Protein AF-0000000079308003 (afdb_homodimer)

InterPro domains:
  IPR003439 ABC transporter-like, ATP-binding domain [PF00005] (60-212)
  IPR003439 ABC transporter-like, ATP-binding domain [PS50893] (29-284)
  IPR003593 AAA+ ATPase domain [SM00382] (69-261)
  IPR013525 ABC-2 type transporter, transmembrane domain [PF01061] (359-571)
  IPR017871 ABC transporter-like, conserved site [PS00211] (184-198)
  IPR027417 P-loop containing nucleoside triphosphate hydrolase [G3DSA:3.40.50.300] (48-280)
  IPR027417 P-loop containing nucleoside triphosphate hydrolase [SSF52540] (57-284)
  IPR050352 ATP-binding cassette subfamily G transporters [PTHR48041] (23-606)

Solvent-accessible surface area (backbone atoms only — not comparable to full-atom values): 66993 Å² total; per-residue (Å²): 137,82,79,84,72,80,71,67,64,60,58,53,56,55,49,46,54,58,60,59,62,55,81,70,80,70,50,32,44,30,38,45,46,33,26,33,49,48,77,42,66,73,32,53,83,85,40,58,76,45,32,70,40,69,45,79,45,71,46,34,48,60,35,63,50,66,50,45,42,40,30,29,33,40,40,32,38,50,84,83,14,33,67,68,59,48,54,28,54,72,44,63,64,54,29,65,62,85,42,53,43,61,49,49,22,42,39,39,37,74,64,50,83,81,46,27,44,40,31,43,34,79,40,62,66,72,83,68,72,70,31,58,31,24,47,47,54,51,42,45,54,49,39,56,38,39,48,40,97,62,55,71,65,52,50,51,49,50,46,50,47,47,28,52,75,61,58,37,61,90,51,30,80,40,40,44,25,48,96,85,38,85,50,55,54,72,59,55,51,48,44,48,54,51,44,57,48,50,66,42,58,46,46,30,38,38,32,38,37,76,49,67,92,47,31,61,62,55,30,51,50,51,52,51,50,49,43,54,49,6,62,68,60,12,27,30,40,35,34,44,64,79,73,60,49,80,51,52,77,65,39,50,29,41,30,35,31,35,78,16,26,62,42,42,67,39,34,52,72,54,47,56,51,54,36,36,73,72,73,51,66,76,61,74,69,48,44,58,63,59,52,55,46,48,63,44,40,65,44,78,76,41,70,69,50,25,54,53,30,43,51,52,34,50,52,48,26,52,51,34,70,70,30,69,62,45,49,51,41,55,48,49,46,53,51,44,48,64,48,85,82,57,59,78,75,64,57,26,65,74,51,57,50,54,70,67,56,43,31,52,51,45,30,51,52,51,47,53,33,50,72,64,34,62,69,62,48,48,54,57,46,40,50,53,37,54,52,32,51,52,50,37,68,69,57,43,58,65,55,52,34,48,82,72,39,25,61,42,52,53,51,49,51,53,51,48,51,59,53,47,36,18,50,54,22,29,54,49,37,63,68,58,42,56,68,54,49,57,36,41,57,56,43,32,64,59,62,55,48,57,62,43,46,54,51,51,19,50,52,64,54,48,46,62,51,52,51,50,20,42,47,52,23,39,56,50,41,45,62,61,28,54,51,75,86,46,67,70,49,46,51,50,49,43,60,49,56,40,48,40,22,51,46,20,25,42,54,43,50,29,44,53,33,76,42,85,54,61,68,59,46,52,53,51,52,50,51,51,49,55,49,28,42,58,51,12,35,26,77,68,42,44,50,85,75,44,60,66,72,50,45,58,50,20,73,74,24,60,30,25,31,42,38,44,46,51,47,48,61,60,26,54,86,35,70,44,45,65,65,68,94,80,60,62,75,79,61,52,45,75,49,76,54,49,38,27,55,55,48,41,49,71,51,39,70,64,38,80,78,38,37,67,58,31,54,50,54,42,59,49,48,54,62,52,42,52,51,48,28,40,52,31,30,52,48,35,56,53,51,57,60,56,78,138,82,78,85,72,77,72,69,61,62,61,54,55,56,50,46,53,60,58,58,67,52,82,69,79,69,49,32,43,30,38,45,46,32,26,32,49,47,77,43,66,74,31,54,82,86,40,58,75,46,33,69,40,67,46,78,44,71,46,34,48,59,34,63,50,64,51,44,42,42,30,29,34,40,39,31,39,51,83,83,13,33,67,69,60,49,54,28,54,72,44,62,65,57,29,64,62,87,43,54,42,60,49,50,24,42,39,39,37,74,65,52,82,81,46,26,45,40,31,41,34,78,39,62,64,73,82,68,71,70,30,58,32,26,46,46,54,51,43,46,53,50,37,57,38,38,48,38,96,62,53,70,66,54,51,52,50,50,45,50,48,46,28,52,73,61,59,38,60,90,52,30,81,40,41,44,23,48,95,85,38,85,51,56,53,73,60,56,51,48,45,48,54,52,42,57,47,50,67,41,58,46,46,31,40,40,33,38,37,77,48,68,92,46,30,60,61,56,30,51,49,50,53,52,50,48,43,53,49,7,62,70,59,13,27,30,41,34,34,44,66,79,73,61,49,79,50,52,78,66,38,51,28,42,29,36,32,36,78,15,26,62,43,43,66,40,34,52,71,56,47,57,49,53,37,36,73,71,72,50,67,76,60,75,70,47,45,59,64,59,52,54,47,50,63,44,41,67,44,80,76,42,71,69,49,24,53,52,32,43,52,51,34,49,52,47,27,53,50,34,70,69,31,69,62,45,52,51,40,53,48,50,46,52,50,45,48,64,45,86,82,56,60,77,73,64,57,26,64,71,50,57,48,54,71,68,56,43,31,52,50,46,29,52,52,50,48,55,32,50,72,65,34,63,69,61,48,48,54,56,45,40,50,52,36,55,52,33,50,52,51,36,68,69,57,42,57,66,55,54,33,48,80,72,38,24,60,44,52,54,52,48,52,53,50,47,52,60,53,47,36,18,50,54,24,27,56,49,38,62,69,58,43,56,68,53,50,57,34,41,57,56,42,31,64,60,62,55,49,58,62,44,45,53,50,52,21,50,53,64,55,47,46,61,49,51,52,51,21,42,48,54,22,40,57,50,40,46,62,61,27,53,52,74,86,46,64,70,48,45,53,49,48,44,60,49,54,42,49,41,24,52,45,20,25,41,53,41,51,29,43,55,35,77,42,86,52,60,67,60,46,52,52,49,52,50,50,50,48,52,50,28,43,59,51,12,35,28,77,66,43,44,50,86,75,45,60,66,73,48,45,57,50,19,73,72,24,61,32,25,29,43,39,44,45,51,46,48,63,58,25,55,87,36,71,43,44,65,65,69,96,81,61,62,75,78,62,51,45,76,49,76,54,48,39,26,54,54,48,41,51,70,51,40,69,63,38,79,80,38,38,66,58,31,54,51,54,42,59,49,49,54,62,52,42,53,52,48,28,39,51,31,29,52,49,34,56,54,49,58,59,57,74

Nearest PDB structures (foldseek):
  7r88-assembly1_A  TM=9.314E-01  e=1.826E-62  Homo sapiens
  7r8b-assembly1_A  TM=9.281E-01  e=2.944E-62  Homo sapiens
  7jr7-assembly1_A  TM=9.368E-01  e=1.182E-61  Homo sapiens
  7r87-assembly1_A  TM=9.329E-01  e=1.038E-61  Homo sapiens
  7r8a-assembly1_A  TM=9.326E-01  e=1.347E-61  Homo sapiens

Organism: NCBI:txid74926

Radius of gyration: 36.97 Å; Cα contacts (8 Å, |Δi|>4): 2106; chains: 2; bounding box: 136×132×86 Å

Sequence (1286 aa):
MMQPTAMERSDWGSRAEERMSAMIPRNSVSVHGISYTVRERVGLWWDIPSYHKKYTRQILKDVSFHIESGQIMAILGNSGSGKTTLLDAISGRLRQKEHFFGDVYMNGQKLKKEQFQDCFSYVQQNDSLLGYLTIQESLTYTALLALQKHSSDFIKKKVDAVMAELSLSHVATNVIGSRILGGISGGERRRISIAAQLLQDPKVMLLDEPTTGLDCMTANQIVLLLSELARKDRIVIITIHQPRSELFRLFDKIAIMSFGELVFCGAPPEMITFFSDCNYACPEQSNPFDFYVDLTSVDTQSKERELETYRRVHIITSAYKNSEIFRKTLEAIERTKRMKDLPAIPFKSKDSPSAVSKLWILLRRTTRNFSRDKTGIIMRLSQNLLFGLFLALFLLRLKNDLLKGALQDRVGLIYQCVSALPYIGMLNAVALFPPLRAVSDHESKDGLYQKWQILLAYILHFLPFSIISVAIFSTFIYWTVGMNPDVSRFGCFFAVVLVPHIIGELLTLVLLGVVQNPNVVNSAVMLLNVAGVLVGSGLVRRTADMPTPFKVLSYLTFQKYSSEVLAVNEFYGLNFTCGGSNVSPGVSASCVFPQGIQFIETTFPDAMSRFTTDFLMLYAFLPALVILAIVSFKIRDIIIVRQMMQPTAMERSDWGSRAEERMSAMIPRNSVSVHGISYTVRERVGLWWDIPSYHKKYTRQILKDVSFHIESGQIMAILGNSGSGKTTLLDAISGRLRQKEHFFGDVYMNGQKLKKEQFQDCFSYVQQNDSLLGYLTIQESLTYTALLALQKHSSDFIKKKVDAVMAELSLSHVATNVIGSRILGGISGGERRRISIAAQLLQDPKVMLLDEPTTGLDCMTANQIVLLLSELARKDRIVIITIHQPRSELFRLFDKIAIMSFGELVFCGAPPEMITFFSDCNYACPEQSNPFDFYVDLTSVDTQSKERELETYRRVHIITSAYKNSEIFRKTLEAIERTKRMKDLPAIPFKSKDSPSAVSKLWILLRRTTRNFSRDKTGIIMRLSQNLLFGLFLALFLLRLKNDLLKGALQDRVGLIYQCVSALPYIGMLNAVALFPPLRAVSDHESKDGLYQKWQILLAYILHFLPFSIISVAIFSTFIYWTVGMNPDVSRFGCFFAVVLVPHIIGELLTLVLLGVVQNPNVVNSAVMLLNVAGVLVGSGLVRRTADMPTPFKVLSYLTFQKYSSEVLAVNEFYGLNFTCGGSNVSPGVSASCVFPQGIQFIETTFPDAMSRFTTDFLMLYAFLPALVILAIVSFKIRDIIIVRQ

Structure (mmCIF, N/CA/C/O backbone):
data_AF-0000000079308003-model_v1
#
loop_
_entity.id
_entity.type
_entity.pdbx_description
1 polymer 'ABC transporter domain-containing protein'
#
loop_
_atom_site.group_PDB
_atom_site.id
_atom_site.type_symbol
_atom_site.label_atom_id
_atom_site.label_alt_id
_atom_site.label_comp_id
_atom_site.label_asym_id
_atom_site.label_entity_id
_atom_site.label_seq_id
_atom_site.pdbx_PDB_ins_code
_atom_site.Cartn_x
_atom_site.Cartn_y
_atom_site.Cartn_z
_atom_site.occupancy
_atom_site.B_iso_or_equiv
_atom_site.auth_seq_id
_atom_site.auth_comp_id
_atom_site.auth_asym_id
_atom_site.auth_atom_id
_atom_site.pdbx_PDB_model_num
ATOM 1 N N . MET A 1 1 ? -73.875 43.938 35.625 1 23.47 1 MET A N 1
ATOM 2 C CA . MET A 1 1 ? -73.312 42.625 35.781 1 23.47 1 MET A CA 1
ATOM 3 C C . MET A 1 1 ? -72.5 42.219 34.594 1 23.47 1 MET A C 1
ATOM 5 O O . MET A 1 1 ? -73 41.844 33.562 1 23.47 1 MET A O 1
ATOM 9 N N . MET A 1 2 ? -71.375 42.906 34.344 1 25.3 2 MET A N 1
ATOM 10 C CA . MET A 1 2 ? -70.375 43.062 33.25 1 25.3 2 MET A CA 1
ATOM 11 C C . MET A 1 2 ? -69.562 41.781 33.094 1 25.3 2 MET A C 1
ATOM 13 O O . MET A 1 2 ? -68.938 41.281 34.062 1 25.3 2 MET A O 1
ATOM 17 N N . GLN A 1 3 ? -70.062 40.781 32.219 1 30.36 3 GLN A N 1
ATOM 18 C CA . GLN A 1 3 ? -69.562 39.438 32 1 30.36 3 GLN A CA 1
ATOM 19 C C . GLN A 1 3 ? -68.062 39.438 31.625 1 30.36 3 GLN A C 1
ATOM 21 O O . GLN A 1 3 ? -67.625 40.188 30.75 1 30.36 3 GLN A O 1
ATOM 26 N N . PRO A 1 4 ? -67.125 38.969 32.562 1 32.78 4 PRO A N 1
ATOM 27 C CA . PRO A 1 4 ? -65.688 38.969 32.469 1 32.78 4 PRO A CA 1
ATOM 28 C C . PRO A 1 4 ? -65.188 38.312 31.172 1 32.78 4 PRO A C 1
ATOM 30 O O . PRO A 1 4 ? -65.75 37.312 30.734 1 32.78 4 PRO A O 1
ATOM 33 N N . THR A 1 5 ? -64.625 39.094 30.188 1 27.73 5 THR A N 1
ATOM 34 C CA . THR A 1 5 ? -64.188 38.812 28.844 1 27.73 5 THR A CA 1
ATOM 35 C C . THR A 1 5 ? -63.125 37.719 28.859 1 27.73 5 THR A C 1
ATOM 37 O O . THR A 1 5 ? -62.406 37.531 29.859 1 27.73 5 THR A O 1
ATOM 40 N N . ALA A 1 6 ? -63.125 36.75 27.781 1 32.84 6 ALA A N 1
ATOM 41 C CA . ALA A 1 6 ? -62.5 35.562 27.203 1 32.84 6 ALA A CA 1
ATOM 42 C C . ALA A 1 6 ? -60.969 35.688 27.172 1 32.84 6 ALA A C 1
ATOM 44 O O . ALA A 1 6 ? -60.281 34.844 26.609 1 32.84 6 ALA A O 1
ATOM 45 N N . MET A 1 7 ? -60.312 36.844 27.5 1 31.38 7 MET A N 1
ATOM 46 C CA . MET A 1 7 ? -58.875 37.062 27.359 1 31.38 7 MET A CA 1
A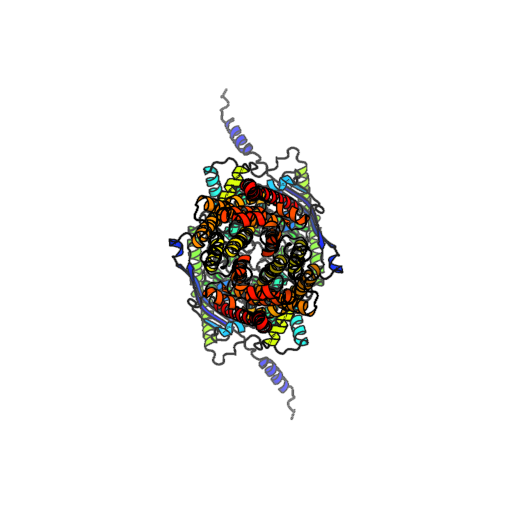TOM 47 C C . MET A 1 7 ? -58.094 36.125 28.25 1 31.38 7 MET A C 1
ATOM 49 O O . MET A 1 7 ? -56.875 36 28.141 1 31.38 7 MET A O 1
ATOM 53 N N . GLU A 1 8 ? -58.688 35.656 29.438 1 31.75 8 GLU A N 1
ATOM 54 C CA . GLU A 1 8 ? -57.844 34.969 30.391 1 31.75 8 GLU A CA 1
ATOM 55 C C . GLU A 1 8 ? -57.438 33.562 29.875 1 31.75 8 GLU A C 1
ATOM 57 O O . GLU A 1 8 ? -56.531 32.938 30.391 1 31.75 8 GLU A O 1
ATOM 62 N N . ARG A 1 9 ? -58.312 32.906 29.125 1 32.84 9 ARG A N 1
ATOM 63 C CA . ARG A 1 9 ? -58.094 31.5 28.828 1 32.84 9 ARG A CA 1
ATOM 64 C C . ARG A 1 9 ? -56.906 31.328 27.891 1 32.84 9 ARG A C 1
ATOM 66 O O . ARG A 1 9 ? -56.375 30.234 27.734 1 32.84 9 ARG A O 1
ATOM 73 N N . SER A 1 10 ? -56.75 32.406 26.922 1 34.75 10 SER A N 1
ATOM 74 C CA . SER A 1 10 ? -55.75 32.188 25.875 1 34.75 10 SER A CA 1
ATOM 75 C C . SER A 1 10 ? -54.344 32.156 26.453 1 34.75 10 SER A C 1
ATOM 77 O O . SER A 1 10 ? -53.406 31.719 25.797 1 34.75 10 SER A O 1
ATOM 79 N N . ASP A 1 11 ? -54.156 32.812 27.656 1 33.31 11 ASP A N 1
ATOM 80 C CA . ASP A 1 11 ? -52.812 32.844 28.203 1 33.31 11 ASP A CA 1
ATOM 81 C C . ASP A 1 11 ? -52.375 31.484 28.688 1 33.31 11 ASP A C 1
ATOM 83 O O . ASP A 1 11 ? -51.156 31.234 28.875 1 33.31 11 ASP A O 1
ATOM 87 N N . TRP A 1 12 ? -53.406 30.609 29.188 1 36.72 12 TRP A N 1
ATOM 88 C CA . TRP A 1 12 ? -52.938 29.328 29.719 1 36.72 12 TRP A CA 1
ATOM 89 C C . TRP A 1 12 ? -52.375 28.453 28.609 1 36.72 12 TRP A C 1
ATOM 91 O O . TRP A 1 12 ? -51.5 27.625 28.859 1 36.72 12 TRP A O 1
ATOM 101 N N . GLY A 1 13 ? -53.125 28.5 27.375 1 35.94 13 GLY A N 1
ATOM 102 C CA . GLY A 1 13 ? -52.656 27.609 26.328 1 35.94 13 GLY A CA 1
ATOM 103 C C . GLY A 1 13 ? -51.219 27.906 25.906 1 35.94 13 GLY A C 1
ATOM 104 O O . GLY A 1 13 ? -50.531 27.047 25.328 1 35.94 13 GLY A O 1
ATOM 105 N N . SER A 1 14 ? -50.938 29.281 25.797 1 38.19 14 SER A N 1
ATOM 106 C CA . SER A 1 14 ? -49.594 29.609 25.328 1 38.19 14 SER A CA 1
ATOM 107 C C . SER A 1 14 ? -48.531 29.188 26.344 1 38.19 14 SER A C 1
ATOM 109 O O . SER A 1 14 ? -47.406 28.922 25.969 1 38.19 14 SER A O 1
ATOM 111 N N . ARG A 1 15 ? -48.844 29.25 27.625 1 39.12 15 ARG A N 1
ATOM 112 C CA . ARG A 1 15 ? -47.844 28.828 28.594 1 39.12 15 ARG A CA 1
ATOM 113 C C . ARG A 1 15 ? -47.656 27.312 28.547 1 39.12 15 ARG A C 1
ATOM 115 O O . ARG A 1 15 ? -46.562 26.812 28.844 1 39.12 15 ARG A O 1
ATOM 122 N N . ALA A 1 16 ? -48.75 26.531 28.516 1 38.5 16 ALA A N 1
ATOM 123 C CA . ALA A 1 16 ? -48.594 25.078 28.453 1 38.5 16 ALA A CA 1
ATOM 124 C C . ALA A 1 16 ? -47.875 24.656 27.188 1 38.5 16 ALA A C 1
ATOM 126 O O . ALA A 1 16 ? -47.062 23.719 27.219 1 38.5 16 ALA A O 1
ATOM 127 N N . GLU A 1 17 ? -48.219 25.188 25.953 1 35.81 17 GLU A N 1
ATOM 128 C CA . GLU A 1 17 ? -47.406 24.938 24.766 1 35.81 17 GLU A CA 1
ATOM 129 C C . GLU A 1 17 ? -45.969 25.359 24.969 1 35.81 17 GLU A C 1
ATOM 131 O O . GLU A 1 17 ? -45.031 24.719 24.453 1 35.81 17 GLU A O 1
ATOM 136 N N . GLU A 1 18 ? -45.688 26.531 25.609 1 36.16 18 GLU A N 1
ATOM 137 C CA . GLU A 1 18 ? -44.312 26.875 25.953 1 36.16 18 GLU A CA 1
ATOM 138 C C . GLU A 1 18 ? -43.75 25.875 26.969 1 36.16 18 GLU A C 1
ATOM 140 O O . GLU A 1 18 ? -42.531 25.578 26.938 1 36.16 18 GLU A O 1
ATOM 145 N N . ARG A 1 19 ? -44.438 25.453 28.094 1 34.78 19 ARG A N 1
ATOM 146 C CA . ARG A 1 19 ? -43.969 24.406 28.984 1 34.78 19 ARG A CA 1
ATOM 147 C C . ARG A 1 19 ? -43.906 23.062 28.266 1 34.78 19 ARG A C 1
ATOM 149 O O . ARG A 1 19 ? -43.125 22.188 28.641 1 34.78 19 ARG A O 1
ATOM 156 N N . MET A 1 20 ? -44.875 22.578 27.578 1 34 20 MET A N 1
ATOM 157 C CA . MET A 1 20 ? -44.75 21.359 26.781 1 34 20 MET A CA 1
ATOM 158 C C . MET A 1 20 ? -43.625 21.484 25.766 1 34 20 MET A C 1
ATOM 160 O O . MET A 1 20 ? -43.406 20.578 24.953 1 34 20 MET A O 1
ATOM 164 N N . SER A 1 21 ? -43.344 22.594 25.219 1 37.34 21 SER A N 1
ATOM 165 C CA . SER A 1 21 ? -42.031 22.688 24.562 1 37.34 21 SER A CA 1
ATOM 166 C C . SER A 1 21 ? -40.969 21.906 25.344 1 37.34 21 SER A C 1
ATOM 168 O O . SER A 1 21 ? -40.469 22.375 26.359 1 37.34 21 SER A O 1
ATOM 170 N N . ALA A 1 22 ? -41.281 20.656 25.734 1 35.91 22 ALA A N 1
ATOM 171 C CA . ALA A 1 22 ? -40.906 19.391 26.344 1 35.91 22 ALA A CA 1
ATOM 172 C C . ALA A 1 22 ? -39.375 19.219 26.344 1 35.91 22 ALA A C 1
ATOM 174 O O . ALA A 1 22 ? -38.688 19.656 25.406 1 35.91 22 ALA A O 1
ATOM 175 N N . MET A 1 23 ? -38.781 18.812 27.516 1 39.91 23 MET A N 1
ATOM 176 C CA . MET A 1 23 ? -37.438 18.391 27.922 1 39.91 23 MET A CA 1
ATOM 177 C C . MET A 1 23 ? -36.875 17.406 26.906 1 39.91 23 MET A C 1
ATOM 179 O O . MET A 1 23 ? -37.25 16.234 26.875 1 39.91 23 MET A O 1
ATOM 183 N N . ILE A 1 24 ? -36.969 17.516 25.688 1 47.03 24 ILE A N 1
ATOM 184 C CA . ILE A 1 24 ? -36.125 16.656 24.859 1 47.03 24 ILE A CA 1
ATOM 185 C C . ILE A 1 24 ? -34.906 16.172 25.672 1 47.03 24 ILE A C 1
ATOM 187 O O . ILE A 1 24 ? -34.125 16.984 26.156 1 47.03 24 ILE A O 1
ATOM 191 N N . PRO A 1 25 ? -35.094 15.055 26.281 1 54.19 25 PRO A N 1
ATOM 192 C CA . PRO A 1 25 ? -34.031 14.492 27.125 1 54.19 25 PRO A CA 1
ATOM 193 C C . PRO A 1 25 ? -32.625 14.734 26.547 1 54.19 25 PRO A C 1
ATOM 195 O O . PRO A 1 25 ? -32.406 14.492 25.359 1 54.19 25 PRO A O 1
ATOM 198 N N . ARG A 1 26 ? -31.906 15.555 27.062 1 77.81 26 ARG A N 1
ATOM 199 C CA . ARG A 1 26 ? -30.516 15.883 26.781 1 77.81 26 ARG A CA 1
ATOM 200 C C . ARG A 1 26 ? -29.594 14.703 27.109 1 77.81 26 ARG A C 1
ATOM 202 O O . ARG A 1 26 ? -29.656 14.148 28.203 1 77.81 26 ARG A O 1
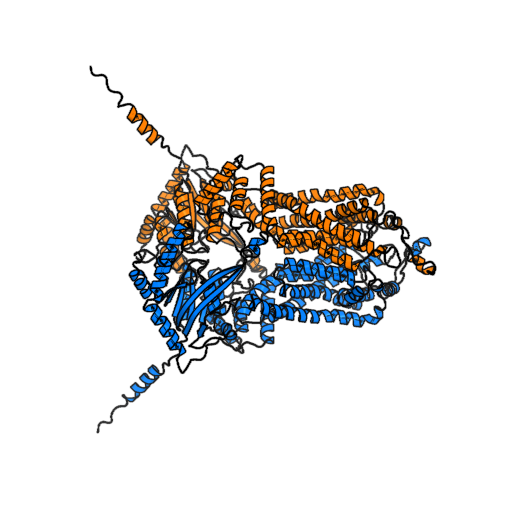ATOM 209 N N . ASN A 1 27 ? -29.172 13.977 26.094 1 89.94 27 ASN A N 1
ATOM 210 C CA . ASN A 1 27 ? -28.234 12.883 26.266 1 89.94 27 ASN A CA 1
ATOM 211 C C . ASN A 1 27 ? -26.891 13.367 26.797 1 89.94 27 ASN A C 1
ATOM 213 O O . ASN A 1 27 ? -26.547 14.539 26.641 1 89.94 27 ASN A O 1
ATOM 217 N N . SER A 1 28 ? -26.328 12.539 27.625 1 93 28 SER A N 1
ATOM 218 C CA . SER A 1 28 ? -25.016 12.883 28.156 1 93 28 SER A CA 1
ATOM 219 C C . SER A 1 28 ? -24.078 11.68 28.141 1 93 28 SER A C 1
ATOM 221 O O . SER A 1 28 ? -24.531 10.531 28.219 1 93 28 SER A O 1
ATOM 223 N N . VAL A 1 29 ? -22.844 11.906 27.922 1 94.62 29 VAL A N 1
ATOM 224 C CA . VAL A 1 29 ? -21.797 10.898 27.984 1 94.62 29 VAL A CA 1
ATOM 225 C C . VAL A 1 29 ? -20.812 11.234 29.109 1 94.62 29 VAL A C 1
ATOM 227 O O . VAL A 1 29 ? -20.359 12.367 29.219 1 94.62 29 VAL A O 1
ATOM 230 N N . SER A 1 30 ? -20.578 10.266 30.016 1 95.19 30 SER A N 1
ATOM 231 C CA . SER A 1 30 ? -19.641 10.438 31.125 1 95.19 30 SER A CA 1
ATOM 232 C C . SER A 1 30 ? -18.547 9.375 31.078 1 95.19 30 SER A C 1
ATOM 234 O O . SER A 1 30 ? -18.828 8.188 30.922 1 95.19 30 SER A O 1
ATOM 236 N N . VAL A 1 31 ? -17.375 9.797 31.078 1 95.62 31 VAL A N 1
ATOM 237 C CA . VAL A 1 31 ? -16.203 8.938 31.188 1 95.62 31 VAL A CA 1
ATOM 238 C C . VAL A 1 31 ? -15.617 9.055 32.594 1 95.62 31 VAL A C 1
ATOM 240 O O . VAL A 1 31 ? -15.328 10.164 33.062 1 95.62 31 VAL A O 1
ATOM 243 N N . HIS A 1 32 ? -15.492 7.918 33.219 1 94.62 32 HIS A N 1
ATOM 244 C CA . HIS A 1 32 ? -15.047 7.965 34.625 1 94.62 32 HIS A CA 1
ATOM 245 C C . HIS A 1 32 ? -13.844 7.055 34.844 1 94.62 32 HIS A C 1
ATOM 247 O O . HIS A 1 32 ? -13.969 5.828 34.781 1 94.62 32 HIS A O 1
ATOM 253 N N . GLY A 1 33 ? -12.719 7.652 35.125 1 93.62 33 GLY A N 1
ATOM 254 C CA . GLY A 1 33 ? -11.531 6.949 35.594 1 93.62 33 GLY A CA 1
ATOM 255 C C . GLY A 1 33 ? -10.984 5.961 34.562 1 93.62 33 GLY A C 1
ATOM 256 O O . GLY A 1 33 ? -10.656 4.824 34.906 1 93.62 33 GLY A O 1
ATOM 257 N N . ILE A 1 34 ? -10.906 6.297 33.375 1 93.38 34 ILE A N 1
ATOM 258 C CA . ILE A 1 34 ? -10.414 5.402 32.344 1 93.38 34 ILE A CA 1
ATOM 259 C C . ILE A 1 34 ? -8.898 5.316 32.406 1 93.38 34 ILE A C 1
ATOM 261 O O . ILE A 1 34 ? -8.211 6.34 32.406 1 93.38 34 ILE A O 1
ATOM 265 N N . SER A 1 35 ? -8.383 4.117 32.594 1 94.31 35 SER A N 1
ATOM 266 C CA . SER A 1 35 ? -6.953 3.811 32.594 1 94.31 35 SER A CA 1
ATOM 267 C C . SER A 1 35 ? -6.648 2.607 31.703 1 94.31 35 SER A C 1
ATOM 269 O O . SER A 1 35 ? -7.406 1.635 31.688 1 94.31 35 SER A O 1
ATOM 271 N N . TYR A 1 36 ? -5.68 2.758 30.891 1 92.44 36 TYR A N 1
ATOM 272 C CA . TYR A 1 36 ? -5.332 1.71 29.938 1 92.44 36 TYR A CA 1
ATOM 273 C C . TYR A 1 36 ? -3.826 1.473 29.906 1 92.44 36 TYR A C 1
ATOM 275 O O . TYR A 1 36 ? -3.045 2.42 29.797 1 92.44 36 TYR A O 1
ATOM 283 N N . THR A 1 37 ? -3.424 0.201 30.094 1 89.38 37 THR A N 1
ATOM 284 C CA . THR A 1 37 ? -2.021 -0.198 30.094 1 89.38 37 THR A CA 1
ATOM 285 C C . THR A 1 37 ? -1.78 -1.294 29.062 1 89.38 37 THR A C 1
ATOM 287 O O . THR A 1 37 ? -2.613 -2.188 28.891 1 89.38 37 THR A O 1
ATOM 290 N N . VAL A 1 38 ? -0.707 -1.16 28.266 1 83.75 38 VAL A N 1
ATOM 291 C CA . VAL A 1 38 ? -0.364 -2.146 27.25 1 83.75 38 VAL A CA 1
ATOM 292 C C . VAL A 1 38 ? 1.009 -2.744 27.547 1 83.75 38 VAL A C 1
ATOM 294 O O . VAL A 1 38 ? 1.918 -2.035 27.984 1 83.75 38 VAL A O 1
ATOM 297 N N . ARG A 1 39 ? 1.138 -4.086 27.359 1 79.81 39 ARG A N 1
ATOM 298 C CA . ARG A 1 39 ? 2.418 -4.777 27.469 1 79.81 39 ARG A CA 1
ATOM 299 C C . ARG A 1 39 ? 3.014 -5.043 26.094 1 79.81 39 ARG A C 1
ATOM 301 O O . ARG A 1 39 ? 2.389 -5.695 25.25 1 79.81 39 ARG A O 1
ATOM 308 N N . GLU A 1 40 ? 3.984 -4.266 25.703 1 73 40 GLU A N 1
ATOM 309 C CA . GLU A 1 40 ? 4.598 -4.438 24.391 1 73 40 GLU A CA 1
ATOM 310 C C . GLU A 1 40 ? 6.008 -5.008 24.5 1 73 40 GLU A C 1
ATOM 312 O O . GLU A 1 40 ? 6.695 -4.773 25.5 1 73 40 GLU A O 1
ATOM 317 N N . ARG A 1 41 ? 6.348 -5.883 23.562 1 69.38 41 ARG A N 1
ATOM 318 C CA . ARG A 1 41 ? 7.707 -6.398 23.453 1 69.38 41 ARG A CA 1
ATOM 319 C C . ARG A 1 41 ? 8.633 -5.363 22.828 1 69.38 41 ARG A C 1
ATOM 321 O O . ARG A 1 41 ? 8.273 -4.707 21.844 1 69.38 41 ARG A O 1
ATOM 328 N N . VAL A 1 42 ? 9.688 -4.855 23.406 1 63.81 42 VAL A N 1
ATOM 329 C CA . VAL A 1 42 ? 10.547 -3.768 22.953 1 63.81 42 VAL A CA 1
ATOM 330 C C . VAL A 1 42 ? 11.641 -4.32 22.031 1 63.81 42 VAL A C 1
ATOM 332 O O . VAL A 1 42 ? 12.109 -3.629 21.125 1 63.81 42 VAL A O 1
ATOM 335 N N . GLY A 1 43 ? 11.953 -5.559 22.125 1 64.25 43 GLY A N 1
ATOM 336 C CA . GLY A 1 43 ? 13.219 -5.93 21.516 1 64.25 43 GLY A CA 1
ATOM 337 C C . GLY A 1 43 ? 13.078 -6.398 20.078 1 64.25 43 GLY A C 1
ATOM 338 O O . GLY A 1 43 ? 11.984 -6.762 19.641 1 64.25 43 GLY A O 1
ATOM 339 N N . LEU A 1 44 ? 14.172 -5.934 19.312 1 69.06 44 LEU A N 1
ATOM 340 C CA . LEU A 1 44 ? 14.328 -6.41 17.953 1 69.06 44 LEU A CA 1
ATOM 341 C C . LEU A 1 44 ? 14.477 -7.926 17.906 1 69.06 44 LEU A C 1
ATOM 343 O O . LEU A 1 44 ? 15.008 -8.523 18.844 1 69.06 44 LEU A O 1
ATOM 347 N N . TRP A 1 45 ? 13.875 -8.656 17.016 1 69.12 45 TRP A N 1
ATOM 348 C CA . TRP A 1 45 ? 13.82 -10.109 16.984 1 69.12 45 TRP A CA 1
ATOM 349 C C . TRP A 1 45 ? 15.219 -10.711 16.938 1 69.12 45 TRP A C 1
ATOM 351 O O . TRP A 1 45 ? 15.43 -11.852 17.359 1 69.12 45 TRP A O 1
ATOM 361 N N . TRP A 1 46 ? 16.172 -9.859 16.516 1 66.62 46 TRP A N 1
ATOM 362 C CA . TRP A 1 46 ? 17.516 -10.414 16.391 1 66.62 46 TRP A CA 1
ATOM 363 C C . TRP A 1 46 ? 18.281 -10.281 17.703 1 66.62 46 TRP A C 1
ATOM 365 O O . TRP A 1 46 ? 19.312 -10.938 17.891 1 66.62 46 TRP A O 1
ATOM 375 N N . ASP A 1 47 ? 17.688 -9.352 18.484 1 72.12 47 ASP A N 1
ATOM 376 C CA . ASP A 1 47 ? 18.266 -9.266 19.828 1 72.12 47 ASP A CA 1
ATOM 377 C C . ASP A 1 47 ? 17.453 -10.094 20.828 1 72.12 47 ASP A C 1
ATOM 379 O O . ASP A 1 47 ? 16.484 -9.602 21.406 1 72.12 47 ASP A O 1
ATOM 383 N N . ILE A 1 48 ? 17.734 -11.32 20.938 1 66.81 48 ILE A N 1
ATOM 384 C CA . ILE A 1 48 ? 16.969 -12.328 21.672 1 66.81 48 ILE A CA 1
ATOM 385 C C . ILE A 1 48 ? 16.75 -11.867 23.109 1 66.81 48 ILE A C 1
ATOM 387 O O . ILE A 1 48 ? 15.633 -11.938 23.625 1 66.81 48 ILE A O 1
ATOM 391 N N . PRO A 1 49 ? 17.781 -11.367 23.781 1 66.19 49 PRO A N 1
ATOM 392 C CA . PRO A 1 49 ? 17.531 -10.984 25.172 1 66.19 49 PRO A CA 1
ATOM 393 C C . PRO A 1 49 ? 16.531 -9.836 25.281 1 66.19 49 PRO A C 1
ATOM 395 O O . PRO A 1 49 ? 15.688 -9.828 26.188 1 66.19 49 PRO A O 1
ATOM 398 N N . SER A 1 50 ? 16.703 -8.906 24.391 1 69.81 50 SER A N 1
ATOM 399 C CA . SER A 1 50 ? 15.828 -7.746 24.453 1 69.81 50 SER A CA 1
ATOM 400 C C . SER A 1 50 ? 14.438 -8.086 23.938 1 69.81 50 SER A C 1
ATOM 402 O O . SER A 1 50 ? 13.445 -7.457 24.328 1 69.81 50 SER A O 1
ATOM 404 N N . TYR A 1 51 ? 14.422 -9.117 23.156 1 68.19 51 TYR A N 1
ATOM 405 C CA . TYR A 1 51 ? 13.141 -9.5 22.562 1 68.19 51 TYR A CA 1
ATOM 406 C C . TYR A 1 51 ? 12.219 -10.102 23.609 1 68.19 51 TYR A C 1
ATOM 408 O O . TYR A 1 51 ? 10.992 -9.961 23.516 1 68.19 51 TYR A O 1
ATOM 416 N N . HIS A 1 52 ? 12.734 -10.672 24.641 1 67.81 52 HIS A N 1
ATOM 417 C CA . HIS A 1 52 ? 11.906 -11.328 25.641 1 67.81 52 HIS A CA 1
ATOM 418 C C . HIS A 1 52 ? 11.516 -10.359 26.75 1 67.81 52 HIS A C 1
ATOM 420 O O . HIS A 1 52 ? 10.656 -10.672 27.578 1 67.81 52 HIS A O 1
ATOM 426 N N . LYS A 1 53 ? 12.102 -9.219 26.672 1 73.44 53 LYS A N 1
ATOM 427 C CA . LYS A 1 53 ? 11.734 -8.258 27.703 1 73.44 53 LYS A CA 1
ATOM 428 C C . LYS A 1 53 ? 10.461 -7.504 27.328 1 73.44 53 LYS A C 1
ATOM 430 O O . LYS A 1 53 ? 10.352 -6.969 26.234 1 73.44 53 LYS A O 1
ATOM 435 N N . LYS A 1 54 ? 9.414 -7.762 28.125 1 76.19 54 LYS A N 1
ATOM 436 C CA . LYS A 1 54 ? 8.141 -7.066 27.938 1 76.19 54 LYS A CA 1
ATOM 437 C C . LYS A 1 54 ? 8.078 -5.801 28.781 1 76.19 54 LYS A C 1
ATOM 439 O O . LYS A 1 54 ? 8.516 -5.797 29.938 1 76.19 54 LYS A O 1
ATOM 444 N N . TYR A 1 55 ? 7.934 -4.73 28.156 1 75.62 55 TYR A N 1
ATOM 445 C CA . TYR A 1 55 ? 7.777 -3.465 28.875 1 75.62 55 TYR A CA 1
ATOM 446 C C . TYR A 1 55 ? 6.309 -3.062 28.953 1 75.62 55 TYR A C 1
ATOM 448 O O . TYR A 1 55 ? 5.555 -3.238 28 1 75.62 55 TYR A O 1
ATOM 456 N N . THR A 1 56 ? 5.832 -2.76 30.234 1 80.75 56 THR A N 1
ATOM 457 C CA . THR A 1 56 ? 4.473 -2.273 30.438 1 80.75 56 THR A CA 1
ATOM 458 C C . THR A 1 56 ? 4.414 -0.754 30.297 1 80.75 56 THR A C 1
ATOM 460 O O . THR A 1 56 ? 5.18 -0.038 30.953 1 80.75 56 THR A O 1
ATOM 463 N N . ARG A 1 57 ? 3.643 -0.297 29.375 1 83.75 57 ARG A N 1
ATOM 464 C CA . ARG A 1 57 ? 3.467 1.138 29.172 1 83.75 57 ARG A CA 1
ATOM 465 C C . ARG A 1 57 ? 2.027 1.558 29.453 1 83.75 57 ARG A C 1
ATOM 467 O O . ARG A 1 57 ? 1.087 0.965 28.922 1 83.75 57 ARG A O 1
ATOM 474 N N . GLN A 1 58 ? 1.926 2.518 30.375 1 88.25 58 GLN A N 1
ATOM 475 C CA . GLN A 1 58 ? 0.603 3.066 30.656 1 88.25 58 GLN A CA 1
ATOM 476 C C . GLN A 1 58 ? 0.247 4.172 29.672 1 88.25 58 GLN A C 1
ATOM 478 O O . GLN A 1 58 ? 0.902 5.215 29.625 1 88.25 58 GLN A O 1
ATOM 483 N N . ILE A 1 59 ? -0.826 4.023 28.875 1 89.62 59 ILE A N 1
ATOM 484 C CA . ILE A 1 59 ? -1.193 4.949 27.797 1 89.62 59 ILE A CA 1
ATOM 485 C C . ILE A 1 59 ? -2.201 5.969 28.328 1 89.62 59 ILE A C 1
ATOM 487 O O . ILE A 1 59 ? -2.139 7.148 27.984 1 89.62 59 ILE A O 1
ATOM 491 N N . LEU A 1 60 ? -3.17 5.531 29.078 1 94.25 60 LEU A N 1
ATOM 492 C CA . LEU A 1 60 ? -4.152 6.418 29.688 1 94.25 60 LEU A CA 1
ATOM 493 C C . LEU A 1 60 ? -4.125 6.297 31.203 1 94.25 60 LEU A C 1
ATOM 495 O O . LEU A 1 60 ? -3.975 5.199 31.75 1 94.25 60 LEU A O 1
ATOM 499 N N . LYS A 1 61 ? -4.266 7.469 31.875 1 94.62 61 LYS A N 1
ATOM 500 C CA . LYS A 1 61 ? -4.199 7.512 33.344 1 94.62 61 LYS A CA 1
ATOM 501 C C . LYS A 1 61 ? -5.395 8.266 33.906 1 94.62 61 LYS A C 1
ATOM 503 O O . LYS A 1 61 ? -5.375 9.492 34.031 1 94.62 61 LYS A O 1
ATOM 508 N N . ASP A 1 62 ? -6.266 7.582 34.375 1 93.25 62 ASP A N 1
ATOM 509 C CA . ASP A 1 62 ? -7.387 8.086 35.156 1 93.25 62 ASP A CA 1
ATOM 510 C C . ASP A 1 62 ? -8.039 9.289 34.5 1 93.25 62 ASP A C 1
ATOM 512 O O . ASP A 1 62 ? -8.141 10.359 35.094 1 93.25 62 ASP A O 1
ATOM 516 N N . VAL A 1 63 ? -8.562 9.117 33.344 1 95.62 63 VAL A N 1
ATOM 517 C CA . VAL A 1 63 ? -9.18 10.188 32.562 1 95.62 63 VAL A CA 1
ATOM 518 C C . VAL A 1 63 ? -10.68 10.219 32.844 1 95.62 63 VAL A C 1
ATOM 520 O O . VAL A 1 63 ? -11.359 9.195 32.75 1 95.62 63 VAL A O 1
ATOM 523 N N . SER A 1 64 ? -11.211 11.391 33.281 1 96.38 64 SER A N 1
ATOM 524 C CA . SER A 1 64 ? -12.633 11.562 33.531 1 96.38 64 SER A CA 1
ATOM 525 C C . SER A 1 64 ? -13.148 12.867 32.938 1 96.38 64 SER A C 1
ATOM 527 O O . SER A 1 64 ? -12.492 13.906 33.031 1 96.38 64 SER A O 1
ATOM 529 N N . PHE A 1 65 ? -14.289 12.828 32.281 1 95.44 65 PHE A N 1
ATOM 530 C CA . PHE A 1 65 ? -14.953 14.039 31.797 1 95.44 65 PHE A CA 1
ATOM 531 C C . PHE A 1 65 ? -16.422 13.781 31.531 1 95.44 65 PHE A C 1
ATOM 533 O O . PHE A 1 65 ? -16.891 12.641 31.594 1 95.44 65 PHE A O 1
ATOM 540 N N . HIS A 1 66 ? -17.141 14.828 31.375 1 95.56 66 HIS A N 1
ATOM 541 C CA . HIS A 1 66 ? -18.578 14.781 31.172 1 95.56 66 HIS A CA 1
ATOM 542 C C . HIS A 1 66 ? -19 15.742 30.062 1 95.56 66 HIS A C 1
ATOM 544 O O . HIS A 1 66 ? -18.531 16.875 30 1 95.56 66 HIS A O 1
ATOM 550 N N . ILE A 1 67 ? -19.844 15.273 29.109 1 95.44 67 ILE A N 1
ATOM 551 C CA . ILE A 1 67 ? -20.344 16.094 28.016 1 95.44 67 ILE A CA 1
ATOM 552 C C . ILE A 1 67 ? -21.828 15.836 27.812 1 95.44 67 ILE A C 1
ATOM 554 O O . ILE A 1 67 ? -22.312 14.719 28.016 1 95.44 67 ILE A O 1
ATOM 558 N N . GLU A 1 68 ? -22.531 16.844 27.422 1 94 68 GLU A N 1
ATOM 559 C CA . GLU A 1 68 ? -23.969 16.766 27.25 1 94 68 GLU A CA 1
ATOM 560 C C . GLU A 1 68 ? -24.375 17.031 25.797 1 94 68 GLU A C 1
ATOM 562 O O . GLU A 1 68 ? -23.547 17.469 24.984 1 94 68 GLU A O 1
ATOM 567 N N . SER A 1 69 ? -25.609 16.688 25.516 1 93.38 69 SER A N 1
ATOM 568 C CA . SER A 1 69 ? -26.125 16.891 24.156 1 93.38 69 SER A CA 1
ATOM 569 C C . SER A 1 69 ? -26.109 18.359 23.766 1 93.38 69 SER A C 1
ATOM 571 O O . SER A 1 69 ? -26.359 19.234 24.609 1 93.38 69 SER A O 1
ATOM 573 N N . GLY A 1 70 ? -25.734 18.641 22.484 1 93.94 70 GLY A N 1
ATOM 574 C CA . GLY A 1 70 ? -25.672 20 21.984 1 93.94 70 GLY A CA 1
A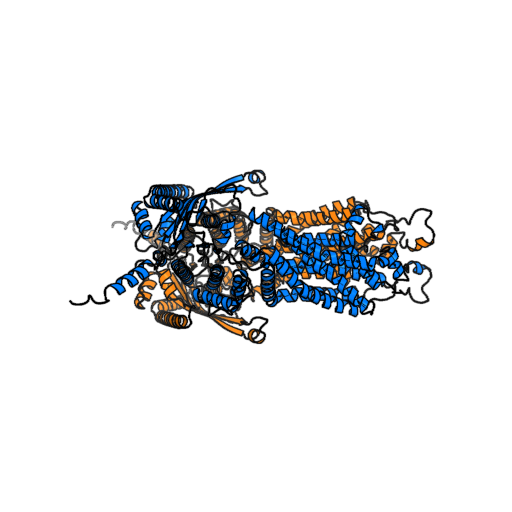TOM 575 C C . GLY A 1 70 ? -24.297 20.625 22.109 1 93.94 70 GLY A C 1
ATOM 576 O O . GLY A 1 70 ? -24.078 21.75 21.672 1 93.94 70 GLY A O 1
ATOM 577 N N . GLN A 1 71 ? -23.422 19.797 22.656 1 95.44 71 GLN A N 1
ATOM 578 C CA . GLN A 1 71 ? -22.078 20.328 22.891 1 95.44 71 GLN A CA 1
ATOM 579 C C . GLN A 1 71 ? -21.062 19.656 21.969 1 95.44 71 GLN A C 1
ATOM 581 O O . GLN A 1 71 ? -21.234 18.5 21.578 1 95.44 71 GLN A O 1
ATOM 586 N N . ILE A 1 72 ? -20.062 20.391 21.609 1 96.75 72 ILE A N 1
ATOM 587 C CA . ILE A 1 72 ? -18.906 19.906 20.859 1 96.75 72 ILE A CA 1
ATOM 588 C C . ILE A 1 72 ? -17.641 20.062 21.703 1 96.75 72 ILE A C 1
ATOM 590 O O . ILE A 1 72 ? -17.391 21.125 22.281 1 96.75 72 ILE A O 1
ATOM 594 N N . MET A 1 73 ? -16.953 18.969 21.891 1 97.06 73 MET A N 1
ATOM 595 C CA . MET A 1 73 ? -15.719 18.969 22.672 1 97.06 73 MET A CA 1
ATOM 596 C C . MET A 1 73 ? -14.508 18.672 21.781 1 97.06 73 MET A C 1
ATOM 598 O O . MET A 1 73 ? -14.562 17.766 20.938 1 97.06 73 MET A O 1
ATOM 602 N N . ALA A 1 74 ? -13.461 19.422 21.906 1 96.19 74 ALA A N 1
ATOM 603 C CA . ALA A 1 74 ? -12.211 19.203 21.188 1 96.19 74 ALA A CA 1
ATOM 604 C C . ALA A 1 74 ? -11.125 18.688 22.141 1 96.19 74 ALA A C 1
ATOM 606 O O . ALA A 1 74 ? -10.883 19.266 23.203 1 96.19 74 ALA A O 1
ATOM 607 N N . ILE A 1 75 ? -10.578 17.578 21.828 1 96.06 75 ILE A N 1
ATOM 608 C CA . ILE A 1 75 ? -9.453 17.016 22.562 1 96.06 75 ILE A CA 1
ATOM 609 C C . ILE A 1 75 ? -8.148 17.375 21.859 1 96.06 75 ILE A C 1
ATOM 611 O O . ILE A 1 75 ? -7.918 16.969 20.719 1 96.06 75 ILE A O 1
ATOM 615 N N . LEU A 1 76 ? -7.375 18.125 22.562 1 93.38 76 LEU A N 1
ATOM 616 C CA . LEU A 1 76 ? -6.102 18.578 22.016 1 93.38 76 LEU A CA 1
ATOM 617 C C . LEU A 1 76 ? -4.934 17.875 22.688 1 93.38 76 LEU A C 1
ATOM 619 O O . LEU A 1 76 ? -5.07 17.391 23.812 1 93.38 76 LEU A O 1
ATOM 623 N N . GLY A 1 77 ? -3.822 17.781 21.984 1 89 77 GLY A N 1
ATOM 624 C CA . GLY A 1 77 ? -2.609 17.172 22.5 1 89 77 GLY A CA 1
ATOM 625 C C . GLY A 1 77 ? -1.606 16.828 21.422 1 89 77 GLY A C 1
ATOM 626 O O . GLY A 1 77 ? -1.957 16.766 20.234 1 89 77 GLY A O 1
ATOM 627 N N . ASN A 1 78 ? -0.438 16.547 21.891 1 84.88 78 ASN A N 1
ATOM 628 C CA . ASN A 1 78 ? 0.624 16.156 20.953 1 84.88 78 ASN A CA 1
ATOM 629 C C . ASN A 1 78 ? 0.483 14.703 20.516 1 84.88 78 ASN A C 1
ATOM 631 O O . ASN A 1 78 ? -0.359 13.977 21.047 1 84.88 78 ASN A O 1
ATOM 635 N N . SER A 1 79 ? 1.31 14.414 19.531 1 78.94 79 SER A N 1
ATOM 636 C CA . SER A 1 79 ? 1.287 13.031 19.062 1 78.94 79 SER A CA 1
ATOM 637 C C . SER A 1 79 ? 1.733 12.07 20.156 1 78.94 79 SER A C 1
ATOM 639 O O . SER A 1 79 ? 2.729 12.32 20.844 1 78.94 79 SER A O 1
ATOM 641 N N . GLY A 1 80 ? 1.027 11.047 20.484 1 79.12 80 GLY A N 1
ATOM 642 C CA . GLY A 1 80 ? 1.349 10.062 21.516 1 79.12 80 GLY A CA 1
ATOM 643 C C . GLY A 1 80 ? 0.769 10.406 22.875 1 79.12 80 GLY A C 1
ATOM 644 O O . GLY A 1 80 ? 1.083 9.758 23.875 1 79.12 80 GLY A O 1
ATOM 645 N N . SER A 1 81 ? 0.002 11.438 22.875 1 86.5 81 SER A N 1
ATOM 646 C CA . SER A 1 81 ? -0.575 11.852 24.141 1 86.5 81 SER A CA 1
ATOM 647 C C . SER A 1 81 ? -1.694 10.914 24.578 1 86.5 81 SER A C 1
ATOM 649 O O . SER A 1 81 ? -2.115 10.93 25.734 1 86.5 81 SER A O 1
ATOM 651 N N . GLY A 1 82 ? -2.201 10.133 23.656 1 89.94 82 GLY A N 1
ATOM 652 C CA . GLY A 1 82 ? -3.238 9.172 24 1 89.94 82 GLY A CA 1
ATOM 653 C C . GLY A 1 82 ? -4.605 9.555 23.453 1 89.94 82 GLY A C 1
ATOM 654 O O . GLY A 1 82 ? -5.613 8.953 23.828 1 89.94 82 GLY A O 1
ATOM 655 N N . LYS A 1 83 ? -4.695 10.57 22.578 1 92.5 83 LYS A N 1
ATOM 656 C CA . LYS A 1 83 ? -5.965 11.062 22.062 1 92.5 83 LYS A CA 1
ATOM 657 C C . LYS A 1 83 ? -6.738 9.953 21.359 1 92.5 83 LYS A C 1
ATOM 659 O O . LYS A 1 83 ? -7.914 9.727 21.641 1 92.5 83 LYS A O 1
ATOM 664 N N . THR A 1 84 ? -6.074 9.219 20.438 1 90.06 84 THR A N 1
ATOM 665 C CA . THR A 1 84 ? -6.715 8.164 19.656 1 90.06 84 THR A CA 1
ATOM 666 C C . THR A 1 84 ? -7.113 6.996 20.562 1 90.06 84 THR A C 1
ATOM 668 O O . THR A 1 84 ? -8.188 6.418 20.391 1 90.06 84 THR A O 1
ATOM 671 N N . THR A 1 85 ? -6.262 6.648 21.547 1 90.62 85 THR A N 1
ATOM 672 C CA . THR A 1 85 ? -6.562 5.566 22.469 1 90.62 85 THR A CA 1
ATOM 673 C C . THR A 1 85 ? -7.773 5.914 23.344 1 90.62 85 THR A C 1
ATOM 675 O O . THR A 1 85 ? -8.578 5.043 23.672 1 90.62 85 THR A O 1
ATOM 678 N N . LEU A 1 86 ? -7.832 7.168 23.672 1 94.44 86 LEU A N 1
ATOM 679 C CA . LEU A 1 86 ? -8.984 7.605 24.469 1 94.44 86 LEU A CA 1
ATOM 680 C C . LEU A 1 86 ? -10.273 7.453 23.672 1 94.44 86 LEU A C 1
ATOM 682 O O . LEU A 1 86 ? -11.273 6.957 24.188 1 94.44 86 LEU A O 1
ATOM 686 N N . LEU A 1 87 ? -10.281 7.883 22.406 1 94.06 87 LEU A N 1
ATOM 687 C CA . LEU A 1 87 ? -11.461 7.734 21.562 1 94.06 87 LEU A CA 1
ATOM 688 C C . LEU A 1 87 ? -11.805 6.262 21.375 1 94.06 87 LEU A C 1
ATOM 690 O O . LEU A 1 87 ? -12.977 5.891 21.359 1 94.06 87 LEU A O 1
ATOM 694 N N . ASP A 1 88 ? -10.758 5.453 21.234 1 90.44 88 ASP A N 1
ATOM 695 C CA . ASP A 1 88 ? -10.984 4.016 21.094 1 90.44 88 ASP A CA 1
ATOM 696 C C . ASP A 1 88 ? -11.586 3.434 22.375 1 90.44 88 ASP A C 1
ATOM 698 O O . ASP A 1 88 ? -12.406 2.518 22.312 1 90.44 88 ASP A O 1
ATOM 702 N N . ALA A 1 89 ? -11.148 3.947 23.469 1 91 89 ALA A N 1
ATOM 703 C CA . ALA A 1 89 ? -11.672 3.494 24.75 1 91 89 ALA A CA 1
ATOM 704 C C . ALA A 1 89 ? -13.141 3.869 24.906 1 91 89 ALA A C 1
ATOM 706 O O . ALA A 1 89 ? -13.945 3.062 25.375 1 91 89 ALA A O 1
ATOM 707 N N . ILE A 1 90 ? -13.461 5.051 24.484 1 92.44 90 ILE A N 1
ATOM 708 C CA . ILE A 1 90 ? -14.828 5.547 24.609 1 92.44 90 ILE A CA 1
ATOM 709 C C . ILE A 1 90 ? -15.742 4.781 23.656 1 92.44 90 ILE A C 1
ATOM 711 O O . ILE A 1 90 ? -16.891 4.484 24 1 92.44 90 ILE A O 1
ATOM 715 N N . SER A 1 91 ? -15.234 4.461 22.5 1 90.06 91 SER A N 1
ATOM 716 C CA . SER A 1 91 ? -16.047 3.789 21.5 1 90.06 91 SER A CA 1
ATOM 717 C C . SER A 1 91 ? -16.031 2.277 21.688 1 90.06 91 SER A C 1
ATOM 719 O O . SER A 1 91 ? -16.703 1.546 20.969 1 90.06 91 SER A O 1
ATOM 721 N N . GLY A 1 92 ? -15.25 1.799 22.578 1 85.75 92 GLY A N 1
ATOM 722 C CA . GLY A 1 92 ? -15.203 0.374 22.859 1 85.75 92 GLY A CA 1
ATOM 723 C C . GLY A 1 92 ? -14.43 -0.416 21.828 1 85.75 92 GLY A C 1
ATOM 724 O O . GLY A 1 92 ? -14.727 -1.584 21.562 1 85.75 92 GLY A O 1
ATOM 725 N N . ARG A 1 93 ? -13.469 0.196 21.219 1 82.44 93 ARG A N 1
ATOM 726 C CA . ARG A 1 93 ? -12.719 -0.456 20.141 1 82.44 93 ARG A CA 1
ATOM 727 C C . ARG A 1 93 ? -11.328 -0.871 20.625 1 82.44 93 ARG A C 1
ATOM 729 O O . ARG A 1 93 ? -10.477 -1.254 19.828 1 82.44 93 ARG A O 1
ATOM 736 N N . LEU A 1 94 ? -11.102 -0.856 21.906 1 81.12 94 LEU A N 1
ATOM 737 C CA . LEU A 1 94 ? -9.789 -1.225 22.422 1 81.12 94 LEU A CA 1
ATOM 738 C C . LEU A 1 94 ? -9.562 -2.729 22.312 1 81.12 94 LEU A C 1
ATOM 740 O O . LEU A 1 94 ? -10.492 -3.518 22.5 1 81.12 94 LEU A O 1
ATOM 744 N N . ARG A 1 95 ? -8.391 -3.092 21.906 1 63.75 95 ARG A N 1
ATOM 745 C CA . ARG A 1 95 ? -8 -4.469 21.625 1 63.75 95 ARG A CA 1
ATOM 746 C C . ARG A 1 95 ? -7.887 -5.281 22.906 1 63.75 95 ARG A C 1
ATOM 748 O O . ARG A 1 95 ? -8.43 -6.387 23 1 63.75 95 ARG A O 1
ATOM 755 N N . GLN A 1 96 ? -6.957 -4.852 23.922 1 64.81 96 GLN A N 1
ATOM 756 C CA . GLN A 1 96 ? -6.641 -5.594 25.141 1 64.81 96 GLN A CA 1
ATOM 757 C C . GLN A 1 96 ? -7.484 -5.109 26.312 1 64.81 96 GLN A C 1
ATOM 759 O O . GLN A 1 96 ? -7.156 -4.105 26.953 1 64.81 96 GLN A O 1
ATOM 764 N N . LYS A 1 97 ? -8.547 -5.871 26.469 1 65.19 97 LYS A N 1
ATOM 765 C CA . LYS A 1 97 ? -9.5 -5.43 27.484 1 65.19 97 LYS A CA 1
ATOM 766 C C . LYS A 1 97 ? -9.039 -5.816 28.875 1 65.19 97 LYS A C 1
ATOM 768 O O . LYS A 1 97 ? -9.516 -5.262 29.875 1 65.19 97 LYS A O 1
ATOM 773 N N . GLU A 1 98 ? -7.984 -6.652 28.781 1 69.56 98 GLU A N 1
ATOM 774 C CA . GLU A 1 98 ? -7.613 -7.152 30.094 1 69.56 98 GLU A CA 1
ATOM 775 C C . GLU A 1 98 ? -6.977 -6.055 30.938 1 69.56 98 GLU A C 1
ATOM 777 O O . GLU A 1 98 ? -7.082 -6.07 32.188 1 69.56 98 GLU A O 1
ATOM 782 N N . HIS A 1 99 ? -6.461 -5.098 30.344 1 81.62 99 HIS A N 1
ATOM 783 C CA . HIS A 1 99 ? -5.801 -4.066 31.141 1 81.62 99 HIS A CA 1
ATOM 784 C C . HIS A 1 99 ? -6.52 -2.725 31.016 1 81.62 99 HIS A C 1
ATOM 786 O O . HIS A 1 99 ? -5.879 -1.671 31 1 81.62 99 HIS A O 1
ATOM 792 N N . PHE A 1 100 ? -7.754 -2.807 30.734 1 87 100 PHE A N 1
ATOM 793 C CA . PHE A 1 100 ? -8.594 -1.617 30.641 1 87 100 PHE A CA 1
ATOM 794 C C . PHE A 1 100 ? -9.422 -1.43 31.906 1 87 100 PHE A C 1
ATOM 796 O O . PHE A 1 100 ? -10.117 -2.35 32.344 1 87 100 PHE A O 1
ATOM 803 N N . PHE A 1 101 ? -9.172 -0.272 32.594 1 89.94 101 PHE A N 1
ATOM 804 C CA . PHE A 1 101 ? -9.93 0.058 33.812 1 89.94 101 PHE A CA 1
ATOM 805 C C . PHE A 1 101 ? -10.742 1.331 33.625 1 89.94 101 PHE A C 1
ATOM 807 O O . PHE A 1 101 ? -10.32 2.232 32.875 1 89.94 101 PHE A O 1
ATOM 814 N N . GLY A 1 102 ? -11.906 1.372 34.125 1 90.38 102 GLY A N 1
ATOM 815 C CA . GLY A 1 102 ? -12.789 2.521 34 1 90.38 102 GLY A CA 1
ATOM 816 C C . GLY A 1 102 ? -14.078 2.215 33.25 1 90.38 102 GLY A C 1
ATOM 817 O O . GLY A 1 102 ? -14.273 1.095 32.781 1 90.38 102 GLY A O 1
ATOM 818 N N . ASP A 1 103 ? -15.016 3.236 33.344 1 91 103 ASP A N 1
ATOM 819 C CA . ASP A 1 103 ? -16.328 2.982 32.75 1 91 103 ASP A CA 1
ATOM 820 C C . ASP A 1 103 ? -16.812 4.188 31.953 1 91 103 ASP A C 1
ATOM 822 O O . ASP A 1 103 ? -16.422 5.324 32.25 1 91 103 ASP A O 1
ATOM 826 N N . VAL A 1 104 ? -17.547 3.863 30.969 1 92.75 104 VAL A N 1
ATOM 827 C CA . VAL A 1 104 ? -18.219 4.871 30.156 1 92.75 104 VAL A CA 1
ATOM 828 C C . VAL A 1 104 ? -19.719 4.809 30.406 1 92.75 104 VAL A C 1
ATOM 830 O O . VAL A 1 104 ? -20.328 3.734 30.344 1 92.75 104 VAL A O 1
ATOM 833 N N . TYR A 1 105 ? -20.297 5.918 30.734 1 92.38 105 TYR A N 1
ATOM 834 C CA . TYR A 1 105 ? -21.719 5.992 31.047 1 92.38 105 TYR A CA 1
ATOM 835 C C . TYR A 1 105 ? -22.469 6.805 30 1 92.38 105 TYR A C 1
ATOM 837 O O . TYR A 1 105 ? -22 7.863 29.562 1 92.38 105 TYR A O 1
ATOM 845 N N . MET A 1 106 ? -23.516 6.266 29.5 1 92.31 106 MET A N 1
ATOM 846 C CA . MET A 1 106 ? -24.453 6.98 28.656 1 92.31 106 MET A CA 1
ATOM 847 C C . MET A 1 106 ? -25.75 7.27 29.391 1 92.31 106 MET A C 1
ATOM 849 O O . MET A 1 106 ? -26.469 6.348 29.797 1 92.31 106 MET A O 1
ATOM 853 N N . ASN A 1 107 ? -26.078 8.508 29.516 1 91.25 107 ASN A N 1
ATOM 854 C CA . ASN A 1 107 ? -27.25 8.906 30.281 1 91.25 107 ASN A CA 1
ATOM 855 C C . ASN A 1 107 ? -27.266 8.258 31.672 1 91.25 107 ASN A C 1
ATOM 857 O O . ASN A 1 107 ? -28.297 7.75 32.125 1 91.25 107 ASN A O 1
ATOM 861 N N . GLY A 1 108 ? -26.094 8.07 32.219 1 89 108 GLY A N 1
ATOM 862 C CA . GLY A 1 108 ? -25.969 7.562 33.594 1 89 108 GLY A CA 1
ATOM 863 C C . GLY A 1 108 ? -25.891 6.051 33.656 1 89 108 GLY A C 1
ATOM 864 O O . GLY A 1 108 ? -25.656 5.484 34.719 1 89 108 GLY A O 1
ATOM 865 N N . GLN A 1 109 ? -26.094 5.418 32.531 1 90.12 109 GLN A N 1
ATOM 866 C CA . GLN A 1 109 ? -26.047 3.961 32.5 1 90.12 109 GLN A CA 1
ATOM 867 C C . GLN A 1 109 ? -24.734 3.455 31.938 1 90.12 109 GLN A C 1
ATOM 869 O O . GLN A 1 109 ? -24.234 3.975 30.938 1 90.12 109 GLN A O 1
ATOM 874 N N . LYS A 1 110 ? -24.219 2.492 32.656 1 89.81 110 LYS A N 1
ATOM 875 C CA . LYS A 1 110 ? -22.984 1.884 32.219 1 89.81 110 LYS A CA 1
ATOM 876 C C . LYS A 1 110 ? -23.188 1.103 30.906 1 89.81 110 LYS A C 1
ATOM 878 O O . LYS A 1 110 ? -24.125 0.307 30.812 1 89.81 110 LYS A O 1
ATOM 883 N N . LEU A 1 111 ? -22.453 1.353 29.969 1 89.19 111 LEU A N 1
ATOM 884 C CA . LEU A 1 111 ? -22.594 0.7 28.672 1 89.19 111 LEU A CA 1
ATOM 885 C C . LEU A 1 111 ? -21.953 -0.686 28.688 1 89.19 111 LEU A C 1
ATOM 887 O O . LEU A 1 111 ? -20.859 -0.863 29.234 1 89.19 111 LEU A O 1
ATOM 891 N N . LYS A 1 112 ? -22.719 -1.566 28.125 1 84.62 112 LYS A N 1
ATOM 892 C CA . LYS A 1 112 ? -22.188 -2.912 27.938 1 84.62 112 LYS A CA 1
ATOM 893 C C . LYS A 1 112 ? -21.375 -3.012 26.641 1 84.62 112 LYS A C 1
ATOM 895 O O . LYS A 1 112 ? -21.531 -2.17 25.75 1 84.62 112 LYS A O 1
ATOM 900 N N . LYS A 1 113 ? -20.578 -3.898 26.531 1 78.38 113 LYS A N 1
ATOM 901 C CA . LYS A 1 113 ? -19.641 -4.07 25.422 1 78.38 113 LYS A CA 1
ATOM 902 C C . LYS A 1 113 ? -20.375 -4.098 24.078 1 78.38 113 LYS A C 1
ATOM 904 O O . LYS A 1 113 ? -19.891 -3.52 23.109 1 78.38 113 LYS A O 1
ATOM 909 N N . GLU A 1 114 ? -21.562 -4.676 24.031 1 77.19 114 GLU A N 1
ATOM 910 C CA . GLU A 1 114 ? -22.281 -4.836 22.781 1 77.19 114 GLU A CA 1
ATOM 911 C C . GLU A 1 114 ? -23.031 -3.555 22.406 1 77.19 114 GLU A C 1
ATOM 913 O O . GLU A 1 114 ? -23.391 -3.359 21.234 1 77.19 114 GLU A O 1
ATOM 918 N N . GLN A 1 115 ? -23.078 -2.693 23.359 1 84.75 115 GLN A N 1
ATOM 919 C CA . GLN A 1 115 ? -23.891 -1.492 23.141 1 84.75 115 GLN A CA 1
ATOM 920 C C . GLN A 1 115 ? -23.031 -0.354 22.594 1 84.75 115 GLN A C 1
ATOM 922 O O . GLN A 1 115 ? -23.562 0.628 22.062 1 84.75 115 GLN A O 1
ATOM 927 N N . PHE A 1 116 ? -21.703 -0.518 22.672 1 85.56 116 PHE A N 1
ATOM 928 C CA . PHE A 1 116 ? -20.812 0.545 22.219 1 85.56 116 PHE A CA 1
ATOM 929 C C . PHE A 1 116 ? -20.984 0.805 20.734 1 85.56 116 PHE A C 1
ATOM 931 O O . PHE A 1 116 ? -21.078 1.957 20.297 1 85.56 116 PHE A O 1
ATOM 938 N N . GLN A 1 117 ? -21.062 -0.195 20.016 1 80.12 117 GLN A N 1
ATOM 939 C CA . GLN A 1 117 ? -21.141 -0.08 18.562 1 80.12 117 GLN A CA 1
ATOM 940 C C . GLN A 1 117 ? -22.453 0.562 18.141 1 80.12 117 GLN A C 1
ATOM 942 O O . GLN A 1 117 ? -22.516 1.219 17.094 1 80.12 117 GLN A O 1
ATOM 947 N N . ASP A 1 118 ? -23.453 0.392 18.984 1 84.25 118 ASP A N 1
ATOM 948 C CA . ASP A 1 118 ? -24.781 0.884 18.625 1 84.25 118 ASP A CA 1
ATOM 949 C C . ASP A 1 118 ? -24.984 2.318 19.109 1 84.25 118 ASP A C 1
ATOM 951 O O . ASP A 1 118 ? -25.906 3.004 18.656 1 84.25 118 ASP A O 1
ATOM 955 N N . CYS A 1 119 ? -24.125 2.721 19.859 1 87.44 119 CYS A N 1
ATOM 956 C CA . CYS A 1 119 ? -24.328 4.035 20.469 1 87.44 119 CYS A CA 1
ATOM 957 C C . CYS A 1 119 ? -23.406 5.07 19.828 1 87.44 119 CYS A C 1
ATOM 959 O O . CYS A 1 119 ? -23.797 6.215 19.609 1 87.44 119 CYS A O 1
ATOM 961 N N . PHE A 1 120 ? -22.25 4.648 19.516 1 90.5 120 PHE A N 1
ATOM 962 C CA . PHE A 1 120 ? -21.234 5.602 19.078 1 90.5 120 PHE A CA 1
ATOM 963 C C . PHE A 1 120 ? -20.969 5.465 17.594 1 90.5 120 PHE A C 1
ATOM 965 O O . PHE A 1 120 ? -20.922 4.352 17.062 1 90.5 120 PHE A O 1
ATOM 972 N N . SER A 1 121 ? -20.906 6.578 16.938 1 91.38 121 SER A N 1
ATOM 973 C CA . SER A 1 121 ? -20.391 6.645 15.57 1 91.38 121 SER A CA 1
ATOM 974 C C . SER A 1 121 ? -18.938 7.117 15.547 1 91.38 121 SER A C 1
ATOM 976 O O . SER A 1 121 ? -18.594 8.102 16.203 1 91.38 121 SER A O 1
ATOM 978 N N . TYR A 1 122 ? -18.109 6.363 14.922 1 91.31 122 TYR A N 1
ATOM 979 C CA . TYR A 1 122 ? -16.672 6.629 14.945 1 91.31 122 TYR A CA 1
ATOM 980 C C . TYR A 1 122 ? -16.125 6.867 13.539 1 91.31 122 TYR A C 1
ATOM 982 O O . TYR A 1 122 ? -16.25 5.996 12.672 1 91.31 122 TYR A O 1
ATOM 990 N N . VAL A 1 123 ? -15.656 8.094 13.297 1 91.81 123 VAL A N 1
ATOM 991 C CA . VAL A 1 123 ? -14.969 8.414 12.055 1 91.81 123 VAL A CA 1
ATOM 992 C C . VAL A 1 123 ? -13.461 8.336 12.258 1 91.81 123 VAL A C 1
ATOM 994 O O . VAL A 1 123 ? -12.891 9.117 13.023 1 91.81 123 VAL A O 1
ATOM 997 N N . GLN A 1 124 ? -12.844 7.438 11.602 1 88.62 124 GLN A N 1
ATOM 998 C CA . GLN A 1 124 ? -11.406 7.215 11.766 1 88.62 124 GLN A CA 1
ATOM 999 C C . GLN A 1 124 ? -10.602 8.234 10.969 1 88.62 124 GLN A C 1
ATOM 1001 O O . GLN A 1 124 ? -11.148 8.961 10.133 1 88.62 124 GLN A O 1
ATOM 1006 N N . GLN A 1 125 ? -9.32 8.219 11.266 1 82.88 125 GLN A N 1
ATOM 1007 C CA . GLN A 1 125 ? -8.414 9.164 10.625 1 82.88 125 GLN A CA 1
ATOM 1008 C C . GLN A 1 125 ? -8.242 8.844 9.141 1 82.88 125 GLN A C 1
ATOM 1010 O O . GLN A 1 125 ? -8.258 9.742 8.305 1 82.88 125 GLN A O 1
ATOM 1015 N N . ASN A 1 126 ? -8.047 7.555 8.867 1 79.19 126 ASN A N 1
ATOM 1016 C CA . ASN A 1 126 ? -7.891 7.148 7.477 1 79.19 126 ASN A CA 1
ATOM 1017 C C . ASN A 1 126 ? -9.203 6.652 6.883 1 79.19 126 ASN A C 1
ATOM 1019 O O . ASN A 1 126 ? -9.898 5.84 7.496 1 79.19 126 ASN A O 1
ATOM 1023 N N . ASP A 1 127 ? -9.461 7.262 5.762 1 79.38 127 ASP A N 1
ATOM 1024 C CA . ASP A 1 127 ? -10.719 6.898 5.109 1 79.38 127 ASP A CA 1
ATOM 1025 C C . ASP A 1 127 ? -10.531 5.676 4.207 1 79.38 127 ASP A C 1
ATOM 1027 O O . ASP A 1 127 ? -9.516 5.559 3.516 1 79.38 127 ASP A O 1
ATOM 1031 N N . SER A 1 128 ? -11.305 4.746 4.461 1 81.56 128 SER A N 1
ATOM 1032 C CA . SER A 1 128 ? -11.312 3.582 3.58 1 81.56 128 SER A CA 1
ATOM 1033 C C . SER A 1 128 ? -12.602 3.518 2.768 1 81.56 128 SER A C 1
ATOM 1035 O O . SER A 1 128 ? -13.633 3.055 3.262 1 81.56 128 SER A O 1
ATOM 1037 N N . LEU A 1 129 ? -12.672 4.109 1.586 1 87.94 129 LEU A N 1
ATOM 1038 C CA . LEU A 1 129 ? -13.836 4.137 0.705 1 87.94 129 LEU A CA 1
ATOM 1039 C C . LEU A 1 129 ? -13.539 3.414 -0.605 1 87.94 129 LEU A C 1
ATOM 1041 O O . LEU A 1 129 ? -12.375 3.246 -0.981 1 87.94 129 LEU A O 1
ATOM 1045 N N . LEU A 1 130 ? -14.609 2.916 -1.107 1 90.31 130 LEU A N 1
ATOM 1046 C CA . LEU A 1 130 ? -14.461 2.32 -2.432 1 90.31 130 LEU A CA 1
ATOM 1047 C C . LEU A 1 130 ? -14.281 3.398 -3.496 1 90.31 130 LEU A C 1
ATOM 1049 O O . LEU A 1 130 ? -15.156 4.25 -3.674 1 90.31 130 LEU A O 1
ATOM 1053 N N . GLY A 1 131 ? -13.289 3.322 -4.246 1 88.38 131 GLY A N 1
ATOM 1054 C CA . GLY A 1 131 ? -12.844 4.414 -5.098 1 88.38 131 GLY A CA 1
ATOM 1055 C C . GLY A 1 131 ? -13.633 4.527 -6.387 1 88.38 131 GLY A C 1
ATOM 1056 O O . GLY A 1 131 ? -13.656 5.586 -7.02 1 88.38 131 GLY A O 1
ATOM 1057 N N . TYR A 1 132 ? -14.391 3.539 -6.758 1 89.69 132 TYR A N 1
ATOM 1058 C CA . TYR A 1 132 ? -15 3.566 -8.086 1 89.69 132 TYR A CA 1
ATOM 1059 C C . TYR A 1 132 ? -16.469 3.943 -7.992 1 89.69 132 TYR A C 1
ATOM 1061 O O . TYR A 1 132 ? -17.156 4.059 -9.016 1 89.69 132 TYR A O 1
ATOM 1069 N N . LEU A 1 133 ? -16.984 4.184 -6.863 1 92.56 133 LEU A N 1
ATOM 1070 C CA . LEU A 1 133 ? -18.359 4.594 -6.676 1 92.56 133 LEU A CA 1
ATOM 1071 C C . LEU A 1 133 ? -18.484 6.113 -6.621 1 92.56 133 LEU A C 1
ATOM 1073 O O . LEU A 1 133 ? -17.516 6.801 -6.273 1 92.56 133 LEU A O 1
ATOM 1077 N N . THR A 1 134 ? -19.594 6.57 -7.047 1 93.12 134 THR A N 1
ATOM 1078 C CA . THR A 1 134 ? -19.875 7.992 -6.875 1 93.12 134 THR A CA 1
ATOM 1079 C C . THR A 1 134 ? -20.266 8.297 -5.434 1 93.12 134 THR A C 1
ATOM 1081 O O . THR A 1 134 ? -20.562 7.379 -4.66 1 93.12 134 THR A O 1
ATOM 1084 N N . ILE A 1 135 ? -20.234 9.555 -5.125 1 94.06 135 ILE A N 1
ATOM 1085 C CA . ILE A 1 135 ? -20.578 9.984 -3.775 1 94.06 135 ILE A CA 1
ATOM 1086 C C . ILE A 1 135 ? -22.016 9.578 -3.453 1 94.06 135 ILE A C 1
ATOM 1088 O O . ILE A 1 135 ? -22.281 8.977 -2.408 1 94.06 135 ILE A O 1
ATOM 1092 N N . GLN A 1 136 ? -22.875 9.773 -4.363 1 95.44 136 GLN A N 1
ATOM 1093 C CA . GLN A 1 136 ? -24.281 9.469 -4.164 1 95.44 136 GLN A CA 1
ATOM 1094 C C . GLN A 1 136 ? -24.5 7.969 -4.016 1 95.44 136 GLN A C 1
ATOM 1096 O O . GLN A 1 136 ? -25.281 7.531 -3.16 1 95.44 136 GLN A O 1
ATOM 1101 N N . GLU A 1 137 ? -23.875 7.262 -4.844 1 94.62 137 GLU A N 1
ATOM 1102 C CA . GLU A 1 137 ? -24.016 5.809 -4.773 1 94.62 137 GLU A CA 1
ATOM 1103 C C . GLU A 1 137 ? -23.484 5.27 -3.449 1 94.62 137 GLU A C 1
ATOM 1105 O O . GLU A 1 137 ? -24.125 4.434 -2.811 1 94.62 137 GLU A O 1
ATOM 1110 N N . SER A 1 138 ? -22.281 5.73 -3.113 1 94.81 138 SER A N 1
ATOM 1111 C CA . SER A 1 138 ? -21.672 5.258 -1.88 1 94.81 138 SER A CA 1
ATOM 1112 C C . SER A 1 138 ? -22.562 5.523 -0.674 1 94.81 138 SER A C 1
ATOM 1114 O O . SER A 1 138 ? -22.766 4.637 0.157 1 94.81 138 SER A O 1
ATOM 1116 N N . LEU A 1 139 ? -23.156 6.691 -0.617 1 95.62 139 LEU A N 1
ATOM 1117 C CA . LEU A 1 139 ? -24.016 7.059 0.505 1 95.62 139 LEU A CA 1
ATOM 1118 C C . LEU A 1 139 ? -25.359 6.32 0.431 1 95.62 139 LEU A C 1
ATOM 1120 O O . LEU A 1 139 ? -25.922 5.953 1.461 1 95.62 139 LEU A O 1
ATOM 1124 N N . THR A 1 140 ? -25.812 6.113 -0.745 1 95.06 140 THR A N 1
ATOM 1125 C CA . THR A 1 140 ? -27.078 5.383 -0.906 1 95.06 140 THR A CA 1
ATOM 1126 C C . THR A 1 140 ? -26.922 3.939 -0.429 1 95.06 140 THR A C 1
ATOM 1128 O O . THR A 1 140 ? -27.766 3.43 0.302 1 95.06 140 THR A O 1
ATOM 1131 N N . TYR A 1 141 ? -25.891 3.301 -0.826 1 94.12 141 TYR A N 1
ATOM 1132 C CA . TYR A 1 141 ? -25.656 1.927 -0.393 1 94.12 141 TYR A CA 1
ATOM 1133 C C . TYR A 1 141 ? -25.469 1.855 1.117 1 94.12 141 TYR A C 1
ATOM 1135 O O . TYR A 1 141 ? -25.922 0.912 1.766 1 94.12 141 TYR A O 1
ATOM 1143 N N . THR A 1 142 ? -24.75 2.812 1.67 1 92.62 142 THR A N 1
ATOM 1144 C CA . THR A 1 142 ? -24.578 2.848 3.115 1 92.62 142 THR A CA 1
ATOM 1145 C C . THR A 1 142 ? -25.906 3.025 3.828 1 92.62 142 THR A C 1
ATOM 1147 O O . THR A 1 142 ? -26.172 2.365 4.836 1 92.62 142 THR A O 1
ATOM 1150 N N . ALA A 1 143 ? -26.734 3.902 3.279 1 92.75 143 ALA A N 1
ATOM 1151 C CA . ALA A 1 143 ? -28.047 4.129 3.861 1 92.75 143 ALA A CA 1
ATOM 1152 C C . ALA A 1 143 ? -28.906 2.869 3.787 1 92.75 143 ALA A C 1
ATOM 1154 O O . ALA A 1 143 ? -29.625 2.547 4.734 1 92.75 143 ALA A O 1
ATOM 1155 N N . LEU A 1 144 ? -28.812 2.186 2.674 1 92.25 144 LEU A N 1
ATOM 1156 C CA . LEU A 1 144 ? -29.578 0.958 2.49 1 92.25 144 LEU A CA 1
ATOM 1157 C C . LEU A 1 144 ? -29.141 -0.115 3.477 1 92.25 144 LEU A C 1
ATOM 1159 O O . LEU A 1 144 ? -29.953 -0.932 3.922 1 92.25 144 LEU A O 1
ATOM 1163 N N . LEU A 1 145 ? -27.891 -0.119 3.834 1 91 145 LEU A N 1
ATOM 1164 C CA . LEU A 1 145 ? -27.344 -1.102 4.766 1 91 145 LEU A CA 1
ATOM 1165 C C . LEU A 1 145 ? -27.688 -0.725 6.207 1 91 145 LEU A C 1
ATOM 1167 O O . LEU A 1 145 ? -27.844 -1.599 7.062 1 91 145 LEU A O 1
ATOM 1171 N N . ALA A 1 146 ? -27.781 0.576 6.434 1 87.19 146 ALA A N 1
ATOM 1172 C CA . ALA A 1 146 ? -27.969 1.059 7.797 1 87.19 146 ALA A CA 1
ATOM 1173 C C . ALA A 1 146 ? -29.453 1.111 8.156 1 87.19 146 ALA A C 1
ATOM 1175 O O . ALA A 1 146 ? -29.828 0.881 9.312 1 87.19 146 ALA A O 1
ATOM 1176 N N . LEU A 1 147 ? -30.312 1.549 7.137 1 83.5 147 LEU A N 1
ATOM 1177 C CA . LEU A 1 147 ? -31.703 1.831 7.438 1 83.5 147 LEU A CA 1
ATOM 1178 C C . LEU A 1 147 ? -32.625 0.705 6.945 1 83.5 147 LEU A C 1
ATOM 1180 O O . LEU A 1 147 ? -32.406 0.171 5.852 1 83.5 147 LEU A O 1
ATOM 1184 N N . GLN A 1 148 ? -33.344 0.13 7.906 1 72.31 148 GLN A N 1
ATOM 1185 C CA . GLN A 1 148 ? -34.219 -0.97 7.562 1 72.31 148 GLN A CA 1
ATOM 1186 C C . GLN A 1 148 ? -35.625 -0.458 7.215 1 72.31 148 GLN A C 1
ATOM 1188 O O . GLN A 1 148 ? -36.094 0.521 7.801 1 72.31 148 GLN A O 1
ATOM 1193 N N . LYS A 1 149 ? -36.281 -1.146 6.234 1 69.31 149 LYS A N 1
ATOM 1194 C CA . LYS A 1 149 ? -37.719 -1.095 6.02 1 69.31 149 LYS A CA 1
ATOM 1195 C C . LYS A 1 149 ? -38.156 0.283 5.527 1 69.31 149 LYS A C 1
ATOM 1197 O O . LYS A 1 149 ? -39.219 0.768 5.891 1 69.31 149 LYS A O 1
ATOM 1202 N N . HIS A 1 150 ? -37.188 0.937 4.926 1 74.62 150 HIS A N 1
ATOM 1203 C CA . HIS A 1 150 ? -37.594 2.223 4.379 1 74.62 150 HIS A CA 1
ATOM 1204 C C . HIS A 1 150 ? -37.719 2.16 2.859 1 74.62 150 HIS A C 1
ATOM 1206 O O . HIS A 1 150 ? -37.094 1.322 2.215 1 74.62 150 HIS A O 1
ATOM 1212 N N . SER A 1 151 ? -38.656 2.879 2.402 1 82.56 151 SER A N 1
ATOM 1213 C CA . SER A 1 151 ? -38.875 2.965 0.961 1 82.56 151 SER A CA 1
ATOM 1214 C C . SER A 1 151 ? -37.688 3.609 0.26 1 82.56 151 SER A C 1
ATOM 1216 O O . SER A 1 151 ? -36.875 4.297 0.896 1 82.56 151 SER A O 1
ATOM 1218 N N . SER A 1 152 ? -37.5 3.277 -0.933 1 86.06 152 SER A N 1
ATOM 1219 C CA . SER A 1 152 ? -36.438 3.836 -1.749 1 86.06 152 SER A CA 1
ATOM 1220 C C . SER A 1 152 ? -36.5 5.359 -1.789 1 86.06 152 SER A C 1
ATOM 1222 O O . SER A 1 152 ? -35.469 6.035 -1.79 1 86.06 152 SER A O 1
ATOM 1224 N N . ASP A 1 153 ? -37.688 5.816 -1.716 1 90.19 153 ASP A N 1
ATOM 1225 C CA . ASP A 1 153 ? -37.875 7.266 -1.758 1 90.19 153 ASP A CA 1
ATOM 1226 C C . ASP A 1 153 ? -37.375 7.914 -0.459 1 90.19 153 ASP A C 1
ATOM 1228 O O . ASP A 1 153 ? -36.812 9 -0.477 1 90.19 153 ASP A O 1
ATOM 1232 N N . PHE A 1 154 ? -37.656 7.199 0.53 1 89.69 154 PHE A N 1
ATOM 1233 C CA . PHE A 1 154 ? -37.188 7.703 1.82 1 89.69 154 PHE A CA 1
ATOM 1234 C C . PHE A 1 154 ? -35.688 7.738 1.881 1 89.69 154 PHE A C 1
ATOM 1236 O O . PHE A 1 154 ? -35.094 8.711 2.373 1 89.69 154 PHE A O 1
ATOM 1243 N N . ILE A 1 155 ? -35.125 6.758 1.438 1 91.31 155 ILE A N 1
ATOM 1244 C CA . ILE A 1 155 ? -33.656 6.668 1.453 1 91.31 155 ILE A CA 1
ATOM 1245 C C . ILE A 1 155 ? -33.062 7.773 0.59 1 91.31 155 ILE A C 1
ATOM 1247 O O . ILE A 1 155 ? -32.094 8.43 0.986 1 91.31 155 ILE A O 1
ATOM 1251 N N . LYS A 1 156 ? -33.656 7.98 -0.57 1 93.06 156 LYS A N 1
ATOM 1252 C CA . LYS A 1 156 ? -33.156 9.031 -1.459 1 93.06 156 LYS A CA 1
ATOM 1253 C C . LYS A 1 156 ? -33.281 10.406 -0.797 1 93.06 156 LYS A C 1
ATOM 1255 O O . LYS A 1 156 ? -32.344 11.219 -0.887 1 93.06 156 LYS A O 1
ATOM 1260 N N . LYS A 1 157 ? -34.312 10.57 -0.148 1 93 157 LYS A N 1
ATOM 1261 C CA . LYS A 1 157 ? -34.5 11.852 0.527 1 93 157 LYS A CA 1
ATOM 1262 C C . LYS A 1 157 ? -33.531 12.039 1.671 1 93 157 LYS A C 1
ATOM 1264 O O . LYS A 1 157 ? -33 13.133 1.878 1 93 157 LYS A O 1
ATOM 1269 N N . LYS A 1 158 ? -33.344 10.977 2.352 1 92 158 LYS A N 1
ATOM 1270 C CA . LYS A 1 158 ? -32.406 11.039 3.465 1 92 158 LYS A CA 1
ATOM 1271 C C . LYS A 1 158 ? -31 11.312 2.969 1 92 158 LYS A C 1
ATOM 1273 O O . LYS A 1 158 ? -30.266 12.125 3.555 1 92 158 LYS A O 1
ATOM 1278 N N . VAL A 1 159 ? -30.609 10.617 1.953 1 94.75 159 VAL A N 1
ATOM 1279 C CA . VAL A 1 159 ? -29.281 10.805 1.38 1 94.75 159 VAL A CA 1
ATOM 1280 C C . VAL A 1 159 ? -29.141 12.234 0.854 1 94.75 159 VAL A C 1
ATOM 1282 O O . VAL A 1 159 ? -28.125 12.891 1.076 1 94.75 159 VAL A O 1
ATOM 1285 N N . ASP A 1 160 ? -30.172 12.719 0.246 1 94.69 160 ASP A N 1
ATOM 1286 C CA . ASP A 1 160 ? -30.141 14.078 -0.276 1 94.69 160 ASP A CA 1
ATOM 1287 C C . ASP A 1 160 ? -30.031 15.102 0.855 1 94.69 160 ASP A C 1
ATOM 1289 O O . ASP A 1 160 ? -29.328 16.109 0.728 1 94.69 160 ASP A O 1
ATOM 1293 N N . ALA A 1 161 ? -30.672 14.789 1.874 1 92.06 161 ALA A N 1
ATOM 1294 C CA . ALA A 1 161 ? -30.641 15.688 3.025 1 92.06 161 ALA A CA 1
ATOM 1295 C C . ALA A 1 161 ? -29.25 15.734 3.646 1 92.06 161 ALA A C 1
ATOM 1297 O O . ALA A 1 161 ? -28.75 16.812 3.977 1 92.06 161 ALA A O 1
ATOM 1298 N N . VAL A 1 162 ? -28.719 14.578 3.805 1 92.31 162 VAL A N 1
ATOM 1299 C CA . VAL A 1 162 ? -27.406 14.5 4.414 1 92.31 162 VAL A CA 1
ATOM 1300 C C . VAL A 1 162 ? -26.375 15.141 3.486 1 92.31 162 VAL A C 1
ATOM 1302 O O . VAL A 1 162 ? -25.453 15.82 3.947 1 92.31 162 VAL A O 1
ATOM 1305 N N . MET A 1 163 ? -26.484 14.898 2.203 1 93.88 163 MET A N 1
ATOM 1306 C CA . MET A 1 163 ? -25.578 15.508 1.233 1 93.88 163 MET A CA 1
ATOM 1307 C C . MET A 1 163 ? -25.703 17.031 1.254 1 93.88 163 MET A C 1
ATOM 1309 O O . MET A 1 163 ? -24.688 17.734 1.144 1 93.88 163 MET A O 1
ATOM 1313 N N . ALA A 1 164 ? -26.844 17.469 1.422 1 88.81 164 ALA A N 1
ATOM 1314 C CA . ALA A 1 164 ? -27.062 18.906 1.505 1 88.81 164 ALA A CA 1
ATOM 1315 C C . ALA A 1 164 ? -26.484 19.484 2.791 1 88.81 164 ALA A C 1
ATOM 1317 O O . ALA A 1 164 ? -25.875 20.547 2.779 1 88.81 164 ALA A O 1
ATOM 1318 N N . GLU A 1 165 ? -26.719 18.719 3.82 1 86.56 165 GLU A N 1
ATOM 1319 C CA . GLU A 1 165 ? -26.203 19.156 5.117 1 86.56 165 GLU A CA 1
ATOM 1320 C C . GLU A 1 165 ? -24.688 19.266 5.102 1 86.56 165 GLU A C 1
ATOM 1322 O O . GLU A 1 165 ? -24.109 20.125 5.785 1 86.56 165 GLU A O 1
ATOM 1327 N N . LEU A 1 166 ? -24.062 18.438 4.352 1 88.12 166 LEU A N 1
ATOM 1328 C CA . LEU A 1 166 ? -22.594 18.406 4.324 1 88.12 166 LEU A CA 1
ATOM 1329 C C . LEU A 1 166 ? -22.062 19.094 3.07 1 88.12 166 LEU A C 1
ATOM 1331 O O . LEU A 1 166 ? -20.875 19 2.762 1 88.12 166 LEU A O 1
ATOM 1335 N N . SER A 1 167 ? -22.875 19.75 2.279 1 84.12 167 SER A N 1
ATOM 1336 C CA . SER A 1 167 ? -22.5 20.5 1.089 1 84.12 167 SER A CA 1
ATOM 1337 C C . SER A 1 167 ? -21.828 19.609 0.053 1 84.12 167 SER A C 1
ATOM 1339 O O . SER A 1 167 ? -20.75 19.953 -0.462 1 84.12 167 SER A O 1
ATOM 1341 N N . LEU A 1 168 ? -22.391 18.484 -0.151 1 88.12 168 LEU A N 1
ATOM 1342 C CA . LEU A 1 168 ? -21.859 17.531 -1.113 1 88.12 168 LEU A CA 1
ATOM 1343 C C . LEU A 1 168 ? -22.766 17.422 -2.328 1 88.12 168 LEU A C 1
ATOM 1345 O O . LEU A 1 168 ? -22.484 16.672 -3.262 1 88.12 168 LEU A O 1
ATOM 1349 N N . SER A 1 169 ? -23.797 18.172 -2.428 1 88.19 169 SER A N 1
ATOM 1350 C CA . SER A 1 169 ? -24.828 18.031 -3.459 1 88.19 169 SER A CA 1
ATOM 1351 C C . SER A 1 169 ? -24.266 18.359 -4.84 1 88.19 169 SER A C 1
ATOM 1353 O O . SER A 1 169 ? -24.594 17.688 -5.824 1 88.19 169 SER A O 1
ATOM 1355 N N . HIS A 1 170 ? -23.344 19.25 -4.906 1 83.38 170 HIS A N 1
ATOM 1356 C CA . HIS A 1 170 ? -22.812 19.703 -6.191 1 83.38 170 HIS A CA 1
ATOM 1357 C C . HIS A 1 170 ? -21.828 18.688 -6.773 1 83.38 170 HIS A C 1
ATOM 1359 O O . HIS A 1 170 ? -21.547 18.703 -7.973 1 83.38 170 HIS A O 1
ATOM 1365 N N . VAL A 1 171 ? -21.359 17.75 -5.973 1 86.69 171 VAL A N 1
ATOM 1366 C CA . VAL A 1 171 ? -20.391 16.766 -6.438 1 86.69 171 VAL A CA 1
ATOM 1367 C C . VAL A 1 171 ? -20.969 15.359 -6.289 1 86.69 171 VAL A C 1
ATOM 1369 O O . VAL A 1 171 ? -20.219 14.383 -6.211 1 86.69 171 VAL A O 1
ATOM 1372 N N . ALA A 1 172 ? -22.203 15.234 -6.285 1 90.62 172 ALA A N 1
ATOM 1373 C CA . ALA A 1 172 ? -22.891 13.969 -6.02 1 90.62 172 ALA A CA 1
ATOM 1374 C C . ALA A 1 172 ? -22.547 12.922 -7.074 1 90.62 172 ALA A C 1
ATOM 1376 O O . ALA A 1 172 ? -22.453 11.734 -6.766 1 90.62 172 ALA A O 1
ATOM 1377 N N . THR A 1 173 ? -22.25 13.289 -8.289 1 88.38 173 THR A N 1
ATOM 1378 C CA . THR A 1 173 ? -22.062 12.352 -9.383 1 88.38 173 THR A CA 1
ATOM 1379 C C . THR A 1 173 ? -20.578 12.086 -9.625 1 88.38 173 THR A C 1
ATOM 1381 O O . THR A 1 173 ? -20.219 11.258 -10.461 1 88.38 173 THR A O 1
ATOM 1384 N N . ASN A 1 174 ? -19.781 12.734 -8.859 1 87.56 174 ASN A N 1
ATOM 1385 C CA . ASN A 1 174 ? -18.344 12.516 -9.016 1 87.56 174 ASN A CA 1
ATOM 1386 C C . ASN A 1 174 ? -17.906 11.203 -8.367 1 87.56 174 ASN A C 1
ATOM 1388 O O . ASN A 1 174 ? -18.469 10.789 -7.352 1 87.56 174 ASN A O 1
ATOM 1392 N N . VAL A 1 175 ? -16.953 10.602 -8.984 1 88.56 175 VAL A N 1
ATOM 1393 C CA . VAL A 1 175 ? -16.391 9.367 -8.438 1 88.56 175 VAL A CA 1
ATOM 1394 C C . VAL A 1 175 ? -15.461 9.695 -7.281 1 88.56 175 VAL A C 1
ATOM 1396 O O . VAL A 1 175 ? -14.734 10.695 -7.32 1 88.56 175 VAL A O 1
ATOM 1399 N N . ILE A 1 176 ? -15.438 8.945 -6.203 1 88.69 176 ILE A N 1
ATOM 1400 C CA . ILE A 1 176 ? -14.609 9.164 -5.016 1 88.69 176 ILE A CA 1
ATOM 1401 C C . ILE A 1 176 ? -13.133 9.055 -5.387 1 88.69 176 ILE A C 1
ATOM 1403 O O . ILE A 1 176 ? -12.336 9.914 -5.012 1 88.69 176 ILE A O 1
ATOM 1407 N N . GLY A 1 177 ? -12.789 8.062 -6.184 1 83.19 177 GLY A N 1
ATOM 1408 C CA . GLY A 1 177 ? -11.414 7.938 -6.645 1 83.19 177 GLY A CA 1
ATOM 1409 C C . GLY A 1 177 ? -10.5 7.289 -5.621 1 83.19 177 GLY A C 1
ATOM 1410 O O . GLY A 1 177 ? -10.953 6.875 -4.551 1 83.19 177 GLY A O 1
ATOM 1411 N N . SER A 1 178 ? -9.234 6.996 -6.012 1 74.81 178 SER A N 1
ATOM 1412 C CA . SER A 1 178 ? -8.172 6.434 -5.191 1 74.81 178 SER A CA 1
ATOM 1413 C C . SER A 1 178 ? -6.82 7.07 -5.52 1 74.81 178 SER A C 1
ATOM 1415 O O . SER A 1 178 ? -6.766 8.094 -6.199 1 74.81 178 SER A O 1
ATOM 1417 N N . ARG A 1 179 ? -5.836 6.594 -4.938 1 63.56 179 ARG A N 1
ATOM 1418 C CA . ARG A 1 179 ? -4.484 7.074 -5.207 1 63.56 179 ARG A CA 1
ATOM 1419 C C . ARG A 1 179 ? -4.121 6.895 -6.676 1 63.56 179 ARG A C 1
ATOM 1421 O O . ARG A 1 179 ? -3.393 7.707 -7.246 1 63.56 179 ARG A O 1
ATOM 1428 N N . ILE A 1 180 ? -4.695 6.008 -7.18 1 57.75 180 ILE A N 1
ATOM 1429 C CA . ILE A 1 180 ? -4.387 5.676 -8.57 1 57.75 180 ILE A CA 1
ATOM 1430 C C . ILE A 1 180 ? -5.336 6.426 -9.5 1 57.75 180 ILE A C 1
ATOM 1432 O O . ILE A 1 180 ? -4.922 6.934 -10.547 1 57.75 180 ILE A O 1
ATOM 1436 N N . LEU A 1 181 ? -6.586 6.547 -9.008 1 61.97 181 LEU A N 1
ATOM 1437 C CA . LEU A 1 181 ? -7.625 7.207 -9.789 1 61.97 181 LEU A CA 1
ATOM 1438 C C . LEU A 1 181 ? -7.941 8.586 -9.211 1 61.97 181 LEU A C 1
ATOM 1440 O O . LEU A 1 181 ? -8.258 8.711 -8.031 1 61.97 181 LEU A O 1
ATOM 1444 N N . GLY A 1 182 ? -7.742 9.555 -9.969 1 66 182 GLY A N 1
ATOM 1445 C CA . GLY A 1 182 ? -8.117 10.891 -9.531 1 66 182 GLY A CA 1
ATOM 1446 C C . GLY A 1 182 ? -9.609 11.039 -9.289 1 66 182 GLY A C 1
ATOM 1447 O O . GLY A 1 182 ? -10.422 10.391 -9.945 1 66 182 GLY A O 1
ATOM 1448 N N . GLY A 1 183 ? -9.984 11.578 -8.195 1 74.62 183 GLY A N 1
ATOM 1449 C CA . GLY A 1 183 ? -11.391 11.828 -7.895 1 74.62 183 GLY A CA 1
ATOM 1450 C C . GLY A 1 183 ? -11.609 13.102 -7.102 1 74.62 183 GLY A C 1
ATOM 1451 O O . GLY A 1 183 ? -11.133 14.172 -7.488 1 74.62 183 GLY A O 1
ATOM 1452 N N . ILE A 1 184 ? -12.281 12.953 -6.051 1 79.31 184 ILE A N 1
ATOM 1453 C CA . ILE A 1 184 ? -12.711 14.086 -5.25 1 79.31 184 ILE A CA 1
ATOM 1454 C C . ILE A 1 184 ? -11.562 14.562 -4.363 1 79.31 184 ILE A C 1
ATOM 1456 O O . ILE A 1 184 ? -10.523 13.898 -4.273 1 79.31 184 ILE A O 1
ATOM 1460 N N . SER A 1 185 ? -11.734 15.734 -3.842 1 77.56 185 SER A N 1
ATOM 1461 C CA . SER A 1 185 ? -10.711 16.344 -2.988 1 77.56 185 SER A CA 1
ATOM 1462 C C . SER A 1 185 ? -10.688 15.688 -1.611 1 77.56 185 SER A C 1
ATOM 1464 O O . SER A 1 185 ? -11.594 14.922 -1.261 1 77.56 185 SER A O 1
ATOM 1466 N N . GLY A 1 186 ? -9.625 15.898 -0.866 1 77.81 186 GLY A N 1
ATOM 1467 C CA . GLY A 1 186 ? -9.5 15.367 0.481 1 77.81 186 GLY A CA 1
ATOM 1468 C C . GLY A 1 186 ? -10.602 15.828 1.414 1 77.81 186 GLY A C 1
ATOM 1469 O O . GLY A 1 186 ? -11.086 15.055 2.244 1 77.81 186 GLY A O 1
ATOM 1470 N N . GLY A 1 187 ? -10.992 17.109 1.235 1 82.56 187 GLY A N 1
ATOM 1471 C CA . GLY A 1 187 ? -12.07 17.625 2.061 1 82.56 187 GLY A CA 1
ATOM 1472 C C . GLY A 1 187 ? -13.414 16.984 1.778 1 82.56 187 GLY A C 1
ATOM 1473 O O . GLY A 1 187 ? -14.18 16.703 2.701 1 82.56 187 GLY A O 1
ATOM 1474 N N . GLU A 1 188 ? -13.641 16.797 0.533 1 85.25 188 GLU A N 1
ATOM 1475 C CA . GLU A 1 188 ? -14.883 16.125 0.155 1 85.25 188 GLU A CA 1
ATOM 1476 C C . GLU A 1 188 ? -14.898 14.68 0.651 1 85.25 188 GLU A C 1
ATOM 1478 O O . GLU A 1 188 ? -15.938 14.18 1.09 1 85.25 188 GLU A O 1
ATOM 1483 N N . ARG A 1 189 ? -13.773 14.094 0.556 1 89.38 189 ARG A N 1
ATOM 1484 C CA . ARG A 1 189 ? -13.672 12.719 1.029 1 89.38 189 ARG A CA 1
ATOM 1485 C C . ARG A 1 189 ? -13.977 12.625 2.52 1 89.38 189 ARG A C 1
ATOM 1487 O O . ARG A 1 189 ? -14.641 11.688 2.967 1 89.38 189 ARG A O 1
ATOM 1494 N N . ARG A 1 190 ? -13.531 13.539 3.248 1 89.56 190 ARG A N 1
ATOM 1495 C CA . ARG A 1 190 ? -13.797 13.57 4.68 1 89.56 190 ARG A CA 1
ATOM 1496 C C . ARG A 1 190 ? -15.281 13.797 4.953 1 89.56 190 ARG A C 1
ATOM 1498 O O . ARG A 1 190 ? -15.859 13.164 5.84 1 89.56 190 ARG A O 1
ATOM 1505 N N . ARG A 1 191 ? -15.852 14.656 4.219 1 90.75 191 ARG A N 1
ATOM 1506 C CA . ARG A 1 191 ? -17.266 14.945 4.379 1 90.75 191 ARG A CA 1
ATOM 1507 C C . ARG A 1 191 ? -18.109 13.703 4.09 1 90.75 191 ARG A C 1
ATOM 1509 O O . ARG A 1 191 ? -19.141 13.484 4.727 1 90.75 191 ARG A O 1
ATOM 1516 N N . ILE A 1 192 ? -17.641 12.906 3.137 1 93.12 192 ILE A N 1
ATOM 1517 C CA . ILE A 1 192 ? -18.359 11.672 2.814 1 93.12 192 ILE A CA 1
ATOM 1518 C C . ILE A 1 192 ? -18.281 10.711 3.998 1 93.12 192 ILE A C 1
ATOM 1520 O O . ILE A 1 192 ? -19.266 10.055 4.328 1 93.12 192 ILE A O 1
ATOM 1524 N N . SER A 1 193 ? -17.109 10.617 4.605 1 92.12 193 SER A N 1
ATOM 1525 C CA . SER A 1 193 ? -16.953 9.742 5.762 1 92.12 193 SER A CA 1
ATOM 1526 C C . SER A 1 193 ? -17.875 10.156 6.906 1 92.12 193 SER A C 1
ATOM 1528 O O . SER A 1 193 ? -18.438 9.312 7.594 1 92.12 193 SER A O 1
ATOM 1530 N N . ILE A 1 194 ? -18.016 11.406 7.086 1 92.38 194 ILE A N 1
ATOM 1531 C CA . ILE A 1 194 ? -18.906 11.93 8.117 1 92.38 194 ILE A CA 1
ATOM 1532 C C . ILE A 1 194 ? -20.359 11.672 7.73 1 92.38 194 ILE A C 1
ATOM 1534 O O . ILE A 1 194 ? -21.172 11.266 8.57 1 92.38 194 ILE A O 1
ATOM 1538 N N . ALA A 1 195 ? -20.641 11.898 6.445 1 93.62 195 ALA A N 1
ATOM 1539 C CA . ALA A 1 195 ? -21.984 11.688 5.941 1 93.62 195 ALA A CA 1
ATOM 1540 C C . ALA A 1 195 ? -22.422 10.234 6.133 1 93.62 195 ALA A C 1
ATOM 1542 O O . ALA A 1 195 ? -23.578 9.969 6.496 1 93.62 195 ALA A O 1
ATOM 1543 N N . ALA A 1 196 ? -21.5 9.367 5.895 1 92.06 196 ALA A N 1
ATOM 1544 C CA . ALA A 1 196 ? -21.797 7.941 6.035 1 92.06 196 ALA A CA 1
ATOM 1545 C C . ALA A 1 196 ? -22.188 7.602 7.469 1 92.06 196 ALA A C 1
ATOM 1547 O O . ALA A 1 196 ? -23.062 6.758 7.695 1 92.06 196 ALA A O 1
ATOM 1548 N N . GLN A 1 197 ? -21.625 8.242 8.406 1 89.88 197 GLN A N 1
ATOM 1549 C CA . GLN A 1 197 ? -21.953 8.008 9.812 1 89.88 197 GLN A CA 1
ATOM 1550 C C . GLN A 1 197 ? -23.266 8.688 10.195 1 89.88 197 GLN A C 1
ATOM 1552 O O . GLN A 1 197 ? -24 8.18 11.039 1 89.88 197 GLN A O 1
ATOM 1557 N N . LEU A 1 198 ? -23.516 9.758 9.57 1 90.5 198 LEU A N 1
ATOM 1558 C CA . LEU A 1 198 ? -24.719 10.539 9.891 1 90.5 198 LEU A CA 1
ATOM 1559 C C . LEU A 1 198 ? -25.969 9.828 9.414 1 90.5 198 LEU A C 1
ATOM 1561 O O . LEU A 1 198 ? -27.062 10.07 9.945 1 90.5 198 LEU A O 1
ATOM 1565 N N . LEU A 1 199 ? -25.797 9.055 8.445 1 90.12 199 LEU A N 1
ATOM 1566 C CA . LEU A 1 199 ? -26.938 8.336 7.891 1 90.12 199 LEU A CA 1
ATOM 1567 C C . LEU A 1 199 ? -27.578 7.426 8.938 1 90.12 199 LEU A C 1
ATOM 1569 O O . LEU A 1 199 ? -28.766 7.105 8.852 1 90.12 199 LEU A O 1
ATOM 1573 N N . GLN A 1 200 ? -26.812 7.055 9.938 1 86.94 200 GLN A N 1
ATOM 1574 C CA . GLN A 1 200 ? -27.328 6.199 11.008 1 86.94 200 GLN A CA 1
ATOM 1575 C C . GLN A 1 200 ? -27.969 7.027 12.117 1 86.94 200 GLN A C 1
ATOM 1577 O O . GLN A 1 200 ? -28.453 6.48 13.109 1 86.94 200 GLN A O 1
ATOM 1582 N N . ASP A 1 201 ? -27.969 8.289 12 1 85.56 201 ASP A N 1
ATOM 1583 C CA . ASP A 1 201 ? -28.547 9.227 12.961 1 85.56 201 ASP A CA 1
ATOM 1584 C C . ASP A 1 201 ? -27.969 9.008 14.359 1 85.56 201 ASP A C 1
ATOM 1586 O O . ASP A 1 201 ? -28.719 8.828 15.32 1 85.56 201 ASP A O 1
ATOM 1590 N N . PRO A 1 202 ? -26.734 9.07 14.461 1 89.81 202 PRO A N 1
ATOM 1591 C CA . PRO A 1 202 ? -26.094 8.898 15.766 1 89.81 202 PRO A CA 1
ATOM 1592 C C . PRO A 1 202 ? -26.328 10.094 16.688 1 89.81 202 PRO A C 1
ATOM 1594 O O . PRO A 1 202 ? -26.469 11.227 16.219 1 89.81 202 PRO A O 1
ATOM 1597 N N . LYS A 1 203 ? -26.406 9.781 18 1 91.75 203 LYS A N 1
ATOM 1598 C CA . LYS A 1 203 ? -26.516 10.852 18.984 1 91.75 203 LYS A CA 1
ATOM 1599 C C . LYS A 1 203 ? -25.141 11.273 19.5 1 91.75 203 LYS A C 1
ATOM 1601 O O . LYS A 1 203 ? -24.969 12.398 19.984 1 91.75 203 LYS A O 1
ATOM 1606 N N . VAL A 1 204 ? -24.234 10.312 19.391 1 94.38 204 VAL A N 1
ATOM 1607 C CA . VAL A 1 204 ? -22.859 10.609 19.797 1 94.38 204 VAL A CA 1
ATOM 1608 C C . VAL A 1 204 ? -21.906 10.352 18.641 1 94.38 204 VAL A C 1
ATOM 1610 O O . VAL A 1 204 ? -21.875 9.242 18.094 1 94.38 204 VAL A O 1
ATOM 1613 N N . MET A 1 205 ? -21.141 11.305 18.266 1 95.31 205 MET A N 1
ATOM 1614 C CA . MET A 1 205 ? -20.203 11.188 17.156 1 95.31 205 MET A CA 1
ATOM 1615 C C . MET A 1 205 ? -18.766 11.43 17.625 1 95.31 205 MET A C 1
ATOM 1617 O O . MET A 1 205 ? -18.484 12.43 18.297 1 95.31 205 MET A O 1
ATOM 1621 N N . LEU A 1 206 ? -17.922 10.477 17.391 1 96.44 206 LEU A N 1
ATOM 1622 C CA . LEU A 1 206 ? -16.5 10.578 17.672 1 96.44 206 LEU A CA 1
ATOM 1623 C C . LEU A 1 206 ? -15.695 10.68 16.391 1 96.44 206 LEU A C 1
ATOM 1625 O O . LEU A 1 206 ? -15.875 9.875 15.477 1 96.44 206 LEU A O 1
ATOM 1629 N N . LEU A 1 207 ? -14.875 11.688 16.234 1 96.31 207 LEU A N 1
ATOM 1630 C CA . LEU A 1 207 ? -14.055 11.875 15.047 1 96.31 207 LEU A CA 1
ATOM 1631 C C . LEU A 1 207 ? -12.578 11.969 15.414 1 96.31 207 LEU A C 1
ATOM 1633 O O . LEU A 1 207 ? -12.188 12.812 16.234 1 96.31 207 LEU A O 1
ATOM 1637 N N . ASP A 1 208 ? -11.844 11.094 14.859 1 93.38 208 ASP A N 1
ATOM 1638 C CA . ASP A 1 208 ? -10.406 11.086 15.117 1 93.38 208 ASP A CA 1
ATOM 1639 C C . ASP A 1 208 ? -9.656 11.891 14.062 1 93.38 208 ASP A C 1
ATOM 1641 O O . ASP A 1 208 ? -9.484 11.438 12.93 1 93.38 208 ASP A O 1
ATOM 1645 N N . GLU A 1 209 ? -9.18 13.016 14.406 1 90.25 209 GLU A N 1
ATOM 1646 C CA . GLU A 1 209 ? -8.375 13.914 13.586 1 90.25 209 GLU A CA 1
ATOM 1647 C C . GLU A 1 209 ? -9.016 14.133 12.211 1 90.25 209 GLU A C 1
ATOM 1649 O O . GLU A 1 209 ? -8.375 13.922 11.18 1 90.25 209 GLU A O 1
ATOM 1654 N N . PRO A 1 210 ? -10.188 14.695 12.211 1 90.88 210 PRO A N 1
ATOM 1655 C CA . PRO A 1 210 ? -10.898 14.898 10.945 1 90.88 210 PRO A CA 1
ATOM 1656 C C . PRO A 1 210 ? -10.273 15.992 10.086 1 90.88 210 PRO A C 1
ATOM 1658 O O . PRO A 1 210 ? -10.562 16.078 8.891 1 90.88 210 PRO A O 1
ATOM 1661 N N . THR A 1 211 ? -9.438 16.859 10.672 1 87.5 211 THR A N 1
ATOM 1662 C CA . THR A 1 211 ? -8.906 18 9.93 1 87.5 211 THR A CA 1
ATOM 1663 C C . THR A 1 211 ? -7.477 17.734 9.469 1 87.5 211 THR A C 1
ATOM 1665 O O . THR A 1 211 ? -6.859 18.562 8.812 1 87.5 211 THR A O 1
ATOM 1668 N N . THR A 1 212 ? -6.957 16.562 9.766 1 81 212 THR A N 1
ATOM 1669 C CA . THR A 1 212 ? -5.578 16.25 9.398 1 81 212 THR A CA 1
ATOM 1670 C C . THR A 1 212 ? -5.434 16.109 7.887 1 81 212 THR A C 1
ATOM 1672 O O . THR A 1 212 ? -6.281 15.5 7.234 1 81 212 THR A O 1
ATOM 1675 N N . GLY A 1 213 ? -4.461 16.797 7.352 1 73.88 213 GLY A N 1
ATOM 1676 C CA . GLY A 1 213 ? -4.184 16.703 5.926 1 73.88 213 GLY A CA 1
ATOM 1677 C C . GLY A 1 213 ? -5.039 17.625 5.082 1 73.88 213 GLY A C 1
ATOM 1678 O O . GLY A 1 213 ? -4.996 17.562 3.852 1 73.88 213 GLY A O 1
ATOM 1679 N N . LEU A 1 214 ? -5.875 18.406 5.73 1 78.62 214 LEU A N 1
ATOM 1680 C CA . LEU A 1 214 ? -6.738 19.344 5.02 1 78.62 214 LEU A CA 1
ATOM 1681 C C . LEU A 1 214 ? -6.184 20.766 5.098 1 78.62 214 LEU A C 1
ATOM 1683 O O . LEU A 1 214 ? -5.395 21.078 5.992 1 78.62 214 LEU A O 1
ATOM 1687 N N . ASP A 1 215 ? -6.547 21.531 4.145 1 77.56 215 ASP A N 1
ATOM 1688 C CA . ASP A 1 215 ? -6.168 22.938 4.188 1 77.56 215 ASP A CA 1
ATOM 1689 C C . ASP A 1 215 ? -6.977 23.688 5.238 1 77.56 215 ASP A C 1
ATOM 1691 O O . ASP A 1 215 ? -7.996 23.203 5.719 1 77.56 215 ASP A O 1
ATOM 1695 N N . CYS A 1 216 ? -6.57 24.828 5.543 1 75.31 216 CYS A N 1
ATOM 1696 C CA . CYS A 1 216 ? -7.125 25.625 6.637 1 75.31 216 CYS A CA 1
ATOM 1697 C C . CYS A 1 216 ? -8.594 25.922 6.391 1 75.31 216 CYS A C 1
ATOM 1699 O O . CYS A 1 216 ? -9.422 25.812 7.305 1 75.31 216 CYS A O 1
ATOM 1701 N N . MET A 1 217 ? -8.891 26.281 5.199 1 78.06 217 MET A N 1
ATOM 1702 C CA . MET A 1 217 ? -10.273 26.656 4.91 1 78.06 217 MET A CA 1
ATOM 1703 C C . MET A 1 217 ? -11.203 25.453 5.023 1 78.06 217 MET A C 1
ATOM 1705 O O . MET A 1 217 ? -12.266 25.531 5.633 1 78.06 217 MET A O 1
ATOM 1709 N N . THR A 1 218 ? -10.758 24.406 4.387 1 82.12 218 THR A N 1
ATOM 1710 C CA . THR A 1 218 ? -11.562 23.203 4.43 1 82.12 218 THR A CA 1
ATOM 1711 C C . THR A 1 218 ? -11.672 22.672 5.855 1 82.12 218 THR A C 1
ATOM 1713 O O . THR A 1 218 ? -12.734 22.188 6.266 1 82.12 218 THR A O 1
ATOM 1716 N N . ALA A 1 219 ? -10.57 22.734 6.578 1 85.06 219 ALA A N 1
ATOM 1717 C CA . ALA A 1 219 ? -10.578 22.297 7.973 1 85.06 219 ALA A CA 1
ATOM 1718 C C . ALA A 1 219 ? -11.578 23.109 8.797 1 85.06 219 ALA A C 1
ATOM 1720 O O . ALA A 1 219 ? -12.32 22.547 9.602 1 85.06 219 ALA A O 1
ATOM 1721 N N . ASN A 1 220 ? -11.586 24.391 8.602 1 85.12 220 ASN A N 1
ATOM 1722 C CA . ASN A 1 220 ? -12.516 25.266 9.305 1 85.12 220 ASN A CA 1
ATOM 1723 C C . ASN A 1 220 ? -13.961 24.953 8.953 1 85.12 220 ASN A C 1
ATOM 1725 O O . ASN A 1 220 ? -14.844 25 9.812 1 85.12 220 ASN A O 1
ATOM 1729 N N . GLN A 1 221 ? -14.141 24.672 7.703 1 85.38 221 GLN A N 1
ATOM 1730 C CA . GLN A 1 221 ? -15.484 24.344 7.254 1 85.38 221 GLN A CA 1
ATOM 1731 C C . GLN A 1 221 ? -15.984 23.047 7.898 1 85.38 221 GLN A C 1
ATOM 1733 O O . GLN A 1 221 ? -17.156 22.938 8.242 1 85.38 221 GLN A O 1
ATOM 1738 N N . ILE A 1 222 ? -15.141 22.141 8.039 1 89.19 222 ILE A N 1
ATOM 1739 C CA . ILE A 1 222 ? -15.508 20.859 8.633 1 89.19 222 ILE A CA 1
ATOM 1740 C C . ILE A 1 222 ? -15.867 21.062 10.102 1 89.19 222 ILE A C 1
ATOM 1742 O O . ILE A 1 222 ? -16.859 20.516 10.578 1 89.19 222 ILE A O 1
ATOM 1746 N N . VAL A 1 223 ? -15.117 21.859 10.82 1 92.38 223 VAL A N 1
ATOM 1747 C CA . VAL A 1 223 ? -15.375 22.094 12.234 1 92.38 223 VAL A CA 1
ATOM 1748 C C . VAL A 1 223 ? -16.688 22.859 12.406 1 92.38 223 VAL A C 1
ATOM 1750 O O . VAL A 1 223 ? -17.469 22.578 13.32 1 92.38 223 VAL A O 1
ATOM 1753 N N . LEU A 1 224 ? -16.859 23.781 11.523 1 90.62 224 LEU A N 1
ATOM 1754 C CA . LEU A 1 224 ? -18.125 24.516 11.555 1 90.62 224 LEU A CA 1
ATOM 1755 C C . LEU A 1 224 ? -19.312 23.594 11.328 1 90.62 224 LEU A C 1
ATOM 1757 O O . LEU A 1 224 ? -20.328 23.703 12 1 90.62 224 LEU A O 1
ATOM 1761 N N . LEU A 1 225 ? -19.094 22.766 10.359 1 91 225 LEU A N 1
ATOM 1762 C CA . LEU A 1 225 ? -20.125 21.781 10.062 1 91 225 LEU A CA 1
ATOM 1763 C C . LEU A 1 225 ? -20.391 20.891 11.258 1 91 225 LEU A C 1
ATOM 1765 O O . LEU A 1 225 ? -21.547 20.609 11.594 1 91 225 LEU A O 1
ATOM 1769 N N . LEU A 1 226 ? -19.406 20.438 11.914 1 94.44 226 LEU A N 1
ATOM 1770 C CA . LEU A 1 226 ? -19.531 19.578 13.078 1 94.44 226 LEU A CA 1
ATOM 1771 C C . LEU A 1 226 ? -20.188 20.312 14.242 1 94.44 226 LEU A C 1
ATOM 1773 O O . LEU A 1 226 ? -20.953 19.703 15.008 1 94.44 226 LEU A O 1
ATOM 1777 N N . SER A 1 227 ? -19.875 21.562 14.383 1 94.94 227 SER A N 1
ATOM 1778 C CA . SER A 1 227 ? -20.516 22.375 15.414 1 94.94 227 SER A CA 1
ATOM 1779 C C . SER A 1 227 ? -22.016 22.484 15.172 1 94.94 227 SER A C 1
ATOM 1781 O O . SER A 1 227 ? -22.812 22.438 16.109 1 94.94 227 SER A O 1
ATOM 1783 N N . GLU A 1 228 ? -22.344 22.625 13.891 1 93.19 228 GLU A N 1
ATOM 1784 C CA . GLU A 1 228 ? -23.75 22.688 13.531 1 93.19 228 GLU A CA 1
ATOM 1785 C C . GLU A 1 228 ? -24.453 21.375 13.844 1 93.19 228 GLU A C 1
ATOM 1787 O O . GLU A 1 228 ? -25.609 21.359 14.289 1 93.19 228 GLU A O 1
ATOM 1792 N N . LEU A 1 229 ? -23.812 20.328 13.594 1 92.06 229 LEU A N 1
ATOM 1793 C CA . LEU A 1 229 ? -24.375 19.031 13.891 1 92.06 229 LEU A CA 1
ATOM 1794 C C . LEU A 1 229 ? -24.578 18.844 15.391 1 92.06 229 LEU A C 1
ATOM 1796 O O . LEU A 1 229 ? -25.562 18.25 15.82 1 92.06 229 LEU A O 1
ATOM 1800 N N . ALA A 1 230 ? -23.641 19.312 16.188 1 94.62 230 ALA A N 1
ATOM 1801 C CA . ALA A 1 230 ? -23.75 19.234 17.641 1 94.62 230 ALA A CA 1
ATOM 1802 C C . ALA A 1 230 ? -24.969 20 18.125 1 94.62 230 ALA A C 1
ATOM 1804 O O . ALA A 1 230 ? -25.672 19.547 19.031 1 94.62 230 ALA A O 1
ATOM 1805 N N . ARG A 1 231 ? -25.25 21.125 17.531 1 93.62 231 ARG A N 1
ATOM 1806 C CA . ARG A 1 231 ? -26.359 22 17.953 1 93.62 231 ARG A CA 1
ATOM 1807 C C . ARG A 1 231 ? -27.703 21.359 17.641 1 93.62 231 ARG A C 1
ATOM 1809 O O . ARG A 1 231 ? -28.719 21.734 18.219 1 93.62 231 ARG A O 1
ATOM 1816 N N . LYS A 1 232 ? -27.672 20.422 16.766 1 90.62 232 LYS A N 1
ATOM 1817 C CA . LYS A 1 232 ? -28.875 19.656 16.469 1 90.62 232 LYS A CA 1
ATOM 1818 C C . LYS A 1 232 ? -29.062 18.5 17.438 1 90.62 232 LYS A C 1
ATOM 1820 O O . LYS A 1 232 ? -29.391 17.375 17.031 1 90.62 232 LYS A O 1
ATOM 1825 N N . ASP A 1 233 ? -28.703 18.656 18.672 1 90.25 233 ASP A N 1
ATOM 1826 C CA . ASP A 1 233 ? -28.922 17.75 19.797 1 90.25 233 ASP A CA 1
ATOM 1827 C C . ASP A 1 233 ? -28.047 16.516 19.688 1 90.25 233 ASP A C 1
ATOM 1829 O O . ASP A 1 233 ? -28.5 15.391 19.938 1 90.25 233 ASP A O 1
ATOM 1833 N N . ARG A 1 234 ? -26.891 16.672 19.25 1 92.88 234 ARG A N 1
ATOM 1834 C CA . ARG A 1 234 ? -25.906 15.594 19.188 1 92.88 234 ARG A CA 1
ATOM 1835 C C . ARG A 1 234 ? -24.688 15.922 20.016 1 92.88 234 ARG A C 1
ATOM 1837 O O . ARG A 1 234 ? -24.453 17.078 20.359 1 92.88 234 ARG A O 1
ATOM 1844 N N . ILE A 1 235 ? -24.031 14.891 20.484 1 95.88 235 ILE A N 1
ATOM 1845 C CA . ILE A 1 235 ? -22.75 15.047 21.172 1 95.88 235 ILE A CA 1
ATOM 1846 C C . ILE A 1 235 ? -21.609 14.789 20.188 1 95.88 235 ILE A C 1
ATOM 1848 O O . ILE A 1 235 ? -21.547 13.734 19.547 1 95.88 235 ILE A O 1
ATOM 1852 N N . VAL A 1 236 ? -20.734 15.742 19.984 1 96.75 236 VAL A N 1
ATOM 1853 C CA . VAL A 1 236 ? -19.641 15.594 19.047 1 96.75 236 VAL A CA 1
ATOM 1854 C C . VAL A 1 236 ? -18.297 15.734 19.781 1 96.75 236 VAL A C 1
ATOM 1856 O O . VAL A 1 236 ? -18.062 16.734 20.469 1 96.75 236 VAL A O 1
ATOM 1859 N N . ILE A 1 237 ? -17.484 14.734 19.734 1 97.25 237 ILE A N 1
ATOM 1860 C CA . ILE A 1 237 ? -16.125 14.766 20.281 1 97.25 237 ILE A CA 1
ATOM 1861 C C . ILE A 1 237 ? -15.109 14.617 19.156 1 97.25 237 ILE A C 1
ATOM 1863 O O . ILE A 1 237 ? -15.141 13.648 18.406 1 97.25 237 ILE A O 1
ATOM 1867 N N . ILE A 1 238 ? -14.219 15.547 19.047 1 96.19 238 ILE A N 1
ATOM 1868 C CA . ILE A 1 238 ? -13.242 15.5 17.969 1 96.19 238 ILE A CA 1
ATOM 1869 C C . ILE A 1 238 ? -11.836 15.656 18.531 1 96.19 238 ILE A C 1
ATOM 1871 O O . ILE A 1 238 ? -11.641 16.312 19.562 1 96.19 238 ILE A O 1
ATOM 1875 N N . THR A 1 239 ? -10.898 14.953 17.984 1 94.62 239 THR A N 1
ATOM 1876 C CA . THR A 1 239 ? -9.492 15.172 18.281 1 94.62 239 THR A CA 1
ATOM 1877 C C . THR A 1 239 ? -8.844 16.047 17.219 1 94.62 239 THR A C 1
ATOM 1879 O O . THR A 1 239 ? -9.086 15.867 16.016 1 94.62 239 THR A O 1
ATOM 1882 N N . ILE A 1 240 ? -8.172 17.094 17.625 1 88.38 240 ILE A N 1
ATOM 1883 C CA . ILE A 1 240 ? -7.543 18.016 16.688 1 88.38 240 ILE A CA 1
ATOM 1884 C C . ILE A 1 240 ? -6.09 18.266 17.094 1 88.38 240 ILE A C 1
ATOM 1886 O O . ILE A 1 240 ? -5.789 18.375 18.281 1 88.38 240 ILE A O 1
ATOM 1890 N N . HIS A 1 241 ? -5.309 18.375 16.172 1 77.12 241 HIS A N 1
ATOM 1891 C CA . HIS A 1 241 ? -3.916 18.719 16.453 1 77.12 241 HIS A CA 1
ATOM 1892 C C . HIS A 1 241 ? -3.713 20.234 16.516 1 77.12 241 HIS A C 1
ATOM 1894 O O . HIS A 1 241 ? -3.141 20.75 17.484 1 77.12 241 HIS A O 1
ATOM 1900 N N . GLN A 1 242 ? -4.121 20.891 15.391 1 74.56 242 GLN A N 1
ATOM 1901 C CA . GLN A 1 242 ? -3.879 22.328 15.305 1 74.56 242 GLN A CA 1
ATOM 1902 C C . GLN A 1 242 ? -5.129 23.078 14.836 1 74.56 242 GLN A C 1
ATOM 1904 O O . GLN A 1 242 ? -5.293 23.328 13.641 1 74.56 242 GLN A O 1
ATOM 1909 N N . PRO A 1 243 ? -5.879 23.516 15.82 1 75.06 243 PRO A N 1
ATOM 1910 C CA . PRO A 1 243 ? -7.043 24.297 15.391 1 75.06 243 PRO A CA 1
ATOM 1911 C C . PRO A 1 243 ? -6.73 25.766 15.211 1 75.06 243 PRO A C 1
ATOM 1913 O O . PRO A 1 243 ? -5.738 26.266 15.75 1 75.06 243 PRO A O 1
ATOM 1916 N N . ARG A 1 244 ? -7.523 26.391 14.438 1 77.25 244 ARG A N 1
ATOM 1917 C CA . ARG A 1 244 ? -7.453 27.844 14.266 1 77.25 244 ARG A CA 1
ATOM 1918 C C . ARG A 1 244 ? -7.988 28.562 15.492 1 77.25 244 ARG A C 1
ATOM 1920 O O . ARG A 1 244 ? -8.805 28.016 16.234 1 77.25 244 ARG A O 1
ATOM 1927 N N . SER A 1 245 ? -7.523 29.719 15.68 1 76.69 245 SER A N 1
ATOM 1928 C CA . SER A 1 245 ? -7.918 30.516 16.844 1 76.69 245 SER A CA 1
ATOM 1929 C C . SER A 1 245 ? -9.398 30.875 16.797 1 76.69 245 SER A C 1
ATOM 1931 O O . SER A 1 245 ? -10.055 30.984 17.828 1 76.69 245 SER A O 1
ATOM 1933 N N . GLU A 1 246 ? -9.867 30.969 15.547 1 77.25 246 GLU A N 1
ATOM 1934 C CA . GLU A 1 246 ? -11.25 31.375 15.383 1 77.25 246 GLU A CA 1
ATOM 1935 C C . GLU A 1 246 ? -12.219 30.297 15.852 1 77.25 246 GLU A C 1
ATOM 1937 O O . GLU A 1 246 ? -13.383 30.578 16.141 1 77.25 246 GLU A O 1
ATOM 1942 N N . LEU A 1 247 ? -11.68 29.172 15.969 1 83.19 247 LEU A N 1
ATOM 1943 C CA . LEU A 1 247 ? -12.531 28.047 16.344 1 83.19 247 LEU A CA 1
ATOM 1944 C C . LEU A 1 247 ? -12.695 27.969 17.859 1 83.19 247 LEU A C 1
ATOM 1946 O O . LEU A 1 247 ? -13.492 27.156 18.359 1 83.19 247 LEU A O 1
ATOM 1950 N N . PHE A 1 248 ? -12.047 28.844 18.547 1 84.12 248 PHE A N 1
ATOM 1951 C CA . PHE A 1 248 ? -12.062 28.859 20 1 84.12 248 PHE A CA 1
ATOM 1952 C C . PHE A 1 248 ? -13.477 29.078 20.531 1 84.12 248 PHE A C 1
ATOM 1954 O O . PHE A 1 248 ? -13.875 28.484 21.531 1 84.12 248 PHE A O 1
ATOM 1961 N N . ARG A 1 249 ? -14.227 29.797 19.781 1 83.31 249 ARG A N 1
ATOM 1962 C CA . ARG A 1 249 ? -15.562 30.156 20.234 1 83.31 249 ARG A CA 1
ATOM 1963 C C . ARG A 1 249 ? -16.594 29.109 19.828 1 83.31 249 ARG A C 1
ATOM 1965 O O . ARG A 1 249 ? -17.703 29.078 20.375 1 83.31 249 ARG A O 1
ATOM 1972 N N . LEU A 1 250 ? -16.172 28.281 18.969 1 90.06 250 LEU A N 1
ATOM 1973 C CA . LEU A 1 250 ? -17.109 27.297 18.453 1 90.06 250 LEU A CA 1
ATOM 1974 C C . LEU A 1 250 ? -17.188 26.094 19.391 1 90.06 250 LEU A C 1
ATOM 1976 O O . LEU A 1 250 ? -18.219 25.422 19.453 1 90.06 250 LEU A O 1
ATOM 1980 N N . PHE A 1 251 ? -16.188 25.891 20.188 1 94.38 251 PHE A N 1
ATOM 1981 C CA . PHE A 1 251 ? -16.141 24.719 21.062 1 94.38 251 PHE A CA 1
ATOM 1982 C C . PHE A 1 251 ? -16.812 25.016 22.406 1 94.38 251 PHE A C 1
ATOM 1984 O O . PHE A 1 251 ? -16.656 26.125 22.938 1 94.38 251 PHE A O 1
ATOM 1991 N N . ASP A 1 252 ? -17.531 24.109 22.875 1 95.5 252 ASP A N 1
ATOM 1992 C CA . ASP A 1 252 ? -18.156 24.234 24.188 1 95.5 252 ASP A CA 1
ATOM 1993 C C . ASP A 1 252 ? -17.203 23.766 25.281 1 95.5 252 ASP A C 1
ATOM 1995 O O . ASP A 1 252 ? -17.203 24.328 26.391 1 95.5 252 ASP A O 1
ATOM 1999 N N . LYS A 1 253 ? -16.5 22.734 24.984 1 95.81 253 LYS A N 1
ATOM 2000 C CA . LYS A 1 253 ? -15.516 22.188 25.906 1 95.81 253 LYS A CA 1
ATOM 2001 C C . LYS A 1 253 ? -14.203 21.891 25.188 1 95.81 253 LYS A C 1
ATOM 2003 O O . LYS A 1 253 ? -14.203 21.438 24.031 1 95.81 253 LYS A O 1
ATOM 2008 N N . ILE A 1 254 ? -13.156 22.156 25.859 1 95.81 254 ILE A N 1
ATOM 2009 C CA . ILE A 1 254 ? -11.82 21.875 25.344 1 95.81 254 ILE A CA 1
ATOM 2010 C C . ILE A 1 254 ? -11.055 21 26.344 1 95.81 254 ILE A C 1
ATOM 2012 O O . ILE A 1 254 ? -11.023 21.312 27.547 1 95.81 254 ILE A O 1
ATOM 2016 N N . ALA A 1 255 ? -10.555 19.906 25.875 1 96.5 255 ALA A N 1
ATOM 2017 C CA . ALA A 1 255 ? -9.727 19.016 26.688 1 96.5 255 ALA A CA 1
ATOM 2018 C C . ALA A 1 255 ? -8.297 18.969 26.172 1 96.5 255 ALA A C 1
ATOM 2020 O O . ALA A 1 255 ? -8.07 18.906 24.953 1 96.5 255 ALA A O 1
ATOM 2021 N N . ILE A 1 256 ? -7.371 19.094 27.016 1 95.44 256 ILE A N 1
ATOM 2022 C CA . ILE A 1 256 ? -5.957 18.969 26.672 1 95.44 256 ILE A CA 1
ATOM 2023 C C . ILE A 1 256 ? -5.367 17.719 27.312 1 95.44 256 ILE A C 1
ATOM 2025 O O . ILE A 1 256 ? -5.457 17.547 28.531 1 95.44 256 ILE A O 1
ATOM 2029 N N . MET A 1 257 ? -4.816 16.906 26.484 1 94.81 257 MET A N 1
ATOM 2030 C CA . MET A 1 257 ? -4.227 15.656 26.969 1 94.81 257 MET A CA 1
ATOM 2031 C C . MET A 1 257 ? -2.709 15.672 26.812 1 94.81 257 MET A C 1
ATOM 2033 O O . MET A 1 257 ? -2.186 16.156 25.812 1 94.81 257 MET A O 1
ATOM 2037 N N . SER A 1 258 ? -2.062 15.211 27.844 1 92.44 258 SER A N 1
ATOM 2038 C CA . SER A 1 258 ? -0.614 15.039 27.828 1 92.44 258 SER A CA 1
ATOM 2039 C C . SER A 1 258 ? -0.197 13.773 28.562 1 92.44 258 SER A C 1
ATOM 2041 O O . SER A 1 258 ? -0.624 13.539 29.703 1 92.44 258 SER A O 1
ATOM 2043 N N . PHE A 1 259 ? 0.565 12.906 28.031 1 89 259 PHE A N 1
ATOM 2044 C CA . PHE A 1 259 ? 1.112 11.672 28.578 1 89 259 PHE A CA 1
ATOM 2045 C C . PHE A 1 259 ? 0.005 10.805 29.156 1 89 259 PHE A C 1
ATOM 2047 O O . PHE A 1 259 ? 0.133 10.297 30.281 1 89 259 PHE A O 1
ATOM 2054 N N . GLY A 1 260 ? -1.07 10.789 28.484 1 91.56 260 GLY A N 1
ATOM 2055 C CA . GLY A 1 260 ? -2.158 9.898 28.859 1 91.56 260 GLY A CA 1
ATOM 2056 C C . GLY A 1 260 ? -3.057 10.484 29.938 1 91.56 260 GLY A C 1
ATOM 2057 O O . GLY A 1 260 ? -4.023 9.852 30.359 1 91.56 260 GLY A O 1
ATOM 2058 N N . GLU A 1 261 ? -2.742 11.656 30.391 1 93.69 261 GLU A N 1
ATOM 2059 C CA . GLU A 1 261 ? -3.537 12.305 31.422 1 93.69 261 GLU A CA 1
ATOM 2060 C C . GLU A 1 261 ? -4.242 13.547 30.891 1 93.69 261 GLU A C 1
ATOM 2062 O O . GLU A 1 261 ? -3.787 14.148 29.906 1 93.69 261 GLU A O 1
ATOM 2067 N N . LEU A 1 262 ? -5.336 13.891 31.516 1 94.88 262 LEU A N 1
ATOM 2068 C CA . LEU A 1 262 ? -6.047 15.125 31.188 1 94.88 262 LEU A CA 1
ATOM 2069 C C . LEU A 1 262 ? -5.492 16.297 31.984 1 94.88 262 LEU A C 1
ATOM 2071 O O . LEU A 1 262 ? -5.602 16.328 33.219 1 94.88 262 LEU A O 1
ATOM 2075 N N . VAL A 1 263 ? -4.945 17.234 31.359 1 95.31 263 VAL A N 1
ATOM 2076 C CA . VAL A 1 263 ? -4.336 18.406 32 1 95.31 263 VAL A CA 1
ATOM 2077 C C . VAL A 1 263 ? -5.402 19.469 32.25 1 95.31 263 VAL A C 1
ATOM 2079 O O . VAL A 1 263 ? -5.273 20.266 33.188 1 95.31 263 VAL A O 1
ATOM 2082 N N . PHE A 1 264 ? -6.34 19.469 31.344 1 95.62 264 PHE A N 1
ATOM 2083 C CA . PHE A 1 264 ? -7.438 20.422 31.469 1 95.62 264 PHE A CA 1
ATOM 2084 C C . PHE A 1 264 ? -8.656 19.953 30.688 1 95.62 264 PHE A C 1
ATOM 2086 O O . PHE A 1 264 ? -8.516 19.297 29.641 1 95.62 264 PHE A O 1
ATOM 2093 N N . CYS A 1 265 ? -9.805 20.188 31.156 1 96.75 265 CYS A N 1
ATOM 2094 C CA . CYS A 1 265 ? -11.07 19.953 30.453 1 96.75 265 CYS A CA 1
ATOM 2095 C C . CYS A 1 265 ? -12.141 20.922 30.938 1 96.75 265 CYS A C 1
ATOM 2097 O O . CYS A 1 265 ? -12.547 20.891 32.094 1 96.75 265 CYS A O 1
ATOM 2099 N N . GLY A 1 266 ? -12.531 21.781 30.125 1 95.12 266 GLY A N 1
ATOM 2100 C CA . GLY A 1 266 ? -13.531 22.766 30.5 1 95.12 266 GLY A CA 1
ATOM 2101 C C . GLY A 1 266 ? -13.898 23.703 29.359 1 95.12 266 GLY A C 1
ATOM 2102 O O . GLY A 1 266 ? -13.586 23.438 28.188 1 95.12 266 GLY A O 1
ATOM 2103 N N . ALA A 1 267 ? -14.648 24.719 29.625 1 94.81 267 ALA A N 1
ATOM 2104 C CA . ALA A 1 267 ? -15.055 25.703 28.641 1 94.81 267 ALA A CA 1
ATOM 2105 C C . ALA A 1 267 ? -13.883 26.625 28.266 1 94.81 267 ALA A C 1
ATOM 2107 O O . ALA A 1 267 ? -12.945 26.781 29.047 1 94.81 267 ALA A O 1
ATOM 2108 N N . PRO A 1 268 ? -13.914 27.188 27.094 1 93 268 PRO A N 1
ATOM 2109 C CA . PRO A 1 268 ? -12.812 28.016 26.609 1 93 268 PRO A CA 1
ATOM 2110 C C . PRO A 1 268 ? -12.5 29.172 27.562 1 93 268 PRO A C 1
ATOM 2112 O O . PRO A 1 268 ? -11.336 29.406 27.891 1 93 268 PRO A O 1
ATOM 2115 N N . PRO A 1 269 ? -13.531 29.891 28.109 1 91.38 269 PRO A N 1
ATOM 2116 C CA . PRO A 1 269 ? -13.18 30.953 29.047 1 91.38 269 PRO A CA 1
ATOM 2117 C C . PRO A 1 269 ? -12.555 30.422 30.344 1 91.38 269 PRO A C 1
ATOM 2119 O O . PRO A 1 269 ? -11.68 31.062 30.922 1 91.38 269 PRO A O 1
ATOM 2122 N N . GLU A 1 270 ? -13.016 29.25 30.766 1 93.56 270 GLU A N 1
ATOM 2123 C CA . GLU A 1 270 ? -12.445 28.609 31.953 1 93.56 270 GLU A CA 1
ATOM 2124 C C . GLU A 1 270 ? -10.984 28.219 31.719 1 93.56 270 GLU A C 1
ATOM 2126 O O . GLU A 1 270 ? -10.188 28.219 32.656 1 93.56 270 GLU A O 1
ATOM 2131 N N . MET A 1 271 ? -10.727 27.922 30.5 1 93.19 271 MET A N 1
ATOM 2132 C CA . MET A 1 271 ? -9.359 27.531 30.156 1 93.19 271 MET A CA 1
ATOM 2133 C C . MET A 1 271 ? -8.406 28.719 30.328 1 93.19 271 MET A C 1
ATOM 2135 O O . MET A 1 271 ? -7.336 28.562 30.922 1 93.19 271 MET A O 1
ATOM 2139 N N . ILE A 1 272 ? -8.812 29.875 29.828 1 91.44 272 ILE A N 1
ATOM 2140 C CA . ILE A 1 272 ? -7.984 31.078 29.906 1 91.44 272 ILE A CA 1
ATOM 2141 C C . ILE A 1 272 ? -7.77 31.453 31.375 1 91.44 272 ILE A C 1
ATOM 2143 O O . ILE A 1 272 ? -6.652 31.781 31.781 1 91.44 272 ILE A O 1
ATOM 2147 N N . THR A 1 273 ? -8.82 31.312 32.188 1 92.62 273 THR A N 1
ATOM 2148 C CA . THR A 1 273 ? -8.75 31.672 33.625 1 92.62 273 THR A CA 1
ATOM 2149 C C . THR A 1 273 ? -7.867 30.688 34.375 1 92.62 273 THR A C 1
ATOM 2151 O O . THR A 1 273 ? -7.059 31.078 35.219 1 92.62 273 THR A O 1
ATOM 2154 N N . PHE A 1 274 ? -8.062 29.469 34.156 1 94.38 274 PHE A N 1
ATOM 2155 C CA . PHE A 1 274 ? -7.309 28.422 34.844 1 94.38 274 PHE A CA 1
ATOM 2156 C C . PHE A 1 274 ? -5.812 28.594 34.594 1 94.38 274 PHE A C 1
ATOM 2158 O O . PHE A 1 274 ? -5.02 28.578 35.562 1 94.38 274 PHE A O 1
ATOM 2165 N N . PHE A 1 275 ? -5.406 28.75 33.312 1 94.44 275 PHE A N 1
ATOM 2166 C CA . PHE A 1 275 ? -3.99 28.844 33 1 94.44 275 PHE A CA 1
ATOM 2167 C C . PHE A 1 275 ? -3.422 30.188 33.438 1 94.44 275 PHE A C 1
ATOM 2169 O O . PHE A 1 275 ? -2.252 30.281 33.812 1 94.44 275 PHE A O 1
ATOM 2176 N N . SER A 1 276 ? -4.258 31.203 33.344 1 92.69 276 SER A N 1
ATOM 2177 C CA . SER A 1 276 ? -3.82 32.469 33.906 1 92.69 276 SER A CA 1
ATOM 2178 C C . SER A 1 276 ? -3.559 32.375 35.406 1 92.69 276 SER A C 1
ATOM 2180 O O . SER A 1 276 ? -2.609 32.969 35.906 1 92.69 276 SER A O 1
ATOM 2182 N N . ASP A 1 277 ? -4.391 31.625 36.094 1 92.62 277 ASP A N 1
ATOM 2183 C CA . ASP A 1 277 ? -4.23 31.406 37.531 1 92.62 277 ASP A CA 1
ATOM 2184 C C . ASP A 1 277 ? -2.959 30.609 37.812 1 92.62 277 ASP A C 1
ATOM 2186 O O . ASP A 1 277 ? -2.371 30.75 38.906 1 92.62 277 ASP A O 1
ATOM 2190 N N . CYS A 1 278 ? -2.578 29.812 36.906 1 93.12 278 CYS A N 1
ATOM 2191 C CA . CYS A 1 278 ? -1.335 29.062 37.062 1 93.12 278 CYS A CA 1
ATOM 2192 C C . CYS A 1 278 ? -0.138 29.906 36.625 1 93.12 278 CYS A C 1
ATOM 2194 O O . CYS A 1 278 ? 0.976 29.391 36.5 1 93.12 278 CYS A O 1
ATOM 2196 N N . ASN A 1 279 ? -0.305 31.172 36.25 1 91.12 279 ASN A N 1
ATOM 2197 C CA . ASN A 1 279 ? 0.724 32.156 35.906 1 91.12 279 ASN A CA 1
ATOM 2198 C C . ASN A 1 279 ? 1.171 32 34.438 1 91.12 279 ASN A C 1
ATOM 2200 O O . ASN A 1 279 ? 2.318 32.312 34.094 1 91.12 279 ASN A O 1
ATOM 2204 N N . TYR A 1 280 ? 0.307 31.422 33.719 1 92.31 280 TYR A N 1
ATOM 2205 C CA . TYR A 1 280 ? 0.598 31.312 32.281 1 92.31 280 TYR A CA 1
ATOM 2206 C C . TYR A 1 280 ? -0.458 32.031 31.453 1 92.31 280 TYR A C 1
ATOM 2208 O O . TYR A 1 280 ? -1.321 31.406 30.844 1 92.31 280 TYR A O 1
ATOM 2216 N N . ALA A 1 281 ? -0.313 33.281 31.344 1 89.38 281 ALA A N 1
ATOM 2217 C CA . ALA A 1 281 ? -1.258 34.094 30.562 1 89.38 281 ALA A CA 1
ATOM 2218 C C . ALA A 1 281 ? -0.906 34.062 29.078 1 89.38 281 ALA A C 1
ATOM 2220 O O . ALA A 1 281 ? 0.271 34.062 28.719 1 89.38 281 ALA A O 1
ATOM 2221 N N . CYS A 1 282 ? -1.935 33.875 28.281 1 84.56 282 CYS A N 1
ATOM 2222 C CA . CYS A 1 282 ? -1.737 33.812 26.828 1 84.56 282 CYS A CA 1
ATOM 2223 C C . CYS A 1 282 ? -1.312 35.156 26.281 1 84.56 282 CYS A C 1
ATOM 2225 O O . CYS A 1 282 ? -1.961 36.188 26.547 1 84.56 282 CYS A O 1
ATOM 2227 N N . PRO A 1 283 ? -0.362 35.188 25.531 1 79.25 283 PRO A N 1
ATOM 2228 C CA . PRO A 1 283 ? 0.054 36.469 24.922 1 79.25 283 PRO A CA 1
ATOM 2229 C C . PRO A 1 283 ? -0.96 37 23.906 1 79.25 283 PRO A C 1
ATOM 2231 O O . PRO A 1 283 ? -1.721 36.219 23.328 1 79.25 283 PRO A O 1
ATOM 2234 N N . GLU A 1 284 ? -1.254 38.281 23.594 1 68.81 284 GLU A N 1
ATOM 2235 C CA . GLU A 1 284 ? -2.279 38.938 22.781 1 68.81 284 GLU A CA 1
ATOM 2236 C C . GLU A 1 284 ? -2.236 38.469 21.344 1 68.81 284 GLU A C 1
ATOM 2238 O O . GLU A 1 284 ? -3.277 38.344 20.688 1 68.81 284 GLU A O 1
ATOM 2243 N N . GLN A 1 285 ? -1.296 38.062 20.734 1 67.62 285 GLN A N 1
ATOM 2244 C CA . GLN A 1 285 ? -1.206 37.719 19.328 1 67.62 285 GLN A CA 1
ATOM 2245 C C . GLN A 1 285 ? -0.837 36.25 19.141 1 67.62 285 GLN A C 1
ATOM 2247 O O . GLN A 1 285 ? -0.218 35.875 18.141 1 67.62 285 GLN A O 1
ATOM 2252 N N . SER A 1 286 ? -1.36 35.562 20.078 1 74.81 286 SER A N 1
ATOM 2253 C CA . SER A 1 286 ? -1.053 34.156 19.969 1 74.81 286 SER A CA 1
ATOM 2254 C C . SER A 1 286 ? -2.322 33.312 19.984 1 74.81 286 SER A C 1
ATOM 2256 O O . SER A 1 286 ? -3.346 33.719 20.531 1 74.81 286 SER A O 1
ATOM 2258 N N . ASN A 1 287 ? -2.293 32.312 19.203 1 79.25 287 ASN A N 1
ATOM 2259 C CA . ASN A 1 287 ? -3.375 31.328 19.25 1 79.25 287 ASN A CA 1
ATOM 2260 C C . ASN A 1 287 ? -3.383 30.578 20.578 1 79.25 287 ASN A C 1
ATOM 2262 O O . ASN A 1 287 ? -2.416 29.891 20.906 1 79.25 287 ASN A O 1
ATOM 2266 N N . PRO A 1 288 ? -4.406 30.797 21.344 1 83 288 PRO A N 1
ATOM 2267 C CA . PRO A 1 288 ? -4.461 30.125 22.656 1 83 288 PRO A CA 1
ATOM 2268 C C . PRO A 1 288 ? -4.297 28.609 22.562 1 83 288 PRO A C 1
ATOM 2270 O O . PRO A 1 288 ? -3.688 28 23.438 1 83 288 PRO A O 1
ATOM 2273 N N . PHE A 1 289 ? -4.836 28.031 21.562 1 84.69 289 PHE A N 1
ATOM 2274 C CA . PHE A 1 289 ? -4.719 26.578 21.406 1 84.69 289 PHE A CA 1
ATOM 2275 C C . PHE A 1 289 ? -3.254 26.172 21.312 1 84.69 289 PHE A C 1
ATOM 2277 O O . PHE A 1 289 ? -2.82 25.25 22.016 1 84.69 289 PHE A O 1
ATOM 2284 N N . ASP A 1 290 ? -2.572 26.875 20.484 1 81.12 290 ASP A N 1
ATOM 2285 C CA . ASP A 1 290 ? -1.166 26.547 20.266 1 81.12 290 ASP A CA 1
ATOM 2286 C C . ASP A 1 290 ? -0.347 26.781 21.531 1 81.12 290 ASP A C 1
ATOM 2288 O O . ASP A 1 290 ? 0.521 25.984 21.875 1 81.12 290 ASP A O 1
ATOM 2292 N N . PHE A 1 291 ? -0.666 27.828 22.109 1 83.06 291 PHE A N 1
ATOM 2293 C CA . PHE A 1 291 ? 0.102 28.219 23.281 1 83.06 291 PHE A CA 1
ATOM 2294 C C . PHE A 1 291 ? -0.076 27.219 24.406 1 83.06 291 PHE A C 1
ATOM 2296 O O . PHE A 1 291 ? 0.904 26.766 25 1 83.06 291 PHE A O 1
ATOM 2303 N N . TYR A 1 292 ? -1.232 26.875 24.734 1 89.06 292 TYR A N 1
ATOM 2304 C CA . TYR A 1 292 ? -1.501 26 25.875 1 89.06 292 TYR A CA 1
ATOM 2305 C C . TYR A 1 292 ? -1.096 24.562 25.562 1 89.06 292 TYR A C 1
ATOM 2307 O O . TYR A 1 292 ? -0.665 23.828 26.453 1 89.06 292 TYR A O 1
ATOM 2315 N N . VAL A 1 293 ? -1.255 24.094 24.359 1 88.12 293 VAL A N 1
ATOM 2316 C CA . VAL A 1 293 ? -0.808 22.75 23.984 1 88.12 293 VAL A CA 1
ATOM 2317 C C . VAL A 1 293 ? 0.713 22.672 24.094 1 88.12 293 VAL A C 1
ATOM 2319 O O . VAL A 1 293 ? 1.253 21.656 24.531 1 88.12 293 VAL A O 1
ATOM 2322 N N . ASP A 1 294 ? 1.373 23.734 23.688 1 84.31 294 ASP A N 1
ATOM 2323 C CA . ASP A 1 294 ? 2.828 23.766 23.797 1 84.31 294 ASP A CA 1
ATOM 2324 C C . ASP A 1 294 ? 3.273 23.734 25.25 1 84.31 294 ASP A C 1
ATOM 2326 O O . ASP A 1 294 ? 4.27 23.094 25.594 1 84.31 294 ASP A O 1
ATOM 2330 N N . LEU A 1 295 ? 2.535 24.484 25.984 1 87.75 295 LEU A N 1
ATOM 2331 C CA . LEU A 1 295 ? 2.844 24.547 27.406 1 87.75 295 LEU A CA 1
ATOM 2332 C C . LEU A 1 295 ? 2.713 23.188 28.062 1 87.75 295 LEU A C 1
ATOM 2334 O O . LEU A 1 295 ? 3.447 22.859 29 1 87.75 295 LEU A O 1
ATOM 2338 N N . THR A 1 296 ? 1.832 22.375 27.562 1 90.5 296 THR A N 1
ATOM 2339 C CA . THR A 1 296 ? 1.545 21.078 28.188 1 90.5 296 THR A CA 1
ATOM 2340 C C . THR A 1 296 ? 2.207 19.953 27.406 1 90.5 296 THR A C 1
ATOM 2342 O O . THR A 1 296 ? 1.827 18.781 27.547 1 90.5 296 THR A O 1
ATOM 2345 N N . SER A 1 297 ? 3.006 20.266 26.547 1 86.94 297 SER A N 1
ATOM 2346 C CA . SER A 1 297 ? 3.744 19.25 25.797 1 86.94 297 SER A CA 1
ATOM 2347 C C . SER A 1 297 ? 5.133 19.047 26.391 1 86.94 297 SER A C 1
ATOM 2349 O O . SER A 1 297 ? 5.723 19.969 26.953 1 86.94 297 SER A O 1
ATOM 2351 N N . VAL A 1 298 ? 5.586 17.766 26.344 1 83.75 298 VAL A N 1
ATOM 2352 C CA . VAL A 1 298 ? 6.914 17.438 26.844 1 83.75 298 VAL A CA 1
ATOM 2353 C C . VAL A 1 298 ? 7.922 17.453 25.703 1 83.75 298 VAL A C 1
ATOM 2355 O O . VAL A 1 298 ? 7.703 16.828 24.672 1 83.75 298 VAL A O 1
ATOM 2358 N N . ASP A 1 299 ? 8.867 18.203 25.875 1 78.06 299 ASP A N 1
ATOM 2359 C CA . ASP A 1 299 ? 9.93 18.312 24.875 1 78.06 299 ASP A CA 1
ATOM 2360 C C . ASP A 1 299 ? 10.953 17.188 25.047 1 78.06 299 ASP A C 1
ATOM 2362 O O . ASP A 1 299 ? 11.688 17.172 26.047 1 78.06 299 ASP A O 1
ATOM 2366 N N . THR A 1 300 ? 11.047 16.266 24.125 1 71.94 300 THR A N 1
ATOM 2367 C CA . THR A 1 300 ? 11.93 15.102 24.234 1 71.94 300 THR A CA 1
ATOM 2368 C C . THR A 1 300 ? 13.242 15.336 23.5 1 71.94 300 THR A C 1
ATOM 2370 O O . THR A 1 300 ? 13.961 14.391 23.172 1 71.94 300 THR A O 1
ATOM 2373 N N . GLN A 1 301 ? 13.609 16.547 23.172 1 69.81 301 GLN A N 1
ATOM 2374 C CA . GLN A 1 301 ? 14.828 16.828 22.422 1 69.81 301 GLN A CA 1
ATOM 2375 C C . GLN A 1 301 ? 16.078 16.562 23.266 1 69.81 301 GLN A C 1
ATOM 2377 O O . GLN A 1 301 ? 17.062 16.031 22.766 1 69.81 301 GLN A O 1
ATOM 2382 N N . SER A 1 302 ? 16.047 17.031 24.594 1 74.44 302 SER A N 1
ATOM 2383 C CA . SER A 1 302 ? 17.109 16.781 25.547 1 74.44 302 SER A CA 1
ATOM 2384 C C . SER A 1 302 ? 16.562 16.219 26.859 1 74.44 302 SER A C 1
ATOM 2386 O O . SER A 1 302 ? 15.391 16.422 27.188 1 74.44 302 SER A O 1
ATOM 2388 N N . LYS A 1 303 ? 17.328 15.477 27.469 1 79.62 303 LYS A N 1
ATOM 2389 C CA . LYS A 1 303 ? 16.891 14.883 28.719 1 79.62 303 LYS A CA 1
ATOM 2390 C C . LYS A 1 303 ? 16.578 15.953 29.766 1 79.62 303 LYS A C 1
ATOM 2392 O O . LYS A 1 303 ? 15.625 15.812 30.531 1 79.62 303 LYS A O 1
ATOM 2397 N N . GLU A 1 304 ? 17.453 16.922 29.734 1 83.62 304 GLU A N 1
ATOM 2398 C CA . GLU A 1 304 ? 17.234 18 30.688 1 83.62 304 GLU A CA 1
ATOM 2399 C C . GLU A 1 304 ? 15.914 18.734 30.406 1 83.62 304 GLU A C 1
ATOM 2401 O O . GLU A 1 304 ? 15.156 19.016 31.328 1 83.62 304 GLU A O 1
ATOM 2406 N N . ARG A 1 305 ? 15.664 19.016 29.203 1 82.69 305 ARG A N 1
ATOM 2407 C CA . ARG A 1 305 ? 14.43 19.703 28.812 1 82.69 305 ARG A CA 1
ATOM 2408 C C . ARG A 1 305 ? 13.219 18.797 29.031 1 82.69 305 ARG A C 1
ATOM 2410 O O . ARG A 1 305 ? 12.133 19.281 29.375 1 82.69 305 ARG A O 1
ATOM 2417 N N . GLU A 1 306 ? 13.469 17.562 28.875 1 85.81 306 GLU A N 1
ATOM 2418 C CA . GLU A 1 306 ? 12.383 16.609 29.078 1 85.81 306 GLU A CA 1
ATOM 2419 C C . GLU A 1 306 ? 11.945 16.578 30.547 1 85.81 306 GLU A C 1
ATOM 2421 O O . GLU A 1 306 ? 10.742 16.609 30.844 1 85.81 306 GLU A O 1
ATOM 2426 N N . LEU A 1 307 ? 12.898 16.562 31.453 1 89.44 307 LEU A N 1
ATOM 2427 C CA . LEU A 1 307 ? 12.578 16.531 32.875 1 89.44 307 LEU A CA 1
ATOM 2428 C C . LEU A 1 307 ? 11.922 17.828 33.312 1 89.44 307 LEU A C 1
ATOM 2430 O O . LEU A 1 307 ? 10.977 17.812 34.125 1 89.44 307 LEU A O 1
ATOM 2434 N N . GLU A 1 308 ? 12.43 18.891 32.781 1 90.88 308 GLU A N 1
ATOM 2435 C CA . GLU A 1 308 ? 11.867 20.203 33.125 1 90.88 308 GLU A CA 1
ATOM 2436 C C . GLU A 1 308 ? 10.43 20.328 32.656 1 90.88 308 GLU A C 1
ATOM 2438 O O . GLU A 1 308 ? 9.555 20.766 33.406 1 90.88 308 GLU A O 1
ATOM 2443 N N . THR A 1 309 ? 10.188 20.016 31.453 1 89.69 309 THR A N 1
ATOM 2444 C CA . THR A 1 309 ? 8.859 20.156 30.891 1 89.69 309 THR A CA 1
ATOM 2445 C C . THR A 1 309 ? 7.902 19.141 31.484 1 89.69 309 THR A C 1
ATOM 2447 O O . THR A 1 309 ? 6.703 19.391 31.609 1 89.69 309 THR A O 1
ATOM 2450 N N . TYR A 1 310 ? 8.445 18.016 31.875 1 90.06 310 TYR A N 1
ATOM 2451 C CA . TYR A 1 310 ? 7.617 17.016 32.531 1 90.06 310 TYR A CA 1
ATOM 2452 C C . TYR A 1 310 ? 7.145 17.5 33.906 1 90.06 310 TYR A C 1
ATOM 2454 O O . TYR A 1 310 ? 5.988 17.281 34.25 1 90.06 310 TYR A O 1
ATOM 2462 N N . ARG A 1 311 ? 8 18.094 34.625 1 92.56 311 ARG A N 1
ATOM 2463 C CA . ARG A 1 311 ? 7.648 18.641 35.938 1 92.56 311 ARG A CA 1
ATOM 2464 C C . ARG A 1 311 ? 6.59 19.734 35.781 1 92.56 311 ARG A C 1
ATOM 2466 O O . ARG A 1 311 ? 5.66 19.812 36.594 1 92.56 311 ARG A O 1
ATOM 2473 N N . ARG A 1 312 ? 6.777 20.516 34.781 1 93.19 312 ARG A N 1
ATOM 2474 C CA . ARG A 1 312 ? 5.805 21.578 34.531 1 93.19 312 ARG A CA 1
ATOM 2475 C C . ARG A 1 312 ? 4.426 21.016 34.25 1 93.19 312 ARG A C 1
ATOM 2477 O O . ARG A 1 312 ? 3.426 21.469 34.781 1 93.19 312 ARG A O 1
ATOM 2484 N N . VAL A 1 313 ? 4.348 20.047 33.438 1 92.5 313 VAL A N 1
ATOM 2485 C CA . VAL A 1 313 ? 3.082 19.422 33.062 1 92.5 313 VAL A CA 1
ATOM 2486 C C . VAL A 1 313 ? 2.445 18.766 34.281 1 92.5 313 VAL A C 1
ATOM 2488 O O . VAL A 1 313 ? 1.228 18.844 34.469 1 92.5 313 VAL A O 1
ATOM 2491 N N . HIS A 1 314 ? 3.277 18.188 35.125 1 92.44 314 HIS A N 1
ATOM 2492 C CA . HIS A 1 314 ? 2.771 17.516 36.312 1 92.44 314 HIS A CA 1
ATOM 2493 C C . HIS A 1 314 ? 2.184 18.531 37.312 1 92.44 314 HIS A C 1
ATOM 2495 O O . HIS A 1 314 ? 1.174 18.266 37.969 1 92.44 314 HIS A O 1
ATOM 2501 N N . ILE A 1 315 ? 2.793 19.625 37.406 1 94.25 315 ILE A N 1
ATOM 2502 C CA . ILE A 1 315 ? 2.314 20.672 38.281 1 94.25 315 ILE A CA 1
ATOM 2503 C C . ILE A 1 315 ? 0.963 21.188 37.781 1 94.25 315 ILE A C 1
ATOM 2505 O O . ILE A 1 315 ? 0.04 21.391 38.594 1 94.25 315 ILE A O 1
ATOM 2509 N N . ILE A 1 316 ? 0.875 21.375 36.531 1 95.19 316 ILE A N 1
ATOM 2510 C CA . ILE A 1 316 ? -0.361 21.891 35.938 1 95.19 316 ILE A CA 1
ATOM 2511 C C . ILE A 1 316 ? -1.467 20.844 36.094 1 95.19 316 ILE A C 1
ATOM 2513 O O . ILE A 1 316 ? -2.617 21.188 36.375 1 95.19 316 ILE A O 1
ATOM 2517 N N . THR A 1 317 ? -1.136 19.594 35.906 1 94.81 317 THR A N 1
ATOM 2518 C CA . THR A 1 317 ? -2.105 18.516 36 1 94.81 317 THR A CA 1
ATOM 2519 C C . THR A 1 317 ? -2.619 18.406 37.438 1 94.81 317 THR A C 1
ATOM 2521 O O . THR A 1 317 ? -3.812 18.188 37.656 1 94.81 317 THR A O 1
ATOM 2524 N N . SER A 1 318 ? -1.705 18.531 38.406 1 94.94 318 SER A N 1
ATOM 2525 C CA . SER A 1 318 ? -2.102 18.484 39.781 1 94.94 318 SER A CA 1
ATOM 2526 C C . SER A 1 318 ? -2.994 19.672 40.156 1 94.94 318 SER A C 1
ATOM 2528 O O . SER A 1 318 ? -3.936 19.531 40.938 1 94.94 318 SER A O 1
ATOM 2530 N N . ALA A 1 319 ? -2.684 20.781 39.562 1 95.56 319 ALA A N 1
ATOM 2531 C CA . ALA A 1 319 ? -3.508 21.969 39.781 1 95.56 319 ALA A CA 1
ATOM 2532 C C . ALA A 1 319 ? -4.914 21.766 39.219 1 95.56 319 ALA A C 1
ATOM 2534 O O . ALA A 1 319 ? -5.895 22.219 39.812 1 95.56 319 ALA A O 1
ATOM 2535 N N . TYR A 1 320 ? -5.031 21.172 38.156 1 95.88 320 TYR A N 1
ATOM 2536 C CA . TYR A 1 320 ? -6.328 20.906 37.531 1 95.88 320 TYR A CA 1
ATOM 2537 C C . TYR A 1 320 ? -7.148 19.938 38.375 1 95.88 320 TYR A C 1
ATOM 2539 O O . TYR A 1 320 ? -8.344 20.156 38.594 1 95.88 320 TYR A O 1
ATOM 2547 N N . LYS A 1 321 ? -6.535 18.859 38.844 1 94.25 321 LYS A N 1
ATOM 2548 C CA . LYS A 1 321 ? -7.219 17.844 39.656 1 94.25 321 LYS A CA 1
ATOM 2549 C C . LYS A 1 321 ? -7.742 18.422 40.969 1 94.25 321 LYS A C 1
ATOM 2551 O O . LYS A 1 321 ? -8.719 17.922 41.531 1 94.25 321 LYS A O 1
ATOM 2556 N N . ASN A 1 322 ? -7.117 19.516 41.344 1 94 322 ASN A N 1
ATOM 2557 C CA . ASN A 1 322 ? -7.531 20.156 42.594 1 94 322 ASN A CA 1
ATOM 2558 C C . ASN A 1 322 ? -8.383 21.391 42.312 1 94 322 ASN A C 1
ATOM 2560 O O . ASN A 1 322 ? -8.766 22.109 43.25 1 94 322 ASN A O 1
ATOM 2564 N N . SER A 1 323 ? -8.688 21.609 41.156 1 94.5 323 SER A N 1
ATOM 2565 C CA . SER A 1 323 ? -9.438 22.797 40.781 1 94.5 323 SER A CA 1
ATOM 2566 C C . SER A 1 323 ? -10.938 22.594 40.969 1 94.5 323 SER A C 1
ATOM 2568 O O . SER A 1 323 ? -11.391 21.453 41.125 1 94.5 323 SER A O 1
ATOM 2570 N N . GLU A 1 324 ? -11.672 23.672 40.906 1 94.19 324 GLU A N 1
ATOM 2571 C CA . GLU A 1 324 ? -13.125 23.625 41.031 1 94.19 324 GLU A CA 1
ATOM 2572 C C . GLU A 1 324 ? -13.758 23.031 39.781 1 94.19 324 GLU A C 1
ATOM 2574 O O . GLU A 1 324 ? -14.789 22.359 39.844 1 94.19 324 GLU A O 1
ATOM 2579 N N . ILE A 1 325 ? -13.125 23.234 38.656 1 94.38 325 ILE A N 1
ATOM 2580 C CA . ILE A 1 325 ? -13.641 22.734 37.375 1 94.38 325 ILE A CA 1
ATOM 2581 C C . ILE A 1 325 ? -13.703 21.219 37.406 1 94.38 325 ILE A C 1
ATOM 2583 O O . ILE A 1 325 ? -14.711 20.625 37 1 94.38 325 ILE A O 1
ATOM 2587 N N . PHE A 1 326 ? -12.664 20.594 37.906 1 95.38 326 PHE A N 1
ATOM 2588 C CA . PHE A 1 326 ? -12.609 19.141 37.969 1 95.38 326 PHE A CA 1
ATOM 2589 C C . PHE A 1 326 ? -13.609 18.594 38.969 1 95.38 326 PHE A C 1
ATOM 2591 O O . PHE A 1 326 ? -14.258 17.578 38.719 1 95.38 326 PHE A O 1
ATOM 2598 N N . ARG A 1 327 ? -13.781 19.219 40.062 1 95 327 ARG A N 1
ATOM 2599 C CA . ARG A 1 327 ? -14.742 18.812 41.062 1 95 327 ARG A CA 1
ATOM 2600 C C . ARG A 1 327 ? -16.172 18.875 40.531 1 95 327 ARG A C 1
ATOM 2602 O O . ARG A 1 327 ? -16.969 17.969 40.781 1 95 327 ARG A O 1
ATOM 2609 N N . LYS A 1 328 ? -16.391 19.922 39.844 1 94.5 328 LYS A N 1
ATOM 2610 C CA . LYS A 1 328 ? -17.719 20.078 39.219 1 94.5 328 LYS A CA 1
ATOM 2611 C C . LYS A 1 328 ? -18 18.969 38.219 1 94.5 328 LYS A C 1
ATOM 2613 O O . LYS A 1 328 ? -19.125 18.5 38.094 1 94.5 328 LYS A O 1
ATOM 2618 N N . THR A 1 329 ? -17 18.609 37.469 1 94.31 329 THR A N 1
ATOM 2619 C CA . THR A 1 329 ? -17.125 17.531 36.5 1 94.31 329 THR A CA 1
ATOM 2620 C C . THR A 1 329 ? -17.438 16.219 37.188 1 94.31 329 THR A C 1
ATOM 2622 O O . THR A 1 329 ? -18.312 15.469 36.75 1 94.31 329 THR A O 1
ATOM 2625 N N . LEU A 1 330 ? -16.734 15.898 38.344 1 94.69 330 LEU A N 1
ATOM 2626 C CA . LEU A 1 330 ? -16.969 14.672 39.094 1 94.69 330 LEU A CA 1
ATOM 2627 C C . LEU A 1 330 ? -18.375 14.656 39.688 1 94.69 330 LEU A C 1
ATOM 2629 O O . LEU A 1 330 ? -19.016 13.609 39.719 1 94.69 330 LEU A O 1
ATOM 2633 N N . GLU A 1 331 ? -18.781 15.805 40.094 1 94.88 331 GLU A N 1
ATOM 2634 C CA . GLU A 1 331 ? -20.125 15.914 40.656 1 94.88 331 GLU A CA 1
ATOM 2635 C C . GLU A 1 331 ? -21.188 15.695 39.562 1 94.88 331 GLU A C 1
ATOM 2637 O O . GLU A 1 331 ? -22.234 15.086 39.844 1 94.88 331 GLU A O 1
ATOM 2642 N N . ALA A 1 332 ? -20.938 16.234 38.438 1 92.81 332 ALA A N 1
ATOM 2643 C CA . ALA A 1 332 ? -21.875 16.047 37.344 1 92.81 332 ALA A CA 1
ATOM 2644 C C . ALA A 1 332 ? -22 14.562 36.969 1 92.81 332 ALA A C 1
ATOM 2646 O O . ALA A 1 332 ? -23.078 14.086 36.656 1 92.81 332 ALA A O 1
ATOM 2647 N N . ILE A 1 333 ? -20.875 13.859 36.969 1 93.69 333 ILE A N 1
ATOM 2648 C CA . ILE A 1 333 ? -20.875 12.438 36.656 1 93.69 333 ILE A CA 1
ATOM 2649 C C . ILE A 1 333 ? -21.688 11.672 37.688 1 93.69 333 ILE A C 1
ATOM 2651 O O . ILE A 1 333 ? -22.516 10.836 37.344 1 93.69 333 ILE A O 1
ATOM 2655 N N . GLU A 1 334 ? -21.484 12.031 38.969 1 92.62 334 GLU A N 1
ATOM 2656 C CA . GLU A 1 334 ? -22.188 11.352 40.031 1 92.62 334 GLU A CA 1
ATOM 2657 C C . GLU A 1 334 ? -23.688 11.68 40.031 1 92.62 334 GLU A C 1
ATOM 2659 O O . GLU A 1 334 ? -24.516 10.82 40.312 1 92.62 334 GLU A O 1
ATOM 2664 N N . ARG A 1 335 ? -23.969 12.844 39.656 1 91.31 335 ARG A N 1
ATOM 2665 C CA . ARG A 1 335 ? -25.359 13.266 39.562 1 91.31 335 ARG A CA 1
ATOM 2666 C C . ARG A 1 335 ? -26.094 12.508 38.469 1 91.31 335 ARG A C 1
ATOM 2668 O O . ARG A 1 335 ? -27.25 12.102 38.656 1 91.31 335 ARG A O 1
ATOM 2675 N N . THR A 1 336 ? -25.516 12.406 37.344 1 89.69 336 THR A N 1
ATOM 2676 C CA . THR A 1 336 ? -26.125 11.711 36.219 1 89.69 336 THR A CA 1
ATOM 2677 C C . THR A 1 336 ? -26.297 10.227 36.562 1 89.69 336 THR A C 1
ATOM 2679 O O . THR A 1 336 ? -27.281 9.602 36.125 1 89.69 336 THR A O 1
ATOM 2682 N N . LYS A 1 337 ? -25.406 9.664 37.312 1 87.25 337 LYS A N 1
ATOM 2683 C CA . LYS A 1 337 ? -25.469 8.258 37.719 1 87.25 337 LYS A CA 1
ATOM 2684 C C . LYS A 1 337 ? -26.625 8 38.656 1 87.25 337 LYS A C 1
ATOM 2686 O O . LYS A 1 337 ? -27.219 6.922 38.656 1 87.25 337 LYS A O 1
ATOM 2691 N N . ARG A 1 338 ? -26.922 8.922 39.438 1 84.94 338 ARG A N 1
ATOM 2692 C CA . ARG A 1 338 ? -27.906 8.742 40.531 1 84.94 338 ARG A CA 1
ATOM 2693 C C . ARG A 1 338 ? -29.297 9.148 40.062 1 84.94 338 ARG A C 1
ATOM 2695 O O . ARG A 1 338 ? -30.266 9.008 40.812 1 84.94 338 ARG A O 1
ATOM 2702 N N . MET A 1 339 ? -29.359 9.562 38.875 1 80.31 339 MET A N 1
ATOM 2703 C CA . MET A 1 339 ? -30.688 9.969 38.438 1 80.31 339 MET A CA 1
ATOM 2704 C C . MET A 1 339 ? -31.656 8.789 38.438 1 80.31 339 MET A C 1
ATOM 2706 O O . MET A 1 339 ? -31.281 7.664 38.125 1 80.31 339 MET A O 1
ATOM 2710 N N . LYS A 1 340 ? -32.844 8.867 39.031 1 66.69 340 LYS A N 1
ATOM 2711 C CA . LYS A 1 340 ? -33.844 7.828 39.188 1 66.69 340 LYS A CA 1
ATOM 2712 C C . LYS A 1 340 ? -34.406 7.379 37.844 1 66.69 340 LYS A C 1
ATOM 2714 O O . LYS A 1 340 ? -34.562 6.18 37.594 1 66.69 340 LYS A O 1
ATOM 2719 N N . ASP A 1 341 ? -34.875 8.367 36.938 1 69.75 341 ASP A N 1
ATOM 2720 C CA . ASP A 1 341 ? -35.406 8.039 35.625 1 69.75 341 ASP A CA 1
ATOM 2721 C C . ASP A 1 341 ? -34.375 8.203 34.531 1 69.75 341 ASP A C 1
ATOM 2723 O O . ASP A 1 341 ? -34.312 9.25 33.875 1 69.75 341 ASP A O 1
ATOM 2727 N N . LEU A 1 342 ? -33.594 7.164 34.406 1 71.06 342 LEU A N 1
ATOM 2728 C CA . LEU A 1 342 ? -32.531 7.242 33.406 1 71.06 342 LEU A CA 1
ATOM 2729 C C . LEU A 1 342 ? -33.094 7.109 32 1 71.06 342 LEU A C 1
ATOM 2731 O O . LEU A 1 342 ? -33.844 6.172 31.719 1 71.06 342 LEU A O 1
ATOM 2735 N N . PRO A 1 343 ? -32.969 8.203 31.234 1 72.62 343 PRO A N 1
ATOM 2736 C CA . PRO A 1 343 ? -33.375 8.062 29.844 1 72.62 343 PRO A CA 1
ATOM 2737 C C . PRO A 1 343 ? -32.75 6.855 29.156 1 72.62 343 PRO A C 1
ATOM 2739 O O . PRO A 1 343 ? -31.688 6.398 29.562 1 72.62 343 PRO A O 1
ATOM 2742 N N . ALA A 1 344 ? -33.5 6.32 28.203 1 75.81 344 ALA A N 1
ATOM 2743 C CA . ALA A 1 344 ? -33.031 5.156 27.453 1 75.81 344 ALA A CA 1
ATOM 2744 C C . ALA A 1 344 ? -31.781 5.484 26.656 1 75.81 344 ALA A C 1
ATOM 2746 O O . ALA A 1 344 ? -31.578 6.637 26.266 1 75.81 344 ALA A O 1
ATOM 2747 N N . ILE A 1 345 ? -30.891 4.586 26.562 1 76.88 345 ILE A N 1
ATOM 2748 C CA . ILE A 1 345 ? -29.688 4.727 25.75 1 76.88 345 ILE A CA 1
ATOM 2749 C C . ILE A 1 345 ? -30.078 4.953 24.297 1 76.88 345 ILE A C 1
ATOM 2751 O O . ILE A 1 345 ? -30.891 4.199 23.734 1 76.88 345 ILE A O 1
ATOM 2755 N N . PRO A 1 346 ? -29.672 6.117 23.766 1 77.94 346 PRO A N 1
ATOM 2756 C CA . PRO A 1 346 ? -30 6.402 22.375 1 77.94 346 PRO A CA 1
ATOM 2757 C C . PRO A 1 346 ? -29.219 5.516 21.391 1 77.94 346 PRO A C 1
ATOM 2759 O O . PRO A 1 346 ? -28.062 5.797 21.078 1 77.94 346 PRO A O 1
ATOM 2762 N N . PHE A 1 347 ? -29.828 4.453 21.031 1 76.5 347 PHE A N 1
ATOM 2763 C CA . PHE A 1 347 ? -29.188 3.586 20.062 1 76.5 347 PHE A CA 1
ATOM 2764 C C . PHE A 1 347 ? -29.406 4.109 18.641 1 76.5 347 PHE A C 1
ATOM 2766 O O . PHE A 1 347 ? -30.422 4.77 18.375 1 76.5 347 PHE A O 1
ATOM 2773 N N . LYS A 1 348 ? -28.328 3.871 17.953 1 76.19 348 LYS A N 1
ATOM 2774 C CA . LYS A 1 348 ? -28.484 4.172 16.531 1 76.19 348 LYS A CA 1
ATOM 2775 C C . LYS A 1 348 ? -29.641 3.395 15.93 1 76.19 348 LYS A C 1
ATOM 2777 O O . LYS A 1 348 ? -30.156 2.457 16.547 1 76.19 348 LYS A O 1
ATOM 2782 N N . SER A 1 349 ? -30.219 3.752 14.906 1 63.34 349 SER A N 1
ATOM 2783 C CA . SER A 1 349 ? -31.344 3.07 14.281 1 63.34 349 SER A CA 1
ATOM 2784 C C . SER A 1 349 ? -31.094 1.57 14.172 1 63.34 349 SER A C 1
ATOM 2786 O O . SER A 1 349 ? -30.094 1.149 13.586 1 63.34 349 SER A O 1
ATOM 2788 N N . LYS A 1 350 ? -31.547 0.75 15.227 1 60.66 350 LYS A N 1
ATOM 2789 C CA . LYS A 1 350 ? -31.266 -0.672 15.414 1 60.66 350 LYS A CA 1
ATOM 2790 C C . LYS A 1 350 ? -32 -1.513 14.367 1 60.66 350 LYS A C 1
ATOM 2792 O O . LYS A 1 350 ? -31.797 -2.729 14.297 1 60.66 350 LYS A O 1
ATOM 2797 N N . ASP A 1 351 ? -32.812 -0.913 13.578 1 68.88 351 ASP A N 1
ATOM 2798 C CA . ASP A 1 351 ? -33.469 -1.898 12.727 1 68.88 351 ASP A CA 1
ATOM 2799 C C . ASP A 1 351 ? -32.625 -2.236 11.508 1 68.88 351 ASP A C 1
ATOM 2801 O O . ASP A 1 351 ? -32.688 -1.537 10.492 1 68.88 351 ASP A O 1
ATOM 2805 N N . SER A 1 352 ? -31.703 -3.148 11.742 1 73.25 352 SER A N 1
ATOM 2806 C CA . SER A 1 352 ? -30.844 -3.594 10.648 1 73.25 352 SER A CA 1
ATOM 2807 C C . SER A 1 352 ? -31.594 -4.496 9.68 1 73.25 352 SER A C 1
ATOM 2809 O O . SER A 1 352 ? -32.5 -5.234 10.086 1 73.25 352 SER A O 1
ATOM 2811 N N . PRO A 1 353 ? -31.422 -4.281 8.383 1 82.19 353 PRO A N 1
ATOM 2812 C CA . PRO A 1 353 ? -32.062 -5.133 7.363 1 82.19 353 PRO A CA 1
ATOM 2813 C C . PRO A 1 353 ? -31.734 -6.613 7.559 1 82.19 353 PRO A C 1
ATOM 2815 O O . PRO A 1 353 ? -30.828 -6.957 8.336 1 82.19 353 PRO A O 1
ATOM 2818 N N . SER A 1 354 ? -32.531 -7.395 6.945 1 86.19 354 SER A N 1
ATOM 2819 C CA . SER A 1 354 ? -32.312 -8.836 6.984 1 86.19 354 SER A CA 1
ATOM 2820 C C . SER A 1 354 ? -30.984 -9.203 6.32 1 86.19 354 SER A C 1
ATOM 2822 O O . SER A 1 354 ? -30.406 -8.406 5.578 1 86.19 354 SER A O 1
ATOM 2824 N N . ALA A 1 355 ? -30.516 -10.328 6.598 1 88.56 355 ALA A N 1
ATOM 2825 C CA . ALA A 1 355 ? -29.234 -10.789 6.066 1 88.56 355 ALA A CA 1
ATOM 2826 C C . ALA A 1 355 ? -29.281 -10.914 4.547 1 88.56 355 ALA A C 1
ATOM 2828 O O . ALA A 1 355 ? -28.312 -10.594 3.855 1 88.56 355 ALA A O 1
ATOM 2829 N N . VAL A 1 356 ? -30.391 -11.375 4.035 1 92.25 356 VAL A N 1
ATOM 2830 C CA . VAL A 1 356 ? -30.531 -11.562 2.596 1 92.25 356 VAL A CA 1
ATOM 2831 C C . VAL A 1 356 ? -30.547 -10.211 1.893 1 92.25 356 VAL A C 1
ATOM 2833 O O . VAL A 1 356 ? -29.953 -10.055 0.823 1 92.25 356 VAL A O 1
ATOM 2836 N N . SER A 1 357 ? -31.219 -9.266 2.473 1 91.19 357 SER A N 1
ATOM 2837 C CA . SER A 1 357 ? -31.25 -7.926 1.9 1 91.19 357 SER A CA 1
ATOM 2838 C C . SER A 1 357 ? -29.875 -7.285 1.911 1 91.19 357 SER A C 1
ATOM 2840 O O . SER A 1 357 ? -29.484 -6.633 0.94 1 91.19 357 SER A O 1
ATOM 2842 N N . LYS A 1 358 ? -29.203 -7.488 3.047 1 93.12 358 LYS A N 1
ATOM 2843 C CA . LYS A 1 358 ? -27.844 -6.957 3.127 1 93.12 358 LYS A CA 1
ATOM 2844 C C . LYS A 1 358 ? -26.953 -7.57 2.055 1 93.12 358 LYS A C 1
ATOM 2846 O O . LYS A 1 358 ? -26.156 -6.871 1.43 1 93.12 358 LYS A O 1
ATOM 2851 N N . LEU A 1 359 ? -27.156 -8.844 1.861 1 94.94 359 LEU A N 1
ATOM 2852 C CA . LEU A 1 359 ? -26.359 -9.539 0.86 1 94.94 359 LEU A CA 1
ATOM 2853 C C . LEU A 1 359 ? -26.625 -8.992 -0.535 1 94.94 359 LEU A C 1
ATOM 2855 O O . LEU A 1 359 ? -25.703 -8.797 -1.323 1 94.94 359 LEU A O 1
ATOM 2859 N N . TRP A 1 360 ? -27.859 -8.734 -0.804 1 94.38 360 TRP A N 1
ATOM 2860 C CA . TRP A 1 360 ? -28.234 -8.211 -2.115 1 94.38 360 TRP A CA 1
ATOM 2861 C C . TRP A 1 360 ? -27.656 -6.82 -2.336 1 94.38 360 TRP A C 1
ATOM 2863 O O . TRP A 1 360 ? -27.172 -6.504 -3.43 1 94.38 360 TRP A O 1
ATOM 2873 N N . ILE A 1 361 ? -27.688 -5.996 -1.312 1 94.5 361 ILE A N 1
ATOM 2874 C CA . ILE A 1 361 ? -27.156 -4.641 -1.404 1 94.5 361 ILE A CA 1
ATOM 2875 C C . ILE A 1 361 ? -25.641 -4.691 -1.59 1 94.5 361 ILE A C 1
ATOM 2877 O O . ILE A 1 361 ? -25.094 -3.977 -2.43 1 94.5 361 ILE A O 1
ATOM 2881 N N . LEU A 1 362 ? -25.031 -5.527 -0.787 1 96.38 362 LEU A N 1
ATOM 2882 C CA . LEU A 1 362 ? -23.578 -5.668 -0.886 1 96.38 362 LEU A CA 1
ATOM 2883 C C . LEU A 1 362 ? -23.172 -6.188 -2.262 1 96.38 362 LEU A C 1
ATOM 2885 O O . LEU A 1 362 ? -22.172 -5.762 -2.82 1 96.38 362 LEU A O 1
ATOM 2889 N N . LEU A 1 363 ? -23.969 -7.133 -2.785 1 96.94 363 LEU A N 1
ATOM 2890 C CA . LEU A 1 363 ? -23.688 -7.66 -4.117 1 96.94 363 LEU A CA 1
ATOM 2891 C C . LEU A 1 363 ? -23.797 -6.566 -5.172 1 96.94 363 LEU A C 1
ATOM 2893 O O . LEU A 1 363 ? -22.922 -6.441 -6.035 1 96.94 363 LEU A O 1
ATOM 2897 N N . ARG A 1 364 ? -24.828 -5.801 -5.074 1 96 364 ARG A N 1
ATOM 2898 C CA . ARG A 1 364 ? -25.031 -4.715 -6.027 1 96 364 ARG A CA 1
ATOM 2899 C C . ARG A 1 364 ? -23.906 -3.689 -5.934 1 96 364 ARG A C 1
ATOM 2901 O O . ARG A 1 364 ? -23.391 -3.229 -6.953 1 96 364 ARG A O 1
ATOM 2908 N N . ARG A 1 365 ? -23.547 -3.359 -4.75 1 95.38 365 ARG A N 1
ATOM 2909 C CA . ARG A 1 365 ? -22.484 -2.391 -4.508 1 95.38 365 ARG A CA 1
ATOM 2910 C C . ARG A 1 365 ? -21.141 -2.895 -5.051 1 95.38 365 ARG A C 1
ATOM 2912 O O . ARG A 1 365 ? -20.422 -2.154 -5.727 1 95.38 365 ARG A O 1
ATOM 2919 N N . THR A 1 366 ? -20.859 -4.109 -4.762 1 95.44 366 THR A N 1
ATOM 2920 C CA . THR A 1 366 ? -19.609 -4.707 -5.195 1 95.44 366 THR A CA 1
ATOM 2921 C C . THR A 1 366 ? -19.562 -4.82 -6.719 1 95.44 366 THR A C 1
ATOM 2923 O O . THR A 1 366 ? -18.531 -4.539 -7.332 1 95.44 366 THR A O 1
ATOM 2926 N N . THR A 1 367 ? -20.641 -5.223 -7.309 1 95.44 367 THR A N 1
ATOM 2927 C CA . THR A 1 367 ? -20.703 -5.363 -8.758 1 95.44 367 THR A CA 1
ATOM 2928 C C . THR A 1 367 ? -20.547 -4.008 -9.438 1 95.44 367 THR A C 1
ATOM 2930 O O . THR A 1 367 ? -19.859 -3.891 -10.453 1 95.44 367 THR A O 1
ATOM 2933 N N . ARG A 1 368 ? -21.125 -2.994 -8.891 1 93.62 368 ARG A N 1
ATOM 2934 C CA . ARG A 1 368 ? -21 -1.653 -9.453 1 93.62 368 ARG A CA 1
ATOM 2935 C C . ARG A 1 368 ? -19.578 -1.131 -9.336 1 93.62 368 ARG A C 1
ATOM 2937 O O . ARG A 1 368 ? -19.062 -0.506 -10.266 1 93.62 368 ARG A O 1
ATOM 2944 N N . ASN A 1 369 ? -18.984 -1.339 -8.227 1 92.5 369 ASN A N 1
ATOM 2945 C CA . ASN A 1 369 ? -17.609 -0.899 -7.992 1 92.5 369 ASN A CA 1
ATOM 2946 C C . ASN A 1 369 ? -16.625 -1.601 -8.93 1 92.5 369 ASN A C 1
ATOM 2948 O O . ASN A 1 369 ? -15.82 -0.947 -9.586 1 92.5 369 ASN A O 1
ATOM 2952 N N . PHE A 1 370 ? -16.75 -2.895 -9.094 1 91.31 370 PHE A N 1
ATOM 2953 C CA . PHE A 1 370 ? -15.789 -3.668 -9.867 1 91.31 370 PHE A CA 1
ATOM 2954 C C . PHE A 1 370 ? -16.047 -3.514 -11.359 1 91.31 370 PHE A C 1
ATOM 2956 O O . PHE A 1 370 ? -15.148 -3.73 -12.172 1 91.31 370 PHE A O 1
ATOM 2963 N N . SER A 1 371 ? -17.266 -3.209 -11.75 1 89.69 371 SER A N 1
ATOM 2964 C CA . SER A 1 371 ? -17.578 -3.006 -13.164 1 89.69 371 SER A CA 1
ATOM 2965 C C . SER A 1 371 ? -16.859 -1.779 -13.719 1 89.69 371 SER A C 1
ATOM 2967 O O . SER A 1 371 ? -16.672 -1.659 -14.93 1 89.69 371 SER A O 1
ATOM 2969 N N . ARG A 1 372 ? -16.453 -0.923 -12.836 1 88.25 372 ARG A N 1
ATOM 2970 C CA . ARG A 1 372 ? -15.789 0.302 -13.273 1 88.25 372 ARG A CA 1
ATOM 2971 C C . ARG A 1 372 ? -14.273 0.183 -13.141 1 88.25 372 ARG A C 1
ATOM 2973 O O . ARG A 1 372 ? -13.539 1.102 -13.508 1 88.25 372 ARG A O 1
ATOM 2980 N N . ASP A 1 373 ? -13.812 -0.873 -12.594 1 87.62 373 ASP A N 1
ATOM 2981 C CA . ASP A 1 373 ? -12.383 -1.169 -12.523 1 87.62 373 ASP A CA 1
ATOM 2982 C C . ASP A 1 373 ? -11.898 -1.843 -13.797 1 87.62 373 ASP A C 1
ATOM 2984 O O . ASP A 1 373 ? -11.961 -3.066 -13.93 1 87.62 373 ASP A O 1
ATOM 2988 N N . LYS A 1 374 ? -11.352 -1.152 -14.688 1 85.69 374 LYS A N 1
ATOM 2989 C CA . LYS A 1 374 ? -10.945 -1.645 -16 1 85.69 374 LYS A CA 1
ATOM 2990 C C . LYS A 1 374 ? -9.859 -2.705 -15.875 1 85.69 374 LYS A C 1
ATOM 2992 O O . LYS A 1 374 ? -9.938 -3.764 -16.5 1 85.69 374 LYS A O 1
ATOM 2997 N N . THR A 1 375 ? -8.898 -2.428 -15.109 1 82.88 375 THR A N 1
ATOM 2998 C CA . THR A 1 375 ? -7.77 -3.34 -14.969 1 82.88 375 THR A CA 1
ATOM 2999 C C . THR A 1 375 ? -8.219 -4.664 -14.359 1 82.88 375 THR A C 1
ATOM 3001 O O . THR A 1 375 ? -7.773 -5.734 -14.789 1 82.88 375 THR A O 1
ATOM 3004 N N . GLY A 1 376 ? -9.102 -4.57 -13.398 1 86.69 376 GLY A N 1
ATOM 3005 C CA . GLY A 1 376 ? -9.609 -5.777 -12.766 1 86.69 376 GLY A CA 1
ATOM 3006 C C . GLY A 1 376 ? -10.414 -6.648 -13.711 1 86.69 376 GLY A C 1
ATOM 3007 O O . GLY A 1 376 ? -10.242 -7.871 -13.727 1 86.69 376 GLY A O 1
ATOM 3008 N N . ILE A 1 377 ? -11.164 -6.113 -14.547 1 88.56 377 ILE A N 1
ATOM 3009 C CA . ILE A 1 377 ? -12.008 -6.852 -15.484 1 88.56 377 ILE A CA 1
ATOM 3010 C C . ILE A 1 377 ? -11.148 -7.496 -16.562 1 88.56 377 ILE A C 1
ATOM 3012 O O . ILE A 1 377 ? -11.336 -8.664 -16.906 1 88.56 377 ILE A O 1
ATOM 3016 N N . ILE A 1 378 ? -10.188 -6.77 -17 1 87.62 378 ILE A N 1
ATOM 3017 C CA . ILE A 1 378 ? -9.328 -7.281 -18.062 1 87.62 378 ILE A CA 1
ATOM 3018 C C . ILE A 1 378 ? -8.508 -8.461 -17.531 1 87.62 378 ILE A C 1
ATOM 3020 O O . ILE A 1 378 ? -8.359 -9.477 -18.219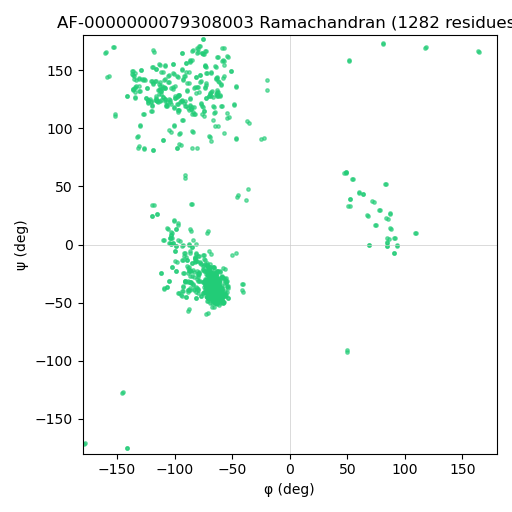 1 87.62 378 ILE A O 1
ATOM 3024 N N . MET A 1 379 ? -8.031 -8.336 -16.359 1 84.88 379 MET A N 1
ATOM 3025 C CA . MET A 1 379 ? -7.246 -9.422 -15.766 1 84.88 379 MET A CA 1
ATOM 3026 C C . MET A 1 379 ? -8.109 -10.664 -15.57 1 84.88 379 MET A C 1
ATOM 3028 O O . MET A 1 379 ? -7.676 -11.773 -15.875 1 84.88 379 MET A O 1
ATOM 3032 N N . ARG A 1 380 ? -9.336 -10.516 -15.211 1 90.06 380 ARG A N 1
ATOM 3033 C CA . ARG A 1 380 ? -10.227 -11.625 -14.914 1 90.06 380 ARG A CA 1
ATOM 3034 C C . ARG A 1 380 ? -10.656 -12.352 -16.188 1 90.06 380 ARG A C 1
ATOM 3036 O O . ARG A 1 380 ? -10.805 -13.57 -16.188 1 90.06 380 ARG A O 1
ATOM 3043 N N . LEU A 1 381 ? -10.758 -11.633 -17.234 1 91.56 381 LEU A N 1
ATOM 3044 C CA . LEU A 1 381 ? -11.336 -12.227 -18.438 1 91.56 381 LEU A CA 1
ATOM 3045 C C . LEU A 1 381 ? -10.234 -12.688 -19.406 1 91.56 381 LEU A C 1
ATOM 3047 O O . LEU A 1 381 ? -10.43 -13.625 -20.172 1 91.56 381 LEU A O 1
ATOM 3051 N N . SER A 1 382 ? -9.094 -12.117 -19.281 1 90.12 382 SER A N 1
ATOM 3052 C CA . SER A 1 382 ? -8.102 -12.352 -20.328 1 90.12 382 SER A CA 1
ATOM 3053 C C . SER A 1 382 ? -7.051 -13.359 -19.875 1 90.12 382 SER A C 1
ATOM 3055 O O . SER A 1 382 ? -6.406 -14.008 -20.703 1 90.12 382 SER A O 1
ATOM 3057 N N . GLN A 1 383 ? -6.898 -13.586 -18.641 1 89.88 383 GLN A N 1
ATOM 3058 C CA . GLN A 1 383 ? -5.797 -14.414 -18.156 1 89.88 383 GLN A CA 1
ATOM 3059 C C . GLN A 1 383 ? -5.934 -15.852 -18.641 1 89.88 383 GLN A C 1
ATOM 3061 O O . GLN A 1 383 ? -4.969 -16.453 -19.125 1 89.88 383 GLN A O 1
ATOM 3066 N N . ASN A 1 384 ? -7.113 -16.453 -18.531 1 93.81 384 ASN A N 1
ATOM 3067 C CA . ASN A 1 384 ? -7.324 -17.812 -19.016 1 93.81 384 ASN A CA 1
ATOM 3068 C C . ASN A 1 384 ? -7.148 -17.906 -20.531 1 93.81 384 ASN A C 1
ATOM 3070 O O . ASN A 1 384 ? -6.598 -18.891 -21.031 1 93.81 384 ASN A O 1
ATOM 3074 N N . LEU A 1 385 ? -7.586 -16.891 -21.172 1 93.5 385 LEU A N 1
ATOM 3075 C CA . LEU A 1 385 ? -7.449 -16.875 -22.625 1 93.5 385 LEU A CA 1
ATOM 3076 C C . LEU A 1 385 ? -5.984 -16.781 -23.031 1 93.5 385 LEU A C 1
ATOM 3078 O O . LEU A 1 385 ? -5.551 -17.469 -23.969 1 93.5 385 LEU A O 1
ATOM 3082 N N . LEU A 1 386 ? -5.273 -15.953 -22.391 1 89.12 386 LEU A N 1
ATOM 3083 C CA . LEU A 1 386 ? -3.85 -15.82 -22.672 1 89.12 386 LEU A CA 1
ATOM 3084 C C . LEU A 1 386 ? -3.125 -17.141 -22.422 1 89.12 386 LEU A C 1
ATOM 3086 O O . LEU A 1 386 ? -2.258 -17.531 -23.203 1 89.12 386 LEU A O 1
ATOM 3090 N N . PHE A 1 387 ? -3.508 -17.781 -21.422 1 88.75 387 PHE A N 1
ATOM 3091 C CA . PHE A 1 387 ? -2.957 -19.109 -21.141 1 88.75 387 PHE A CA 1
ATOM 3092 C C . PHE A 1 387 ? -3.33 -20.109 -22.219 1 88.75 387 PHE A C 1
ATOM 3094 O O . PHE A 1 387 ? -2.488 -20.875 -22.672 1 88.75 387 PHE A O 1
ATOM 3101 N N . GLY A 1 388 ? -4.598 -20.016 -22.625 1 90.38 388 GLY A N 1
ATOM 3102 C CA . GLY A 1 388 ? -5.051 -20.875 -23.703 1 90.38 388 GLY A CA 1
ATOM 3103 C C . GLY A 1 388 ? -4.324 -20.625 -25.016 1 90.38 388 GLY A C 1
ATOM 3104 O O . GLY A 1 388 ? -4.039 -21.562 -25.75 1 90.38 388 GLY A O 1
ATOM 3105 N N . LEU A 1 389 ? -4.07 -19.422 -25.25 1 87.62 389 LEU A N 1
ATOM 3106 C CA . LEU A 1 389 ? -3.336 -19.062 -26.453 1 87.62 389 LEU A CA 1
ATOM 3107 C C . LEU A 1 389 ? -1.945 -19.688 -26.453 1 87.62 389 LEU A C 1
ATOM 3109 O O . LEU A 1 389 ? -1.492 -20.219 -27.469 1 87.62 389 LEU A O 1
ATOM 3113 N N . PHE A 1 390 ? -1.427 -19.734 -25.406 1 83 390 PHE A N 1
ATOM 3114 C CA . PHE A 1 390 ? -0.107 -20.344 -25.281 1 83 390 PHE A CA 1
ATOM 3115 C C . PHE A 1 390 ? -0.184 -21.844 -25.5 1 83 390 PHE A C 1
ATOM 3117 O O . PHE A 1 390 ? 0.668 -22.422 -26.172 1 83 390 PHE A O 1
ATOM 3124 N N . LEU A 1 391 ? -1.148 -22.453 -24.906 1 86.19 391 LEU A N 1
ATOM 3125 C CA . LEU A 1 391 ? -1.33 -23.891 -25.047 1 86.19 391 LEU A CA 1
ATOM 3126 C C . LEU A 1 391 ? -1.647 -24.25 -26.5 1 86.19 391 LEU A C 1
ATOM 3128 O O . LEU A 1 391 ? -1.119 -25.234 -27.031 1 86.19 391 LEU A O 1
ATOM 3132 N N . ALA A 1 392 ? -2.492 -23.438 -27.094 1 87.56 392 ALA A N 1
ATOM 3133 C CA . ALA A 1 392 ? -2.891 -23.703 -28.469 1 87.56 392 ALA A CA 1
ATOM 3134 C C . ALA A 1 392 ? -1.702 -23.562 -29.422 1 87.56 392 ALA A C 1
ATOM 3136 O O . ALA A 1 392 ? -1.56 -24.359 -30.359 1 87.56 392 ALA A O 1
ATOM 3137 N N . LEU A 1 393 ? -0.932 -22.625 -29.141 1 80.81 393 LEU A N 1
ATOM 3138 C CA . LEU A 1 393 ? 0.241 -22.438 -29.984 1 80.81 393 LEU A CA 1
ATOM 3139 C C . LEU A 1 393 ? 1.237 -23.578 -29.812 1 80.81 393 LEU A C 1
ATOM 3141 O O . LEU A 1 393 ? 1.925 -23.969 -30.75 1 80.81 393 LEU A O 1
ATOM 3145 N N . PHE A 1 394 ? 1.201 -24.141 -28.703 1 78.5 394 PHE A N 1
ATOM 3146 C CA . PHE A 1 394 ? 2.127 -25.234 -28.391 1 78.5 394 PHE A CA 1
ATOM 3147 C C . PHE A 1 394 ? 1.634 -26.547 -28.969 1 78.5 394 PHE A C 1
ATOM 3149 O O . PHE A 1 394 ? 2.418 -27.312 -29.531 1 78.5 394 PHE A O 1
ATOM 3156 N N . LEU A 1 395 ? 0.387 -26.844 -28.797 1 81.38 395 LEU A N 1
ATOM 3157 C CA . LEU A 1 395 ? -0.152 -28.141 -29.203 1 81.38 395 LEU A CA 1
ATOM 3158 C C . LEU A 1 395 ? -0.59 -28.109 -30.672 1 81.38 395 LEU A C 1
ATOM 3160 O O . LEU A 1 395 ? -0.561 -29.141 -31.344 1 81.38 395 LEU A O 1
ATOM 3164 N N . LEU A 1 396 ? -0.862 -26.844 -31.188 1 80.56 396 LEU A N 1
ATOM 3165 C CA . LEU A 1 396 ? -1.425 -26.641 -32.531 1 80.56 396 LEU A CA 1
ATOM 3166 C C . LEU A 1 396 ? -2.654 -27.531 -32.719 1 80.56 396 LEU A C 1
ATOM 3168 O O . LEU A 1 396 ? -3.721 -27.25 -32.156 1 80.56 396 LEU A O 1
ATOM 3172 N N . ARG A 1 397 ? -2.529 -28.812 -33.25 1 84.25 397 ARG A N 1
ATOM 3173 C CA . ARG A 1 397 ? -3.633 -29.75 -33.406 1 84.25 397 ARG A CA 1
ATOM 3174 C C . ARG A 1 397 ? -3.248 -31.141 -32.906 1 84.25 397 ARG A C 1
ATOM 3176 O O . ARG A 1 397 ? -2.125 -31.594 -33.125 1 84.25 397 ARG A O 1
ATOM 3183 N N . LEU A 1 398 ? -4.176 -31.734 -32.188 1 86.88 398 LEU A N 1
ATOM 3184 C CA . LEU A 1 398 ? -3.943 -33.062 -31.641 1 86.88 398 LEU A CA 1
ATOM 3185 C C . LEU A 1 398 ? -3.934 -34.125 -32.75 1 86.88 398 LEU A C 1
ATOM 3187 O O . LEU A 1 398 ? -4.805 -34.094 -33.625 1 86.88 398 LEU A O 1
ATOM 3191 N N . LYS A 1 399 ? -2.906 -34.844 -32.719 1 83 399 LYS A N 1
ATOM 3192 C CA . LYS A 1 399 ? -2.789 -35.938 -33.719 1 83 399 LYS A CA 1
ATOM 3193 C C . LYS A 1 399 ? -3.316 -37.25 -33.156 1 83 399 LYS A C 1
ATOM 3195 O O . LYS A 1 399 ? -3.588 -37.344 -31.953 1 83 399 LYS A O 1
ATOM 3200 N N . ASN A 1 400 ? -3.562 -38.219 -33.969 1 85.25 400 ASN A N 1
ATOM 3201 C CA . ASN A 1 400 ? -4.078 -39.531 -33.562 1 85.25 400 ASN A CA 1
ATOM 3202 C C . ASN A 1 400 ? -2.994 -40.594 -33.594 1 85.25 400 ASN A C 1
ATOM 3204 O O . ASN A 1 400 ? -3.221 -41.719 -33.156 1 85.25 400 ASN A O 1
ATOM 3208 N N . ASP A 1 401 ? -1.813 -40.156 -33.938 1 81.81 401 ASP A N 1
ATOM 3209 C CA . ASP A 1 401 ? -0.716 -41.094 -34.031 1 81.81 401 ASP A CA 1
ATOM 3210 C C . ASP A 1 401 ? 0.041 -41.188 -32.719 1 81.81 401 ASP A C 1
ATOM 3212 O O . ASP A 1 401 ? 0.562 -40.188 -32.219 1 81.81 401 ASP A O 1
ATOM 3216 N N . LEU A 1 402 ? 0.08 -42.406 -32.219 1 78.88 402 LEU A N 1
ATOM 3217 C CA . LEU A 1 402 ? 0.709 -42.625 -30.922 1 78.88 402 LEU A CA 1
ATOM 3218 C C . LEU A 1 402 ? 2.205 -42.344 -30.984 1 78.88 402 LEU A C 1
ATOM 3220 O O . LEU A 1 402 ? 2.799 -41.906 -30 1 78.88 402 LEU A O 1
ATOM 3224 N N . LEU A 1 403 ? 2.775 -42.656 -32.156 1 70.88 403 LEU A N 1
ATOM 3225 C CA . LEU A 1 403 ? 4.215 -42.469 -32.312 1 70.88 403 LEU A CA 1
ATOM 3226 C C . LEU A 1 403 ? 4.578 -41 -32.344 1 70.88 403 LEU A C 1
ATOM 3228 O O . LEU A 1 403 ? 5.703 -40.625 -32 1 70.88 403 LEU A O 1
ATOM 3232 N N . LYS A 1 404 ? 3.572 -40.25 -32.656 1 73.69 404 LYS A N 1
ATOM 3233 C CA . LYS A 1 404 ? 3.812 -38.812 -32.719 1 73.69 404 LYS A CA 1
ATOM 3234 C C . LYS A 1 404 ? 3.361 -38.125 -31.438 1 73.69 404 LYS A C 1
ATOM 3236 O O . LYS A 1 404 ? 3.127 -36.906 -31.422 1 73.69 404 LYS A O 1
ATOM 3241 N N . GLY A 1 405 ? 3.096 -38.844 -30.406 1 77.75 405 GLY A N 1
ATOM 3242 C CA . GLY A 1 405 ? 2.822 -38.281 -29.094 1 77.75 405 GLY A CA 1
ATOM 3243 C C . GLY A 1 405 ? 1.361 -37.938 -28.891 1 77.75 405 GLY A C 1
ATOM 3244 O O . GLY A 1 405 ? 1.04 -37 -28.156 1 77.75 405 GLY A O 1
ATOM 3245 N N . ALA A 1 406 ? 0.495 -38.562 -29.547 1 83.38 406 ALA A N 1
ATOM 3246 C CA . ALA A 1 406 ? -0.932 -38.25 -29.453 1 83.38 406 ALA A CA 1
ATOM 3247 C C . ALA A 1 406 ? -1.438 -38.438 -28.016 1 83.38 406 ALA A C 1
ATOM 3249 O O . ALA A 1 406 ? -2.225 -37.594 -27.531 1 83.38 406 ALA A O 1
ATOM 3250 N N . LEU A 1 407 ? -0.979 -39.469 -27.359 1 83.25 407 LEU A N 1
ATOM 3251 C CA . LEU A 1 407 ? -1.418 -39.75 -26 1 83.25 407 LEU A CA 1
ATOM 3252 C C . LEU A 1 407 ? -0.826 -38.719 -25.031 1 83.25 407 LEU A C 1
ATOM 3254 O O . LEU A 1 407 ? -1.542 -38.156 -24.203 1 83.25 407 LEU A O 1
ATOM 3258 N N . GLN A 1 408 ? 0.388 -38.406 -25.219 1 77.94 408 GLN A N 1
ATOM 3259 C CA . GLN A 1 408 ? 1.082 -37.5 -24.312 1 77.94 408 GLN A CA 1
ATOM 3260 C C . GLN A 1 408 ? 0.536 -36.094 -24.453 1 77.94 408 GLN A C 1
ATOM 3262 O O . GLN A 1 408 ? 0.434 -35.344 -23.453 1 77.94 408 GLN A O 1
ATOM 3267 N N . ASP A 1 409 ? 0.197 -35.656 -25.609 1 84.06 409 ASP A N 1
ATOM 3268 C CA . ASP A 1 409 ? -0.338 -34.312 -25.828 1 84.06 409 ASP A CA 1
ATOM 3269 C C . ASP A 1 409 ? -1.684 -34.125 -25.125 1 84.06 409 ASP A C 1
ATOM 3271 O O . ASP A 1 409 ? -1.941 -33.094 -24.531 1 84.06 409 ASP A O 1
ATOM 3275 N N . ARG A 1 410 ? -2.441 -35.188 -25.188 1 89.69 410 ARG A N 1
ATOM 3276 C CA . ARG A 1 410 ? -3.758 -35.125 -24.562 1 89.69 410 ARG A CA 1
ATOM 3277 C C . ARG A 1 410 ? -3.646 -35.156 -23.047 1 89.69 410 ARG A C 1
ATOM 3279 O O . ARG A 1 410 ? -4.344 -34.406 -22.344 1 89.69 410 ARG A O 1
ATOM 3286 N N . VAL A 1 411 ? -2.768 -35.969 -22.578 1 86.62 411 VAL A N 1
ATOM 3287 C CA . VAL A 1 411 ? -2.539 -36.031 -21.141 1 86.62 411 VAL A CA 1
ATOM 3288 C C . VAL A 1 411 ? -1.954 -34.719 -20.625 1 86.62 411 VAL A C 1
ATOM 3290 O O . VAL A 1 411 ? -2.338 -34.219 -19.562 1 86.62 411 VAL A O 1
ATOM 3293 N N . GLY A 1 412 ? -1.035 -34.125 -21.391 1 83.31 412 GLY A N 1
ATOM 3294 C CA . GLY A 1 412 ? -0.461 -32.844 -21.031 1 83.31 412 GLY A CA 1
ATOM 3295 C C . GLY A 1 412 ? -1.489 -31.734 -20.984 1 83.31 412 GLY A C 1
ATOM 3296 O O . GLY A 1 412 ? -1.422 -30.859 -20.109 1 83.31 412 GLY A O 1
ATOM 3297 N N . LEU A 1 413 ? -2.361 -31.766 -21.875 1 89.62 413 LEU A N 1
ATOM 3298 C CA . LEU A 1 413 ? -3.414 -30.75 -21.891 1 89.62 413 LEU A CA 1
ATOM 3299 C C . LEU A 1 413 ? -4.293 -30.859 -20.656 1 89.62 413 LEU A C 1
ATOM 3301 O O . LEU A 1 413 ? -4.609 -29.844 -20.031 1 89.62 413 LEU A O 1
ATOM 3305 N N . ILE A 1 414 ? -4.648 -32.062 -20.281 1 91.88 414 ILE A N 1
ATOM 3306 C CA . ILE A 1 414 ? -5.477 -32.281 -19.094 1 91.88 414 ILE A CA 1
ATOM 3307 C C . ILE A 1 414 ? -4.719 -31.828 -17.859 1 91.88 414 ILE A C 1
ATOM 3309 O O . ILE A 1 414 ? -5.277 -31.141 -17 1 91.88 414 ILE A O 1
ATOM 3313 N N . TYR A 1 415 ? -3.492 -32.156 -17.828 1 87.31 415 TYR A N 1
ATOM 3314 C CA . TYR A 1 415 ? -2.65 -31.781 -16.688 1 87.31 415 TYR A CA 1
ATOM 3315 C C . TYR A 1 415 ? -2.598 -30.266 -16.531 1 87.31 415 TYR A C 1
ATOM 3317 O O . TYR A 1 415 ? -2.723 -29.734 -15.43 1 87.31 415 TYR A O 1
ATOM 3325 N N . GLN A 1 416 ? -2.381 -29.578 -17.609 1 86.88 416 GLN A N 1
ATOM 3326 C CA . GLN A 1 416 ? -2.273 -28.125 -17.578 1 86.88 416 GLN A CA 1
ATOM 3327 C C . GLN A 1 416 ? -3.598 -27.484 -17.172 1 86.88 416 GLN A C 1
ATOM 3329 O O . GLN A 1 416 ? -3.613 -26.484 -16.438 1 86.88 416 GLN A O 1
ATOM 3334 N N . CYS A 1 417 ? -4.66 -28.047 -17.594 1 92.31 417 CYS A N 1
ATOM 3335 C CA . CYS A 1 417 ? -5.969 -27.5 -17.25 1 92.31 417 CYS A CA 1
ATOM 3336 C C . CYS A 1 417 ? -6.238 -27.641 -15.758 1 92.31 417 CYS A C 1
ATOM 3338 O O . CYS A 1 417 ? -6.762 -26.719 -15.125 1 92.31 417 CYS A O 1
ATOM 3340 N N . VAL A 1 418 ? -5.832 -28.734 -15.188 1 92.88 418 VAL A N 1
ATOM 3341 C CA . VAL A 1 418 ? -6.105 -29.016 -13.781 1 92.88 418 VAL A CA 1
ATOM 3342 C C . VAL A 1 418 ? -5.137 -28.234 -12.898 1 92.88 418 VAL A C 1
ATOM 3344 O O . VAL A 1 418 ? -5.473 -27.859 -11.773 1 92.88 418 VAL A O 1
ATOM 3347 N N . SER A 1 419 ? -4.023 -27.891 -13.43 1 89 419 SER A N 1
ATOM 3348 C CA . SER A 1 419 ? -2.992 -27.25 -12.617 1 89 419 SER A CA 1
ATOM 3349 C C . SER A 1 419 ? -3.037 -25.734 -12.773 1 89 419 SER A C 1
ATOM 3351 O O . SER A 1 419 ? -2.875 -25 -11.797 1 89 419 SER A O 1
ATOM 3353 N N . ALA A 1 420 ? -3.217 -25.219 -13.961 1 90.25 420 ALA A N 1
ATOM 3354 C CA . ALA A 1 420 ? -3.041 -23.797 -14.25 1 90.25 420 ALA A CA 1
ATOM 3355 C C . ALA A 1 420 ? -4.297 -23 -13.891 1 90.25 420 ALA A C 1
ATOM 3357 O O . ALA A 1 420 ? -4.207 -21.875 -13.383 1 90.25 420 ALA A O 1
ATOM 3358 N N . LEU A 1 421 ? -5.43 -23.562 -14.141 1 94.31 421 LEU A N 1
ATOM 3359 C CA . LEU A 1 421 ? -6.668 -22.812 -13.977 1 94.31 421 LEU A CA 1
ATOM 3360 C C . LEU A 1 421 ? -6.879 -22.422 -12.523 1 94.31 421 LEU A C 1
ATOM 3362 O O . LEU A 1 421 ? -7.262 -21.281 -12.227 1 94.31 421 LEU A O 1
ATOM 3366 N N . PRO A 1 422 ? -6.602 -23.344 -11.547 1 94.94 422 PRO A N 1
ATOM 3367 C CA . PRO A 1 422 ? -6.715 -22.891 -10.148 1 94.94 422 PRO A CA 1
ATOM 3368 C C . PRO A 1 422 ? -5.742 -21.766 -9.805 1 94.94 422 PRO A C 1
ATOM 3370 O O . PRO A 1 422 ? -6.066 -20.906 -8.992 1 94.94 422 PRO A O 1
ATOM 3373 N N . TYR A 1 423 ? -4.676 -21.797 -10.391 1 90.62 423 TYR A N 1
ATOM 3374 C CA . TYR A 1 423 ? -3.682 -20.766 -10.133 1 90.62 423 TYR A CA 1
ATOM 3375 C C . TYR A 1 423 ? -4.16 -19.406 -10.633 1 90.62 423 TYR A C 1
ATOM 3377 O O . TYR A 1 423 ? -3.953 -18.391 -9.977 1 90.62 423 TYR A O 1
ATOM 3385 N N . ILE A 1 424 ? -4.727 -19.422 -11.797 1 92.25 424 ILE A N 1
ATOM 3386 C CA . ILE A 1 424 ? -5.254 -18.188 -12.359 1 92.25 424 ILE A CA 1
ATOM 3387 C C . ILE A 1 424 ? -6.375 -17.656 -11.469 1 92.25 424 ILE A C 1
ATOM 3389 O O . ILE A 1 424 ? -6.48 -16.453 -11.258 1 92.25 424 ILE A O 1
ATOM 3393 N N . GLY A 1 425 ? -7.156 -18.562 -10.953 1 94.12 425 GLY A N 1
ATOM 3394 C CA . GLY A 1 425 ? -8.164 -18.141 -9.992 1 94.12 425 GLY A CA 1
ATOM 3395 C C . GLY A 1 425 ? -7.582 -17.5 -8.75 1 94.12 425 GLY A C 1
ATOM 3396 O O . GLY A 1 425 ? -8.117 -16.5 -8.25 1 94.12 425 GLY A O 1
ATOM 3397 N N . MET A 1 426 ? -6.512 -18.078 -8.289 1 94.38 426 MET A N 1
ATOM 3398 C CA . MET A 1 426 ? -5.824 -17.531 -7.121 1 94.38 426 MET A CA 1
ATOM 3399 C C . MET A 1 426 ? -5.312 -16.125 -7.398 1 94.38 426 MET A C 1
ATOM 3401 O O . MET A 1 426 ? -5.445 -15.234 -6.555 1 94.38 426 MET A O 1
ATOM 3405 N N . LEU A 1 427 ? -4.758 -15.852 -8.586 1 90.88 427 LEU A N 1
ATOM 3406 C CA . LEU A 1 427 ? -4.211 -14.547 -8.953 1 90.88 427 LEU A CA 1
ATOM 3407 C C . LEU A 1 427 ? -5.301 -13.484 -8.945 1 90.88 427 LEU A C 1
ATOM 3409 O O . LEU A 1 427 ? -5.059 -12.344 -8.531 1 90.88 427 LEU A O 1
ATOM 3413 N N . ASN A 1 428 ? -6.461 -13.844 -9.328 1 92.94 428 ASN A N 1
ATOM 3414 C CA . ASN A 1 428 ? -7.578 -12.906 -9.336 1 92.94 428 ASN A CA 1
ATOM 3415 C C . ASN A 1 428 ? -7.984 -12.516 -7.918 1 92.94 428 ASN A C 1
ATOM 3417 O O . ASN A 1 428 ? -8.211 -11.336 -7.637 1 92.94 428 ASN A O 1
ATOM 3421 N N . ALA A 1 429 ? -8.023 -13.484 -7.07 1 94.19 429 ALA A N 1
ATOM 3422 C CA . ALA A 1 429 ? -8.453 -13.219 -5.699 1 94.19 429 ALA A CA 1
ATOM 3423 C C . ALA A 1 429 ? -7.43 -12.367 -4.957 1 94.19 429 ALA A C 1
ATOM 3425 O O . ALA A 1 429 ? -7.797 -11.461 -4.207 1 94.19 429 ALA A O 1
ATOM 3426 N N . VAL A 1 430 ? -6.195 -12.617 -5.199 1 91.88 430 VAL A N 1
ATOM 3427 C CA . VAL A 1 430 ? -5.141 -11.906 -4.492 1 91.88 430 VAL A CA 1
ATOM 3428 C C . VAL A 1 430 ? -5.086 -10.453 -4.977 1 91.88 430 VAL A C 1
ATOM 3430 O O . VAL A 1 430 ? -4.754 -9.547 -4.207 1 91.88 430 VAL A O 1
ATOM 3433 N N . ALA A 1 431 ? -5.512 -10.203 -6.152 1 88.88 431 ALA A N 1
ATOM 3434 C CA . ALA A 1 431 ? -5.434 -8.867 -6.742 1 88.88 431 ALA A CA 1
ATOM 3435 C C . ALA A 1 431 ? -6.652 -8.031 -6.371 1 88.88 431 ALA A C 1
ATOM 3437 O O . ALA A 1 431 ? -6.535 -6.824 -6.141 1 88.88 431 ALA A O 1
ATOM 3438 N N . LEU A 1 432 ? -7.758 -8.648 -6.215 1 90.75 432 LEU A N 1
ATOM 3439 C CA . LEU A 1 432 ? -8.977 -7.848 -6.188 1 90.75 432 LEU A CA 1
ATOM 3440 C C . LEU A 1 432 ? -9.609 -7.863 -4.797 1 90.75 432 LEU A C 1
ATOM 3442 O O . LEU A 1 432 ? -10.297 -6.918 -4.414 1 90.75 432 LEU A O 1
ATOM 3446 N N . PHE A 1 433 ? -9.367 -8.859 -4 1 93.94 433 PHE A N 1
ATOM 3447 C CA . PHE A 1 433 ? -10.125 -9.008 -2.762 1 93.94 433 PHE A CA 1
ATOM 3448 C C . PHE A 1 433 ? -9.516 -8.164 -1.648 1 93.94 433 PHE A C 1
ATOM 3450 O O . PHE A 1 433 ? -10.242 -7.648 -0.791 1 93.94 433 PHE A O 1
ATOM 3457 N N . PRO A 1 434 ? -8.234 -7.98 -1.572 1 92 434 PRO A N 1
ATOM 3458 C CA . PRO A 1 434 ? -7.641 -7.305 -0.416 1 92 434 PRO A CA 1
ATOM 3459 C C . PRO A 1 434 ? -8.164 -5.883 -0.228 1 92 434 PRO A C 1
ATOM 3461 O O . PRO A 1 434 ? -8.484 -5.484 0.894 1 92 434 PRO A O 1
ATOM 3464 N N . PRO A 1 435 ? -8.328 -5.059 -1.241 1 89.25 435 PRO A N 1
ATOM 3465 C CA . PRO A 1 435 ? -8.914 -3.736 -1.012 1 89.25 435 PRO A CA 1
ATOM 3466 C C . PRO A 1 435 ? -10.328 -3.805 -0.45 1 89.25 435 PRO A C 1
ATOM 3468 O O . PRO A 1 435 ? -10.719 -2.955 0.357 1 89.25 435 PRO A O 1
ATOM 3471 N N . LEU A 1 436 ? -11.078 -4.766 -0.872 1 92.75 436 LEU A N 1
ATOM 3472 C CA . LEU A 1 436 ? -12.43 -4.953 -0.362 1 92.75 436 LEU A CA 1
ATOM 3473 C C . LEU A 1 436 ? -12.406 -5.391 1.099 1 92.75 436 LEU A C 1
ATOM 3475 O O . LEU A 1 436 ? -13.25 -4.973 1.894 1 92.75 436 LEU A O 1
ATOM 3479 N N . ARG A 1 437 ? -11.453 -6.219 1.372 1 91.94 437 ARG A N 1
ATOM 3480 C CA . ARG A 1 437 ? -11.305 -6.688 2.746 1 91.94 437 ARG A CA 1
ATOM 3481 C C . ARG A 1 437 ? -10.984 -5.527 3.686 1 91.94 437 ARG A C 1
ATOM 3483 O O . ARG A 1 437 ? -11.5 -5.465 4.801 1 91.94 437 ARG A O 1
ATOM 3490 N N . ALA A 1 438 ? -10.211 -4.625 3.277 1 88.62 438 ALA A N 1
ATOM 3491 C CA . ALA A 1 438 ? -9.836 -3.473 4.094 1 88.62 438 ALA A CA 1
ATOM 3492 C C . ALA A 1 438 ? -11.055 -2.6 4.398 1 88.62 438 ALA A C 1
ATOM 3494 O O . ALA A 1 438 ? -11.242 -2.168 5.535 1 88.62 438 ALA A O 1
ATOM 3495 N N . VAL A 1 439 ? -11.852 -2.34 3.469 1 90.69 439 VAL A N 1
ATOM 3496 C CA . VAL A 1 439 ? -13.055 -1.534 3.645 1 90.69 439 VAL A CA 1
ATOM 3497 C C . VAL A 1 439 ? -14.047 -2.271 4.543 1 90.69 439 VAL A C 1
ATOM 3499 O O . VAL A 1 439 ? -14.68 -1.664 5.41 1 90.69 439 VAL A O 1
ATOM 3502 N N . SER A 1 440 ? -14.117 -3.572 4.34 1 91.38 440 SER A N 1
ATOM 3503 C CA . SER A 1 440 ? -15.055 -4.383 5.109 1 91.38 440 SER A CA 1
ATOM 3504 C C . SER A 1 440 ? -14.664 -4.426 6.582 1 91.38 440 SER A C 1
ATOM 3506 O O . SER A 1 440 ? -15.531 -4.477 7.461 1 91.38 440 SER A O 1
ATOM 3508 N N . ASP A 1 441 ? -13.422 -4.438 6.863 1 86.81 441 ASP A N 1
ATOM 3509 C CA . ASP A 1 441 ? -12.961 -4.445 8.25 1 86.81 441 ASP A CA 1
ATOM 3510 C C . ASP A 1 441 ? -13.422 -3.193 8.992 1 86.81 441 ASP A C 1
ATOM 3512 O O . ASP A 1 441 ? -13.82 -3.266 10.148 1 86.81 441 ASP A O 1
ATOM 3516 N N . HIS A 1 442 ? -13.453 -2.092 8.32 1 85.12 442 HIS A N 1
ATOM 3517 C CA . HIS A 1 442 ? -13.883 -0.833 8.922 1 85.12 442 HIS A CA 1
ATOM 3518 C C . HIS A 1 442 ? -15.398 -0.775 9.055 1 85.12 442 HIS A C 1
ATOM 3520 O O . HIS A 1 442 ? -15.922 -0.42 10.117 1 85.12 442 HIS A O 1
ATOM 3526 N N . GLU A 1 443 ? -16.047 -1.164 8.047 1 88.19 443 GLU A N 1
ATOM 3527 C CA . GLU A 1 443 ? -17.5 -1.068 8.031 1 88.19 443 GLU A CA 1
ATOM 3528 C C . GLU A 1 443 ? -18.141 -2.074 8.984 1 88.19 443 GLU A C 1
ATOM 3530 O O . GLU A 1 443 ? -19.203 -1.818 9.555 1 88.19 443 GLU A O 1
ATOM 3535 N N . SER A 1 444 ? -17.5 -3.18 9.109 1 87.25 444 SER A N 1
ATOM 3536 C CA . SER A 1 444 ? -18.016 -4.184 10.031 1 87.25 444 SER A CA 1
ATOM 3537 C C . SER A 1 444 ? -17.844 -3.74 11.484 1 87.25 444 SER A C 1
ATOM 3539 O O . SER A 1 444 ? -18.688 -4.059 12.336 1 87.25 444 SER A O 1
ATOM 3541 N N . LYS A 1 445 ? -16.844 -3.027 11.758 1 81.44 445 LYS A N 1
ATOM 3542 C CA . LYS A 1 445 ? -16.641 -2.488 13.102 1 81.44 445 LYS A CA 1
ATOM 3543 C C . LYS A 1 445 ? -17.688 -1.444 13.445 1 81.44 445 LYS A C 1
ATOM 3545 O O . LYS A 1 445 ? -18.031 -1.268 14.617 1 81.44 445 LYS A O 1
ATOM 3550 N N . ASP A 1 446 ? -18.188 -0.829 12.383 1 83.44 446 ASP A N 1
ATOM 3551 C CA . ASP A 1 446 ? -19.25 0.165 12.578 1 83.44 446 ASP A CA 1
ATOM 3552 C C . ASP A 1 446 ? -20.609 -0.501 12.734 1 83.44 446 ASP A C 1
ATOM 3554 O O . ASP A 1 446 ? -21.609 0.172 12.992 1 83.44 446 ASP A O 1
ATOM 3558 N N . GLY A 1 447 ? -20.641 -1.811 12.508 1 81.81 447 GLY A N 1
ATOM 3559 C CA . GLY A 1 447 ? -21.875 -2.559 12.734 1 81.81 447 GLY A CA 1
ATOM 3560 C C . GLY A 1 447 ? -22.781 -2.594 11.523 1 81.81 447 GLY A C 1
ATOM 3561 O O . GLY A 1 447 ? -23.969 -2.912 11.641 1 81.81 447 GLY A O 1
ATOM 3562 N N . LEU A 1 448 ? -22.312 -2.236 10.414 1 86.44 448 LEU A N 1
ATOM 3563 C CA . LEU A 1 448 ? -23.156 -2.201 9.219 1 86.44 448 LEU A CA 1
ATOM 3564 C C . LEU A 1 448 ? -23.5 -3.613 8.75 1 86.44 448 LEU A C 1
ATOM 3566 O O . LEU A 1 448 ? -24.641 -3.895 8.398 1 86.44 448 LEU A O 1
ATOM 3570 N N . TYR A 1 449 ? -22.5 -4.473 8.641 1 89.75 449 TYR A N 1
ATOM 3571 C CA . TYR A 1 449 ? -22.672 -5.871 8.25 1 89.75 449 TYR A CA 1
ATOM 3572 C C . TYR A 1 449 ? -21.562 -6.73 8.828 1 89.75 449 TYR A C 1
ATOM 3574 O O . TYR A 1 449 ? -20.594 -6.215 9.414 1 89.75 449 TYR A O 1
ATOM 3582 N N . GLN A 1 450 ? -21.781 -7.973 8.695 1 89.88 450 GLN A N 1
ATOM 3583 C CA . GLN A 1 450 ? -20.75 -8.914 9.133 1 89.88 450 GLN A CA 1
ATOM 3584 C C . GLN A 1 450 ? -19.781 -9.227 7.996 1 89.88 450 GLN A C 1
ATOM 3586 O O . GLN A 1 450 ? -20.141 -9.133 6.824 1 89.88 450 GLN A O 1
ATOM 3591 N N . LYS A 1 451 ? -18.609 -9.625 8.367 1 91.5 451 LYS A N 1
ATOM 3592 C CA . LYS A 1 451 ? -17.547 -9.82 7.387 1 91.5 451 LYS A CA 1
ATOM 3593 C C . LYS A 1 451 ? -17.875 -10.969 6.434 1 91.5 451 LYS A C 1
ATOM 3595 O O . LYS A 1 451 ? -17.531 -10.914 5.25 1 91.5 451 LYS A O 1
ATOM 3600 N N . TRP A 1 452 ? -18.594 -12.031 6.891 1 92.06 452 TRP A N 1
ATOM 3601 C CA . TRP A 1 452 ? -18.906 -13.172 6.039 1 92.06 452 TRP A CA 1
ATOM 3602 C C . TRP A 1 452 ? -19.906 -12.789 4.957 1 92.06 452 TRP A C 1
ATOM 3604 O O . TRP A 1 452 ? -19.953 -13.422 3.896 1 92.06 452 TRP A O 1
ATOM 3614 N N . GLN A 1 453 ? -20.672 -11.75 5.148 1 94 453 GLN A N 1
ATOM 3615 C CA . GLN A 1 453 ? -21.656 -11.312 4.16 1 94 453 GLN A CA 1
ATOM 3616 C C . GLN A 1 453 ? -20.969 -10.688 2.945 1 94 453 GLN A C 1
ATOM 3618 O O . GLN A 1 453 ? -21.375 -10.945 1.807 1 94 453 GLN A O 1
ATOM 3623 N N . ILE A 1 454 ? -20.031 -9.875 3.244 1 94.19 454 ILE A N 1
ATOM 3624 C CA . ILE A 1 454 ? -19.312 -9.273 2.123 1 94.19 454 ILE A CA 1
ATOM 3625 C C . ILE A 1 454 ? -18.531 -10.352 1.371 1 94.19 454 ILE A C 1
ATOM 3627 O O . ILE A 1 454 ? -18.375 -10.273 0.15 1 94.19 454 ILE A O 1
ATOM 3631 N N . LEU A 1 455 ? -18.047 -11.359 2.076 1 96 455 LEU A N 1
ATOM 3632 C CA . LEU A 1 455 ? -17.375 -12.484 1.441 1 96 455 LEU A CA 1
ATOM 3633 C C . LEU A 1 455 ? -18.312 -13.211 0.486 1 96 455 LEU A C 1
ATOM 3635 O O . LEU A 1 455 ? -17.938 -13.508 -0.652 1 96 455 LEU A O 1
ATOM 3639 N N . LEU A 1 456 ? -19.469 -13.477 0.934 1 96.19 456 LEU A N 1
ATOM 3640 C CA . LEU A 1 456 ? -20.453 -14.172 0.11 1 96.19 456 LEU A CA 1
ATOM 3641 C C . LEU A 1 456 ? -20.859 -13.312 -1.086 1 96.19 456 LEU A C 1
ATOM 3643 O O . LEU A 1 456 ? -21.062 -13.836 -2.186 1 96.19 456 LEU A O 1
ATOM 3647 N N . ALA A 1 457 ? -20.984 -12.008 -0.826 1 96.5 457 ALA A N 1
ATOM 3648 C CA . ALA A 1 457 ? -21.281 -11.102 -1.93 1 96.5 457 ALA A CA 1
ATOM 3649 C C . ALA A 1 457 ? -20.188 -11.133 -2.99 1 96.5 457 ALA A C 1
ATOM 3651 O O . ALA A 1 457 ? -20.484 -11.117 -4.188 1 96.5 457 ALA A O 1
ATOM 3652 N N . TYR A 1 458 ? -18.984 -11.172 -2.521 1 96.69 458 TYR A N 1
ATOM 3653 C CA . TYR A 1 458 ? -17.859 -11.242 -3.449 1 96.69 458 TYR A CA 1
ATOM 3654 C C . TYR A 1 458 ? -17.875 -12.547 -4.238 1 96.69 458 TYR A C 1
ATOM 3656 O O . TYR A 1 458 ? -17.609 -12.555 -5.441 1 96.69 458 TYR A O 1
ATOM 3664 N N . ILE A 1 459 ? -18.203 -13.625 -3.588 1 97.5 459 ILE A N 1
ATOM 3665 C CA . ILE A 1 459 ? -18.25 -14.938 -4.23 1 97.5 459 ILE A CA 1
ATOM 3666 C C . ILE A 1 459 ? -19.328 -14.953 -5.301 1 97.5 459 ILE A C 1
ATOM 3668 O O . ILE A 1 459 ? -19.109 -15.398 -6.422 1 97.5 459 ILE A O 1
ATOM 3672 N N . LEU A 1 460 ? -20.453 -14.414 -4.988 1 96.62 460 LEU A N 1
ATOM 3673 C CA . LEU A 1 460 ? -21.562 -14.367 -5.945 1 96.62 460 LEU A CA 1
ATOM 3674 C C . LEU A 1 460 ? -21.219 -13.453 -7.117 1 96.62 460 LEU A C 1
ATOM 3676 O O . LEU A 1 460 ? -21.641 -13.703 -8.25 1 96.62 460 LEU A O 1
ATOM 3680 N N . HIS A 1 461 ? -20.484 -12.469 -6.824 1 95.69 461 HIS A N 1
ATOM 3681 C CA . HIS A 1 461 ? -20.094 -11.508 -7.855 1 95.69 461 HIS A CA 1
ATOM 3682 C C . HIS A 1 461 ? -19.125 -12.133 -8.844 1 95.69 461 HIS A C 1
ATOM 3684 O O . HIS A 1 461 ? -19.219 -11.906 -10.055 1 95.69 461 HIS A O 1
ATOM 3690 N N . PHE A 1 462 ? -18.094 -12.867 -8.359 1 95.56 462 PHE A N 1
ATOM 3691 C CA . PHE A 1 462 ? -17.031 -13.273 -9.281 1 95.56 462 PHE A CA 1
ATOM 3692 C C . PHE A 1 462 ? -17.453 -14.523 -10.055 1 95.56 462 PHE A C 1
ATOM 3694 O O . PHE A 1 462 ? -16.844 -14.852 -11.078 1 95.56 462 PHE A O 1
ATOM 3701 N N . LEU A 1 463 ? -18.516 -15.266 -9.633 1 96.38 463 LEU A N 1
ATOM 3702 C CA . LEU A 1 463 ? -18.922 -16.531 -10.242 1 96.38 463 LEU A CA 1
ATOM 3703 C C . LEU A 1 463 ? -19.266 -16.328 -11.711 1 96.38 463 LEU A C 1
ATOM 3705 O O . LEU A 1 463 ? -18.75 -17.047 -12.578 1 96.38 463 LEU A O 1
ATOM 3709 N N . PRO A 1 464 ? -20.078 -15.32 -12.055 1 95 464 PRO A N 1
ATOM 3710 C CA . PRO A 1 464 ? -20.375 -15.125 -13.477 1 95 464 PRO A CA 1
ATOM 3711 C C . PRO A 1 464 ? -19.141 -14.789 -14.297 1 95 464 PRO A C 1
ATOM 3713 O O . PRO A 1 464 ? -19.016 -15.227 -15.445 1 95 464 PRO A O 1
ATOM 3716 N N . PHE A 1 465 ? -18.266 -14.07 -13.789 1 94.25 465 PHE A N 1
ATOM 3717 C CA . PHE A 1 465 ? -17.047 -13.719 -14.5 1 94.25 465 PHE A CA 1
ATOM 3718 C C . PHE A 1 465 ? -16.156 -14.938 -14.68 1 94.25 465 PHE A C 1
ATOM 3720 O O . PHE A 1 465 ? -15.5 -15.094 -15.719 1 94.25 465 PHE A O 1
ATOM 3727 N N . SER A 1 466 ? -16.109 -15.734 -13.633 1 96 466 SER A N 1
ATOM 3728 C CA . SER A 1 466 ? -15.344 -16.969 -13.742 1 96 466 SER A CA 1
ATOM 3729 C C . SER A 1 466 ? -15.93 -17.891 -14.805 1 96 466 SER A C 1
ATOM 3731 O O . SER A 1 466 ? -15.195 -18.516 -15.578 1 96 466 SER A O 1
ATOM 3733 N N . ILE A 1 467 ? -17.25 -17.969 -14.883 1 97.31 467 ILE A N 1
ATOM 3734 C CA . ILE A 1 467 ? -17.938 -18.812 -15.859 1 97.31 467 ILE A CA 1
ATOM 3735 C C . ILE A 1 467 ? -17.656 -18.297 -17.266 1 97.31 467 ILE A C 1
ATOM 3737 O O . ILE A 1 467 ? -17.297 -19.078 -18.156 1 97.31 467 ILE A O 1
ATOM 3741 N N . ILE A 1 468 ? -17.703 -17.031 -17.438 1 96.75 468 ILE A N 1
ATOM 3742 C CA . ILE A 1 468 ? -17.469 -16.422 -18.75 1 96.75 468 ILE A CA 1
ATOM 3743 C C . ILE A 1 468 ? -16 -16.609 -19.156 1 96.75 468 ILE A C 1
ATOM 3745 O O . ILE A 1 468 ? -15.711 -16.969 -20.297 1 96.75 468 ILE A O 1
ATOM 3749 N N . SER A 1 469 ? -15.133 -16.328 -18.219 1 96.69 469 SER A N 1
ATOM 3750 C CA . SER A 1 469 ? -13.711 -16.469 -18.5 1 96.69 469 SER A CA 1
ATOM 3751 C C . SER A 1 469 ? -13.359 -17.891 -18.906 1 96.69 469 SER A C 1
ATOM 3753 O O . SER A 1 469 ? -12.664 -18.094 -19.906 1 96.69 469 SER A O 1
ATOM 3755 N N . VAL A 1 470 ? -13.883 -18.906 -18.219 1 97.44 470 VAL A N 1
ATOM 3756 C CA . VAL A 1 470 ? -13.586 -20.297 -18.5 1 97.44 470 VAL A CA 1
ATOM 3757 C C . VAL A 1 470 ? -14.305 -20.734 -19.781 1 97.44 470 VAL A C 1
ATOM 3759 O O . VAL A 1 470 ? -13.805 -21.562 -20.531 1 97.44 470 VAL A O 1
ATOM 3762 N N . ALA A 1 471 ? -15.477 -20.156 -20.047 1 97.56 471 ALA A N 1
ATOM 3763 C CA . ALA A 1 471 ? -16.188 -20.438 -21.281 1 97.56 471 ALA A CA 1
ATOM 3764 C C . ALA A 1 471 ? -15.367 -19.984 -22.5 1 97.56 471 ALA A C 1
ATOM 3766 O O . ALA A 1 471 ? -15.242 -20.719 -23.484 1 97.56 471 ALA A O 1
ATOM 3767 N N . ILE A 1 472 ? -14.859 -18.812 -22.406 1 97 472 ILE A N 1
ATOM 3768 C CA . ILE A 1 472 ? -14.023 -18.297 -23.484 1 97 472 ILE A CA 1
ATOM 3769 C C . ILE A 1 472 ? -12.797 -19.188 -23.656 1 97 472 ILE A C 1
ATOM 3771 O O . ILE A 1 472 ? -12.453 -19.562 -24.781 1 97 472 ILE A O 1
ATOM 3775 N N . PHE A 1 473 ? -12.219 -19.547 -22.625 1 96.56 473 PHE A N 1
ATOM 3776 C CA . PHE A 1 473 ? -11.047 -20.406 -22.656 1 96.56 473 PHE A CA 1
ATOM 3777 C C . PHE A 1 473 ? -11.375 -21.766 -23.25 1 96.56 473 PHE A C 1
ATOM 3779 O O . PHE A 1 473 ? -10.688 -22.234 -24.156 1 96.56 473 PHE A O 1
ATOM 3786 N N . SER A 1 474 ? -12.445 -22.391 -22.719 1 97.12 474 SER A N 1
ATOM 3787 C CA . SER A 1 474 ? -12.82 -23.75 -23.125 1 97.12 474 SER A CA 1
ATOM 3788 C C . SER A 1 474 ? -13.211 -23.781 -24.609 1 97.12 474 SER A C 1
ATOM 3790 O O . SER A 1 474 ? -12.828 -24.703 -25.328 1 97.12 474 SER A O 1
ATOM 3792 N N . THR A 1 475 ? -13.953 -22.797 -25.016 1 96.62 475 THR A N 1
ATOM 3793 C CA . THR A 1 475 ? -14.359 -22.734 -26.422 1 96.62 475 THR A CA 1
ATOM 3794 C C . THR A 1 475 ? -13.148 -22.562 -27.328 1 96.62 475 THR A C 1
ATOM 3796 O O . THR A 1 475 ? -13.039 -23.219 -28.359 1 96.62 475 THR A O 1
ATOM 3799 N N . PHE A 1 476 ? -12.297 -21.766 -26.938 1 95.69 476 PHE A N 1
ATOM 3800 C CA . PHE A 1 476 ? -11.109 -21.484 -27.734 1 95.69 476 PHE A CA 1
ATOM 3801 C C . PHE A 1 476 ? -10.203 -22.703 -27.797 1 95.69 476 PHE A C 1
ATOM 3803 O O . PHE A 1 476 ? -9.859 -23.172 -28.875 1 95.69 476 PHE A O 1
ATOM 3810 N N . ILE A 1 477 ? -9.906 -23.281 -26.641 1 94.81 477 ILE A N 1
ATOM 3811 C CA . ILE A 1 477 ? -8.906 -24.344 -26.594 1 94.81 477 ILE A CA 1
ATOM 3812 C C . ILE A 1 477 ? -9.492 -25.641 -27.141 1 94.81 477 ILE A C 1
ATOM 3814 O O . ILE A 1 477 ? -8.82 -26.359 -27.875 1 94.81 477 ILE A O 1
ATOM 3818 N N . TYR A 1 478 ? -10.727 -25.984 -26.812 1 94.94 478 TYR A N 1
ATOM 3819 C CA . TYR A 1 478 ? -11.344 -27.25 -27.172 1 94.94 478 TYR A CA 1
ATOM 3820 C C . TYR A 1 478 ? -11.422 -27.406 -28.688 1 94.94 478 TYR A C 1
ATOM 3822 O O . TYR A 1 478 ? -11.039 -28.453 -29.234 1 94.94 478 TYR A O 1
ATOM 3830 N N . TRP A 1 479 ? -11.766 -26.406 -29.391 1 94.06 479 TRP A N 1
ATOM 3831 C CA . TRP A 1 479 ? -11.984 -26.5 -30.844 1 94.06 479 TRP A CA 1
ATOM 3832 C C . TRP A 1 479 ? -10.695 -26.203 -31.594 1 94.06 479 TRP A C 1
ATOM 3834 O O . TRP A 1 479 ? -10.469 -26.75 -32.688 1 94.06 479 TRP A O 1
ATOM 3844 N N . THR A 1 480 ? -9.875 -25.375 -31.094 1 92.94 480 THR A N 1
ATOM 3845 C CA . THR A 1 480 ? -8.625 -25.047 -31.766 1 92.94 480 THR A CA 1
ATOM 3846 C C . THR A 1 480 ? -7.684 -26.25 -31.766 1 92.94 480 THR A C 1
ATOM 3848 O O . THR A 1 480 ? -7.031 -26.531 -32.781 1 92.94 480 THR A O 1
ATOM 3851 N N . VAL A 1 481 ? -7.605 -27.016 -30.641 1 92.56 481 VAL A N 1
ATOM 3852 C CA . VAL A 1 481 ? -6.676 -28.141 -30.531 1 92.56 481 VAL A CA 1
ATOM 3853 C C . VAL A 1 481 ? -7.305 -29.391 -31.141 1 92.56 481 VAL A C 1
ATOM 3855 O O . VAL A 1 481 ? -6.605 -30.344 -31.469 1 92.56 481 VAL A O 1
ATOM 3858 N N . GLY A 1 482 ? -8.539 -29.406 -31.344 1 91.44 482 GLY A N 1
ATOM 3859 C CA . GLY A 1 482 ? -9.219 -30.484 -32.031 1 91.44 482 GLY A CA 1
ATOM 3860 C C . GLY A 1 482 ? -9.531 -31.656 -31.109 1 91.44 482 GLY A C 1
ATOM 3861 O O . GLY A 1 482 ? -9.203 -32.812 -31.422 1 91.44 482 GLY A O 1
ATOM 3862 N N . MET A 1 483 ? -10.148 -31.453 -30.016 1 92.44 483 MET A N 1
ATOM 3863 C CA . MET A 1 483 ? -10.594 -32.531 -29.141 1 92.44 483 MET A CA 1
ATOM 3864 C C . MET A 1 483 ? -11.828 -33.219 -29.703 1 92.44 483 MET A C 1
ATOM 3866 O O . MET A 1 483 ? -12.242 -32.938 -30.828 1 92.44 483 MET A O 1
ATOM 3870 N N . ASN A 1 484 ? -12.273 -34.219 -29.047 1 89.06 484 ASN A N 1
ATOM 3871 C CA . ASN A 1 484 ? -13.422 -34.969 -29.562 1 89.06 484 ASN A CA 1
ATOM 3872 C C . ASN A 1 484 ? -14.555 -34.031 -29.969 1 89.06 484 ASN A C 1
ATOM 3874 O O . ASN A 1 484 ? -15.062 -33.25 -29.156 1 89.06 484 ASN A O 1
ATOM 3878 N N . PRO A 1 485 ? -14.977 -34.031 -31.188 1 90.06 485 PRO A N 1
ATOM 3879 C CA . PRO A 1 485 ? -15.891 -33.031 -31.75 1 90.06 485 PRO A CA 1
ATOM 3880 C C . PRO A 1 485 ? -17.312 -33.156 -31.219 1 90.06 485 PRO A C 1
ATOM 3882 O O . PRO A 1 485 ? -18.172 -32.344 -31.531 1 90.06 485 PRO A O 1
ATOM 3885 N N . ASP A 1 486 ? -17.609 -33.875 -30.25 1 92.81 486 ASP A N 1
ATOM 3886 C CA . ASP A 1 486 ? -18.938 -34.031 -29.688 1 92.81 486 ASP A CA 1
ATOM 3887 C C . ASP A 1 486 ? -19.297 -32.906 -28.766 1 92.81 486 ASP A C 1
ATOM 3889 O O . ASP A 1 486 ? -18.531 -32.562 -27.859 1 92.81 486 ASP A O 1
ATOM 3893 N N . VAL A 1 487 ? -20.484 -32.281 -28.922 1 94.06 487 VAL A N 1
ATOM 3894 C CA . VAL A 1 487 ? -20.906 -31.109 -28.172 1 94.06 487 VAL A CA 1
ATOM 3895 C C . VAL A 1 487 ? -21.141 -31.5 -26.703 1 94.06 487 VAL A C 1
ATOM 3897 O O . VAL A 1 487 ? -20.906 -30.688 -25.812 1 94.06 487 VAL A O 1
ATOM 3900 N N . SER A 1 488 ? -21.625 -32.719 -26.484 1 94.94 488 SER A N 1
ATOM 3901 C CA . SER A 1 488 ? -21.859 -33.188 -25.125 1 94.94 488 SER A CA 1
ATOM 3902 C C . SER A 1 488 ? -20.531 -33.312 -24.359 1 94.94 488 SER A C 1
ATOM 3904 O O . SER A 1 488 ? -20.469 -33 -23.172 1 94.94 488 SER A O 1
ATOM 3906 N N . ARG A 1 489 ? -19.5 -33.75 -25.078 1 96.06 489 ARG A N 1
ATOM 3907 C CA . ARG A 1 489 ? -18.188 -33.875 -24.453 1 96.06 489 ARG A CA 1
ATOM 3908 C C . ARG A 1 489 ? -17.562 -32.5 -24.219 1 96.06 489 ARG A C 1
ATOM 3910 O O . ARG A 1 489 ? -16.828 -32.281 -23.234 1 96.06 489 ARG A O 1
ATOM 3917 N N . PHE A 1 490 ? -17.922 -31.609 -25.094 1 97.25 490 PHE A N 1
ATOM 3918 C CA . PHE A 1 490 ? -17.469 -30.234 -24.891 1 97.25 490 PHE A CA 1
ATOM 3919 C C . PHE A 1 490 ? -18.094 -29.656 -23.625 1 97.25 490 PHE A C 1
ATOM 3921 O O . PHE A 1 490 ? -17.422 -29.016 -22.812 1 97.25 490 PHE A O 1
ATOM 3928 N N . GLY A 1 491 ? -19.391 -29.797 -23.484 1 97.19 491 GLY A N 1
ATOM 3929 C CA . GLY A 1 491 ? -20.078 -29.344 -22.281 1 97.19 491 GLY A CA 1
ATOM 3930 C C . GLY A 1 491 ? -19.5 -29.922 -21.016 1 97.19 491 GLY A C 1
ATOM 3931 O O . GLY A 1 491 ? -19.359 -29.219 -20 1 97.19 491 GLY A O 1
ATOM 3932 N N . CYS A 1 492 ? -19.156 -31.219 -21.062 1 97 492 CYS A N 1
ATOM 3933 C CA . CYS A 1 492 ? -18.547 -31.859 -19.906 1 97 492 CYS A CA 1
ATOM 3934 C C . CYS A 1 492 ? -17.172 -31.266 -19.609 1 97 492 CYS A C 1
ATOM 3936 O O . CYS A 1 492 ? -16.844 -31.016 -18.453 1 97 492 CYS A O 1
ATOM 3938 N N . PHE A 1 493 ? -16.406 -31.047 -20.688 1 97.81 493 PHE A N 1
ATOM 3939 C CA . PHE A 1 493 ? -15.094 -30.438 -20.547 1 97.81 493 PHE A CA 1
ATOM 3940 C C . PHE A 1 493 ? -15.219 -29.078 -19.875 1 97.81 493 PHE A C 1
ATOM 3942 O O . PHE A 1 493 ? -14.516 -28.781 -18.906 1 97.81 493 PHE A O 1
ATOM 3949 N N . PHE A 1 494 ? -16.078 -28.281 -20.328 1 97.81 494 PHE A N 1
ATOM 3950 C CA . PHE A 1 494 ? -16.312 -26.938 -19.797 1 97.81 494 PHE A CA 1
ATOM 3951 C C . PHE A 1 494 ? -16.719 -27.016 -18.328 1 97.81 494 PHE A C 1
ATOM 3953 O O . PHE A 1 494 ? -16.172 -26.297 -17.484 1 97.81 494 PHE A O 1
ATOM 3960 N N . ALA A 1 495 ? -17.625 -27.891 -18.016 1 97.94 495 ALA A N 1
ATOM 3961 C CA . ALA A 1 495 ? -18.141 -28 -16.656 1 97.94 495 ALA A CA 1
ATOM 3962 C C . ALA A 1 495 ? -17.062 -28.453 -15.688 1 97.94 495 ALA A C 1
ATOM 3964 O O . ALA A 1 495 ? -17.031 -28.031 -14.531 1 97.94 495 ALA A O 1
ATOM 3965 N N . VAL A 1 496 ? -16.172 -29.297 -16.156 1 98.06 496 VAL A N 1
ATOM 3966 C CA . VAL A 1 496 ? -15.148 -29.859 -15.281 1 98.06 496 VAL A CA 1
ATOM 3967 C C . VAL A 1 496 ? -14.016 -28.844 -15.086 1 98.06 496 VAL A C 1
ATOM 3969 O O . VAL A 1 496 ? -13.492 -28.703 -13.977 1 98.06 496 VAL A O 1
ATOM 3972 N N . VAL A 1 497 ? -13.664 -28.125 -16.125 1 97.75 497 VAL A N 1
ATOM 3973 C CA . VAL A 1 497 ? -12.555 -27.172 -16.062 1 97.75 497 VAL A CA 1
ATOM 3974 C C . VAL A 1 497 ? -12.984 -25.938 -15.281 1 97.75 497 VAL A C 1
ATOM 3976 O O . VAL A 1 497 ? -12.148 -25.25 -14.672 1 97.75 497 VAL A O 1
ATOM 3979 N N . LEU A 1 498 ? -14.172 -25.672 -15.18 1 98.19 498 LEU A N 1
ATOM 3980 C CA . LEU A 1 498 ? -14.711 -24.531 -14.461 1 98.19 498 LEU A CA 1
ATOM 3981 C C . LEU A 1 498 ? -14.453 -24.656 -12.961 1 98.19 498 LEU A C 1
ATOM 3983 O O . LEU A 1 498 ? -14.102 -23.672 -12.305 1 98.19 498 LEU A O 1
ATOM 3987 N N . VAL A 1 499 ? -14.5 -25.828 -12.438 1 98.06 499 VAL A N 1
ATOM 3988 C CA . VAL A 1 499 ? -14.484 -26.062 -11 1 98.06 499 VAL A CA 1
ATOM 3989 C C . VAL A 1 499 ? -13.102 -25.766 -10.445 1 98.06 499 VAL A C 1
ATOM 3991 O O . VAL A 1 499 ? -12.969 -25.047 -9.453 1 98.06 499 VAL A O 1
ATOM 3994 N N . PRO A 1 500 ? -12.008 -26.219 -11.078 1 97.56 500 PRO A N 1
ATOM 3995 C CA . PRO A 1 500 ? -10.68 -25.891 -10.562 1 97.56 500 PRO A CA 1
ATOM 3996 C C . PRO A 1 500 ? -10.422 -24.375 -10.531 1 97.56 500 PRO A C 1
ATOM 3998 O O . PRO A 1 500 ? -9.797 -23.875 -9.594 1 97.56 500 PRO A O 1
ATOM 4001 N N . HIS A 1 501 ? -10.883 -23.734 -11.5 1 97.31 501 HIS A N 1
ATOM 4002 C CA . HIS A 1 501 ? -10.711 -22.297 -11.531 1 97.31 501 HIS A CA 1
ATOM 4003 C C . HIS A 1 501 ? -11.398 -21.625 -10.344 1 97.31 501 HIS A C 1
ATOM 4005 O O . HIS A 1 501 ? -10.805 -20.797 -9.664 1 97.31 501 HIS A O 1
ATOM 4011 N N . ILE A 1 502 ? -12.586 -22.016 -10.078 1 98.06 502 ILE A N 1
ATOM 4012 C CA . ILE A 1 502 ? -13.367 -21.438 -8.984 1 98.06 502 ILE A CA 1
ATOM 4013 C C . ILE A 1 502 ? -12.75 -21.844 -7.648 1 98.06 502 ILE A C 1
ATOM 4015 O O . ILE A 1 502 ? -12.688 -21.031 -6.715 1 98.06 502 ILE A O 1
ATOM 4019 N N . ILE A 1 503 ? -12.297 -23.062 -7.586 1 97.81 503 ILE A N 1
ATOM 4020 C CA . ILE A 1 503 ? -11.703 -23.562 -6.352 1 97.81 503 ILE A CA 1
ATOM 4021 C C . ILE A 1 503 ? -10.445 -22.766 -6.02 1 97.81 503 ILE A C 1
ATOM 4023 O O . ILE A 1 503 ? -10.188 -22.453 -4.852 1 97.81 503 ILE A O 1
ATOM 4027 N N . GLY A 1 504 ? -9.68 -22.469 -7.039 1 96.62 504 GLY A N 1
ATOM 4028 C CA . GLY A 1 504 ? -8.508 -21.641 -6.801 1 96.62 504 GLY A CA 1
ATOM 4029 C C . GLY A 1 504 ? -8.844 -20.312 -6.137 1 96.62 504 GLY A C 1
ATOM 4030 O O . GLY A 1 504 ? -8.141 -19.891 -5.215 1 96.62 504 GLY A O 1
ATOM 4031 N N . GLU A 1 505 ? -9.82 -19.672 -6.566 1 96.69 505 GLU A N 1
ATOM 4032 C CA . GLU A 1 505 ? -10.227 -18.391 -6 1 96.69 505 GLU A CA 1
ATOM 4033 C C . GLU A 1 505 ? -10.805 -18.578 -4.598 1 96.69 505 GLU A C 1
ATOM 4035 O O . GLU A 1 505 ? -10.492 -17.797 -3.693 1 96.69 505 GLU A O 1
ATOM 4040 N N . LEU A 1 506 ? -11.562 -19.625 -4.418 1 97.94 506 LEU A N 1
ATOM 4041 C CA . LEU A 1 506 ? -12.188 -19.875 -3.123 1 97.94 506 LEU A CA 1
ATOM 4042 C C . LEU A 1 506 ? -11.141 -20.234 -2.074 1 97.94 506 LEU A C 1
ATOM 4044 O O . LEU A 1 506 ? -11.203 -19.75 -0.938 1 97.94 506 LEU A O 1
ATOM 4048 N N . LEU A 1 507 ? -10.227 -21.078 -2.459 1 97.06 507 LEU A N 1
ATOM 4049 C CA . LEU A 1 507 ? -9.156 -21.453 -1.543 1 97.06 507 LEU A CA 1
ATOM 4050 C C . LEU A 1 507 ? -8.359 -20.234 -1.103 1 97.06 507 LEU A C 1
ATOM 4052 O O . LEU A 1 507 ? -7.957 -20.125 0.06 1 97.06 507 LEU A O 1
ATOM 4056 N N . THR A 1 508 ? -8.125 -19.344 -2 1 97.12 508 THR A N 1
ATOM 4057 C CA . THR A 1 508 ? -7.418 -18.094 -1.692 1 97.12 508 THR A CA 1
ATOM 4058 C C . THR A 1 508 ? -8.211 -17.266 -0.691 1 97.12 508 THR A C 1
ATOM 4060 O O . THR A 1 508 ? -7.641 -16.703 0.252 1 97.12 508 THR A O 1
ATOM 4063 N N . LEU A 1 509 ? -9.492 -17.219 -0.858 1 97 509 LEU A N 1
ATOM 4064 C CA . LEU A 1 509 ? -10.344 -16.453 0.052 1 97 509 LEU A CA 1
ATOM 4065 C C . LEU A 1 509 ? -10.312 -17.062 1.452 1 97 509 LEU A C 1
ATOM 4067 O O . LEU A 1 509 ? -10.289 -16.328 2.445 1 97 509 LEU A O 1
ATOM 4071 N N . VAL A 1 510 ? -10.273 -18.391 1.542 1 96.75 510 VAL A N 1
ATOM 4072 C CA . VAL A 1 510 ? -10.219 -19.078 2.83 1 96.75 510 VAL A CA 1
ATOM 4073 C C . VAL A 1 510 ? -8.945 -18.672 3.572 1 96.75 510 VAL A C 1
ATOM 4075 O O . VAL A 1 510 ? -8.992 -18.328 4.754 1 96.75 510 VAL A O 1
ATOM 4078 N N . LEU A 1 511 ? -7.883 -18.656 2.84 1 95.62 511 LEU A N 1
ATOM 4079 C CA . LEU A 1 511 ? -6.598 -18.375 3.469 1 95.62 511 LEU A CA 1
ATOM 4080 C C . LEU A 1 511 ? -6.469 -16.891 3.787 1 95.62 511 LEU A C 1
ATOM 4082 O O . LEU A 1 511 ? -5.82 -16.516 4.77 1 95.62 511 LEU A O 1
ATOM 4086 N N . LEU A 1 512 ? -7.07 -16 2.98 1 94.5 512 LEU A N 1
ATOM 4087 C CA . LEU A 1 512 ? -7.047 -14.562 3.229 1 94.5 512 LEU A CA 1
ATOM 4088 C C . LEU A 1 512 ? -7.836 -14.219 4.488 1 94.5 512 LEU A C 1
ATOM 4090 O O . LEU A 1 512 ? -7.684 -13.125 5.039 1 94.5 512 LEU A O 1
ATOM 4094 N N . GLY A 1 513 ? -8.672 -15.102 4.898 1 91.81 513 GLY A N 1
ATOM 4095 C CA . GLY A 1 513 ? -9.375 -14.906 6.156 1 91.81 513 GLY A CA 1
ATOM 4096 C C . GLY A 1 513 ? -8.484 -15.062 7.371 1 91.81 513 GLY A C 1
ATOM 4097 O O . GLY A 1 513 ? -8.711 -14.438 8.406 1 91.81 513 GLY A O 1
ATOM 4098 N N . VAL A 1 514 ? -7.383 -15.797 7.215 1 88.44 514 VAL A N 1
ATOM 4099 C CA . VAL A 1 514 ? -6.531 -16.109 8.352 1 88.44 514 VAL A CA 1
ATOM 4100 C C . VAL A 1 514 ? -5.223 -15.336 8.258 1 88.44 514 VAL A C 1
ATOM 4102 O O . VAL A 1 514 ? -4.707 -14.844 9.266 1 88.44 514 VAL A O 1
ATOM 4105 N N . VAL A 1 515 ? -4.766 -15.219 7.047 1 88.25 515 VAL A N 1
ATOM 4106 C CA . VAL A 1 515 ? -3.473 -14.578 6.828 1 88.25 515 VAL A CA 1
ATOM 4107 C C . VAL A 1 515 ? -3.678 -13.18 6.254 1 88.25 515 VAL A C 1
ATOM 4109 O O . VAL A 1 515 ? -4.488 -12.992 5.344 1 88.25 515 VAL A O 1
ATOM 4112 N N . GLN A 1 516 ? -2.873 -12.234 6.727 1 85.31 516 GLN A N 1
ATOM 4113 C CA . GLN A 1 516 ? -3.045 -10.844 6.316 1 85.31 516 GLN A CA 1
ATOM 4114 C C . GLN A 1 516 ? -2.201 -10.523 5.086 1 85.31 516 GLN A C 1
ATOM 4116 O O . GLN A 1 516 ? -2.635 -9.781 4.207 1 85.31 516 GLN A O 1
ATOM 4121 N N . ASN A 1 517 ? -1.079 -11.172 4.961 1 86.06 517 ASN A N 1
ATOM 4122 C CA . ASN A 1 517 ? -0.164 -10.867 3.867 1 86.06 517 ASN A CA 1
ATOM 4123 C C . ASN A 1 517 ? -0.531 -11.633 2.602 1 86.06 517 ASN A C 1
ATOM 4125 O O . ASN A 1 517 ? -0.462 -12.867 2.574 1 86.06 517 ASN A O 1
ATOM 4129 N N . PRO A 1 518 ? -0.904 -10.922 1.533 1 88.88 518 PRO A N 1
ATOM 4130 C CA . PRO A 1 518 ? -1.319 -11.602 0.3 1 88.88 518 PRO A CA 1
ATOM 4131 C C . PRO A 1 518 ? -0.196 -12.414 -0.334 1 88.88 518 PRO A C 1
ATOM 4133 O O . PRO A 1 518 ? -0.458 -13.414 -1.011 1 88.88 518 PRO A O 1
ATOM 4136 N N . ASN A 1 519 ? 1.058 -12.07 -0.107 1 83.88 519 ASN A N 1
ATOM 4137 C CA . ASN A 1 519 ? 2.168 -12.805 -0.702 1 83.88 519 ASN A CA 1
ATOM 4138 C C . ASN A 1 519 ? 2.355 -14.164 -0.043 1 83.88 519 ASN A C 1
ATOM 4140 O O . ASN A 1 519 ? 2.68 -15.148 -0.716 1 83.88 519 ASN A O 1
ATOM 4144 N N . VAL A 1 520 ? 2.141 -14.211 1.21 1 85.31 520 VAL A N 1
ATOM 4145 C CA . VAL A 1 520 ? 2.213 -15.484 1.919 1 85.31 520 VAL A CA 1
ATOM 4146 C C . VAL A 1 520 ? 1.073 -16.391 1.467 1 85.31 520 VAL A C 1
ATOM 4148 O O . VAL A 1 520 ? 1.266 -17.609 1.294 1 85.31 520 VAL A O 1
ATOM 4151 N N . VAL A 1 521 ? -0.074 -15.797 1.231 1 90.75 521 VAL A N 1
ATOM 4152 C CA . VAL A 1 521 ? -1.231 -16.562 0.778 1 90.75 521 VAL A CA 1
ATOM 4153 C C . VAL A 1 521 ? -0.977 -17.109 -0.628 1 90.75 521 VAL A C 1
ATOM 4155 O O . VAL A 1 521 ? -1.296 -18.25 -0.926 1 90.75 521 VAL A O 1
ATOM 4158 N N . ASN A 1 522 ? -0.39 -16.266 -1.448 1 89.12 522 ASN A N 1
ATOM 4159 C CA . ASN A 1 522 ? -0.027 -16.688 -2.797 1 89.12 522 ASN A CA 1
ATOM 4160 C C . ASN A 1 522 ? 0.899 -17.891 -2.773 1 89.12 522 ASN A C 1
ATOM 4162 O O . ASN A 1 522 ? 0.672 -18.875 -3.494 1 89.12 522 ASN A O 1
ATOM 4166 N N . SER A 1 523 ? 1.85 -17.891 -1.919 1 84.38 523 SER A N 1
ATOM 4167 C CA . SER A 1 523 ? 2.803 -18.984 -1.804 1 84.38 523 SER A CA 1
ATOM 4168 C C . SER A 1 523 ? 2.135 -20.234 -1.248 1 84.38 523 SER A C 1
ATOM 4170 O O . SER A 1 523 ? 2.377 -21.344 -1.735 1 84.38 523 SER A O 1
ATOM 4172 N N . ALA A 1 524 ? 1.273 -20.062 -0.307 1 88.44 524 ALA A N 1
ATOM 4173 C CA . ALA A 1 524 ? 0.6 -21.203 0.317 1 88.44 524 ALA A CA 1
ATOM 4174 C C . ALA A 1 524 ? -0.338 -21.891 -0.669 1 88.44 524 ALA A C 1
ATOM 4176 O O . ALA A 1 524 ? -0.357 -23.109 -0.76 1 88.44 524 ALA A O 1
ATOM 4177 N N . VAL A 1 525 ? -1.091 -21.141 -1.43 1 91.62 525 VAL A N 1
ATOM 4178 C CA . VAL A 1 525 ? -2.039 -21.719 -2.385 1 91.62 525 VAL A CA 1
ATOM 4179 C C . VAL A 1 525 ? -1.281 -22.406 -3.514 1 91.62 525 VAL A C 1
ATOM 4181 O O . VAL A 1 525 ? -1.7 -23.469 -3.99 1 91.62 525 VAL A O 1
ATOM 4184 N N . MET A 1 526 ? -0.216 -21.812 -3.918 1 85.62 526 MET A N 1
ATOM 4185 C CA . MET A 1 526 ? 0.604 -22.438 -4.949 1 85.62 526 MET A CA 1
ATOM 4186 C C . MET A 1 526 ? 1.121 -23.797 -4.484 1 85.62 526 MET A C 1
ATOM 4188 O O . MET A 1 526 ? 1.06 -24.766 -5.227 1 85.62 526 MET A O 1
ATOM 4192 N N . LEU A 1 527 ? 1.544 -23.797 -3.232 1 84.12 527 LEU A N 1
ATOM 4193 C CA . LEU A 1 527 ? 2.066 -25.047 -2.684 1 84.12 527 LEU A CA 1
ATOM 4194 C C . LEU A 1 527 ? 0.963 -26.094 -2.564 1 84.12 527 LEU A C 1
ATOM 4196 O O . LEU A 1 527 ? 1.17 -27.266 -2.9 1 84.12 527 LEU A O 1
ATOM 4200 N N . LEU A 1 528 ? -0.148 -25.672 -2.162 1 89.19 528 LEU A N 1
ATOM 4201 C CA . LEU A 1 528 ? -1.272 -26.594 -2.031 1 89.19 528 LEU A CA 1
ATOM 4202 C C . LEU A 1 528 ? -1.717 -27.109 -3.396 1 89.19 528 LEU A C 1
ATOM 4204 O O . LEU A 1 528 ? -2.078 -28.281 -3.535 1 89.19 528 LEU A O 1
ATOM 4208 N N . ASN A 1 529 ? -1.729 -26.266 -4.387 1 89.62 529 ASN A N 1
ATOM 4209 C CA . ASN A 1 529 ? -2.107 -26.656 -5.738 1 89.62 529 ASN A CA 1
ATOM 4210 C C . ASN A 1 529 ? -1.11 -27.656 -6.328 1 89.62 529 ASN A C 1
ATOM 4212 O O . ASN A 1 529 ? -1.506 -28.641 -6.945 1 89.62 529 ASN A O 1
ATOM 4216 N N . VAL A 1 530 ? 0.134 -27.391 -6.148 1 82 530 VAL A N 1
ATOM 4217 C CA . VAL A 1 530 ? 1.158 -28.281 -6.664 1 82 530 VAL A CA 1
ATOM 4218 C C . VAL A 1 530 ? 1.049 -29.641 -5.973 1 82 530 VAL A C 1
ATOM 4220 O O . VAL A 1 530 ? 1.102 -30.688 -6.629 1 82 530 VAL A O 1
ATOM 4223 N N . ALA A 1 531 ? 0.795 -29.562 -4.676 1 83.25 531 ALA A N 1
ATOM 4224 C CA . ALA A 1 531 ? 0.61 -30.797 -3.92 1 83.25 531 ALA A CA 1
ATOM 4225 C C . ALA A 1 531 ? -0.625 -31.547 -4.398 1 83.25 531 ALA A C 1
ATOM 4227 O O . ALA A 1 531 ? -0.6 -32.781 -4.523 1 83.25 531 ALA A O 1
ATOM 4228 N N . GLY A 1 532 ? -1.665 -30.828 -4.668 1 88.56 532 GLY A N 1
ATOM 4229 C CA . GLY A 1 532 ? -2.895 -31.453 -5.125 1 88.56 532 GLY A CA 1
ATOM 4230 C C . GLY A 1 532 ? -2.758 -32.125 -6.488 1 88.56 532 GLY A C 1
ATOM 4231 O O . GLY A 1 532 ? -3.301 -33.188 -6.723 1 88.56 532 GLY A O 1
ATOM 4232 N N . VAL A 1 533 ? -2.039 -31.484 -7.312 1 86.88 533 VAL A N 1
ATOM 4233 C CA . VAL A 1 533 ? -1.862 -32.031 -8.656 1 86.88 533 VAL A CA 1
ATOM 4234 C C . VAL A 1 533 ? -0.977 -33.25 -8.609 1 86.88 533 VAL A C 1
ATOM 4236 O O . VAL A 1 533 ? -1.248 -34.25 -9.289 1 86.88 533 VAL A O 1
ATOM 4239 N N . LEU A 1 534 ? -0.003 -33.219 -7.766 1 80.69 534 LEU A N 1
ATOM 4240 C CA . LEU A 1 534 ? 0.927 -34.344 -7.668 1 80.69 534 LEU A CA 1
ATOM 4241 C C . LEU A 1 534 ? 0.252 -35.562 -7.043 1 80.69 534 LEU A C 1
ATOM 4243 O O . LEU A 1 534 ? 0.39 -36.688 -7.547 1 80.69 534 LEU A O 1
ATOM 4247 N N . VAL A 1 535 ? -0.546 -35.312 -6.082 1 83.31 535 VAL A N 1
ATOM 4248 C CA . VAL A 1 535 ? -1.149 -36.406 -5.332 1 83.31 535 VAL A CA 1
ATOM 4249 C C . VAL A 1 535 ? -2.447 -36.844 -6.008 1 83.31 535 VAL A C 1
ATOM 4251 O O . VAL A 1 535 ? -2.764 -38.031 -6.051 1 83.31 535 VAL A O 1
ATOM 4254 N N . GLY A 1 536 ? -3.102 -35.938 -6.594 1 86.44 536 GLY A N 1
ATOM 4255 C CA . GLY A 1 536 ? -4.473 -36.219 -6.98 1 86.44 536 GLY A CA 1
ATOM 4256 C C . GLY A 1 536 ? -4.637 -36.469 -8.469 1 86.44 536 GLY A C 1
ATOM 4257 O O . GLY A 1 536 ? -5.547 -37.188 -8.883 1 86.44 536 GLY A O 1
ATOM 4258 N N . SER A 1 537 ? -3.891 -35.906 -9.344 1 85.25 537 SER A N 1
ATOM 4259 C CA . SER A 1 537 ? -4.156 -35.969 -10.773 1 85.25 537 SER A CA 1
ATOM 4260 C C . SER A 1 537 ? -4.008 -37.406 -11.297 1 85.25 537 SER A C 1
ATOM 4262 O O . SER A 1 537 ? -4.691 -37.781 -12.242 1 85.25 537 SER A O 1
ATOM 4264 N N . GLY A 1 538 ? -3.145 -38.281 -10.695 1 76.81 538 GLY A N 1
ATOM 4265 C CA . GLY A 1 538 ? -2.904 -39.656 -11.172 1 76.81 538 GLY A CA 1
ATOM 4266 C C . GLY A 1 538 ? -2.164 -39.688 -12.492 1 76.81 538 GLY A C 1
ATOM 4267 O O . GLY A 1 538 ? -1.981 -40.781 -13.07 1 76.81 538 GLY A O 1
ATOM 4268 N N . LEU A 1 539 ? -1.854 -38.562 -13.031 1 75.19 539 LEU A N 1
ATOM 4269 C CA . LEU A 1 539 ? -1.216 -38.5 -14.336 1 75.19 539 LEU A CA 1
ATOM 4270 C C . LEU A 1 539 ? 0.301 -38.562 -14.211 1 75.19 539 LEU A C 1
ATOM 4272 O O . LEU A 1 539 ? 0.986 -39 -15.148 1 75.19 539 LEU A O 1
ATOM 4276 N N . VAL A 1 540 ? 0.711 -38.156 -13.055 1 71.5 540 VAL A N 1
ATOM 4277 C CA . VAL A 1 540 ? 2.148 -38.219 -12.812 1 71.5 540 VAL A CA 1
ATOM 4278 C C . VAL A 1 540 ? 2.514 -39.594 -12.203 1 71.5 540 VAL A C 1
ATOM 4280 O O . VAL A 1 540 ? 3.488 -40.219 -12.617 1 71.5 540 VAL A O 1
ATOM 4283 N N . ARG A 1 541 ? 1.707 -39.969 -11.25 1 71.69 541 ARG A N 1
ATOM 4284 C CA . ARG A 1 541 ? 1.796 -41.281 -10.625 1 71.69 541 ARG A CA 1
ATOM 4285 C C . ARG A 1 541 ? 0.413 -41.906 -10.461 1 71.69 541 ARG A C 1
ATOM 4287 O O . ARG A 1 541 ? -0.525 -41.219 -10.023 1 71.69 541 ARG A O 1
ATOM 4294 N N . ARG A 1 542 ? 0.479 -43.188 -10.875 1 76.69 542 ARG A N 1
ATOM 4295 C CA . ARG A 1 542 ? -0.803 -43.875 -10.727 1 76.69 542 ARG A CA 1
ATOM 4296 C C . ARG A 1 542 ? -1.215 -43.969 -9.258 1 76.69 542 ARG A C 1
ATOM 4298 O O . ARG A 1 542 ? -0.387 -44.25 -8.391 1 76.69 542 ARG A O 1
ATOM 4305 N N . THR A 1 543 ? -2.4 -43.594 -9.062 1 78.38 543 THR A N 1
ATOM 4306 C CA . THR A 1 543 ? -2.932 -43.562 -7.707 1 78.38 543 THR A CA 1
ATOM 4307 C C . THR A 1 543 ? -2.777 -44.906 -7.023 1 78.38 543 THR A C 1
ATOM 4309 O O . THR A 1 543 ? -2.547 -44.969 -5.812 1 78.38 543 THR A O 1
ATOM 4312 N N . ALA A 1 544 ? -2.826 -45.938 -7.777 1 74.88 544 ALA A N 1
ATOM 4313 C CA . ALA A 1 544 ? -2.758 -47.281 -7.227 1 74.88 544 ALA A CA 1
ATOM 4314 C C . ALA A 1 544 ? -1.353 -47.594 -6.719 1 74.88 544 ALA A C 1
ATOM 4316 O O . ALA A 1 544 ? -1.181 -48.438 -5.824 1 74.88 544 ALA A O 1
ATOM 4317 N N . ASP A 1 545 ? -0.389 -46.938 -7.207 1 72.06 545 ASP A N 1
ATOM 4318 C CA . ASP A 1 545 ? 1.002 -47.188 -6.852 1 72.06 545 ASP A CA 1
ATOM 4319 C C . ASP A 1 545 ? 1.472 -46.25 -5.738 1 72.06 545 ASP A C 1
ATOM 4321 O O . ASP A 1 545 ? 2.613 -46.344 -5.281 1 72.06 545 ASP A O 1
ATOM 4325 N N . MET A 1 546 ? 0.604 -45.469 -5.27 1 78.31 546 MET A N 1
ATOM 4326 C CA . MET A 1 546 ? 0.969 -44.531 -4.227 1 78.31 546 MET A CA 1
ATOM 4327 C C . MET A 1 546 ? 0.821 -45.156 -2.844 1 78.31 546 MET A C 1
ATOM 4329 O O . MET A 1 546 ? -0.009 -46.031 -2.645 1 78.31 546 MET A O 1
ATOM 4333 N N . PRO A 1 547 ? 1.721 -44.688 -1.862 1 77.56 547 PRO A N 1
ATOM 4334 C CA . PRO A 1 547 ? 1.544 -45.156 -0.484 1 77.56 547 PRO A CA 1
ATOM 4335 C C . PRO A 1 547 ? 0.16 -44.812 0.074 1 77.56 547 PRO A C 1
ATOM 4337 O O . PRO A 1 547 ? -0.479 -43.875 -0.365 1 77.56 547 PRO A O 1
ATOM 4340 N N . THR A 1 548 ? -0.249 -45.5 1.039 1 82.94 548 THR A N 1
ATOM 4341 C CA . THR A 1 548 ? -1.616 -45.5 1.547 1 82.94 548 THR A CA 1
ATOM 4342 C C . THR A 1 548 ? -2.008 -44.125 2.055 1 82.94 548 THR A C 1
ATOM 4344 O O . THR A 1 548 ? -3.1 -43.625 1.758 1 82.94 548 THR A O 1
ATOM 4347 N N . PRO A 1 549 ? -1.148 -43.438 2.779 1 82.81 549 PRO A N 1
ATOM 4348 C CA . PRO A 1 549 ? -1.587 -42.125 3.262 1 82.81 549 PRO A CA 1
ATOM 4349 C C . PRO A 1 549 ? -1.88 -41.156 2.127 1 82.81 549 PRO A C 1
ATOM 4351 O O . PRO A 1 549 ? -2.795 -40.344 2.234 1 82.81 549 PRO A O 1
ATOM 4354 N N . PHE A 1 550 ? -1.232 -41.281 1.076 1 82 550 PHE A N 1
ATOM 4355 C CA . PHE A 1 550 ? -1.427 -40.375 -0.033 1 82 550 PHE A CA 1
ATOM 4356 C C . PHE A 1 550 ? -2.615 -40.781 -0.888 1 82 550 PHE A C 1
ATOM 4358 O O . PHE A 1 550 ? -3.26 -39.938 -1.521 1 82 550 PHE A O 1
ATOM 4365 N N . LYS A 1 551 ? -2.822 -42.062 -0.842 1 85.31 551 LYS A N 1
ATOM 4366 C CA . LYS A 1 551 ? -4.039 -42.531 -1.506 1 85.31 551 LYS A CA 1
ATOM 4367 C C . LYS A 1 551 ? -5.281 -41.938 -0.843 1 85.31 551 LYS A C 1
ATOM 4369 O O . LYS A 1 551 ? -6.203 -41.5 -1.527 1 85.31 551 LYS A O 1
ATOM 4374 N N . VAL A 1 552 ? -5.117 -41.875 0.429 1 87.44 552 VAL A N 1
ATOM 4375 C CA . VAL A 1 552 ? -6.238 -41.312 1.182 1 87.44 552 VAL A CA 1
ATOM 4376 C C . VAL A 1 552 ? -6.312 -39.812 0.97 1 87.44 552 VAL A C 1
ATOM 4378 O O . VAL A 1 552 ? -7.402 -39.25 0.825 1 87.44 552 VAL A O 1
ATOM 4381 N N . LEU A 1 553 ? -5.242 -39.188 0.885 1 87.69 553 LEU A N 1
ATOM 4382 C CA . LEU A 1 553 ? -5.191 -37.719 0.703 1 87.69 553 LEU A CA 1
ATOM 4383 C C . LEU A 1 553 ? -5.684 -37.344 -0.686 1 87.69 553 LEU A C 1
ATOM 4385 O O . LEU A 1 553 ? -6.23 -36.25 -0.871 1 87.69 553 LEU A O 1
ATOM 4389 N N . SER A 1 554 ? -5.504 -38.281 -1.599 1 88.88 554 SER A N 1
ATOM 4390 C CA . SER A 1 554 ? -5.934 -38 -2.965 1 88.88 554 SER A CA 1
ATOM 4391 C C . SER A 1 554 ? -7.449 -37.812 -3.045 1 88.88 554 SER A C 1
ATOM 4393 O O . SER A 1 554 ? -7.953 -37.094 -3.904 1 88.88 554 SER A O 1
ATOM 4395 N N . TYR A 1 555 ? -8.117 -38.438 -2.088 1 89.94 555 TYR A N 1
ATOM 4396 C CA . TYR A 1 555 ? -9.57 -38.312 -2.086 1 89.94 555 TYR A CA 1
ATOM 4397 C C . TYR A 1 555 ? -10.023 -36.938 -1.604 1 89.94 555 TYR A C 1
ATOM 4399 O O . TYR A 1 555 ? -11.172 -36.562 -1.829 1 89.94 555 TYR A O 1
ATOM 4407 N N . LEU A 1 556 ? -9.07 -36.219 -1.122 1 91.56 556 LEU A N 1
ATOM 4408 C CA . LEU A 1 556 ? -9.398 -34.906 -0.599 1 91.56 556 LEU A CA 1
ATOM 4409 C C . LEU A 1 556 ? -8.977 -33.812 -1.573 1 91.56 556 LEU A C 1
ATOM 4411 O O . LEU A 1 556 ? -9.117 -32.625 -1.281 1 91.56 556 LEU A O 1
ATOM 4415 N N . THR A 1 557 ? -8.531 -34.219 -2.701 1 94.19 557 THR A N 1
ATOM 4416 C CA . THR A 1 557 ? -8.094 -33.25 -3.697 1 94.19 557 THR A CA 1
ATOM 4417 C C . THR A 1 557 ? -9.07 -33.219 -4.875 1 94.19 557 THR A C 1
ATOM 4419 O O . THR A 1 557 ? -9.57 -34.25 -5.305 1 94.19 557 THR A O 1
ATOM 4422 N N . PHE A 1 558 ? -9.438 -32.031 -5.328 1 96.19 558 PHE A N 1
ATOM 4423 C CA . PHE A 1 558 ? -10.344 -31.891 -6.457 1 96.19 558 PHE A CA 1
ATOM 4424 C C . PHE A 1 558 ? -9.664 -32.312 -7.758 1 96.19 558 PHE A C 1
ATOM 4426 O O . PHE A 1 558 ? -10.336 -32.625 -8.742 1 96.19 558 PHE A O 1
ATOM 4433 N N . GLN A 1 559 ? -8.398 -32.344 -7.797 1 95.25 559 GLN A N 1
ATOM 4434 C CA . GLN A 1 559 ? -7.633 -32.688 -8.992 1 95.25 559 GLN A CA 1
ATOM 4435 C C . GLN A 1 559 ? -7.852 -34.156 -9.375 1 95.25 559 GLN A C 1
ATOM 4437 O O . GLN A 1 559 ? -7.832 -34.5 -10.562 1 95.25 559 GLN A O 1
ATOM 4442 N N . LYS A 1 560 ? -8.07 -35.031 -8.375 1 94.62 560 LYS A N 1
ATOM 4443 C CA . LYS A 1 560 ? -8.336 -36.438 -8.656 1 94.62 560 LYS A CA 1
ATOM 4444 C C . LYS A 1 560 ? -9.594 -36.594 -9.508 1 94.62 560 LYS A C 1
ATOM 4446 O O . LYS A 1 560 ? -9.555 -37.188 -10.57 1 94.62 560 LYS A O 1
ATOM 4451 N N . TYR A 1 561 ? -10.57 -35.938 -9.07 1 96.25 561 TYR A N 1
ATOM 4452 C CA . TYR A 1 561 ? -11.867 -36.094 -9.719 1 96.25 561 TYR A CA 1
ATOM 4453 C C . TYR A 1 561 ? -11.891 -35.406 -11.062 1 96.25 561 TYR A C 1
ATOM 4455 O O . TYR A 1 561 ? -12.445 -35.906 -12.031 1 96.25 561 TYR A O 1
ATOM 4463 N N . SER A 1 562 ? -11.297 -34.219 -11.141 1 97.12 562 SER A N 1
ATOM 4464 C CA . SER A 1 562 ? -11.242 -33.469 -12.406 1 97.12 562 SER A CA 1
ATOM 4465 C C . SER A 1 562 ? -10.469 -34.25 -13.461 1 97.12 562 SER A C 1
ATOM 4467 O O . SER A 1 562 ? -10.914 -34.375 -14.609 1 97.12 562 SER A O 1
ATOM 4469 N N . SER A 1 563 ? -9.344 -34.844 -13.086 1 95.38 563 SER A N 1
ATOM 4470 C CA . SER A 1 563 ? -8.508 -35.562 -14.031 1 95.38 563 SER A CA 1
ATOM 4471 C C . SER A 1 563 ? -9.203 -36.844 -14.516 1 95.38 563 SER A C 1
ATOM 4473 O O . SER A 1 563 ? -9.156 -37.156 -15.703 1 95.38 563 SER A O 1
ATOM 4475 N N . GLU A 1 564 ? -9.859 -37.531 -13.641 1 95.38 564 GLU A N 1
ATOM 4476 C CA . GLU A 1 564 ? -10.547 -38.781 -14 1 95.38 564 GLU A CA 1
ATOM 4477 C C . GLU A 1 564 ? -11.688 -38.5 -14.977 1 95.38 564 GLU A C 1
ATOM 4479 O O . GLU A 1 564 ? -11.812 -39.188 -16 1 95.38 564 GLU A O 1
ATOM 4484 N N . VAL A 1 565 ? -12.43 -37.5 -14.695 1 97.25 565 VAL A N 1
ATOM 4485 C CA . VAL A 1 565 ? -13.57 -37.188 -15.547 1 97.25 565 VAL A CA 1
ATOM 4486 C C . VAL A 1 565 ? -13.086 -36.688 -16.906 1 97.25 565 VAL A C 1
ATOM 4488 O O . VAL A 1 565 ? -13.625 -37.062 -17.938 1 97.25 565 VAL A O 1
ATOM 4491 N N . LEU A 1 566 ? -12.094 -35.844 -16.922 1 96.88 566 LEU A N 1
ATOM 4492 C CA . LEU A 1 566 ? -11.562 -35.312 -18.172 1 96.88 566 LEU A CA 1
ATOM 4493 C C . LEU A 1 566 ? -10.945 -36.438 -19.016 1 96.88 566 LEU A C 1
ATOM 4495 O O . LEU A 1 566 ? -11.086 -36.438 -20.25 1 96.88 566 LEU A O 1
ATOM 4499 N N . ALA A 1 567 ? -10.258 -37.375 -18.359 1 94.88 567 ALA A N 1
ATOM 4500 C CA . ALA A 1 567 ? -9.633 -38.5 -19.078 1 94.88 567 ALA A CA 1
ATOM 4501 C C . ALA A 1 567 ? -10.688 -39.375 -19.734 1 94.88 567 ALA A C 1
ATOM 4503 O O . ALA A 1 567 ? -10.555 -39.719 -20.906 1 94.88 567 ALA A O 1
ATOM 4504 N N . VAL A 1 568 ? -11.711 -39.688 -19 1 95.69 568 VAL A N 1
ATOM 4505 C CA . VAL A 1 568 ? -12.781 -40.5 -19.547 1 95.69 568 VAL A CA 1
ATOM 4506 C C . VAL A 1 568 ? -13.469 -39.781 -20.703 1 95.69 568 VAL A C 1
ATOM 4508 O O . VAL A 1 568 ? -13.773 -40.375 -21.734 1 95.69 568 VAL A O 1
ATOM 4511 N N . ASN A 1 569 ? -13.68 -38.438 -20.5 1 96 569 ASN A N 1
ATOM 4512 C CA . ASN A 1 569 ? -14.359 -37.625 -21.5 1 96 569 ASN A CA 1
ATOM 4513 C C . ASN A 1 569 ? -13.562 -37.562 -22.797 1 96 569 ASN A C 1
ATOM 4515 O O . ASN A 1 569 ? -14.141 -37.5 -23.875 1 96 569 ASN A O 1
ATOM 4519 N N . GLU A 1 570 ? -12.273 -37.625 -22.719 1 94.19 570 GLU A N 1
ATOM 4520 C CA . GLU A 1 570 ? -11.43 -37.438 -23.906 1 94.19 570 GLU A CA 1
ATOM 4521 C C . GLU A 1 570 ? -11.094 -38.781 -24.547 1 94.19 570 GLU A C 1
ATOM 4523 O O . GLU A 1 570 ? -11.18 -38.906 -25.781 1 94.19 570 GLU A O 1
ATOM 4528 N N . PHE A 1 571 ? -10.812 -39.844 -23.766 1 93.38 571 PHE A N 1
ATOM 4529 C CA . PHE A 1 571 ? -10.203 -41.031 -24.297 1 93.38 571 PHE A CA 1
ATOM 4530 C C . PHE A 1 571 ? -11.266 -42.125 -24.547 1 93.38 571 PHE A C 1
ATOM 4532 O O . PHE A 1 571 ? -11.016 -43.062 -25.297 1 93.38 571 PHE A O 1
ATOM 4539 N N . TYR A 1 572 ? -12.422 -41.875 -23.969 1 92.88 572 TYR A N 1
ATOM 4540 C CA . TYR A 1 572 ? -13.461 -42.906 -24.188 1 92.88 572 TYR A CA 1
ATOM 4541 C C . TYR A 1 572 ? -13.859 -42.938 -25.672 1 92.88 572 TYR A C 1
ATOM 4543 O O . TYR A 1 572 ? -14.273 -41.938 -26.234 1 92.88 572 TYR A O 1
ATOM 4551 N N . GLY A 1 573 ? -13.672 -44.031 -26.312 1 88.69 573 GLY A N 1
ATOM 4552 C CA . GLY A 1 573 ? -14.086 -44.25 -27.688 1 88.69 573 GLY A CA 1
ATOM 4553 C C . GLY A 1 573 ? -13.07 -43.75 -28.703 1 88.69 573 GLY A C 1
ATOM 4554 O O . GLY A 1 573 ? -13.328 -43.781 -29.906 1 88.69 573 GLY A O 1
ATOM 4555 N N . LEU A 1 574 ? -11.945 -43.312 -28.219 1 90.38 574 LEU A N 1
ATOM 4556 C CA . LEU A 1 574 ? -10.906 -42.812 -29.109 1 90.38 574 LEU A CA 1
ATOM 4557 C C . LEU A 1 574 ? -9.984 -43.938 -29.547 1 90.38 574 LEU A C 1
ATOM 4559 O O . LEU A 1 574 ? -9.586 -44.781 -28.719 1 90.38 574 LEU A O 1
ATOM 4563 N N . ASN A 1 575 ? -9.742 -44 -30.812 1 88.25 575 ASN A N 1
ATOM 4564 C CA . ASN A 1 575 ? -8.82 -45 -31.344 1 88.25 575 ASN A CA 1
ATOM 4565 C C . ASN A 1 575 ? -7.551 -44.344 -31.891 1 88.25 575 ASN A C 1
ATOM 4567 O O . ASN A 1 575 ? -7.621 -43.344 -32.594 1 88.25 575 ASN A O 1
ATOM 4571 N N . PHE A 1 576 ? -6.469 -44.906 -31.484 1 87.75 576 PHE A N 1
ATOM 4572 C CA . PHE A 1 576 ? -5.18 -44.375 -31.906 1 87.75 576 PHE A CA 1
ATOM 4573 C C . PHE A 1 576 ? -4.586 -45.188 -33.031 1 87.75 576 PHE A C 1
ATOM 4575 O O . PHE A 1 576 ? -4.934 -46.375 -33.219 1 87.75 576 PHE A O 1
ATOM 4582 N N . THR A 1 577 ? -3.852 -44.5 -33.938 1 82.88 577 THR A N 1
ATOM 4583 C CA . THR A 1 577 ? -3.123 -45.188 -35 1 82.88 577 THR A CA 1
ATOM 4584 C C . THR A 1 577 ? -1.644 -45.312 -34.625 1 82.88 577 THR A C 1
ATOM 4586 O O . THR A 1 577 ? -1.125 -44.562 -33.812 1 82.88 577 THR A O 1
ATOM 4589 N N . CYS A 1 578 ? -1.062 -46.469 -34.844 1 77.5 578 CYS A N 1
ATOM 4590 C CA . CYS A 1 578 ? 0.355 -46.688 -34.594 1 77.5 578 CYS A CA 1
ATOM 4591 C C . CYS A 1 578 ? 1.157 -46.688 -35.875 1 77.5 578 CYS A C 1
ATOM 4593 O O . CYS A 1 578 ? 1.297 -47.719 -36.531 1 77.5 578 CYS A O 1
ATOM 4595 N N . GLY A 1 579 ? 1.735 -45.75 -36.281 1 66.06 579 GLY A N 1
ATOM 4596 C CA . GLY A 1 579 ? 2.619 -45.625 -37.438 1 66.06 579 GLY A CA 1
ATOM 4597 C C . GLY A 1 579 ? 2.004 -46.156 -38.719 1 66.06 579 GLY A C 1
ATOM 4598 O O . GLY A 1 579 ? 0.91 -46.719 -38.688 1 66.06 579 GLY A O 1
ATOM 4599 N N . GLY A 1 580 ? 2.332 -45.875 -40 1 56.12 580 GLY A N 1
ATOM 4600 C CA . GLY A 1 580 ? 1.909 -46.406 -41.281 1 56.12 580 GLY A CA 1
ATOM 4601 C C . GLY A 1 580 ? 2.176 -47.906 -41.406 1 56.12 580 GLY A C 1
ATOM 4602 O O . GLY A 1 580 ? 2.73 -48.531 -40.5 1 56.12 580 GLY A O 1
ATOM 4603 N N . SER A 1 581 ? 1.658 -48.656 -42.438 1 51.59 581 SER A N 1
ATOM 4604 C CA . SER A 1 581 ? 1.775 -50.062 -42.781 1 51.59 581 SER A CA 1
ATOM 4605 C C . SER A 1 581 ? 3.195 -50.562 -42.562 1 51.59 581 SER A C 1
ATOM 4607 O O . SER A 1 581 ? 3.412 -51.781 -42.406 1 51.59 581 SER A O 1
ATOM 4609 N N . ASN A 1 582 ? 4.293 -49.875 -42.875 1 44.59 582 ASN A N 1
ATOM 4610 C CA . ASN A 1 582 ? 5.645 -50.438 -42.906 1 44.59 582 ASN A CA 1
ATOM 4611 C C . ASN A 1 582 ? 6.297 -50.375 -41.5 1 44.59 582 ASN A C 1
ATOM 4613 O O . ASN A 1 582 ? 7.512 -50.188 -41.406 1 44.59 582 ASN A O 1
ATOM 4617 N N . VAL A 1 583 ? 5.664 -50.156 -40.594 1 49.88 583 VAL A N 1
ATOM 4618 C CA . VAL A 1 583 ? 6.391 -50.031 -39.312 1 49.88 583 VAL A CA 1
ATOM 4619 C C . VAL A 1 583 ? 6.816 -51.375 -38.812 1 49.88 583 VAL A C 1
ATOM 4621 O O . VAL A 1 583 ? 6.02 -52.344 -38.812 1 49.88 583 VAL A O 1
ATOM 4624 N N . SER A 1 584 ? 8.141 -51.688 -38.812 1 45.19 584 SER A N 1
ATOM 4625 C CA . SER A 1 584 ? 8.781 -52.938 -38.344 1 45.19 584 SER A CA 1
ATOM 4626 C C . SER A 1 584 ? 8.234 -53.344 -36.969 1 45.19 584 SER A C 1
ATOM 4628 O O . SER A 1 584 ? 7.797 -52.469 -36.188 1 45.19 584 SER A O 1
ATOM 4630 N N . PRO A 1 585 ? 7.938 -54.562 -36.75 1 43.69 585 PRO A N 1
ATOM 4631 C CA . PRO A 1 585 ? 7.379 -55.188 -35.562 1 43.69 585 PRO A CA 1
ATOM 4632 C C . PRO A 1 585 ? 7.973 -54.656 -34.25 1 43.69 585 PRO A C 1
ATOM 4634 O O . PRO A 1 585 ? 7.359 -54.781 -33.188 1 43.69 585 PRO A O 1
ATOM 4637 N N . GLY A 1 586 ? 9.125 -54.312 -34.188 1 44.62 586 GLY A N 1
ATOM 4638 C CA . GLY A 1 586 ? 9.773 -53.938 -32.938 1 44.62 586 GLY A CA 1
ATOM 4639 C C . GLY A 1 586 ? 9.219 -52.688 -32.344 1 44.62 586 GLY A C 1
ATOM 4640 O O . GLY A 1 586 ? 9.445 -52.406 -31.156 1 44.62 586 GLY A O 1
ATOM 4641 N N . VAL A 1 587 ? 8.844 -51.781 -33.094 1 49.28 587 VAL A N 1
ATOM 4642 C CA . VAL A 1 587 ? 8.32 -50.5 -32.656 1 49.28 587 VAL A CA 1
ATOM 4643 C C . VAL A 1 587 ? 6.906 -50.656 -32.125 1 49.28 587 VAL A C 1
ATOM 4645 O O . VAL A 1 587 ? 6.301 -49.719 -31.625 1 49.28 587 VAL A O 1
ATOM 4648 N N . SER A 1 588 ? 6.293 -51.75 -32.344 1 47.69 588 SER A N 1
ATOM 4649 C CA . SER A 1 588 ? 4.953 -52.094 -31.875 1 47.69 588 SER A CA 1
ATOM 4650 C C . SER A 1 588 ? 4.848 -51.969 -30.359 1 47.69 588 SER A C 1
ATOM 4652 O O . SER A 1 588 ? 3.75 -51.844 -29.812 1 47.69 588 SER A O 1
ATOM 4654 N N . ALA A 1 589 ? 5.91 -52.188 -29.734 1 49.31 589 ALA A N 1
ATOM 4655 C CA . ALA A 1 589 ? 5.895 -52.156 -28.281 1 49.31 589 ALA A CA 1
ATOM 4656 C C . ALA A 1 589 ? 5.559 -50.75 -27.766 1 49.31 589 ALA A C 1
ATOM 4658 O O . ALA A 1 589 ? 5.016 -50.594 -26.672 1 49.31 589 ALA A O 1
ATOM 4659 N N . SER A 1 590 ? 5.855 -49.781 -28.672 1 54.12 590 SER A N 1
ATOM 4660 C CA . SER A 1 590 ? 5.609 -48.438 -28.219 1 54.12 590 SER A CA 1
ATOM 4661 C C . SER A 1 590 ? 4.145 -48.031 -28.375 1 54.12 590 SER A C 1
ATOM 4663 O O . SER A 1 590 ? 3.703 -47.031 -27.844 1 54.12 590 SER A O 1
ATOM 4665 N N . CYS A 1 591 ? 3.445 -48.906 -29.109 1 62.38 591 CYS A N 1
ATOM 4666 C CA . CYS A 1 591 ? 2.02 -48.688 -29.281 1 62.38 591 CYS A CA 1
ATOM 4667 C C . CYS A 1 591 ? 1.201 -49.375 -28.219 1 62.38 591 CYS A C 1
ATOM 4669 O O . CYS A 1 591 ? 0.403 -50.281 -28.531 1 62.38 591 CYS A O 1
ATOM 4671 N N . VAL A 1 592 ? 1.453 -49.062 -26.984 1 63.75 592 VAL A N 1
ATOM 4672 C CA . VAL A 1 592 ? 0.966 -49.75 -25.781 1 63.75 592 VAL A CA 1
ATOM 4673 C C . VAL A 1 592 ? -0.55 -49.594 -25.672 1 63.75 592 VAL A C 1
ATOM 4675 O O . VAL A 1 592 ? -1.252 -50.5 -25.281 1 63.75 592 VAL A O 1
ATOM 4678 N N . PHE A 1 593 ? -1.105 -48.5 -26.203 1 74.81 593 PHE A N 1
ATOM 4679 C CA . PHE A 1 593 ? -2.533 -48.281 -26 1 74.81 593 PHE A CA 1
ATOM 4680 C C . PHE A 1 593 ? -3.23 -47.938 -27.312 1 74.81 593 PHE A C 1
ATOM 4682 O O . PHE A 1 593 ? -3.475 -46.781 -27.609 1 74.81 593 PHE A O 1
ATOM 4689 N N . PRO A 1 594 ? -3.559 -48.969 -28.031 1 78.56 594 PRO A N 1
ATOM 4690 C CA . PRO A 1 594 ? -4.227 -48.656 -29.297 1 78.56 594 PRO A CA 1
ATOM 4691 C C . PRO A 1 594 ? -5.625 -48.062 -29.094 1 78.56 594 PRO A C 1
ATOM 4693 O O . PRO A 1 594 ? -6.113 -47.312 -29.953 1 78.56 594 PRO A O 1
ATOM 4696 N N . GLN A 1 595 ? -6.23 -48.469 -27.969 1 87.44 595 GLN A N 1
ATOM 4697 C CA . GLN A 1 595 ? -7.547 -47.938 -27.672 1 87.44 595 GLN A CA 1
ATOM 4698 C C . GLN A 1 595 ? -7.512 -47.062 -26.422 1 87.44 595 GLN A C 1
ATOM 4700 O O . GLN A 1 595 ? -6.844 -47.406 -25.438 1 87.44 595 GLN A O 1
ATOM 4705 N N . GLY A 1 596 ? -8.234 -45.938 -26.547 1 89.25 596 GLY A N 1
ATOM 4706 C CA . GLY A 1 596 ? -8.297 -45 -25.422 1 89.25 596 GLY A CA 1
ATOM 4707 C C . GLY A 1 596 ? -8.82 -45.656 -24.156 1 89.25 596 GLY A C 1
ATOM 4708 O O . GLY A 1 596 ? -8.422 -45.25 -23.047 1 89.25 596 GLY A O 1
ATOM 4709 N N . ILE A 1 597 ? -9.648 -46.656 -24.25 1 89.62 597 ILE A N 1
ATOM 4710 C CA . ILE A 1 597 ? -10.258 -47.312 -23.109 1 89.62 597 ILE A CA 1
ATOM 4711 C C . ILE A 1 597 ? -9.195 -48.031 -22.297 1 89.62 597 ILE A C 1
ATOM 4713 O O . ILE A 1 597 ? -9.289 -48.125 -21.062 1 89.62 597 ILE A O 1
ATOM 4717 N N . GLN A 1 598 ? -8.18 -48.531 -22.984 1 87.62 598 GLN A N 1
ATOM 4718 C CA . GLN A 1 598 ? -7.102 -49.219 -22.297 1 87.62 598 GLN A CA 1
ATOM 4719 C C . GLN A 1 598 ? -6.289 -48.25 -21.422 1 87.62 598 GLN A C 1
ATOM 4721 O O . GLN A 1 598 ? -5.867 -48.625 -20.328 1 87.62 598 GLN A O 1
ATOM 4726 N N . PHE A 1 599 ? -6.18 -47.094 -22 1 86.44 599 PHE A N 1
ATOM 4727 C CA . PHE A 1 599 ? -5.473 -46.094 -21.219 1 86.44 599 PHE A CA 1
ATOM 4728 C C . PHE A 1 599 ? -6.246 -45.719 -19.969 1 86.44 599 PHE A C 1
ATOM 4730 O O . PHE A 1 599 ? -5.66 -45.594 -18.891 1 86.44 599 PHE A O 1
ATOM 4737 N N . ILE A 1 600 ? -7.566 -45.625 -20.031 1 91.5 600 ILE A N 1
ATOM 4738 C CA . ILE A 1 600 ? -8.414 -45.25 -18.906 1 91.5 600 ILE A CA 1
ATOM 4739 C C . ILE A 1 600 ? -8.359 -46.312 -17.844 1 91.5 600 ILE A C 1
ATOM 4741 O O . ILE A 1 600 ? -8.188 -46.031 -16.656 1 91.5 600 ILE A O 1
ATOM 4745 N N . GLU A 1 601 ? -8.359 -47.531 -18.25 1 88.56 601 GLU A N 1
ATOM 4746 C CA . GLU A 1 601 ? -8.422 -48.656 -17.297 1 88.56 601 GLU A CA 1
ATOM 4747 C C . GLU A 1 601 ? -7.082 -48.844 -16.594 1 88.56 601 GLU A C 1
ATOM 4749 O O . GLU A 1 601 ? -7.039 -49.219 -15.43 1 88.56 601 GLU A O 1
ATOM 4754 N N . THR A 1 602 ? -6.051 -48.531 -17.312 1 82.75 602 THR A N 1
ATOM 4755 C CA . THR A 1 602 ? -4.727 -48.719 -16.734 1 82.75 602 THR A CA 1
ATOM 4756 C C . THR A 1 602 ? -4.371 -47.594 -15.789 1 82.75 602 THR A C 1
ATOM 4758 O O . THR A 1 602 ? -3.807 -47.812 -14.711 1 82.75 602 THR A O 1
ATOM 4761 N N . THR A 1 603 ? -4.695 -46.375 -16.172 1 84.44 603 THR A N 1
ATOM 4762 C CA . THR A 1 603 ? -4.289 -45.219 -15.414 1 84.44 603 THR A CA 1
ATOM 4763 C C . THR A 1 603 ? -5.32 -44.875 -14.336 1 84.44 603 THR A C 1
ATOM 4765 O O . THR A 1 603 ? -4.961 -44.469 -13.234 1 84.44 603 THR A O 1
ATOM 4768 N N . PHE A 1 604 ? -6.551 -45 -14.641 1 90 604 PHE A N 1
ATOM 4769 C CA . PHE A 1 604 ? -7.645 -44.688 -13.734 1 90 604 PHE A CA 1
ATOM 4770 C C . PHE A 1 604 ? -8.602 -45.875 -13.617 1 90 604 PHE A C 1
ATOM 4772 O O . PHE A 1 604 ? -9.695 -45.844 -14.18 1 90 604 PHE A O 1
ATOM 4779 N N . PRO A 1 605 ? -8.148 -46.75 -12.742 1 88.06 605 PRO A N 1
ATOM 4780 C CA . PRO A 1 605 ? -9.008 -47.938 -12.641 1 88.06 605 PRO A CA 1
ATOM 4781 C C . PRO A 1 605 ? -10.414 -47.594 -12.156 1 88.06 605 PRO A C 1
ATOM 4783 O O . PRO A 1 605 ? -10.57 -46.844 -11.188 1 88.06 605 PRO A O 1
ATOM 4786 N N . ASP A 1 606 ? -11.453 -48 -12.828 1 88.81 606 ASP A N 1
ATOM 4787 C CA . ASP A 1 606 ? -12.867 -47.938 -12.492 1 88.81 606 ASP A CA 1
ATOM 4788 C C . ASP A 1 606 ? -13.383 -46.5 -12.664 1 88.81 606 ASP A C 1
ATOM 4790 O O . ASP A 1 606 ? -14.414 -46.125 -12.086 1 88.81 606 ASP A O 1
ATOM 4794 N N . ALA A 1 607 ? -12.703 -45.656 -13.336 1 91.25 607 ALA A N 1
ATOM 4795 C CA . ALA A 1 607 ? -13.117 -44.281 -13.523 1 91.25 607 ALA A CA 1
ATOM 4796 C C . ALA A 1 607 ? -14.375 -44.188 -14.391 1 91.25 607 ALA A C 1
ATOM 4798 O O . ALA A 1 607 ? -15.195 -43.281 -14.219 1 91.25 607 ALA A O 1
ATOM 4799 N N . MET A 1 608 ? -14.562 -45.156 -15.312 1 92.56 608 MET A N 1
ATOM 4800 C CA . MET A 1 608 ? -15.711 -45.125 -16.219 1 92.56 608 MET A CA 1
ATOM 4801 C C . MET A 1 608 ? -17 -45.406 -15.453 1 92.56 608 MET A C 1
ATOM 4803 O O . MET A 1 608 ? -18.031 -44.781 -15.711 1 92.56 608 MET A O 1
ATOM 4807 N N . SER A 1 609 ? -16.828 -46.25 -14.477 1 92.25 609 SER A N 1
ATOM 4808 C CA . SER A 1 609 ? -18.016 -46.562 -13.688 1 92.25 609 SER A CA 1
ATOM 4809 C C . SER A 1 609 ? -18.328 -45.469 -12.672 1 92.25 609 SER A C 1
ATOM 4811 O O . SER A 1 609 ? -19.484 -45.281 -12.289 1 92.25 609 SER A O 1
ATOM 4813 N N . ARG A 1 610 ? -17.391 -44.75 -12.242 1 94.44 610 ARG A N 1
ATOM 4814 C CA . ARG A 1 610 ? -17.562 -43.719 -11.234 1 94.44 610 ARG A CA 1
ATOM 4815 C C . ARG A 1 610 ? -17.625 -42.344 -11.875 1 94.44 610 ARG A C 1
ATOM 4817 O O . ARG A 1 610 ? -17.359 -41.312 -11.219 1 94.44 610 ARG A O 1
ATOM 4824 N N . PHE A 1 611 ? -17.938 -42.281 -13.102 1 95.62 611 PHE A N 1
ATOM 4825 C CA . PHE A 1 611 ? -17.938 -41.031 -13.828 1 95.62 611 PHE A CA 1
ATOM 4826 C C . PHE A 1 611 ? -18.891 -40.031 -13.188 1 95.62 611 PHE A C 1
ATOM 4828 O O . PHE A 1 611 ? -18.5 -38.906 -12.875 1 95.62 611 PHE A O 1
ATOM 4835 N N . THR A 1 612 ? -20.125 -40.375 -12.875 1 96 612 THR A N 1
ATOM 4836 C CA . THR A 1 612 ? -21.125 -39.5 -12.305 1 96 612 THR A CA 1
ATOM 4837 C C . THR A 1 612 ? -20.797 -39.156 -10.852 1 96 612 THR A C 1
ATOM 4839 O O . THR A 1 612 ? -20.953 -38 -10.43 1 96 612 THR A O 1
ATOM 4842 N N . THR A 1 613 ? -20.312 -40.125 -10.164 1 96.12 613 THR A N 1
ATOM 4843 C CA . THR A 1 613 ? -19.953 -39.875 -8.781 1 96.12 613 THR A CA 1
ATOM 4844 C C . THR A 1 613 ? -18.766 -38.906 -8.695 1 96.12 613 THR A C 1
ATOM 4846 O O . THR A 1 613 ? -18.734 -38.031 -7.824 1 96.12 613 THR A O 1
ATOM 4849 N N . ASP A 1 614 ? -17.781 -39.094 -9.578 1 96.62 614 ASP A N 1
ATOM 4850 C CA . ASP A 1 614 ? -16.641 -38.219 -9.602 1 96.62 614 ASP A CA 1
ATOM 4851 C C . ASP A 1 614 ? -17.062 -36.781 -9.969 1 96.62 614 ASP A C 1
ATOM 4853 O O . ASP A 1 614 ? -16.531 -35.812 -9.422 1 96.62 614 ASP A O 1
ATOM 4857 N N . PHE A 1 615 ? -17.953 -36.719 -10.867 1 97.19 615 PHE A N 1
ATOM 4858 C CA . PHE A 1 615 ? -18.484 -35.406 -11.281 1 97.19 615 PHE A CA 1
ATOM 4859 C C . PHE A 1 615 ? -19.188 -34.719 -10.125 1 97.19 615 PHE A C 1
ATOM 4861 O O . PHE A 1 615 ? -18.969 -33.531 -9.875 1 97.19 615 PHE A O 1
ATOM 4868 N N . LEU A 1 616 ? -19.938 -35.469 -9.375 1 97 616 LEU A N 1
ATOM 4869 C CA . LEU A 1 616 ? -20.672 -34.938 -8.242 1 97 616 LEU A CA 1
ATOM 4870 C C . LEU A 1 616 ? -19.734 -34.562 -7.102 1 97 616 LEU A C 1
ATOM 4872 O O . LEU A 1 616 ? -19.922 -33.562 -6.43 1 97 616 LEU A O 1
ATOM 4876 N N . MET A 1 617 ? -18.781 -35.406 -6.914 1 96.69 617 MET A N 1
ATOM 4877 C CA . MET A 1 617 ? -17.797 -35.125 -5.867 1 96.69 617 MET A CA 1
ATOM 4878 C C . MET A 1 617 ? -17.016 -33.844 -6.191 1 96.69 617 MET A C 1
ATOM 4880 O O . MET A 1 617 ? -16.688 -33.062 -5.293 1 96.69 617 MET A O 1
ATOM 4884 N N . LEU A 1 618 ? -16.703 -33.719 -7.445 1 97.56 618 LEU A N 1
ATOM 4885 C CA . LEU A 1 618 ? -15.992 -32.531 -7.871 1 97.56 618 LEU A CA 1
ATOM 4886 C C . LEU A 1 618 ? -16.797 -31.266 -7.543 1 97.56 618 LEU A C 1
ATOM 4888 O O . LEU A 1 618 ? -16.25 -30.312 -6.973 1 97.56 618 LEU A O 1
ATOM 4892 N N . TYR A 1 619 ? -18.047 -31.234 -7.801 1 97.88 619 TYR A N 1
ATOM 4893 C CA . TYR A 1 619 ? -18.875 -30.047 -7.582 1 97.88 619 TYR A CA 1
ATOM 4894 C C . TYR A 1 619 ? -19.203 -29.875 -6.102 1 97.88 619 TYR A C 1
ATOM 4896 O O . TYR A 1 619 ? -19.562 -28.797 -5.664 1 97.88 619 TYR A O 1
ATOM 4904 N N . ALA A 1 620 ? -19.016 -30.953 -5.336 1 97.38 620 ALA A N 1
ATOM 4905 C CA . ALA A 1 620 ? -19.266 -30.891 -3.898 1 97.38 620 ALA A CA 1
ATOM 4906 C C . ALA A 1 620 ? -18.188 -30.062 -3.195 1 97.38 620 ALA A C 1
ATOM 4908 O O . ALA A 1 620 ? -18.422 -29.531 -2.102 1 97.38 620 ALA A O 1
ATOM 4909 N N . PHE A 1 621 ? -17.062 -29.906 -3.842 1 97.31 621 PHE A N 1
ATOM 4910 C CA . PHE A 1 621 ? -15.984 -29.109 -3.254 1 97.31 621 PHE A CA 1
ATOM 4911 C C . PHE A 1 621 ? -16.375 -27.641 -3.174 1 97.31 621 PHE A C 1
ATOM 4913 O O . PHE A 1 621 ? -15.883 -26.922 -2.305 1 97.31 621 PHE A O 1
ATOM 4920 N N . LEU A 1 622 ? -17.219 -27.172 -4.062 1 97.56 622 LEU A N 1
ATOM 4921 C CA . LEU A 1 622 ? -17.562 -25.766 -4.152 1 97.56 622 LEU A CA 1
ATOM 4922 C C . LEU A 1 622 ? -18.312 -25.297 -2.91 1 97.56 622 LEU A C 1
ATOM 4924 O O . LEU A 1 622 ? -17.844 -24.422 -2.184 1 97.56 622 LEU A O 1
ATOM 4928 N N . PRO A 1 623 ? -19.406 -25.969 -2.531 1 96.88 623 PRO A N 1
ATOM 4929 C CA . PRO A 1 623 ? -20.078 -25.531 -1.302 1 96.88 623 PRO A CA 1
ATOM 4930 C C . PRO A 1 623 ? -19.234 -25.781 -0.053 1 96.88 623 PRO A C 1
ATOM 4932 O O . PRO A 1 623 ? -19.312 -25.016 0.912 1 96.88 623 PRO A O 1
ATOM 4935 N N . ALA A 1 624 ? -18.422 -26.828 -0.104 1 96.88 624 ALA A N 1
ATOM 4936 C CA . ALA A 1 624 ? -17.562 -27.109 1.043 1 96.88 624 ALA A CA 1
ATOM 4937 C C . ALA A 1 624 ? -16.578 -25.969 1.281 1 96.88 624 ALA A C 1
ATOM 4939 O O . ALA A 1 624 ? -16.359 -25.547 2.422 1 96.88 624 ALA A O 1
ATOM 4940 N N . LEU A 1 625 ? -16.016 -25.484 0.229 1 97.25 625 LEU A N 1
ATOM 4941 C CA . LEU A 1 625 ? -15.039 -24.406 0.357 1 97.25 625 LEU A CA 1
ATOM 4942 C C . LEU A 1 625 ? -15.719 -23.094 0.705 1 97.25 625 LEU A C 1
ATOM 4944 O O . LEU A 1 625 ? -15.148 -22.266 1.417 1 97.25 625 LEU A O 1
ATOM 4948 N N . VAL A 1 626 ? -16.906 -22.891 0.231 1 97.5 626 VAL A N 1
ATOM 4949 C CA . VAL A 1 626 ? -17.656 -21.688 0.595 1 97.5 626 VAL A CA 1
ATOM 4950 C C . VAL A 1 626 ? -17.938 -21.688 2.098 1 97.5 626 VAL A C 1
ATOM 4952 O O . VAL A 1 626 ? -17.75 -20.672 2.768 1 97.5 626 VAL A O 1
ATOM 4955 N N . ILE A 1 627 ? -18.297 -22.828 2.605 1 97.31 627 ILE A N 1
ATOM 4956 C CA . ILE A 1 627 ? -18.562 -22.953 4.035 1 97.31 627 ILE A CA 1
ATOM 4957 C C . ILE A 1 627 ? -17.266 -22.734 4.82 1 97.31 627 ILE A C 1
ATOM 4959 O O . ILE A 1 627 ? -17.266 -22.031 5.828 1 97.31 627 ILE A O 1
ATOM 4963 N N . LEU A 1 628 ? -16.234 -23.297 4.301 1 96.69 628 LEU A N 1
ATOM 4964 C CA . LEU A 1 628 ? -14.945 -23.125 4.961 1 96.69 628 LEU A CA 1
ATOM 4965 C C . LEU A 1 628 ? -14.531 -21.656 4.961 1 96.69 628 LEU A C 1
ATOM 4967 O O . LEU A 1 628 ? -13.953 -21.172 5.934 1 96.69 628 LEU A O 1
ATOM 4971 N N . ALA A 1 629 ? -14.773 -20.984 3.887 1 96.62 629 ALA A N 1
ATOM 4972 C CA . ALA A 1 629 ? -14.461 -19.562 3.799 1 96.62 629 ALA A CA 1
ATOM 4973 C C . ALA A 1 629 ? -15.281 -18.75 4.793 1 96.62 629 ALA A C 1
ATOM 4975 O O . ALA A 1 629 ? -14.758 -17.859 5.461 1 96.62 629 ALA A O 1
ATOM 4976 N N . ILE A 1 630 ? -16.516 -19.094 4.941 1 95.81 630 ILE A N 1
ATOM 4977 C CA . ILE A 1 630 ? -17.391 -18.406 5.887 1 95.81 630 ILE A CA 1
ATOM 4978 C C . ILE A 1 630 ? -16.891 -18.641 7.312 1 95.81 630 ILE A C 1
ATOM 4980 O O . ILE A 1 630 ? -16.812 -17.688 8.102 1 95.81 630 ILE A O 1
ATOM 4984 N N . VAL A 1 631 ? -16.484 -19.828 7.598 1 94.94 631 VAL A N 1
ATOM 4985 C CA . VAL A 1 631 ? -15.984 -20.156 8.93 1 94.94 631 VAL A CA 1
ATOM 4986 C C . VAL A 1 631 ? -14.688 -19.406 9.203 1 94.94 631 VAL A C 1
ATOM 4988 O O . VAL A 1 631 ? -14.484 -18.891 10.305 1 94.94 631 VAL A O 1
ATOM 4991 N N . SER A 1 632 ? -13.875 -19.359 8.219 1 94.31 632 SER A N 1
ATOM 4992 C CA . SER A 1 632 ? -12.609 -18.641 8.359 1 94.31 632 SER A CA 1
ATOM 4993 C C . SER A 1 632 ? -12.844 -17.172 8.688 1 94.31 632 SER A C 1
ATOM 4995 O O . SER A 1 632 ? -12.188 -16.625 9.562 1 94.31 632 SER A O 1
ATOM 4997 N N . PHE A 1 633 ? -13.773 -16.5 8.102 1 93 633 PHE A N 1
ATOM 4998 C CA . PHE A 1 633 ? -14.031 -15.086 8.32 1 93 633 PHE A CA 1
ATOM 4999 C C . PHE A 1 633 ? -14.805 -14.859 9.617 1 93 633 PHE A C 1
ATOM 5001 O O . PHE A 1 633 ? -14.719 -13.797 10.227 1 93 633 PHE A O 1
ATOM 5008 N N . LYS A 1 634 ? -15.5 -15.883 10.031 1 89.81 634 LYS A N 1
ATOM 5009 C CA . LYS A 1 634 ? -16.141 -15.789 11.344 1 89.81 634 LYS A CA 1
ATOM 5010 C C . LYS A 1 634 ? -15.109 -15.891 12.461 1 89.81 634 LYS A C 1
ATOM 5012 O O . LYS A 1 634 ? -15.211 -15.188 13.469 1 89.81 634 LYS A O 1
ATOM 5017 N N . ILE A 1 635 ? -14.133 -16.719 12.211 1 85.81 635 ILE A N 1
ATOM 5018 C CA . ILE A 1 635 ? -13.047 -16.844 13.18 1 85.81 635 ILE A CA 1
ATOM 5019 C C . ILE A 1 635 ? -12.234 -15.555 13.211 1 85.81 635 ILE A C 1
ATOM 5021 O O . ILE A 1 635 ? -11.836 -15.094 14.281 1 85.81 635 ILE A O 1
ATOM 5025 N N . ARG A 1 636 ? -12.039 -14.977 12.117 1 83.25 636 ARG A N 1
ATOM 5026 C CA . ARG A 1 636 ? -11.328 -13.703 12.023 1 83.25 636 ARG A CA 1
ATOM 5027 C C . ARG A 1 636 ? -12.055 -12.609 12.797 1 83.25 636 ARG A C 1
ATOM 5029 O O . ARG A 1 636 ? -11.414 -11.773 13.438 1 83.25 636 ARG A O 1
ATOM 5036 N N . ASP A 1 637 ? -13.266 -12.609 12.719 1 77.19 637 ASP A N 1
ATOM 5037 C CA . ASP A 1 637 ? -14.062 -11.633 13.453 1 77.19 637 ASP A CA 1
ATOM 5038 C C . ASP A 1 637 ? -13.859 -11.781 14.961 1 77.19 637 ASP A C 1
ATOM 5040 O O . ASP A 1 637 ? -13.781 -10.789 15.68 1 77.19 637 ASP A O 1
ATOM 5044 N N . ILE A 1 638 ? -13.602 -13.008 15.289 1 73.81 638 ILE A N 1
ATOM 5045 C CA . ILE A 1 638 ? -13.438 -13.281 16.719 1 73.81 638 ILE A CA 1
ATOM 5046 C C . ILE A 1 638 ? -12.023 -12.906 17.156 1 73.81 638 ILE A C 1
ATOM 5048 O O . ILE A 1 638 ? -11.828 -12.32 18.219 1 73.81 638 ILE A O 1
ATOM 5052 N N . ILE A 1 639 ? -11.023 -13.141 16.297 1 67.69 639 ILE A N 1
ATOM 5053 C CA . ILE A 1 639 ? -9.633 -12.883 16.641 1 67.69 639 ILE A CA 1
ATOM 5054 C C . ILE A 1 639 ? -9.367 -11.375 16.625 1 67.69 639 ILE A C 1
ATOM 5056 O O . ILE A 1 639 ? -8.672 -10.852 17.5 1 67.69 639 ILE A O 1
ATOM 5060 N N . ILE A 1 640 ? -9.867 -10.68 15.719 1 61.66 640 ILE A N 1
ATOM 5061 C CA . ILE A 1 640 ? -9.633 -9.25 15.609 1 61.66 640 ILE A CA 1
ATOM 5062 C C . ILE A 1 640 ? -10.305 -8.523 16.781 1 61.66 640 ILE A C 1
ATOM 5064 O O . ILE A 1 640 ? -9.758 -7.559 17.312 1 61.66 640 ILE A O 1
ATOM 5068 N N . VAL A 1 641 ? -11.391 -9.016 17.188 1 53.47 641 VAL A N 1
ATOM 5069 C CA . VAL A 1 641 ? -12.047 -8.414 18.344 1 53.47 641 VAL A CA 1
ATOM 5070 C C . VAL A 1 641 ? -11.203 -8.656 19.594 1 53.47 641 VAL A C 1
ATOM 5072 O O . VAL A 1 641 ? -11.148 -7.797 20.484 1 53.47 641 VAL A O 1
ATOM 5075 N N . ARG A 1 642 ? -10.375 -9.758 19.484 1 47.47 642 ARG A N 1
ATOM 5076 C CA . ARG A 1 642 ? -9.531 -10.078 20.641 1 47.47 642 ARG A CA 1
ATOM 5077 C C . ARG A 1 642 ? -8.211 -9.32 20.578 1 47.47 642 ARG A C 1
ATOM 5079 O O . ARG A 1 642 ? -7.621 -9 21.609 1 47.47 642 ARG A O 1
ATOM 5086 N N . GLN A 1 643 ? -7.727 -8.867 19.406 1 48.28 643 GLN A N 1
ATOM 5087 C CA . GLN A 1 643 ? -6.484 -8.117 19.266 1 48.28 643 GLN A CA 1
ATOM 5088 C C . GLN A 1 643 ? -6.738 -6.613 19.359 1 48.28 643 GLN A C 1
ATOM 5090 O O . GLN A 1 643 ? -5.914 -5.871 19.891 1 48.28 643 GLN A O 1
ATOM 5095 N N . MET B 1 1 ? 62.781 67.875 15.82 1 23.66 1 MET B N 1
ATOM 5096 C CA . MET B 1 1 ? 62.281 67.188 14.609 1 23.66 1 MET B CA 1
ATOM 5097 C C . MET B 1 1 ? 61.812 65.812 14.914 1 23.66 1 MET B C 1
ATOM 5099 O O . MET B 1 1 ? 62.656 64.875 15.062 1 23.66 1 MET B O 1
ATOM 5103 N N . MET B 1 2 ? 60.781 65.625 15.75 1 26.03 2 MET B N 1
ATOM 5104 C CA . MET B 1 2 ? 60.188 64.5 16.516 1 26.03 2 MET B CA 1
ATOM 5105 C C . MET B 1 2 ? 59.594 63.438 15.586 1 26.03 2 MET B C 1
ATOM 5107 O O . MET B 1 2 ? 58.906 63.781 14.602 1 26.03 2 MET B O 1
ATOM 5111 N N . GLN B 1 3 ? 60.25 62.25 15.453 1 29.91 3 GLN B N 1
ATOM 5112 C CA . GLN B 1 3 ? 60.062 61.094 14.578 1 29.91 3 GLN B CA 1
ATOM 5113 C C . GLN B 1 3 ? 58.656 60.562 14.672 1 29.91 3 GLN B C 1
ATOM 5115 O O . GLN B 1 3 ? 58.125 60.406 15.773 1 29.91 3 GLN B O 1
ATOM 5120 N N . PRO B 1 4 ? 57.781 60.656 13.531 1 33.78 4 PRO B N 1
ATOM 5121 C CA . PRO B 1 4 ? 56.344 60.344 13.391 1 33.78 4 PRO B CA 1
ATOM 5122 C C . PRO B 1 4 ? 56.031 58.906 13.773 1 33.78 4 PRO B C 1
ATOM 5124 O O . PRO B 1 4 ? 56.688 57.969 13.305 1 33.78 4 PRO B O 1
ATOM 5127 N N . THR B 1 5 ? 55.594 58.625 15.047 1 28.41 5 THR B N 1
ATOM 5128 C CA . THR B 1 5 ? 55.438 57.312 15.695 1 28.41 5 THR B CA 1
ATOM 5129 C C . THR B 1 5 ? 54.5 56.406 14.898 1 28.41 5 THR B C 1
ATOM 5131 O O . THR B 1 5 ? 53.625 56.906 14.195 1 28.41 5 THR B O 1
ATOM 5134 N N . ALA B 1 6 ? 54.781 54.969 14.875 1 33.12 6 ALA B N 1
ATOM 5135 C CA . ALA B 1 6 ? 54.375 53.688 14.32 1 33.12 6 ALA B CA 1
ATOM 5136 C C . ALA B 1 6 ? 52.875 53.438 14.461 1 33.12 6 ALA B C 1
ATOM 5138 O O . ALA B 1 6 ? 52.375 52.375 14.156 1 33.12 6 ALA B O 1
ATOM 5139 N N . MET B 1 7 ? 52.062 54.25 15.195 1 31.67 7 MET B N 1
ATOM 5140 C CA . MET B 1 7 ? 50.656 54 15.508 1 31.67 7 MET B CA 1
ATOM 5141 C C . MET B 1 7 ? 49.844 53.969 14.234 1 31.67 7 MET B C 1
ATOM 5143 O O . MET B 1 7 ? 48.625 53.656 14.281 1 31.67 7 MET B O 1
ATOM 5147 N N . GLU B 1 8 ? 50.281 54.594 13.094 1 31.61 8 GLU B N 1
ATOM 5148 C CA . GLU B 1 8 ? 49.438 54.719 11.914 1 31.61 8 GLU B CA 1
ATOM 5149 C C . GLU B 1 8 ? 49.25 53.375 11.242 1 31.61 8 GLU B C 1
ATOM 5151 O O . GLU B 1 8 ? 48.375 53.219 10.383 1 31.61 8 GLU B O 1
ATOM 5156 N N . ARG B 1 9 ? 50.25 52.469 11.359 1 34.22 9 ARG B N 1
ATOM 5157 C CA . ARG B 1 9 ? 50.219 51.281 10.539 1 34.22 9 ARG B CA 1
ATOM 5158 C C . ARG B 1 9 ? 49.125 50.312 10.977 1 34.22 9 ARG B C 1
ATOM 5160 O O . ARG B 1 9 ? 48.688 49.469 10.195 1 34.22 9 ARG B O 1
ATOM 5167 N N . SER B 1 10 ? 48.969 50.25 12.414 1 34.28 10 SER B N 1
ATOM 5168 C CA . SER B 1 10 ? 48.125 49.156 12.883 1 34.28 10 SER B CA 1
ATOM 5169 C C . SER B 1 10 ? 46.656 49.344 12.492 1 34.28 10 SER B C 1
ATOM 5171 O O . SER B 1 10 ? 45.875 48.406 12.57 1 34.28 10 SER B O 1
ATOM 5173 N N . ASP B 1 11 ? 46.25 50.625 12.273 1 33.28 11 ASP B N 1
ATOM 5174 C CA . ASP B 1 11 ? 44.844 50.844 11.938 1 33.28 11 ASP B CA 1
ATOM 5175 C C . ASP B 1 11 ? 44.5 50.281 10.562 1 33.28 11 ASP B C 1
ATOM 5177 O O . ASP B 1 11 ? 43.344 50.188 10.18 1 33.28 11 ASP B O 1
ATOM 5181 N N . TRP B 1 12 ? 45.625 50.156 9.648 1 36.59 12 TRP B N 1
ATOM 5182 C CA . TRP B 1 12 ? 45.344 49.625 8.32 1 36.59 12 TRP B CA 1
ATOM 5183 C C . TRP B 1 12 ? 44.938 48.156 8.383 1 36.59 12 TRP B C 1
ATOM 5185 O O . TRP B 1 12 ? 44.188 47.656 7.539 1 36.59 12 TRP B O 1
ATOM 5195 N N . GLY B 1 13 ? 45.688 47.438 9.359 1 35.75 13 GLY B N 1
ATOM 5196 C CA . GLY B 1 13 ? 45.406 46 9.383 1 35.75 13 GLY B CA 1
ATOM 5197 C C . GLY B 1 13 ? 43.969 45.688 9.773 1 35.75 13 GLY B C 1
ATOM 5198 O O . GLY B 1 13 ? 43.438 44.625 9.422 1 35.75 13 GLY B O 1
ATOM 5199 N N . SER B 1 14 ? 43.531 46.438 10.852 1 39.19 14 SER B N 1
ATOM 5200 C CA . SER B 1 14 ? 42.219 46.094 11.359 1 39.19 14 SER B CA 1
ATOM 5201 C C . SER B 1 14 ? 41.125 46.406 10.336 1 39.19 14 SER B C 1
ATOM 5203 O O . SER B 1 14 ? 40.062 45.781 10.328 1 39.19 14 SER B O 1
ATOM 5205 N N . ARG B 1 15 ? 41.25 47.469 9.562 1 39 15 ARG B N 1
ATOM 5206 C CA . ARG B 1 15 ? 40.312 47.781 8.5 1 39 15 ARG B CA 1
ATOM 5207 C C . ARG B 1 15 ? 40.344 46.688 7.418 1 39 15 ARG B C 1
ATOM 5209 O O . ARG B 1 15 ? 39.344 46.469 6.723 1 39 15 ARG B O 1
ATOM 5216 N N . ALA B 1 16 ? 41.562 46.281 7.02 1 38.62 16 ALA B N 1
ATOM 5217 C CA . ALA B 1 16 ? 41.688 45.25 5.98 1 38.62 16 ALA B CA 1
ATOM 5218 C C . ALA B 1 16 ? 41.062 43.938 6.426 1 38.62 16 ALA B C 1
ATOM 5220 O O . ALA B 1 16 ? 40.469 43.219 5.617 1 38.62 16 ALA B O 1
ATOM 5221 N N . GLU B 1 17 ? 41.312 43.438 7.684 1 36.03 17 GLU B N 1
ATOM 5222 C CA . GLU B 1 17 ? 40.625 42.25 8.203 1 36.03 17 GLU B CA 1
ATOM 5223 C C . GLU B 1 17 ? 39.125 42.469 8.273 1 36.03 17 GLU B C 1
ATOM 5225 O O . GLU B 1 17 ? 38.344 41.562 8.062 1 36.03 17 GLU B O 1
ATOM 5230 N N . GLU B 1 18 ? 38.625 43.656 8.766 1 36.69 18 GLU B N 1
ATOM 5231 C CA . GLU B 1 18 ? 37.188 43.938 8.688 1 36.69 18 GLU B CA 1
ATOM 5232 C C . GLU B 1 18 ? 36.719 44 7.238 1 36.69 18 GLU B C 1
ATOM 5234 O O . GLU B 1 18 ? 35.594 43.625 6.934 1 36.69 18 GLU B O 1
ATOM 5239 N N . ARG B 1 19 ? 37.406 44.656 6.246 1 34.91 19 ARG B N 1
ATOM 5240 C CA . ARG B 1 19 ? 37.094 44.594 4.82 1 34.91 19 ARG B CA 1
ATOM 5241 C C . ARG B 1 19 ? 37.25 43.188 4.277 1 34.91 19 ARG B C 1
ATOM 5243 O O . ARG B 1 19 ? 36.625 42.812 3.283 1 34.91 19 ARG B O 1
ATOM 5250 N N . MET B 1 20 ? 38.312 42.5 4.492 1 34.09 20 MET B N 1
ATOM 5251 C CA . MET B 1 20 ? 38.438 41.094 4.074 1 34.09 20 MET B CA 1
ATOM 5252 C C . MET B 1 20 ? 37.344 40.25 4.711 1 34.09 20 MET B C 1
ATOM 5254 O O . MET B 1 20 ? 37.281 39.031 4.504 1 34.09 20 MET B O 1
ATOM 5258 N N . SER B 1 21 ? 36.906 40.469 5.906 1 37.53 21 SER B N 1
ATOM 5259 C CA . SER B 1 21 ? 35.656 39.844 6.293 1 37.53 21 SER B CA 1
ATOM 5260 C C . SER B 1 21 ? 34.656 39.844 5.141 1 37.53 21 SER B C 1
ATOM 5262 O O . SER B 1 21 ? 33.969 40.844 4.914 1 37.53 21 SER B O 1
ATOM 5264 N N . ALA B 1 22 ? 35.125 39.625 3.9 1 35.78 22 ALA B N 1
ATOM 5265 C CA . ALA B 1 22 ? 34.906 39.406 2.471 1 35.78 22 ALA B CA 1
ATOM 5266 C C . ALA B 1 22 ? 33.5 38.938 2.182 1 35.78 22 ALA B C 1
ATOM 5268 O O . ALA B 1 22 ? 32.844 38.281 3.02 1 35.78 22 ALA B O 1
ATOM 5269 N N . MET B 1 23 ? 32.875 39.438 1.014 1 39.56 23 MET B N 1
ATOM 5270 C CA . MET B 1 23 ? 31.625 39.25 0.296 1 39.56 23 MET B CA 1
ATOM 5271 C C . MET B 1 23 ? 31.297 37.75 0.163 1 39.56 23 MET B C 1
ATOM 5273 O O . MET B 1 23 ? 31.859 37.062 -0.679 1 39.56 23 MET B O 1
ATOM 5277 N N . ILE B 1 24 ? 31.453 36.938 1.044 1 46.97 24 ILE B N 1
ATOM 5278 C CA . ILE B 1 24 ? 30.844 35.625 0.83 1 46.97 24 ILE B CA 1
ATOM 5279 C C . ILE B 1 24 ? 29.672 35.75 -0.138 1 46.97 24 ILE B C 1
ATOM 5281 O O . ILE B 1 24 ? 28.719 36.5 0.131 1 46.97 24 ILE B O 1
ATOM 5285 N N . PRO B 1 25 ? 29.969 35.594 -1.371 1 54.19 25 PRO B N 1
ATOM 5286 C CA . PRO B 1 25 ? 28.938 35.719 -2.416 1 54.19 25 PRO B CA 1
ATOM 5287 C C . PRO B 1 25 ? 27.578 35.188 -1.983 1 54.19 25 PRO B C 1
ATOM 5289 O O . PRO B 1 25 ? 27.484 34.094 -1.452 1 54.19 25 PRO B O 1
ATOM 5292 N N . ARG B 1 26 ? 26.672 35.969 -1.689 1 77.75 26 ARG B N 1
ATOM 5293 C CA . ARG B 1 26 ? 25.266 35.719 -1.383 1 77.75 26 ARG B CA 1
ATOM 5294 C C . ARG B 1 26 ? 24.547 35.094 -2.578 1 77.75 26 ARG B C 1
ATOM 5296 O O . ARG B 1 26 ? 24.609 35.625 -3.688 1 77.75 26 ARG B O 1
ATOM 5303 N N . ASN B 1 27 ? 24.328 33.812 -2.541 1 89.88 27 ASN B N 1
ATOM 5304 C CA . ASN B 1 27 ? 23.578 33.125 -3.584 1 89.88 27 ASN B CA 1
ATOM 5305 C C . ASN B 1 27 ? 22.141 33.594 -3.648 1 89.88 27 ASN B C 1
ATOM 5307 O O . ASN B 1 27 ? 21.609 34.125 -2.666 1 89.88 27 ASN B O 1
ATOM 5311 N N . SER B 1 28 ? 21.656 33.656 -4.848 1 93 28 SER B N 1
ATOM 5312 C CA . SER B 1 28 ? 20.266 34.062 -5.023 1 93 28 SER B CA 1
ATOM 5313 C C . SER B 1 28 ? 19.547 33.156 -6.031 1 93 28 SER B C 1
ATOM 5315 O O . SER B 1 28 ? 20.188 32.594 -6.934 1 93 28 SER B O 1
ATOM 5317 N N . VAL B 1 29 ? 18.312 32.906 -5.824 1 94.62 29 VAL B N 1
ATOM 5318 C CA . VAL B 1 29 ? 17.453 32.156 -6.738 1 94.62 29 VAL B CA 1
ATOM 5319 C C . VAL B 1 29 ? 16.344 33.094 -7.254 1 94.62 29 VAL B C 1
ATOM 5321 O O . VAL B 1 29 ? 15.688 33.781 -6.473 1 94.62 29 VAL B O 1
ATOM 5324 N N . SER B 1 30 ? 16.203 33.156 -8.586 1 95.19 30 SER B N 1
ATOM 5325 C CA . SER B 1 30 ? 15.156 33.969 -9.219 1 95.19 30 SER B CA 1
ATOM 5326 C C . SER B 1 30 ? 14.266 33.125 -10.109 1 95.19 30 SER B C 1
ATOM 5328 O O . SER B 1 30 ? 14.758 32.344 -10.922 1 95.19 30 SER B O 1
ATOM 5330 N N . VAL B 1 31 ? 13.039 33.156 -9.875 1 95.62 31 VAL B N 1
ATOM 5331 C CA . VAL B 1 31 ? 12.031 32.531 -10.719 1 95.62 31 VAL B CA 1
ATOM 5332 C C . VAL B 1 31 ? 11.305 33.594 -11.539 1 95.62 31 VAL B C 1
ATOM 5334 O O . VAL B 1 31 ? 10.789 34.562 -10.992 1 95.62 31 VAL B O 1
ATOM 5337 N N . HIS B 1 32 ? 11.336 33.375 -12.828 1 94.62 32 HIS B N 1
ATOM 5338 C CA . HIS B 1 32 ? 10.766 34.406 -13.688 1 94.62 32 HIS B CA 1
ATOM 5339 C C . HIS B 1 32 ? 9.719 33.844 -14.633 1 94.62 32 HIS B C 1
ATOM 5341 O O . HIS B 1 32 ? 10.062 33.094 -15.555 1 94.62 32 HIS B O 1
ATOM 5347 N N . GLY B 1 33 ? 8.484 34.219 -14.438 1 93.62 33 GLY B N 1
ATOM 5348 C CA . GLY B 1 33 ? 7.406 33.969 -15.375 1 93.62 33 GLY B CA 1
ATOM 5349 C C . GLY B 1 33 ? 7.125 32.469 -15.57 1 93.62 33 GLY B C 1
ATOM 5350 O O . GLY B 1 33 ? 6.961 32.031 -16.703 1 93.62 33 GLY B O 1
ATOM 5351 N N . ILE B 1 34 ? 7.094 31.734 -14.586 1 93.38 34 ILE B N 1
ATOM 5352 C CA . ILE B 1 34 ? 6.863 30.297 -14.68 1 93.38 34 ILE B CA 1
ATOM 5353 C C . ILE B 1 34 ? 5.379 30.031 -14.914 1 93.38 34 ILE B C 1
ATOM 5355 O O . ILE B 1 34 ? 4.523 30.531 -14.18 1 93.38 34 ILE B O 1
ATOM 5359 N N . SER B 1 35 ? 5.07 29.375 -16.016 1 94.31 35 SER B N 1
ATOM 5360 C CA . SER B 1 35 ? 3.727 28.938 -16.375 1 94.31 35 SER B CA 1
ATOM 5361 C C . SER B 1 35 ? 3.715 27.469 -16.781 1 94.31 35 SER B C 1
ATOM 5363 O O . SER B 1 35 ? 4.629 27.016 -17.469 1 94.31 35 SER B O 1
ATOM 5365 N N . TYR B 1 36 ? 2.809 26.766 -16.25 1 92.44 36 TYR B N 1
ATOM 5366 C CA . TYR B 1 36 ? 2.732 25.328 -16.5 1 92.44 36 TYR B CA 1
ATOM 5367 C C . TYR B 1 36 ? 1.3 24.906 -16.797 1 92.44 36 TYR B C 1
ATOM 5369 O O . TYR B 1 36 ? 0.376 25.25 -16.062 1 92.44 36 TYR B O 1
ATOM 5377 N N . THR B 1 37 ? 1.104 24.219 -17.953 1 89.38 37 THR B N 1
ATOM 5378 C CA . THR B 1 37 ? -0.202 23.734 -18.375 1 89.38 37 THR B CA 1
ATOM 5379 C C . THR B 1 37 ? -0.158 22.219 -18.609 1 89.38 37 THR B C 1
ATOM 5381 O O . THR B 1 37 ? 0.83 21.703 -19.141 1 89.38 37 THR B O 1
ATOM 5384 N N . VAL B 1 38 ? -1.163 21.5 -18.109 1 83.62 38 VAL B N 1
ATOM 5385 C CA . VAL B 1 38 ? -1.234 20.047 -18.281 1 83.62 38 VAL B CA 1
ATOM 5386 C C . VAL B 1 38 ? -2.498 19.672 -19.047 1 83.62 38 VAL B C 1
ATOM 5388 O O . VAL B 1 38 ? -3.555 20.281 -18.844 1 83.62 38 VAL B O 1
ATOM 5391 N N . ARG B 1 39 ? -2.355 18.719 -19.984 1 78.88 39 ARG B N 1
ATOM 5392 C CA . ARG B 1 39 ? -3.496 18.172 -20.703 1 78.88 39 ARG B CA 1
ATOM 5393 C C . ARG B 1 39 ? -3.916 16.828 -20.125 1 78.88 39 ARG B C 1
ATOM 5395 O O . ARG B 1 39 ? -3.111 15.898 -20.047 1 78.88 39 ARG B O 1
ATOM 5402 N N . GLU B 1 40 ? -4.973 16.797 -19.344 1 72.94 40 GLU B N 1
ATOM 5403 C CA . GLU B 1 40 ? -5.43 15.547 -18.734 1 72.94 40 GLU B CA 1
ATOM 5404 C C . GLU B 1 40 ? -6.727 15.055 -19.359 1 72.94 40 GLU B C 1
ATOM 5406 O O . GLU B 1 40 ? -7.527 15.859 -19.844 1 72.94 40 GLU B O 1
ATOM 5411 N N . ARG B 1 41 ? -6.816 13.742 -19.516 1 69.62 41 ARG B N 1
ATOM 5412 C CA . ARG B 1 41 ? -8.055 13.109 -19.953 1 69.62 41 ARG B CA 1
ATOM 5413 C C . ARG B 1 41 ? -9.078 13.062 -18.828 1 69.62 41 ARG B C 1
ATOM 5415 O O . ARG B 1 41 ? -8.742 12.727 -17.688 1 69.62 41 ARG B O 1
ATOM 5422 N N . VAL B 1 42 ? -10.25 13.656 -18.859 1 63.91 42 VAL B N 1
ATOM 5423 C CA . VAL B 1 42 ? -11.227 13.773 -17.781 1 63.91 42 VAL B CA 1
ATOM 5424 C C . VAL B 1 42 ? -12.141 12.555 -17.781 1 63.91 42 VAL B C 1
ATOM 5426 O O . VAL B 1 42 ? -12.664 12.172 -16.734 1 63.91 42 VAL B O 1
ATOM 5429 N N . GLY B 1 43 ? -12.219 11.836 -18.844 1 64.31 43 GLY B N 1
ATOM 5430 C CA . GLY B 1 43 ? -13.352 10.93 -18.875 1 64.31 43 GLY B CA 1
ATOM 5431 C C . GLY B 1 43 ? -13.031 9.547 -18.344 1 64.31 43 GLY B C 1
ATOM 5432 O O . GLY B 1 43 ? -11.859 9.164 -18.266 1 64.31 43 GLY B O 1
ATOM 5433 N N . LEU B 1 44 ? -14.125 9.047 -17.594 1 69 44 LEU B N 1
ATOM 5434 C CA . LEU B 1 44 ? -14.094 7.664 -17.125 1 69 44 LEU B CA 1
ATOM 5435 C C . LEU B 1 44 ? -13.992 6.699 -18.312 1 69 44 LEU B C 1
ATOM 5437 O O . LEU B 1 44 ? -14.492 6.984 -19.391 1 69 44 LEU B O 1
ATOM 5441 N N . TRP B 1 45 ? -13.195 5.672 -18.281 1 68.81 45 TRP B N 1
ATOM 5442 C CA . TRP B 1 45 ? -12.891 4.77 -19.375 1 68.81 45 TRP B CA 1
ATOM 5443 C C . TRP B 1 45 ? -14.172 4.145 -19.938 1 68.81 45 TRP B C 1
ATOM 5445 O O . TRP B 1 45 ? -14.211 3.746 -21.109 1 68.81 45 TRP B O 1
ATOM 5455 N N . TRP B 1 46 ? -15.211 4.164 -19.094 1 66.44 46 TRP B N 1
ATOM 5456 C CA . TRP B 1 46 ? -16.422 3.508 -19.562 1 66.44 46 TRP B CA 1
ATOM 5457 C C . TRP B 1 46 ? -17.297 4.484 -20.344 1 66.44 46 TRP B C 1
ATOM 5459 O O . TRP B 1 46 ? -18.219 4.07 -21.047 1 66.44 46 TRP B O 1
ATOM 5469 N N . ASP B 1 47 ? -16.953 5.758 -20.031 1 71.75 47 ASP B N 1
ATOM 5470 C CA . ASP B 1 47 ? -17.625 6.762 -20.844 1 71.75 47 ASP B CA 1
ATOM 5471 C C . ASP B 1 47 ? -16.766 7.176 -22.047 1 71.75 47 ASP B C 1
ATOM 5473 O O . ASP B 1 47 ? -15.953 8.094 -21.938 1 71.75 47 ASP B O 1
ATOM 5477 N N . ILE B 1 48 ? -16.828 6.48 -23.094 1 66.5 48 ILE B N 1
ATOM 5478 C CA . ILE B 1 48 ? -15.961 6.57 -24.266 1 66.5 48 ILE B CA 1
ATOM 5479 C C . ILE B 1 48 ? -15.938 8.008 -24.781 1 66.5 48 ILE B C 1
ATOM 5481 O O . ILE B 1 48 ? -14.875 8.555 -25.062 1 66.5 48 ILE B O 1
ATOM 5485 N N . PRO B 1 49 ? -17.094 8.664 -24.906 1 66.06 49 PRO B N 1
ATOM 5486 C CA . PRO B 1 49 ? -17.031 10.023 -25.438 1 66.06 49 PRO B CA 1
ATOM 5487 C C . PRO B 1 49 ? -16.25 10.977 -24.531 1 66.06 49 PRO B C 1
ATOM 5489 O O . PRO B 1 49 ? -15.5 11.828 -25.016 1 66.06 49 PRO B O 1
ATOM 5492 N N . SER B 1 50 ? -16.516 10.812 -23.25 1 69.69 50 SER B N 1
ATOM 5493 C CA . SER B 1 50 ? -15.859 11.703 -22.312 1 69.69 50 SER B CA 1
ATOM 5494 C C . SER B 1 50 ? -14.391 11.336 -22.125 1 69.69 50 SER B C 1
ATOM 5496 O O . SER B 1 50 ? -13.562 12.188 -21.797 1 69.69 50 SER B O 1
ATOM 5498 N N . TYR B 1 51 ? -14.133 10.094 -22.469 1 68.12 51 TYR B N 1
ATOM 5499 C CA . TYR B 1 51 ? -12.766 9.617 -22.281 1 68.12 51 TYR B CA 1
ATOM 5500 C C . TYR B 1 51 ? -11.836 10.234 -23.328 1 68.12 51 TYR B C 1
ATOM 5502 O O . TYR B 1 51 ? -10.656 10.461 -23.062 1 68.12 51 TYR B O 1
ATOM 5510 N N . HIS B 1 52 ? -12.336 10.617 -24.438 1 67.69 52 HIS B N 1
ATOM 5511 C CA . HIS B 1 52 ? -11.492 11.148 -25.5 1 67.69 52 HIS B CA 1
ATOM 5512 C C . HIS B 1 52 ? -11.375 12.664 -25.406 1 67.69 52 HIS B C 1
ATOM 5514 O O . HIS B 1 52 ? -10.547 13.273 -26.078 1 67.69 52 HIS B O 1
ATOM 5520 N N . LYS B 1 53 ? -12.141 13.195 -24.516 1 73.31 53 LYS B N 1
ATOM 5521 C CA . LYS B 1 53 ? -12.039 14.641 -24.375 1 73.31 53 LYS B CA 1
ATOM 5522 C C . LYS B 1 53 ? -10.891 15.023 -23.438 1 73.31 53 LYS B C 1
ATOM 5524 O O . LYS B 1 53 ? -10.797 14.508 -22.328 1 73.31 53 LYS B O 1
ATOM 5529 N N . LYS B 1 54 ? -9.867 15.656 -24.062 1 76.06 54 LYS B N 1
ATOM 5530 C CA . LYS B 1 54 ? -8.727 16.156 -23.281 1 76.06 54 LYS B CA 1
ATOM 5531 C C . LYS B 1 54 ? -8.961 17.578 -22.812 1 76.06 54 LYS B C 1
ATOM 5533 O O . LYS B 1 54 ? -9.477 18.406 -23.562 1 76.06 54 LYS B O 1
ATOM 5538 N N . TYR B 1 55 ? -8.977 17.75 -21.562 1 75.5 55 TYR B N 1
ATOM 5539 C CA . TYR B 1 55 ? -9.109 19.094 -21 1 75.5 55 TYR B CA 1
ATOM 5540 C C . TYR B 1 55 ? -7.75 19.656 -20.609 1 75.5 55 TYR B C 1
ATOM 5542 O O . TYR B 1 55 ? -6.895 18.938 -20.094 1 75.5 55 TYR B O 1
ATOM 5550 N N . THR B 1 56 ? -7.445 20.906 -21.125 1 80.75 56 THR B N 1
ATOM 5551 C CA . THR B 1 56 ? -6.219 21.609 -20.75 1 80.75 56 THR B CA 1
ATOM 5552 C C . THR B 1 56 ? -6.414 22.422 -19.484 1 80.75 56 THR B C 1
ATOM 5554 O O . THR B 1 56 ? -7.348 23.234 -19.391 1 80.75 56 THR B O 1
ATOM 5557 N N . ARG B 1 57 ? -5.668 22.109 -18.484 1 83.69 57 ARG B N 1
ATOM 5558 C CA . ARG B 1 57 ? -5.73 22.844 -17.234 1 83.69 57 ARG B CA 1
ATOM 5559 C C . ARG B 1 57 ? -4.414 23.562 -16.953 1 83.69 57 ARG B C 1
ATOM 5561 O O . ARG B 1 57 ? -3.344 22.953 -17 1 83.69 57 ARG B O 1
ATOM 5568 N N . GLN B 1 58 ? -4.562 24.891 -16.781 1 88.19 58 GLN B N 1
ATOM 5569 C CA . GLN B 1 58 ? -3.385 25.672 -16.406 1 88.19 58 GLN B CA 1
ATOM 5570 C C . GLN B 1 58 ? -3.143 25.625 -14.898 1 88.19 58 GLN B C 1
ATOM 5572 O O . GLN B 1 58 ? -3.963 26.094 -14.117 1 88.19 58 GLN B O 1
ATOM 5577 N N . ILE B 1 59 ? -1.997 25.094 -14.43 1 89.62 59 ILE B N 1
ATOM 5578 C CA . ILE B 1 59 ? -1.706 24.875 -13.016 1 89.62 59 ILE B CA 1
ATOM 5579 C C . ILE B 1 59 ? -0.941 26.078 -12.461 1 89.62 59 ILE B C 1
ATOM 5581 O O . ILE B 1 59 ? -1.179 26.5 -11.328 1 89.62 59 ILE B O 1
ATOM 5585 N N . LEU B 1 60 ? 0.021 26.562 -13.18 1 94.19 60 LEU B N 1
ATOM 5586 C CA . LEU B 1 60 ? 0.779 27.75 -12.781 1 94.19 60 LEU B CA 1
ATOM 5587 C C . LEU B 1 60 ? 0.639 28.859 -13.812 1 94.19 60 LEU B C 1
ATOM 5589 O O . LEU B 1 60 ? 0.635 28.594 -15.016 1 94.19 60 LEU B O 1
ATOM 5593 N N . LYS B 1 61 ? 0.522 30.109 -13.305 1 94.62 61 LYS B N 1
ATOM 5594 C CA . LYS B 1 61 ? 0.322 31.266 -14.172 1 94.62 61 LYS B CA 1
ATOM 5595 C C . LYS B 1 61 ? 1.312 32.375 -13.844 1 94.62 61 LYS B C 1
ATOM 5597 O O . LYS B 1 61 ? 1.065 33.188 -12.953 1 94.62 61 LYS B O 1
ATOM 5602 N N . ASP B 1 62 ? 2.25 32.469 -14.594 1 93.25 62 ASP B N 1
ATOM 5603 C CA . ASP B 1 62 ? 3.191 33.594 -14.594 1 93.25 62 ASP B CA 1
ATOM 5604 C C . ASP B 1 62 ? 3.684 33.906 -13.18 1 93.25 62 ASP B C 1
ATOM 5606 O O . ASP B 1 62 ? 3.543 35.031 -12.688 1 93.25 62 ASP B O 1
ATOM 5610 N N . VAL B 1 63 ? 4.32 33 -12.555 1 95.62 63 VAL B N 1
ATOM 5611 C CA . VAL B 1 63 ? 4.812 33.125 -11.188 1 95.62 63 VAL B CA 1
ATOM 5612 C C . VAL B 1 63 ? 6.258 33.625 -11.203 1 95.62 63 VAL B C 1
ATOM 5614 O O . VAL B 1 63 ? 7.109 33.062 -11.898 1 95.62 63 VAL B O 1
ATOM 5617 N N . SER B 1 64 ? 6.535 34.75 -10.516 1 96.31 64 SER B N 1
ATOM 5618 C CA . SER B 1 64 ? 7.879 35.312 -10.422 1 96.31 64 SER B CA 1
ATOM 5619 C C . SER B 1 64 ? 8.211 35.719 -8.992 1 96.31 64 SER B C 1
ATOM 5621 O O . SER B 1 64 ? 7.379 36.312 -8.297 1 96.31 64 SER B O 1
ATOM 5623 N N . PHE B 1 65 ? 9.398 35.375 -8.508 1 95.44 65 PHE B N 1
ATOM 5624 C CA . PHE B 1 65 ? 9.875 35.844 -7.211 1 95.44 65 PHE B CA 1
ATOM 5625 C C . PHE B 1 65 ? 11.391 35.719 -7.121 1 95.44 65 PHE B C 1
ATOM 5627 O O . PHE B 1 65 ? 12.039 35.156 -8.016 1 95.44 65 PHE B O 1
ATOM 5634 N N . HIS B 1 66 ? 11.922 36.375 -6.16 1 95.56 66 HIS B N 1
ATOM 5635 C CA . HIS B 1 66 ? 13.359 36.438 -5.945 1 95.56 66 HIS B CA 1
ATOM 5636 C C . HIS B 1 66 ? 13.711 36.219 -4.477 1 95.56 66 HIS B C 1
ATOM 5638 O O . HIS B 1 66 ? 13.047 36.75 -3.592 1 95.56 66 HIS B O 1
ATOM 5644 N N . ILE B 1 67 ? 14.688 35.312 -4.176 1 95.38 67 ILE B N 1
ATOM 5645 C CA . ILE B 1 67 ? 15.125 35.031 -2.814 1 95.38 67 ILE B CA 1
ATOM 5646 C C . ILE B 1 67 ? 16.656 35 -2.766 1 95.38 67 ILE B C 1
ATOM 5648 O O . ILE B 1 67 ? 17.297 34.562 -3.729 1 95.38 67 ILE B O 1
ATOM 5652 N N . GLU B 1 68 ? 17.188 35.406 -1.673 1 94 68 GLU B N 1
ATOM 5653 C CA . GLU B 1 68 ? 18.641 35.469 -1.509 1 94 68 GLU B CA 1
ATOM 5654 C C . GLU B 1 68 ? 19.109 34.562 -0.371 1 94 68 GLU B C 1
ATOM 5656 O O . GLU B 1 68 ? 18.297 34.062 0.4 1 94 68 GLU B O 1
ATOM 5661 N N . SER B 1 69 ? 20.406 34.375 -0.36 1 93.44 69 SER B N 1
ATOM 5662 C CA . SER B 1 69 ? 20.984 33.531 0.67 1 93.44 69 SER B CA 1
ATOM 5663 C C . SER B 1 69 ? 20.75 34.094 2.062 1 93.44 69 SER B C 1
ATOM 5665 O O . SER B 1 69 ? 20.781 35.312 2.25 1 93.44 69 SER B O 1
ATOM 5667 N N . GLY B 1 70 ? 20.453 33.188 3.041 1 93.94 70 GLY B N 1
ATOM 5668 C CA . GLY B 1 70 ? 20.188 33.594 4.41 1 93.94 70 GLY B CA 1
ATOM 5669 C C . GLY B 1 70 ? 18.719 33.812 4.699 1 93.94 70 GLY B C 1
ATOM 5670 O O . GLY B 1 70 ? 18.344 34.125 5.832 1 93.94 70 GLY B O 1
ATOM 5671 N N . GLN B 1 71 ? 17.953 33.625 3.635 1 95.38 71 GLN B N 1
ATOM 5672 C CA . GLN B 1 71 ? 16.531 33.875 3.801 1 95.38 71 GLN B CA 1
ATOM 5673 C C . GLN B 1 71 ? 15.727 32.594 3.756 1 95.38 71 GLN B C 1
ATOM 5675 O O . GLN B 1 71 ? 16.141 31.609 3.115 1 95.38 71 GLN B O 1
ATOM 5680 N N . ILE B 1 72 ? 14.641 32.562 4.477 1 96.69 72 ILE B N 1
ATOM 5681 C CA . ILE B 1 72 ? 13.664 31.5 4.453 1 96.69 72 ILE B CA 1
ATOM 5682 C C . ILE B 1 72 ? 12.32 32.031 3.949 1 96.69 72 ILE B C 1
ATOM 5684 O O . ILE B 1 72 ? 11.852 33.062 4.402 1 96.69 72 ILE B O 1
ATOM 5688 N N . MET B 1 73 ? 11.82 31.391 2.92 1 97.06 73 MET B N 1
ATOM 5689 C CA . MET B 1 73 ? 10.547 31.781 2.334 1 97.06 73 MET B CA 1
ATOM 5690 C C . MET B 1 73 ? 9.492 30.703 2.547 1 97.06 73 MET B C 1
ATOM 5692 O O . MET B 1 73 ? 9.766 29.516 2.373 1 97.06 73 MET B O 1
ATOM 5696 N N . ALA B 1 74 ? 8.32 31.078 2.975 1 96.12 74 ALA B N 1
ATOM 5697 C CA . ALA B 1 74 ? 7.184 30.172 3.141 1 96.12 74 ALA B CA 1
ATOM 5698 C C . ALA B 1 74 ? 6.133 30.391 2.061 1 96.12 74 ALA B C 1
ATOM 5700 O O . ALA B 1 74 ? 5.707 31.531 1.834 1 96.12 74 ALA B O 1
ATOM 5701 N N . ILE B 1 75 ? 5.82 29.391 1.336 1 96 75 ILE B N 1
ATOM 5702 C CA . ILE B 1 75 ? 4.75 29.438 0.346 1 96 75 ILE B CA 1
ATOM 5703 C C . ILE B 1 75 ? 3.463 28.875 0.949 1 96 75 ILE B C 1
ATOM 5705 O O . ILE B 1 75 ? 3.406 27.703 1.314 1 96 75 ILE B O 1
ATOM 5709 N N . LEU B 1 76 ? 2.512 29.75 1.042 1 93.38 76 LEU B N 1
ATOM 5710 C CA . LEU B 1 76 ? 1.231 29.375 1.628 1 93.38 76 LEU B CA 1
ATOM 5711 C C . LEU B 1 76 ? 0.149 29.281 0.557 1 93.38 76 LEU B C 1
ATOM 5713 O O . LEU B 1 76 ? 0.27 29.891 -0.507 1 93.38 76 LEU B O 1
ATOM 5717 N N . GLY B 1 77 ? -0.857 28.469 0.829 1 88.94 77 GLY B N 1
ATOM 5718 C CA . GLY B 1 77 ? -1.985 28.297 -0.072 1 88.94 77 GLY B CA 1
ATOM 5719 C C . GLY B 1 77 ? -2.818 27.062 0.244 1 88.94 77 GLY B C 1
ATOM 5720 O O . GLY B 1 77 ? -2.367 26.172 0.959 1 88.94 77 GLY B O 1
ATOM 5721 N N . ASN B 1 78 ? -3.961 27.062 -0.355 1 84.81 78 ASN B N 1
ATOM 5722 C CA . ASN B 1 78 ? -4.855 25.922 -0.177 1 84.81 78 ASN B CA 1
ATOM 5723 C C . ASN B 1 78 ? -4.426 24.719 -1.029 1 84.81 78 ASN B C 1
ATOM 5725 O O . ASN B 1 78 ? -3.516 24.844 -1.851 1 84.81 78 ASN B O 1
ATOM 5729 N N . SER B 1 79 ? -5.105 23.641 -0.72 1 79.06 79 SER B N 1
ATOM 5730 C CA . SER B 1 79 ? -4.805 22.438 -1.512 1 79.06 79 SER B CA 1
ATOM 5731 C C . SER B 1 79 ? -5.168 22.656 -2.979 1 79.06 79 SER B C 1
ATOM 5733 O O . SER B 1 79 ? -6.242 23.172 -3.291 1 79.06 79 SER B O 1
ATOM 5735 N N . GLY B 1 80 ? -4.316 22.406 -3.918 1 79.06 80 GLY B N 1
ATOM 5736 C CA . GLY B 1 80 ? -4.547 22.562 -5.348 1 79.06 80 GLY B CA 1
ATOM 5737 C C . GLY B 1 80 ? -4.156 23.938 -5.867 1 79.06 80 GLY B C 1
ATOM 5738 O O . GLY B 1 80 ? -4.434 24.266 -7.02 1 79.06 80 GLY B O 1
ATOM 5739 N N . SER B 1 81 ? -3.58 24.688 -4.996 1 86.5 81 SER B N 1
ATOM 5740 C CA . SER B 1 81 ? -3.197 26.031 -5.414 1 86.5 81 SER B CA 1
ATOM 5741 C C . SER B 1 81 ? -1.975 26 -6.324 1 86.5 81 SER B C 1
ATOM 5743 O O . SER B 1 81 ? -1.666 26.984 -6.992 1 86.5 81 SER B O 1
ATOM 5745 N N . GLY B 1 82 ? -1.262 24.906 -6.312 1 89.94 82 GLY B N 1
ATOM 5746 C CA . GLY B 1 82 ? -0.107 24.781 -7.188 1 89.94 82 GLY B CA 1
ATOM 5747 C C . GLY B 1 82 ? 1.214 24.812 -6.445 1 89.94 82 GLY B C 1
ATOM 5748 O O . GLY B 1 82 ? 2.277 24.922 -7.059 1 89.94 82 GLY B O 1
ATOM 5749 N N . LYS B 1 83 ? 1.2 24.75 -5.102 1 92.44 83 LYS B N 1
ATOM 5750 C CA . LYS B 1 83 ? 2.406 24.859 -4.285 1 92.44 83 LYS B CA 1
ATOM 5751 C C . LYS B 1 83 ? 3.416 23.781 -4.656 1 92.44 83 LYS B C 1
ATOM 5753 O O . LYS B 1 83 ? 4.582 24.078 -4.914 1 92.44 83 LYS B O 1
ATOM 5758 N N . THR B 1 84 ? 2.969 22.516 -4.719 1 90 84 THR B N 1
ATOM 5759 C CA . THR B 1 84 ? 3.846 21.391 -5.012 1 90 84 THR B CA 1
ATOM 5760 C C . THR B 1 84 ? 4.359 21.453 -6.449 1 90 84 THR B C 1
ATOM 5762 O O . THR B 1 84 ? 5.531 21.172 -6.707 1 90 84 THR B O 1
ATOM 5765 N N . THR B 1 85 ? 3.51 21.875 -7.406 1 90.62 85 THR B N 1
ATOM 5766 C CA . THR B 1 85 ? 3.91 22.016 -8.797 1 90.62 85 THR B CA 1
ATOM 5767 C C . THR B 1 85 ? 4.961 23.109 -8.961 1 90.62 85 THR B C 1
ATOM 5769 O O . THR B 1 85 ? 5.875 22.984 -9.781 1 90.62 85 THR B O 1
ATOM 5772 N N . LEU B 1 86 ? 4.777 24.141 -8.18 1 94.44 86 LEU B N 1
ATOM 5773 C CA . LEU B 1 86 ? 5.762 25.219 -8.227 1 94.44 86 LEU B CA 1
ATOM 5774 C C . LEU B 1 86 ? 7.125 24.719 -7.746 1 94.44 86 LEU B C 1
ATOM 5776 O O . LEU B 1 86 ? 8.148 25.016 -8.367 1 94.44 86 LEU B O 1
ATOM 5780 N N . LEU B 1 87 ? 7.156 24 -6.629 1 94.06 87 LEU B N 1
ATOM 5781 C CA . LEU B 1 87 ? 8.414 23.453 -6.125 1 94.06 87 LEU B CA 1
ATOM 5782 C C . LEU B 1 87 ? 9.023 22.484 -7.125 1 94.06 87 LEU B C 1
ATOM 5784 O O . LEU B 1 87 ? 10.242 22.453 -7.309 1 94.06 87 LEU B O 1
ATOM 5788 N N . ASP B 1 88 ? 8.148 21.703 -7.758 1 90.44 88 ASP B N 1
ATOM 5789 C CA . ASP B 1 88 ? 8.633 20.781 -8.781 1 90.44 88 ASP B CA 1
ATOM 5790 C C . ASP B 1 88 ? 9.219 21.531 -9.969 1 90.44 88 ASP B C 1
ATOM 5792 O O . ASP B 1 88 ? 10.188 21.078 -10.578 1 90.44 88 ASP B O 1
ATOM 5796 N N . ALA B 1 89 ? 8.602 22.625 -10.297 1 90.94 89 ALA B N 1
ATOM 5797 C CA . ALA B 1 89 ? 9.086 23.453 -11.398 1 90.94 89 ALA B CA 1
ATOM 5798 C C . ALA B 1 89 ? 10.453 24.047 -11.07 1 90.94 89 ALA B C 1
ATOM 5800 O O . ALA B 1 89 ? 11.344 24.078 -11.922 1 90.94 89 ALA B O 1
ATOM 5801 N N . ILE B 1 90 ? 10.594 24.484 -9.859 1 92.44 90 ILE B N 1
ATOM 5802 C CA . ILE B 1 90 ? 11.836 25.109 -9.422 1 92.44 90 ILE B CA 1
ATOM 5803 C C . ILE B 1 90 ? 12.945 24.062 -9.359 1 92.44 90 ILE B C 1
ATOM 5805 O O . ILE B 1 90 ? 14.094 24.359 -9.703 1 92.44 90 ILE B O 1
ATOM 5809 N N . SER B 1 91 ? 12.602 22.875 -8.945 1 90 91 SER B N 1
ATOM 5810 C CA . SER B 1 91 ? 13.602 21.828 -8.773 1 90 91 SER B CA 1
ATOM 5811 C C . SER B 1 91 ? 13.844 21.078 -10.078 1 90 91 SER B C 1
ATOM 5813 O O . SER B 1 91 ? 14.695 20.188 -10.141 1 90 91 SER B O 1
ATOM 5815 N N . GLY B 1 92 ? 13.086 21.344 -11.062 1 85.62 92 GLY B N 1
ATOM 5816 C CA . GLY B 1 92 ? 13.266 20.703 -12.359 1 85.62 92 GLY B CA 1
ATOM 5817 C C . GLY B 1 92 ? 12.719 19.297 -12.398 1 85.62 92 GLY B C 1
ATOM 5818 O O . GLY B 1 92 ? 13.242 18.453 -13.133 1 85.62 92 GLY B O 1
ATOM 5819 N N . ARG B 1 93 ? 11.719 19.016 -11.633 1 82.38 93 ARG B N 1
ATOM 5820 C CA . ARG B 1 93 ? 11.188 17.656 -11.547 1 82.38 93 ARG B CA 1
ATOM 5821 C C . ARG B 1 93 ? 9.852 17.547 -12.281 1 82.38 93 ARG B C 1
ATOM 5823 O O . ARG B 1 93 ? 9.141 16.562 -12.148 1 82.38 93 ARG B O 1
ATOM 5830 N N . LEU B 1 94 ? 9.539 18.516 -13.078 1 81.12 94 LEU B N 1
ATOM 5831 C CA . LEU B 1 94 ? 8.266 18.469 -13.797 1 81.12 94 LEU B CA 1
ATOM 5832 C C . LEU B 1 94 ? 8.305 17.438 -14.914 1 81.12 94 LEU B C 1
ATOM 5834 O O . LEU B 1 94 ? 9.336 17.266 -15.57 1 81.12 94 LEU B O 1
ATOM 5838 N N . ARG B 1 95 ? 7.234 16.719 -15.062 1 64.12 95 ARG B N 1
ATOM 5839 C CA . ARG B 1 95 ? 7.109 15.594 -15.992 1 64.12 95 ARG B CA 1
ATOM 5840 C C . ARG B 1 95 ? 7.035 16.094 -17.438 1 64.12 95 ARG B C 1
ATOM 5842 O O . ARG B 1 95 ? 7.746 15.586 -18.312 1 64.12 95 ARG B O 1
ATOM 5849 N N . GLN B 1 96 ? 5.961 16.984 -17.812 1 65 96 GLN B N 1
ATOM 5850 C CA . GLN B 1 96 ? 5.684 17.422 -19.172 1 65 96 GLN B CA 1
ATOM 5851 C C . GLN B 1 96 ? 6.328 18.781 -19.453 1 65 96 GLN B C 1
ATOM 5853 O O . GLN B 1 96 ? 5.77 19.828 -19.109 1 65 96 GLN B O 1
ATOM 5858 N N . LYS B 1 97 ? 7.492 18.625 -20.031 1 65.19 97 LYS B N 1
ATOM 5859 C CA . LYS B 1 97 ? 8.273 19.844 -20.234 1 65.19 97 LYS B CA 1
ATOM 5860 C C . LYS B 1 97 ? 7.773 20.625 -21.438 1 65.19 97 LYS B C 1
ATOM 5862 O O . LYS B 1 97 ? 8.078 21.812 -21.578 1 65.19 97 LYS B O 1
ATOM 5867 N N . GLU B 1 98 ? 6.895 19.859 -22.109 1 70.31 98 GLU B N 1
ATOM 5868 C CA . GLU B 1 98 ? 6.504 20.531 -23.344 1 70.31 98 GLU B CA 1
ATOM 5869 C C . GLU B 1 98 ? 5.621 21.75 -23.062 1 70.31 98 GLU B C 1
ATOM 5871 O O . GLU B 1 98 ? 5.625 22.719 -23.828 1 70.31 98 GLU B O 1
ATOM 5876 N N . HIS B 1 99 ? 5 21.766 -22 1 81.62 99 HIS B N 1
ATOM 5877 C CA . HIS B 1 99 ? 4.109 22.891 -21.734 1 81.62 99 HIS B CA 1
ATOM 5878 C C . HIS B 1 99 ? 4.59 23.719 -20.547 1 81.62 99 HIS B C 1
ATOM 5880 O O . HIS B 1 99 ? 3.779 24.234 -19.781 1 81.62 99 HIS B O 1
ATOM 5886 N N . PHE B 1 100 ? 5.836 23.672 -20.328 1 87.06 100 PHE B N 1
ATOM 5887 C CA . PHE B 1 100 ? 6.457 24.453 -19.266 1 87.06 100 PHE B CA 1
ATOM 5888 C C . PHE B 1 100 ? 7.121 25.703 -19.828 1 87.06 100 PHE B C 1
ATOM 5890 O O . PHE B 1 100 ? 7.926 25.609 -20.766 1 87.06 100 PHE B O 1
ATOM 5897 N N . PHE B 1 101 ? 6.621 26.891 -19.391 1 90 101 PHE B N 1
ATOM 5898 C CA . PHE B 1 101 ? 7.195 28.172 -19.812 1 90 101 PHE B CA 1
ATOM 5899 C C . PHE B 1 101 ? 7.789 28.922 -18.625 1 90 101 PHE B C 1
ATOM 5901 O O . PHE B 1 101 ? 7.293 28.797 -17.5 1 90 101 PHE B O 1
ATOM 5908 N N . GLY B 1 102 ? 8.883 29.547 -18.797 1 90.44 102 GLY B N 1
ATOM 5909 C CA . GLY B 1 102 ? 9.562 30.297 -17.75 1 90.44 102 GLY B CA 1
ATOM 5910 C C . GLY B 1 102 ? 10.945 29.766 -17.438 1 90.44 102 GLY B C 1
ATOM 5911 O O . GLY B 1 102 ? 11.375 28.766 -18 1 90.44 102 GLY B O 1
ATOM 5912 N N . ASP B 1 103 ? 11.68 30.594 -16.609 1 90.94 103 ASP B N 1
ATOM 5913 C CA . ASP B 1 103 ? 13.055 30.203 -16.328 1 90.94 103 ASP B CA 1
ATOM 5914 C C . ASP B 1 103 ? 13.391 30.391 -14.852 1 90.94 103 ASP B C 1
ATOM 5916 O O . ASP B 1 103 ? 12.789 31.219 -14.172 1 90.94 103 ASP B O 1
ATOM 5920 N N . VAL B 1 104 ? 14.25 29.547 -14.43 1 92.62 104 VAL B N 1
ATOM 5921 C CA . VAL B 1 104 ? 14.805 29.641 -13.086 1 92.62 104 VAL B CA 1
ATOM 5922 C C . VAL B 1 104 ? 16.266 30.062 -13.156 1 92.62 104 VAL B C 1
ATOM 5924 O O . VAL B 1 104 ? 17.047 29.469 -13.914 1 92.62 104 VAL B O 1
ATOM 5927 N N . TYR B 1 105 ? 16.625 31.094 -12.453 1 92.31 105 TYR B N 1
ATOM 5928 C CA . TYR B 1 105 ? 17.969 31.625 -12.469 1 92.31 105 TYR B CA 1
ATOM 5929 C C . TYR B 1 105 ? 18.656 31.406 -11.117 1 92.31 105 TYR B C 1
ATOM 5931 O O . TYR B 1 105 ? 18.047 31.625 -10.07 1 92.31 105 TYR B O 1
ATOM 5939 N N . MET B 1 106 ? 19.828 30.875 -11.148 1 92.25 106 MET B N 1
ATOM 5940 C CA . MET B 1 106 ? 20.703 30.797 -9.977 1 92.25 106 MET B CA 1
ATOM 5941 C C . MET B 1 106 ? 21.859 31.781 -10.102 1 92.25 106 MET B C 1
ATOM 5943 O O . MET B 1 106 ? 22.688 31.672 -11.008 1 92.25 106 MET B O 1
ATOM 5947 N N . ASN B 1 107 ? 21.938 32.688 -9.195 1 91.31 107 ASN B N 1
ATOM 5948 C CA . ASN B 1 107 ? 22.969 33.719 -9.25 1 91.31 107 ASN B CA 1
ATOM 5949 C C . ASN B 1 107 ? 22.969 34.406 -10.609 1 91.31 107 ASN B C 1
ATOM 5951 O O . ASN B 1 107 ? 24.031 34.656 -11.195 1 91.31 107 ASN B O 1
ATOM 5955 N N . GLY B 1 108 ? 21.812 34.531 -11.195 1 88.88 108 GLY B N 1
ATOM 5956 C CA . GLY B 1 108 ? 21.672 35.281 -12.438 1 88.88 108 GLY B CA 1
ATOM 5957 C C . GLY B 1 108 ? 21.844 34.406 -13.672 1 88.88 108 GLY B C 1
ATOM 5958 O O . GLY B 1 108 ? 21.625 34.875 -14.797 1 88.88 108 GLY B O 1
ATOM 5959 N N . GLN B 1 109 ? 22.234 33.188 -13.469 1 89.94 109 GLN B N 1
ATOM 5960 C CA . GLN B 1 109 ? 22.453 32.312 -14.594 1 89.94 109 GLN B CA 1
ATOM 5961 C C . GLN B 1 109 ? 21.281 31.328 -14.758 1 89.94 109 GLN B C 1
ATOM 5963 O O . GLN B 1 109 ? 20.797 30.766 -13.773 1 89.94 109 GLN B O 1
ATOM 5968 N N . LYS B 1 110 ? 20.891 31.219 -16 1 89.6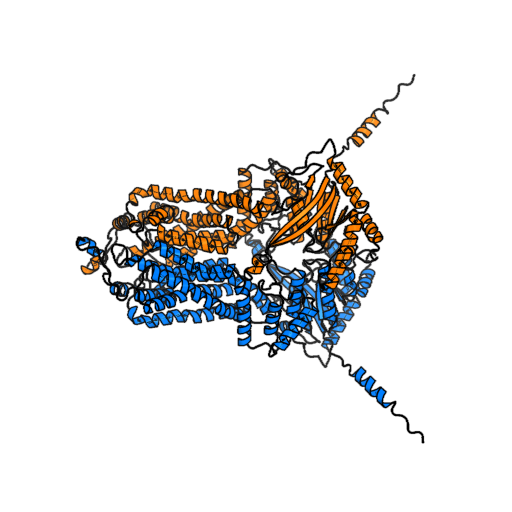2 110 LYS B N 1
ATOM 5969 C CA . LYS B 1 110 ? 19.812 30.281 -16.297 1 89.62 110 LYS B CA 1
ATOM 5970 C C . LYS B 1 110 ? 20.281 28.844 -16.094 1 89.62 110 LYS B C 1
ATOM 5972 O O . LYS B 1 110 ? 21.344 28.453 -16.562 1 89.62 110 LYS B O 1
ATOM 5977 N N . LEU B 1 111 ? 19.578 28.125 -15.367 1 89.12 111 LEU B N 1
ATOM 5978 C CA . LEU B 1 111 ? 19.938 26.75 -15.07 1 89.12 111 LEU B CA 1
ATOM 5979 C C . LEU B 1 111 ? 19.562 25.812 -16.219 1 89.12 111 LEU B C 1
ATOM 5981 O O . LEU B 1 111 ? 18.469 25.938 -16.781 1 89.12 111 LEU B O 1
ATOM 5985 N N . LYS B 1 112 ? 20.516 24.969 -16.484 1 84.38 112 LYS B N 1
ATOM 5986 C CA . LYS B 1 112 ? 20.234 23.938 -17.469 1 84.38 112 LYS B CA 1
ATOM 5987 C C . LYS B 1 112 ? 19.578 22.719 -16.828 1 84.38 112 LYS B C 1
ATOM 5989 O O . LYS B 1 112 ? 19.641 22.547 -15.609 1 84.38 112 LYS B O 1
ATOM 5994 N N . LYS B 1 113 ? 18.953 21.969 -17.531 1 78.19 113 LYS B N 1
ATOM 5995 C CA . LYS B 1 113 ? 18.156 20.828 -17.062 1 78.19 113 LYS B CA 1
ATOM 5996 C C . LYS B 1 113 ? 18.984 19.891 -16.188 1 78.19 113 LYS B C 1
ATOM 5998 O O . LYS B 1 113 ? 18.5 19.391 -15.18 1 78.19 113 LYS B O 1
ATOM 6003 N N . GLU B 1 114 ? 20.266 19.719 -16.516 1 77.06 114 GLU B N 1
ATOM 6004 C CA . GLU B 1 114 ? 21.109 18.766 -15.797 1 77.06 114 GLU B CA 1
ATOM 6005 C C . GLU B 1 114 ? 21.641 19.375 -14.5 1 77.06 114 GLU B C 1
ATOM 6007 O O . GLU B 1 114 ? 22.047 18.641 -13.594 1 77.06 114 GLU B O 1
ATOM 6012 N N . GLN B 1 115 ? 21.469 20.641 -14.406 1 84.56 115 GLN B N 1
ATOM 6013 C CA . GLN B 1 115 ? 22.062 21.328 -13.266 1 84.56 115 GLN B CA 1
ATOM 6014 C C . GLN B 1 115 ? 21.078 21.438 -12.109 1 84.56 115 GLN B C 1
ATOM 6016 O O . GLN B 1 115 ? 21.469 21.703 -10.969 1 84.56 115 GLN B O 1
ATOM 6021 N N . PHE B 1 116 ? 19.797 21.156 -12.398 1 85.5 116 PHE B N 1
ATOM 6022 C CA . PHE B 1 116 ? 18.781 21.297 -11.367 1 85.5 116 PHE B CA 1
ATOM 6023 C C . PHE B 1 116 ? 19.031 20.312 -10.227 1 85.5 116 PHE B C 1
ATOM 6025 O O . PHE B 1 116 ? 18.969 20.688 -9.055 1 85.5 116 PHE B O 1
ATOM 6032 N N . GLN B 1 117 ? 19.344 19.172 -10.562 1 79.94 117 GLN B N 1
ATOM 6033 C CA . GLN B 1 117 ? 19.516 18.125 -9.57 1 79.94 117 GLN B CA 1
ATOM 6034 C C . GLN B 1 117 ? 20.734 18.391 -8.695 1 79.94 117 GLN B C 1
ATOM 6036 O O . GLN B 1 117 ? 20.781 17.984 -7.531 1 79.94 117 GLN B O 1
ATOM 6041 N N . ASP B 1 118 ? 21.672 19.141 -9.266 1 84.19 118 ASP B N 1
ATOM 6042 C CA . ASP B 1 118 ? 22.922 19.375 -8.547 1 84.19 118 ASP B CA 1
ATOM 6043 C C . ASP B 1 118 ? 22.828 20.656 -7.707 1 84.19 118 ASP B C 1
ATOM 6045 O O . ASP B 1 118 ? 23.656 20.875 -6.816 1 84.19 118 ASP B O 1
ATOM 6049 N N . CYS B 1 119 ? 21.859 21.328 -7.926 1 87.38 119 CYS B N 1
ATOM 6050 C CA . CYS B 1 119 ? 21.781 22.609 -7.246 1 87.38 119 CYS B CA 1
ATOM 6051 C C . CYS B 1 119 ? 20.75 22.578 -6.125 1 87.38 119 CYS B C 1
ATOM 6053 O O . CYS B 1 119 ? 20.953 23.156 -5.062 1 87.38 119 CYS B O 1
ATOM 6055 N N . PHE B 1 120 ? 19.719 21.891 -6.371 1 90.44 120 PHE B N 1
ATOM 6056 C CA . PHE B 1 120 ? 18.594 21.938 -5.445 1 90.44 120 PHE B CA 1
ATOM 6057 C C . PHE B 1 120 ? 18.469 20.641 -4.656 1 90.44 120 PHE B C 1
ATOM 6059 O O . PHE B 1 120 ? 18.672 19.562 -5.207 1 90.44 120 PHE B O 1
ATOM 6066 N N . SER B 1 121 ? 18.266 20.781 -3.371 1 91.38 121 SER B N 1
ATOM 6067 C CA . SER B 1 121 ? 17.875 19.672 -2.521 1 91.38 121 SER B CA 1
ATOM 6068 C C . SER B 1 121 ? 16.359 19.688 -2.264 1 91.38 121 SER B C 1
ATOM 6070 O O . SER B 1 121 ? 15.797 20.719 -1.92 1 91.38 121 SER B O 1
ATOM 6072 N N . TYR B 1 122 ? 15.727 18.594 -2.541 1 91.25 122 TYR B N 1
ATOM 6073 C CA . TYR B 1 122 ? 14.273 18.531 -2.469 1 91.25 122 TYR B CA 1
ATOM 6074 C C . TYR B 1 122 ? 13.828 17.469 -1.46 1 91.25 122 TYR B C 1
ATOM 6076 O O . TYR B 1 122 ? 14.156 16.297 -1.598 1 91.25 122 TYR B O 1
ATOM 6084 N N . VAL B 1 123 ? 13.172 17.938 -0.388 1 91.75 123 VAL B N 1
ATOM 6085 C CA . VAL B 1 123 ? 12.555 17.047 0.579 1 91.75 123 VAL B CA 1
ATOM 6086 C C . VAL B 1 123 ? 11.07 16.891 0.267 1 91.75 123 VAL B C 1
ATOM 6088 O O . VAL B 1 123 ? 10.305 17.859 0.355 1 91.75 123 VAL B O 1
ATOM 6091 N N . GLN B 1 124 ? 10.664 15.734 -0.099 1 88.62 124 GLN B N 1
ATOM 6092 C CA . GLN B 1 124 ? 9.281 15.477 -0.493 1 88.62 124 GLN B CA 1
ATOM 6093 C C . GLN B 1 124 ? 8.383 15.32 0.729 1 88.62 124 GLN B C 1
ATOM 6095 O O . GLN B 1 124 ? 8.875 15.195 1.854 1 88.62 124 GLN B O 1
ATOM 6100 N N . GLN B 1 125 ? 7.105 15.336 0.431 1 82.56 125 GLN B N 1
ATOM 6101 C CA . GLN B 1 125 ? 6.105 15.234 1.488 1 82.56 125 GLN B CA 1
ATOM 6102 C C . GLN B 1 125 ? 6.117 13.859 2.139 1 82.56 125 GLN B C 1
ATOM 6104 O O . GLN B 1 125 ? 6.051 13.742 3.363 1 82.56 125 GLN B O 1
ATOM 6109 N N . ASN B 1 126 ? 6.176 12.844 1.279 1 79.12 126 ASN B N 1
ATOM 6110 C CA . ASN B 1 126 ? 6.207 11.477 1.804 1 79.12 126 ASN B CA 1
ATOM 6111 C C . ASN B 1 126 ? 7.633 10.945 1.888 1 79.12 126 ASN B C 1
ATOM 6113 O O . ASN B 1 126 ? 8.406 11.062 0.932 1 79.12 126 ASN B O 1
ATOM 6117 N N . ASP B 1 127 ? 7.883 10.484 3.078 1 78.94 127 ASP B N 1
ATOM 6118 C CA . ASP B 1 127 ? 9.234 9.969 3.287 1 78.94 127 ASP B CA 1
ATOM 6119 C C . ASP B 1 127 ? 9.328 8.5 2.877 1 78.94 127 ASP B C 1
ATOM 6121 O O . ASP B 1 127 ? 8.398 7.727 3.109 1 78.94 127 ASP B O 1
ATOM 6125 N N . SER B 1 128 ? 10.234 8.258 2.066 1 81.44 128 SER B N 1
ATOM 6126 C CA . SER B 1 128 ? 10.516 6.875 1.707 1 81.44 128 SER B CA 1
ATOM 6127 C C . SER B 1 128 ? 11.859 6.422 2.27 1 81.44 128 SER B C 1
ATOM 6129 O O . SER B 1 128 ? 12.914 6.711 1.69 1 81.44 128 SER B O 1
ATOM 6131 N N . LEU B 1 129 ? 11.922 5.875 3.469 1 87.88 129 LEU B N 1
ATOM 6132 C CA . LEU B 1 129 ? 13.133 5.406 4.133 1 87.88 129 LEU B CA 1
ATOM 6133 C C . LEU B 1 129 ? 13.086 3.896 4.355 1 87.88 129 LEU B C 1
ATOM 6135 O O . LEU B 1 129 ? 12 3.301 4.355 1 87.88 129 LEU B O 1
ATOM 6139 N N . LEU B 1 130 ? 14.258 3.391 4.363 1 90.31 130 LEU B N 1
ATOM 6140 C CA . LEU B 1 130 ? 14.328 1.974 4.703 1 90.31 130 LEU B CA 1
ATOM 6141 C C . LEU B 1 130 ? 14.055 1.758 6.188 1 90.31 130 LEU B C 1
ATOM 6143 O O . LEU B 1 130 ? 14.781 2.287 7.039 1 90.31 130 LEU B O 1
ATOM 6147 N N . GLY B 1 131 ? 13.156 0.944 6.508 1 88.31 131 GLY B N 1
ATOM 6148 C CA . GLY B 1 131 ? 12.609 0.857 7.852 1 88.31 131 GLY B CA 1
ATOM 6149 C C . GLY B 1 131 ? 13.469 0.053 8.805 1 88.31 131 GLY B C 1
ATOM 6150 O O . GLY B 1 131 ? 13.359 0.196 10.023 1 88.31 131 GLY B O 1
ATOM 6151 N N . TYR B 1 132 ? 14.414 -0.691 8.328 1 89.62 132 TYR B N 1
ATOM 6152 C CA . TYR B 1 132 ? 15.125 -1.604 9.219 1 89.62 132 TYR B CA 1
ATOM 6153 C C . TYR B 1 132 ? 16.5 -1.055 9.586 1 89.62 132 TYR B C 1
ATOM 6155 O O . TYR B 1 132 ? 17.234 -1.667 10.359 1 89.62 132 TYR B O 1
ATOM 6163 N N . LEU B 1 133 ? 16.859 0.055 9.117 1 92.56 133 LEU B N 1
ATOM 6164 C CA . LEU B 1 133 ? 18.125 0.687 9.445 1 92.56 133 LEU B CA 1
ATOM 6165 C C . LEU B 1 133 ? 17.969 1.66 10.602 1 92.56 133 LEU B C 1
ATOM 6167 O O . LEU B 1 133 ? 16.875 2.178 10.844 1 92.56 133 LEU B O 1
ATOM 6171 N N . THR B 1 134 ? 19.016 1.805 11.32 1 93.12 134 THR B N 1
ATOM 6172 C C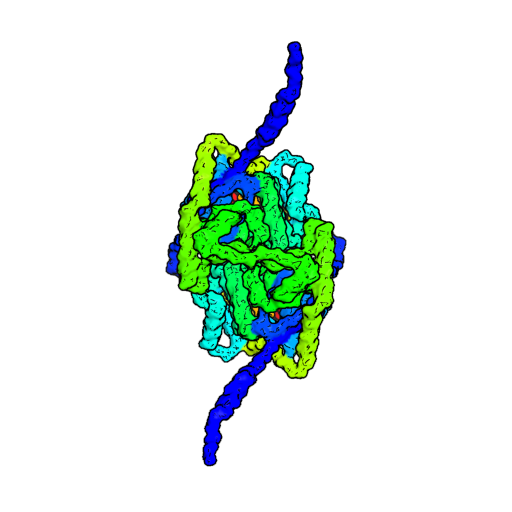A . THR B 1 134 ? 19.047 2.84 12.352 1 93.12 134 THR B CA 1
ATOM 6173 C C . THR B 1 134 ? 19.25 4.219 11.727 1 93.12 134 THR B C 1
ATOM 6175 O O . THR B 1 134 ? 19.625 4.324 10.562 1 93.12 134 THR B O 1
ATOM 6178 N N . ILE B 1 135 ? 18.984 5.203 12.523 1 94.06 135 ILE B N 1
ATOM 6179 C CA . ILE B 1 135 ? 19.125 6.574 12.055 1 94.06 135 ILE B CA 1
ATOM 6180 C C . ILE B 1 135 ? 20.578 6.832 11.656 1 94.06 135 ILE B C 1
ATOM 6182 O O . ILE B 1 135 ? 20.859 7.336 10.562 1 94.06 135 ILE B O 1
ATOM 6186 N N . GLN B 1 136 ? 21.453 6.391 12.445 1 95.44 136 GLN B N 1
ATOM 6187 C CA . GLN B 1 136 ? 22.875 6.605 12.203 1 95.44 136 GLN B CA 1
ATOM 6188 C C . GLN B 1 136 ? 23.344 5.863 10.953 1 95.44 136 GLN B C 1
ATOM 6190 O O . GLN B 1 136 ? 24.109 6.406 10.148 1 95.44 136 GLN B O 1
ATOM 6195 N N . GLU B 1 137 ? 22.922 4.684 10.859 1 94.56 137 GLU B N 1
ATOM 6196 C CA . GLU B 1 137 ? 23.297 3.893 9.688 1 94.56 137 GLU B CA 1
ATOM 6197 C C . GLU B 1 137 ? 22.766 4.512 8.406 1 94.56 137 GLU B C 1
ATOM 6199 O O . GLU B 1 137 ? 23.484 4.621 7.41 1 94.56 137 GLU B O 1
ATOM 6204 N N . SER B 1 138 ? 21.484 4.844 8.461 1 94.75 138 SER B N 1
ATOM 6205 C CA . SER B 1 138 ? 20.844 5.418 7.277 1 94.75 138 SER B CA 1
ATOM 6206 C C . SER B 1 138 ? 21.578 6.676 6.816 1 94.75 138 SER B C 1
ATOM 6208 O O . SER B 1 138 ? 21.859 6.832 5.625 1 94.75 138 SER B O 1
ATOM 6210 N N . LEU B 1 139 ? 21.953 7.527 7.746 1 95.62 139 LEU B N 1
ATOM 6211 C CA . LEU B 1 139 ? 22.641 8.773 7.41 1 95.62 139 LEU B CA 1
ATOM 6212 C C . LEU B 1 139 ? 24.078 8.5 6.992 1 95.62 139 LEU B C 1
ATOM 6214 O O . LEU B 1 139 ? 24.625 9.188 6.117 1 95.62 139 LEU B O 1
ATOM 6218 N N . THR B 1 140 ? 24.672 7.535 7.586 1 95.06 140 THR B N 1
ATOM 6219 C CA . THR B 1 140 ? 26.047 7.191 7.219 1 95.06 140 THR B CA 1
ATOM 6220 C C . THR B 1 140 ? 26.109 6.672 5.785 1 95.06 140 THR B C 1
ATOM 6222 O O . THR B 1 140 ? 26.969 7.086 5.008 1 95.06 140 THR B O 1
ATOM 6225 N N . TYR B 1 141 ? 25.234 5.797 5.441 1 94.06 141 TYR B N 1
ATOM 6226 C CA . TYR B 1 141 ? 25.219 5.273 4.078 1 94.06 141 TYR B CA 1
ATOM 6227 C C . TYR B 1 141 ? 24.906 6.379 3.076 1 94.06 141 TYR B C 1
ATOM 6229 O O . TYR B 1 141 ? 25.469 6.402 1.976 1 94.06 141 TYR B O 1
ATOM 6237 N N . THR B 1 142 ? 24 7.258 3.428 1 92.62 142 THR B N 1
ATOM 6238 C CA . THR B 1 142 ? 23.688 8.383 2.547 1 92.62 142 THR B CA 1
ATOM 6239 C C . THR B 1 142 ? 24.906 9.273 2.361 1 92.62 142 THR B C 1
ATOM 6241 O O . THR B 1 142 ? 25.203 9.711 1.247 1 92.62 142 THR B O 1
ATOM 6244 N N . ALA B 1 143 ? 25.609 9.508 3.453 1 92.69 143 ALA B N 1
ATOM 6245 C CA . ALA B 1 143 ? 26.812 10.328 3.383 1 92.69 143 ALA B CA 1
ATOM 6246 C C . ALA B 1 143 ? 27.891 9.664 2.52 1 92.69 143 ALA B C 1
ATOM 6248 O O . ALA B 1 143 ? 28.578 10.336 1.747 1 92.69 143 ALA B O 1
ATOM 6249 N N . LEU B 1 144 ? 28 8.375 2.658 1 92.19 144 LEU B N 1
ATOM 6250 C CA . LEU B 1 144 ? 28.984 7.629 1.877 1 92.19 144 LEU B CA 1
ATOM 6251 C C . LEU B 1 144 ? 28.656 7.68 0.39 1 92.19 144 LEU B C 1
ATOM 6253 O O . LEU B 1 144 ? 29.547 7.68 -0.454 1 92.19 144 LEU B O 1
ATOM 6257 N N . LEU B 1 145 ? 27.406 7.738 0.069 1 90.94 145 LEU B N 1
ATOM 6258 C CA . LEU B 1 145 ? 26.969 7.785 -1.322 1 90.94 145 LEU B CA 1
ATOM 6259 C C . LEU B 1 145 ? 27.094 9.195 -1.887 1 90.94 145 LEU B C 1
ATOM 6261 O O . LEU B 1 145 ? 27.328 9.367 -3.086 1 90.94 145 LEU B O 1
ATOM 6265 N N . ALA B 1 146 ? 26.953 10.172 -1.01 1 87.19 146 ALA B N 1
ATOM 6266 C CA . ALA B 1 146 ? 26.938 11.562 -1.458 1 87.19 146 ALA B CA 1
ATOM 6267 C C . ALA B 1 146 ? 28.359 12.133 -1.512 1 87.19 146 ALA B C 1
ATOM 6269 O O . ALA B 1 146 ? 28.656 12.961 -2.369 1 87.19 146 ALA B O 1
ATOM 6270 N N . LEU B 1 147 ? 29.203 11.734 -0.469 1 83.44 147 LEU B N 1
ATOM 6271 C CA . LEU B 1 147 ? 30.5 12.391 -0.316 1 83.44 147 LEU B CA 1
ATOM 6272 C C . LEU B 1 147 ? 31.625 11.492 -0.821 1 83.44 147 LEU B C 1
ATOM 6274 O O . LEU B 1 147 ? 31.594 10.273 -0.606 1 83.44 147 LEU B O 1
ATOM 6278 N N . GLN B 1 148 ? 32.375 12.047 -1.785 1 72.06 148 GLN B N 1
ATOM 6279 C CA . GLN B 1 148 ? 33.469 11.281 -2.365 1 72.06 148 GLN B CA 1
ATOM 6280 C C . GLN B 1 148 ? 34.781 11.547 -1.623 1 72.06 148 GLN B C 1
ATOM 6282 O O . GLN B 1 148 ? 35 12.664 -1.163 1 72.06 148 GLN B O 1
ATOM 6287 N N . LYS B 1 149 ? 35.625 10.469 -1.511 1 69.5 149 LYS B N 1
ATOM 6288 C CA . LYS B 1 149 ? 37.031 10.578 -1.208 1 69.5 149 LYS B CA 1
ATOM 6289 C C . LYS B 1 149 ? 37.25 11.094 0.212 1 69.5 149 LYS B C 1
ATOM 6291 O O . LYS B 1 149 ? 38.188 11.867 0.458 1 69.5 149 LYS B O 1
ATOM 6296 N N . HIS B 1 150 ? 36.25 10.836 1.002 1 74.75 150 HIS B N 1
ATOM 6297 C CA . HIS B 1 150 ? 36.469 11.242 2.385 1 74.75 150 HIS B CA 1
ATOM 6298 C C . HIS B 1 150 ? 36.75 10.039 3.281 1 74.75 150 HIS B C 1
ATOM 6300 O O . HIS B 1 150 ? 36.312 8.922 2.969 1 74.75 150 HIS B O 1
ATOM 6306 N N . SER B 1 151 ? 37.562 10.273 4.207 1 82.31 151 SER B N 1
ATOM 6307 C CA . SER B 1 151 ? 37.875 9.234 5.18 1 82.31 151 SER B CA 1
ATOM 6308 C C . SER B 1 151 ? 36.656 8.867 6.016 1 82.31 151 SER B C 1
ATOM 6310 O O . SER B 1 151 ? 35.688 9.633 6.086 1 82.31 151 SER B O 1
ATOM 6312 N N . SER B 1 152 ? 36.656 7.711 6.473 1 85.94 152 SER B N 1
ATOM 6313 C CA . SER B 1 152 ? 35.594 7.223 7.324 1 85.94 152 SER B CA 1
ATOM 6314 C C . SER B 1 152 ? 35.375 8.117 8.547 1 85.94 152 SER B C 1
ATOM 6316 O O . SER B 1 152 ? 34.25 8.344 8.984 1 85.94 152 SER B O 1
ATOM 6318 N N . ASP B 1 153 ? 36.469 8.648 8.961 1 90.12 153 ASP B N 1
ATOM 6319 C CA . ASP B 1 153 ? 36.375 9.516 10.133 1 90.12 153 ASP B CA 1
ATOM 6320 C C . ASP B 1 153 ? 35.688 10.836 9.797 1 90.12 153 ASP B C 1
ATOM 6322 O O . ASP B 1 153 ? 34.938 11.375 10.609 1 90.12 153 ASP B O 1
ATOM 6326 N N . PHE B 1 154 ? 36 11.234 8.656 1 89.62 154 PHE B N 1
ATOM 6327 C CA . PHE B 1 154 ? 35.344 12.461 8.211 1 89.62 154 PHE B CA 1
ATOM 6328 C C . PHE B 1 154 ? 33.844 12.273 8.078 1 89.62 154 PHE B C 1
ATOM 6330 O O . PHE B 1 154 ? 33.062 13.133 8.484 1 89.62 154 PHE B O 1
ATOM 6337 N N . ILE B 1 155 ? 33.5 11.234 7.535 1 91.19 155 ILE B N 1
ATOM 6338 C CA . ILE B 1 155 ? 32.094 10.945 7.332 1 91.19 155 ILE B CA 1
ATOM 6339 C C . ILE B 1 155 ? 31.391 10.828 8.68 1 91.19 155 ILE B C 1
ATOM 6341 O O . ILE B 1 155 ? 30.297 11.359 8.867 1 91.19 155 ILE B O 1
ATOM 6345 N N . LYS B 1 156 ? 32.031 10.141 9.609 1 92.94 156 LYS B N 1
ATOM 6346 C CA . LYS B 1 156 ? 31.438 9.992 10.938 1 92.94 156 LYS B CA 1
ATOM 6347 C C . LYS B 1 156 ? 31.25 11.352 11.609 1 92.94 156 LYS B C 1
ATOM 6349 O O . LYS B 1 156 ? 30.219 11.609 12.227 1 92.94 156 LYS B O 1
ATOM 6354 N N . LYS B 1 157 ? 32.188 12.133 11.43 1 93 157 LYS B N 1
ATOM 6355 C CA . LYS B 1 157 ? 32.125 13.461 12.031 1 93 157 LYS B CA 1
ATOM 6356 C C . LYS B 1 157 ? 31.016 14.297 11.391 1 93 157 LYS B C 1
ATOM 6358 O O . LYS B 1 157 ? 30.297 15.031 12.078 1 93 157 LYS B O 1
ATOM 6363 N N . LYS B 1 158 ? 30.969 14.172 10.117 1 91.94 158 LYS B N 1
ATOM 6364 C CA . LYS B 1 158 ? 29.953 14.914 9.398 1 91.94 158 LYS B CA 1
ATOM 6365 C C . LYS B 1 158 ? 28.547 14.453 9.805 1 91.94 158 LYS B C 1
ATOM 6367 O O . LYS B 1 158 ? 27.656 15.266 10.016 1 91.94 158 LYS B O 1
ATOM 6372 N N . VAL B 1 159 ? 28.375 13.172 9.859 1 94.69 159 VAL B N 1
ATOM 6373 C CA . VAL B 1 159 ? 27.094 12.609 10.25 1 94.69 159 VAL B CA 1
ATOM 6374 C C . VAL B 1 159 ? 26.75 13.023 11.68 1 94.69 159 VAL B C 1
ATOM 6376 O O . VAL B 1 159 ? 25.609 13.406 11.961 1 94.69 159 VAL B O 1
ATOM 6379 N N . ASP B 1 160 ? 27.719 13.008 12.508 1 94.62 160 ASP B N 1
ATOM 6380 C CA . ASP B 1 160 ? 27.5 13.414 13.891 1 94.62 160 ASP B CA 1
ATOM 6381 C C . ASP B 1 160 ? 27.125 14.891 13.984 1 94.62 160 ASP B C 1
ATOM 6383 O O . ASP B 1 160 ? 26.266 15.273 14.789 1 94.62 160 ASP B O 1
ATOM 6387 N N . ALA B 1 161 ? 27.734 15.617 13.164 1 92.06 161 ALA B N 1
ATOM 6388 C CA . ALA B 1 161 ? 27.438 17.047 13.156 1 92.06 161 ALA B CA 1
ATOM 6389 C C . ALA B 1 161 ? 26.016 17.312 12.688 1 92.06 161 ALA B C 1
ATOM 6391 O O . ALA B 1 161 ? 25.312 18.141 13.289 1 92.06 161 ALA B O 1
ATOM 6392 N N . VAL B 1 162 ? 25.688 16.656 11.648 1 92.25 162 VAL B N 1
ATOM 6393 C CA . VAL B 1 162 ? 24.344 16.859 11.102 1 92.25 162 VAL B CA 1
ATOM 6394 C C . VAL B 1 162 ? 23.297 16.344 12.086 1 92.25 162 VAL B C 1
ATOM 6396 O O . VAL B 1 162 ? 22.25 16.953 12.258 1 92.25 162 VAL B O 1
ATOM 6399 N N . MET B 1 163 ? 23.562 15.219 12.703 1 93.88 163 MET B N 1
ATOM 6400 C CA . MET B 1 163 ? 22.656 14.672 13.695 1 93.88 163 MET B CA 1
ATOM 6401 C C . MET B 1 163 ? 22.5 15.617 14.883 1 93.88 163 MET B C 1
ATOM 6403 O O . MET B 1 163 ? 21.406 15.781 15.422 1 93.88 163 MET B O 1
ATOM 6407 N N . ALA B 1 164 ? 23.547 16.203 15.219 1 88.81 164 ALA B N 1
ATOM 6408 C CA . ALA B 1 164 ? 23.5 17.172 16.312 1 88.81 164 ALA B CA 1
ATOM 6409 C C . ALA B 1 164 ? 22.719 18.406 15.922 1 88.81 164 ALA B C 1
ATOM 6411 O O . ALA B 1 164 ? 21.938 18.938 16.719 1 88.81 164 ALA B O 1
ATOM 6412 N N . GLU B 1 165 ? 22.984 18.797 14.711 1 86.44 165 GLU B N 1
ATOM 6413 C CA . GLU B 1 165 ? 22.297 19.984 14.211 1 86.44 165 GLU B CA 1
ATOM 6414 C C . GLU B 1 165 ? 20.797 19.781 14.18 1 86.44 165 GLU B C 1
ATOM 6416 O O . GLU B 1 165 ? 20.031 20.719 14.383 1 86.44 165 GLU B O 1
ATOM 6421 N N . LEU B 1 166 ? 20.375 18.578 13.938 1 88 166 LEU B N 1
ATOM 6422 C CA . LEU B 1 166 ? 18.953 18.297 13.805 1 88 166 LEU B CA 1
ATOM 6423 C C . LEU B 1 166 ? 18.422 17.641 15.07 1 88 166 LEU B C 1
ATOM 6425 O O . LEU B 1 166 ? 17.297 17.125 15.086 1 88 166 LEU B O 1
ATOM 6429 N N . SER B 1 167 ? 19.172 17.547 16.156 1 84.12 167 SER B N 1
ATOM 6430 C CA . SER B 1 167 ? 18.781 17 17.453 1 84.12 167 SER B CA 1
ATOM 6431 C C . SER B 1 167 ? 18.359 15.539 17.328 1 84.12 167 SER B C 1
ATOM 6433 O O . SER B 1 167 ? 17.297 15.148 17.812 1 84.12 167 SER B O 1
ATOM 6435 N N . LEU B 1 168 ? 19.109 14.805 16.625 1 88.12 168 LEU B N 1
ATOM 6436 C CA . LEU B 1 168 ? 18.844 13.391 16.422 1 88.12 168 LEU B CA 1
ATOM 6437 C C . LEU B 1 168 ? 19.859 12.531 17.156 1 88.12 168 LEU B C 1
ATOM 6439 O O . LEU B 1 168 ? 19.781 11.297 17.125 1 88.12 168 LEU B O 1
ATOM 6443 N N . SER B 1 169 ? 20.75 13.094 17.906 1 88.25 169 SER B N 1
ATOM 6444 C CA . SER B 1 169 ? 21.875 12.375 18.516 1 88.25 169 SER B CA 1
ATOM 6445 C C . SER B 1 169 ? 21.375 11.391 19.578 1 88.25 169 SER B C 1
ATOM 6447 O O . SER B 1 169 ? 21.906 10.281 19.688 1 88.25 169 SER B O 1
ATOM 6449 N N . HIS B 1 170 ? 20.328 11.703 20.234 1 83.38 170 HIS B N 1
ATOM 6450 C CA . HIS B 1 170 ? 19.844 10.875 21.328 1 83.38 170 HIS B CA 1
ATOM 6451 C C . HIS B 1 170 ? 19.109 9.641 20.812 1 83.38 170 HIS B C 1
ATOM 6453 O O . HIS B 1 170 ? 18.938 8.664 21.531 1 83.38 170 HIS B O 1
ATOM 6459 N N . VAL B 1 171 ? 18.734 9.641 19.547 1 86.81 171 VAL B N 1
ATOM 6460 C CA . VAL B 1 171 ? 17.984 8.523 18.984 1 86.81 171 VAL B CA 1
ATOM 6461 C C . VAL B 1 171 ? 18.781 7.895 17.844 1 86.81 171 VAL B C 1
ATOM 6463 O O . VAL B 1 171 ? 18.219 7.238 16.953 1 86.81 171 VAL B O 1
ATOM 6466 N N . ALA B 1 172 ? 20.016 8.039 17.844 1 90.62 172 ALA B N 1
ATOM 6467 C CA . ALA B 1 172 ? 20.891 7.609 16.75 1 90.62 172 ALA B CA 1
ATOM 6468 C C . ALA B 1 172 ? 20.828 6.098 16.547 1 90.62 172 ALA B C 1
ATOM 6470 O O . ALA B 1 172 ? 20.906 5.605 15.43 1 90.62 172 ALA B O 1
ATOM 6471 N N . THR B 1 173 ? 20.578 5.316 17.562 1 88.38 173 THR B N 1
ATOM 6472 C CA . THR B 1 173 ? 20.641 3.859 17.5 1 88.38 173 THR B CA 1
ATOM 6473 C C . THR B 1 173 ? 19.25 3.26 17.312 1 88.38 173 THR B C 1
ATOM 6475 O O . THR B 1 173 ? 19.109 2.045 17.141 1 88.38 173 THR B O 1
ATOM 6478 N N . ASN B 1 174 ? 18.297 4.102 17.266 1 87.56 174 ASN B N 1
ATOM 6479 C CA . ASN B 1 174 ? 16.938 3.602 17.078 1 87.56 174 ASN B CA 1
ATOM 6480 C C . ASN B 1 174 ? 16.688 3.242 15.617 1 87.56 174 ASN B C 1
ATOM 6482 O O . ASN B 1 174 ? 17.219 3.885 14.711 1 87.56 174 ASN B O 1
ATOM 6486 N N . VAL B 1 175 ? 15.898 2.234 15.453 1 88.44 175 VAL B N 1
ATOM 6487 C CA . VAL B 1 175 ? 15.523 1.823 14.102 1 88.44 175 VAL B CA 1
ATOM 6488 C C . VAL B 1 175 ? 14.445 2.76 13.562 1 88.44 175 VAL B C 1
ATOM 6490 O O . VAL B 1 175 ? 13.562 3.199 14.305 1 88.44 175 VAL B O 1
ATOM 6493 N N . ILE B 1 176 ? 14.461 3.162 12.305 1 88.69 176 ILE B N 1
ATOM 6494 C CA . ILE B 1 176 ? 13.516 4.074 11.672 1 88.69 176 ILE B CA 1
ATOM 6495 C C . ILE B 1 176 ? 12.117 3.471 11.695 1 88.69 176 ILE B C 1
ATOM 6497 O O . ILE B 1 176 ? 11.148 4.141 12.062 1 88.69 176 ILE B O 1
ATOM 6501 N N . GLY B 1 177 ? 12.016 2.178 11.383 1 83.31 177 GLY B N 1
ATOM 6502 C CA . GLY B 1 177 ? 10.727 1.51 11.453 1 83.31 177 GLY B CA 1
ATOM 6503 C C . GLY B 1 177 ? 9.859 1.758 10.227 1 83.31 177 GLY B C 1
ATOM 6504 O O . GLY B 1 177 ? 10.289 2.418 9.281 1 83.31 177 GLY B O 1
ATOM 6505 N N . SER B 1 178 ? 8.695 1.065 10.133 1 74.81 178 SER B N 1
ATOM 6506 C CA . SER B 1 178 ? 7.684 1.184 9.094 1 74.81 178 SER B CA 1
ATOM 6507 C C . SER B 1 178 ? 6.277 1.071 9.672 1 74.81 178 SER B C 1
ATOM 6509 O O . SER B 1 178 ? 6.094 1.153 10.891 1 74.81 178 SER B O 1
ATOM 6511 N N . ARG B 1 179 ? 5.352 1.062 8.844 1 63.38 179 ARG B N 1
ATOM 6512 C CA . ARG B 1 179 ? 3.965 0.9 9.266 1 63.38 179 ARG B CA 1
ATOM 6513 C C . ARG B 1 179 ? 3.768 -0.421 10 1 63.38 179 ARG B C 1
ATOM 6515 O O . ARG B 1 179 ? 2.957 -0.507 10.93 1 63.38 179 ARG B O 1
ATOM 6522 N N . ILE B 1 180 ? 4.512 -1.236 9.68 1 57.31 180 ILE B N 1
ATOM 6523 C CA . ILE B 1 180 ? 4.387 -2.572 10.25 1 57.31 180 ILE B CA 1
ATOM 6524 C C . ILE B 1 180 ? 5.266 -2.688 11.492 1 57.31 180 ILE B C 1
ATOM 6526 O O . ILE B 1 180 ? 4.859 -3.279 12.492 1 57.31 180 ILE B O 1
ATOM 6530 N N . LEU B 1 181 ? 6.426 -2.014 11.398 1 61.97 181 LEU B N 1
ATOM 6531 C CA . LEU B 1 181 ? 7.395 -2.045 12.492 1 61.97 181 LEU B CA 1
ATOM 6532 C C . LEU B 1 181 ? 7.414 -0.715 13.234 1 61.97 181 LEU B C 1
ATOM 6534 O O . LEU B 1 181 ? 7.602 0.341 12.625 1 61.97 181 LEU B O 1
ATOM 6538 N N . GLY B 1 182 ? 7.125 -0.77 14.445 1 66.06 182 GLY B N 1
ATOM 6539 C CA . GLY B 1 182 ? 7.219 0.44 15.242 1 66.06 182 GLY B CA 1
ATOM 6540 C C . GLY B 1 182 ? 8.633 0.984 15.336 1 66.06 182 GLY B C 1
ATOM 6541 O O . GLY B 1 182 ? 9.602 0.223 15.305 1 66.06 182 GLY B O 1
ATOM 6542 N N . GLY B 1 183 ? 8.812 2.236 15.133 1 74.62 183 GLY B N 1
ATOM 6543 C CA . GLY B 1 183 ? 10.117 2.863 15.25 1 74.62 183 GLY B CA 1
ATOM 6544 C C . GLY B 1 183 ? 10.047 4.285 15.781 1 74.62 183 GLY B C 1
ATOM 6545 O O . GLY B 1 183 ? 9.422 4.539 16.812 1 74.62 183 GLY B O 1
ATOM 6546 N N . ILE B 1 184 ? 10.648 5.133 15.078 1 79.31 184 ILE B N 1
ATOM 6547 C CA . ILE B 1 184 ? 10.805 6.52 15.508 1 79.31 184 ILE B CA 1
ATOM 6548 C C . ILE B 1 184 ? 9.523 7.297 15.234 1 79.31 184 ILE B C 1
ATOM 6550 O O . ILE B 1 184 ? 8.617 6.793 14.57 1 79.31 184 ILE B O 1
ATOM 6554 N N . SER B 1 185 ? 9.453 8.43 15.828 1 77.69 185 SER B N 1
ATOM 6555 C CA . SER B 1 185 ? 8.273 9.289 15.688 1 77.69 185 SER B CA 1
ATOM 6556 C C . SER B 1 185 ? 8.25 9.969 14.32 1 77.69 185 SER B C 1
ATOM 6558 O O . SER B 1 185 ? 9.234 9.945 13.586 1 77.69 185 SER B O 1
ATOM 6560 N N . GLY B 1 186 ? 7.102 10.5 13.945 1 77.88 186 GLY B N 1
ATOM 6561 C CA . GLY B 1 186 ? 6.953 11.211 12.688 1 77.88 186 GLY B CA 1
ATOM 6562 C C . GLY B 1 186 ? 7.879 12.406 12.57 1 77.88 186 GLY B C 1
ATOM 6563 O O . GLY B 1 186 ? 8.422 12.68 11.492 1 77.88 186 GLY B O 1
ATOM 6564 N N . GLY B 1 187 ? 8.062 13.094 13.703 1 82.62 187 GLY B N 1
ATOM 6565 C CA . GLY B 1 187 ? 8.953 14.242 13.703 1 82.62 187 GLY B CA 1
ATOM 6566 C C . GLY B 1 187 ? 10.406 13.867 13.484 1 82.62 187 GLY B C 1
ATOM 6567 O O . GLY B 1 187 ? 11.133 14.555 12.766 1 82.62 187 GLY B O 1
ATOM 6568 N N . GLU B 1 188 ? 10.773 12.82 14.117 1 85.38 188 GLU B N 1
ATOM 6569 C CA . GLU B 1 188 ? 12.133 12.336 13.93 1 85.38 188 GLU B CA 1
ATOM 6570 C C . GLU B 1 188 ? 12.359 11.859 12.5 1 85.38 188 GLU B C 1
ATOM 6572 O O . GLU B 1 188 ? 13.43 12.086 11.93 1 85.38 188 GLU B O 1
ATOM 6577 N N . ARG B 1 189 ? 11.367 11.242 12 1 89.44 189 ARG B N 1
ATOM 6578 C CA . ARG B 1 189 ? 11.461 10.766 10.625 1 89.44 189 ARG B CA 1
ATOM 6579 C C . ARG B 1 189 ? 11.656 11.938 9.656 1 89.44 189 ARG B C 1
ATOM 6581 O O . ARG B 1 189 ? 12.43 11.828 8.703 1 89.44 189 ARG B O 1
ATOM 6588 N N . ARG B 1 190 ? 11 12.977 9.883 1 89.5 190 ARG B N 1
ATOM 6589 C CA . ARG B 1 190 ? 11.141 14.164 9.055 1 89.5 190 ARG B CA 1
ATOM 6590 C C . ARG B 1 190 ? 12.531 14.766 9.188 1 89.5 190 ARG B C 1
ATOM 6592 O O . ARG B 1 190 ? 13.133 15.18 8.195 1 89.5 190 ARG B O 1
ATOM 6599 N N . ARG B 1 191 ? 13.008 14.805 10.367 1 90.75 191 ARG B N 1
ATOM 6600 C CA . ARG B 1 191 ? 14.344 15.344 10.609 1 90.75 191 ARG B CA 1
ATOM 6601 C C . ARG B 1 191 ? 15.406 14.523 9.891 1 90.75 191 ARG B C 1
ATOM 6603 O O . ARG B 1 191 ? 16.406 15.07 9.414 1 90.75 191 ARG B O 1
ATOM 6610 N N . ILE B 1 192 ? 15.156 13.219 9.812 1 93.12 192 ILE B N 1
ATOM 6611 C CA . ILE B 1 192 ? 16.094 12.352 9.109 1 93.12 192 ILE B CA 1
ATOM 6612 C C . ILE B 1 192 ? 16.094 12.695 7.625 1 93.12 192 ILE B C 1
ATOM 6614 O O . ILE B 1 192 ? 17.141 12.727 6.984 1 93.12 192 ILE B O 1
ATOM 6618 N N . SER B 1 193 ? 14.906 12.898 7.078 1 92.06 193 SER B N 1
ATOM 6619 C CA . SER B 1 193 ? 14.797 13.25 5.668 1 92.06 193 SER B CA 1
ATOM 6620 C C . SER B 1 193 ? 15.531 14.555 5.363 1 92.06 193 SER B C 1
ATOM 6622 O O . SER B 1 193 ? 16.172 14.68 4.32 1 92.06 193 SER B O 1
ATOM 6624 N N . ILE B 1 194 ? 15.445 15.469 6.238 1 92.31 194 ILE B N 1
ATOM 6625 C CA . ILE B 1 194 ? 16.141 16.75 6.086 1 92.31 194 ILE B CA 1
ATOM 6626 C C . ILE B 1 194 ? 17.641 16.531 6.246 1 92.31 194 ILE B C 1
ATOM 6628 O O . ILE B 1 194 ? 18.438 17.094 5.477 1 92.31 194 ILE B O 1
ATOM 6632 N N . ALA B 1 195 ? 17.984 15.719 7.242 1 93.56 195 ALA B N 1
ATOM 6633 C CA . ALA B 1 195 ? 19.391 15.43 7.5 1 93.56 195 ALA B CA 1
ATOM 6634 C C . ALA B 1 195 ? 20.047 14.789 6.285 1 93.56 195 ALA B C 1
ATOM 6636 O O . ALA B 1 195 ? 21.188 15.109 5.949 1 93.56 195 ALA B O 1
ATOM 6637 N N . ALA B 1 196 ? 19.312 13.922 5.672 1 92.06 196 ALA B N 1
ATOM 6638 C CA . ALA B 1 196 ? 19.844 13.227 4.496 1 92.06 196 ALA B CA 1
ATOM 6639 C C . ALA B 1 196 ? 20.156 14.211 3.379 1 92.06 196 ALA B C 1
ATOM 6641 O O . ALA B 1 196 ? 21.141 14.039 2.656 1 92.06 196 ALA B O 1
ATOM 6642 N N . GLN B 1 197 ? 19.422 15.234 3.254 1 89.75 197 GLN B N 1
ATOM 6643 C CA . GLN B 1 197 ? 19.656 16.25 2.232 1 89.75 197 GLN B CA 1
ATOM 6644 C C . GLN B 1 197 ? 20.797 17.188 2.637 1 89.75 197 GLN B C 1
ATOM 6646 O O . GLN B 1 197 ? 21.547 17.672 1.784 1 89.75 197 GLN B O 1
ATOM 6651 N N . LEU B 1 198 ? 20.922 17.391 3.885 1 90.56 198 LEU B N 1
ATOM 6652 C CA . LEU B 1 198 ? 21.922 18.312 4.402 1 90.56 198 LEU B CA 1
ATOM 6653 C C . LEU B 1 198 ? 23.328 17.734 4.242 1 90.56 198 LEU B C 1
ATOM 6655 O O . LEU B 1 198 ? 24.312 18.484 4.195 1 90.56 198 LEU B O 1
ATOM 6659 N N . LEU B 1 199 ? 23.375 16.484 4.215 1 90.12 199 LEU B N 1
ATOM 6660 C CA . LEU B 1 199 ? 24.672 15.812 4.09 1 90.12 199 LEU B CA 1
ATOM 6661 C C . LEU B 1 199 ? 25.359 16.203 2.787 1 90.12 199 LEU B C 1
ATOM 6663 O O . LEU B 1 199 ? 26.578 16.141 2.689 1 90.12 199 LEU B O 1
ATOM 6667 N N . GLN B 1 200 ? 24.578 16.625 1.817 1 86.81 200 GLN B N 1
ATOM 6668 C CA . GLN B 1 200 ? 25.141 17.031 0.535 1 86.81 200 GLN B CA 1
ATOM 6669 C C . GLN B 1 200 ? 25.531 18.516 0.547 1 86.81 200 GLN B C 1
ATOM 6671 O O . GLN B 1 200 ? 26.016 19.047 -0.456 1 86.81 200 GLN B O 1
ATOM 6676 N N . ASP B 1 201 ? 25.344 19.188 1.598 1 85.5 201 ASP B N 1
ATOM 6677 C CA . ASP B 1 201 ? 25.656 20.594 1.79 1 85.5 201 ASP B CA 1
ATOM 6678 C C . ASP B 1 201 ? 25.016 21.453 0.709 1 85.5 201 ASP B C 1
ATOM 6680 O O . ASP B 1 201 ? 25.688 22.234 0.033 1 85.5 201 ASP B O 1
ATOM 6684 N N . PRO B 1 202 ? 23.781 21.359 0.593 1 89.81 202 PRO B N 1
ATOM 6685 C CA . PRO B 1 202 ? 23.078 22.172 -0.403 1 89.81 202 PRO B CA 1
ATOM 6686 C C . PRO B 1 202 ? 23 23.641 -0.019 1 89.81 202 PRO B C 1
ATOM 6688 O O . PRO B 1 202 ? 23.016 23.969 1.169 1 89.81 202 PRO B O 1
ATOM 6691 N N . LYS B 1 203 ? 23.031 24.484 -1.068 1 91.69 203 LYS B N 1
ATOM 6692 C CA . LYS B 1 203 ? 22.859 25.922 -0.829 1 91.69 203 LYS B CA 1
ATOM 6693 C C . LYS B 1 203 ? 21.406 26.328 -0.931 1 91.69 203 LYS B C 1
ATOM 6695 O O . LYS B 1 203 ? 21 27.344 -0.362 1 91.69 203 LYS B O 1
ATOM 6700 N N . VAL B 1 204 ? 20.688 25.516 -1.688 1 94.31 204 VAL B N 1
ATOM 6701 C CA . VAL B 1 204 ? 19.266 25.766 -1.825 1 94.31 204 VAL B CA 1
ATOM 6702 C C . VAL B 1 204 ? 18.469 24.531 -1.39 1 94.31 204 VAL B C 1
ATOM 6704 O O . VAL B 1 204 ? 18.672 23.438 -1.918 1 94.31 204 VAL B O 1
ATOM 6707 N N . MET B 1 205 ? 17.578 24.688 -0.477 1 95.31 205 MET B N 1
ATOM 6708 C CA . MET B 1 205 ? 16.766 23.594 0.042 1 95.31 205 MET B CA 1
ATOM 6709 C C . MET B 1 205 ? 15.281 23.859 -0.183 1 95.31 205 MET B C 1
ATOM 6711 O O . MET B 1 205 ? 14.781 24.938 0.167 1 95.31 205 MET B O 1
ATOM 6715 N N . LEU B 1 206 ? 14.641 22.953 -0.867 1 96.44 206 LEU B N 1
ATOM 6716 C CA . LEU B 1 206 ? 13.195 23 -1.079 1 96.44 206 LEU B CA 1
ATOM 6717 C C . LEU B 1 206 ? 12.5 21.906 -0.268 1 96.44 206 LEU B C 1
ATOM 6719 O O . LEU B 1 206 ? 12.891 20.75 -0.324 1 96.44 206 LEU B O 1
ATOM 6723 N N . LEU B 1 207 ? 11.539 22.266 0.548 1 96.31 207 LEU B N 1
ATOM 6724 C CA . LEU B 1 207 ? 10.797 21.297 1.359 1 96.31 207 LEU B CA 1
ATOM 6725 C C . LEU B 1 207 ? 9.305 21.391 1.077 1 96.31 207 LEU B C 1
ATOM 6727 O O . LEU B 1 207 ? 8.703 22.453 1.203 1 96.31 207 LEU B O 1
ATOM 6731 N N . ASP B 1 208 ? 8.773 20.297 0.675 1 93.38 208 ASP B N 1
ATOM 6732 C CA . ASP B 1 208 ? 7.344 20.234 0.388 1 93.38 208 ASP B CA 1
ATOM 6733 C C . ASP B 1 208 ? 6.559 19.766 1.607 1 93.38 208 ASP B C 1
ATOM 6735 O O . ASP B 1 208 ? 6.57 18.578 1.937 1 93.38 208 ASP B O 1
ATOM 6739 N N . GLU B 1 209 ? 5.863 20.625 2.234 1 90.31 209 GLU B N 1
ATOM 6740 C CA . GLU B 1 209 ? 4.988 20.375 3.379 1 90.31 209 GLU B CA 1
ATOM 6741 C C . GLU B 1 209 ? 5.695 19.547 4.445 1 90.31 209 GLU B C 1
ATOM 6743 O O . GLU B 1 209 ? 5.184 18.516 4.867 1 90.31 209 GLU B O 1
ATOM 6748 N N . PRO B 1 210 ? 6.75 20.078 4.996 1 90.81 210 PRO B N 1
ATOM 6749 C CA . PRO B 1 210 ? 7.516 19.344 5.992 1 90.81 210 PRO B CA 1
ATOM 6750 C C . PRO B 1 210 ? 6.785 19.219 7.328 1 90.81 210 PRO B C 1
ATOM 6752 O O . PRO B 1 210 ? 7.152 18.375 8.164 1 90.81 210 PRO B O 1
ATOM 6755 N N . THR B 1 211 ? 5.766 20.047 7.57 1 87.44 211 THR B N 1
ATOM 6756 C CA . THR B 1 211 ? 5.109 20.062 8.875 1 87.44 211 THR B CA 1
ATOM 6757 C C . THR B 1 211 ? 3.795 19.297 8.82 1 87.44 211 THR B C 1
ATOM 6759 O O . THR B 1 211 ? 3.1 19.172 9.836 1 87.44 211 THR B O 1
ATOM 6762 N N . THR B 1 212 ? 3.463 18.734 7.684 1 81.12 212 THR B N 1
ATOM 6763 C CA . THR B 1 212 ? 2.195 18.031 7.547 1 81.12 212 THR B CA 1
ATOM 6764 C C . THR B 1 212 ? 2.203 16.734 8.367 1 81.12 212 THR B C 1
ATOM 6766 O O . THR B 1 212 ? 3.193 16 8.367 1 81.12 212 THR B O 1
ATOM 6769 N N . GLY B 1 213 ? 1.17 16.562 9.148 1 74 213 GLY B N 1
ATOM 6770 C CA . GLY B 1 213 ? 1.031 15.344 9.922 1 74 213 GLY B CA 1
ATOM 6771 C C . GLY B 1 213 ? 1.781 15.391 11.242 1 74 213 GLY B C 1
ATOM 6772 O O . GLY B 1 213 ? 1.853 14.383 11.953 1 74 213 GLY B O 1
ATOM 6773 N N . LEU B 1 214 ? 2.412 16.5 11.523 1 78.88 214 LEU B N 1
ATOM 6774 C CA . LEU B 1 214 ? 3.154 16.656 12.766 1 78.88 214 LEU B CA 1
ATOM 6775 C C . LEU B 1 214 ? 2.354 17.469 13.773 1 78.88 214 LEU B C 1
ATOM 6777 O O . LEU B 1 214 ? 1.457 18.219 13.398 1 78.88 214 LEU B O 1
ATOM 6781 N N . ASP B 1 215 ? 2.658 17.25 15.008 1 77.75 215 ASP B N 1
ATOM 6782 C CA . ASP B 1 215 ? 2.037 18.062 16.047 1 77.75 215 ASP B CA 1
ATOM 6783 C C . ASP B 1 215 ? 2.613 19.469 16.062 1 77.75 215 ASP B C 1
ATOM 6785 O O . ASP B 1 215 ? 3.66 19.719 15.461 1 77.75 215 ASP B O 1
ATOM 6789 N N . CYS B 1 216 ? 1.995 20.312 16.719 1 75.38 216 CYS B N 1
ATOM 6790 C CA . CYS B 1 216 ? 2.311 21.734 16.703 1 75.38 216 CYS B CA 1
ATOM 6791 C C . CYS B 1 216 ? 3.725 21.984 17.219 1 75.38 216 CYS B C 1
ATOM 6793 O O . CYS B 1 216 ? 4.473 22.781 16.641 1 75.38 216 CYS B O 1
ATOM 6795 N N . MET B 1 217 ? 4.062 21.328 18.266 1 78.19 217 MET B N 1
ATOM 6796 C CA . MET B 1 217 ? 5.379 21.562 18.844 1 78.19 217 MET B CA 1
ATOM 6797 C C . MET B 1 217 ? 6.488 21.094 17.922 1 78.19 217 MET B C 1
ATOM 6799 O O . MET B 1 217 ? 7.469 21.797 17.703 1 78.19 217 MET B O 1
ATOM 6803 N N . THR B 1 218 ? 6.277 19.891 17.469 1 82.31 218 THR B N 1
ATOM 6804 C CA . THR B 1 218 ? 7.281 19.328 16.562 1 82.31 218 THR B CA 1
ATOM 6805 C C . THR B 1 218 ? 7.359 20.156 15.273 1 82.31 218 THR B C 1
ATOM 6807 O O . THR B 1 218 ? 8.445 20.359 14.734 1 82.31 218 THR B O 1
ATOM 6810 N N . ALA B 1 219 ? 6.203 20.562 14.789 1 85.25 219 ALA B N 1
ATOM 6811 C CA . ALA B 1 219 ? 6.164 21.391 13.586 1 85.25 219 ALA B CA 1
ATOM 6812 C C . ALA B 1 219 ? 6.93 22.688 13.789 1 85.25 219 ALA B C 1
ATOM 6814 O O . ALA B 1 219 ? 7.691 23.125 12.922 1 85.25 219 ALA B O 1
ATOM 6815 N N . ASN B 1 220 ? 6.738 23.312 14.914 1 85.31 220 ASN B N 1
ATOM 6816 C CA . ASN B 1 220 ? 7.438 24.547 15.242 1 85.31 220 ASN B CA 1
ATOM 6817 C C . ASN B 1 220 ? 8.945 24.344 15.344 1 85.31 220 ASN B C 1
ATOM 6819 O O . ASN B 1 220 ? 9.727 25.188 14.922 1 85.31 220 ASN B O 1
ATOM 6823 N N . GLN B 1 221 ? 9.273 23.219 15.906 1 85.5 221 GLN B N 1
ATOM 6824 C CA . GLN B 1 221 ? 10.695 22.922 16.047 1 85.5 221 GLN B CA 1
ATOM 6825 C C . GLN B 1 221 ? 11.352 22.734 14.68 1 85.5 221 GLN B C 1
ATOM 6827 O O . GLN B 1 221 ? 12.5 23.125 14.477 1 85.5 221 GLN B O 1
ATOM 6832 N N . ILE B 1 222 ? 10.672 22.156 13.805 1 89.19 222 ILE B N 1
ATOM 6833 C CA . ILE B 1 222 ? 11.203 21.906 12.469 1 89.19 222 ILE B CA 1
ATOM 6834 C C . ILE B 1 222 ? 11.398 23.234 11.742 1 89.19 222 ILE B C 1
ATOM 6836 O O . ILE B 1 222 ? 12.43 23.453 11.102 1 89.19 222 ILE B O 1
ATOM 6840 N N . VAL B 1 223 ? 10.461 24.141 11.859 1 92.31 223 VAL B N 1
ATOM 6841 C CA . VAL B 1 223 ? 10.555 25.438 11.188 1 92.31 223 VAL B CA 1
ATOM 6842 C C . VAL B 1 223 ? 11.695 26.25 11.789 1 92.31 223 VAL B C 1
ATOM 6844 O O . VAL B 1 223 ? 12.422 26.938 11.07 1 92.31 223 VAL B O 1
ATOM 6847 N N . LEU B 1 224 ? 11.781 26.156 13.07 1 90.62 224 LEU B N 1
ATOM 6848 C CA . LEU B 1 224 ? 12.883 26.844 13.742 1 90.62 224 LEU B CA 1
ATOM 6849 C C . LEU B 1 224 ? 14.227 26.312 13.258 1 90.62 224 LEU B C 1
ATOM 6851 O O . LEU B 1 224 ? 15.156 27.078 13.008 1 90.62 224 LEU B O 1
ATOM 6855 N N . LEU B 1 225 ? 14.242 25.016 13.195 1 91 225 LEU B N 1
ATOM 6856 C CA . LEU B 1 225 ? 15.461 24.375 12.703 1 91 225 LEU B CA 1
ATOM 6857 C C . LEU B 1 225 ? 15.766 24.828 11.281 1 91 225 LEU B C 1
ATOM 6859 O O . LEU B 1 225 ? 16.922 25.125 10.953 1 91 225 LEU B O 1
ATOM 6863 N N . LEU B 1 226 ? 14.828 24.906 10.445 1 94.44 226 LEU B N 1
ATOM 6864 C CA . LEU B 1 226 ? 15.008 25.312 9.055 1 94.44 226 LEU B CA 1
ATOM 6865 C C . LEU B 1 226 ? 15.422 26.766 8.969 1 94.44 226 LEU B C 1
ATOM 6867 O O . LEU B 1 226 ? 16.203 27.141 8.094 1 94.44 226 LEU B O 1
ATOM 6871 N N . SER B 1 227 ? 14.883 27.578 9.828 1 94.88 227 SER B N 1
ATOM 6872 C CA . SER B 1 227 ? 15.281 28.984 9.883 1 94.88 227 SER B CA 1
ATOM 6873 C C . SER B 1 227 ? 16.75 29.125 10.25 1 94.88 227 SER B C 1
ATOM 6875 O O . SER B 1 227 ? 17.469 29.969 9.695 1 94.88 227 SER B O 1
ATOM 6877 N N . GLU B 1 228 ? 17.156 28.266 11.172 1 93.12 228 GLU B N 1
ATOM 6878 C CA . GLU B 1 228 ? 18.562 28.266 11.562 1 93.12 228 GLU B CA 1
ATOM 6879 C C . GLU B 1 228 ? 19.453 27.844 10.406 1 93.12 228 GLU B C 1
ATOM 6881 O O . GLU B 1 228 ? 20.547 28.391 10.227 1 93.12 228 GLU B O 1
ATOM 6886 N N . LEU B 1 229 ? 19.016 26.922 9.703 1 92.06 229 LEU B N 1
ATOM 6887 C CA . LEU B 1 229 ? 19.781 26.469 8.539 1 92.06 229 LEU B CA 1
ATOM 6888 C C . LEU B 1 229 ? 19.875 27.562 7.488 1 92.06 229 LEU B C 1
ATOM 6890 O O . LEU B 1 229 ? 20.906 27.719 6.84 1 92.06 229 LEU B O 1
ATOM 6894 N N . ALA B 1 230 ? 18.812 28.297 7.285 1 94.56 230 ALA B N 1
ATOM 6895 C CA . ALA B 1 230 ? 18.812 29.406 6.34 1 94.56 230 ALA B CA 1
ATOM 6896 C C . ALA B 1 230 ? 19.828 30.469 6.742 1 94.56 230 ALA B C 1
ATOM 6898 O O . ALA B 1 230 ? 20.516 31.031 5.891 1 94.56 230 ALA B O 1
ATOM 6899 N N . ARG B 1 231 ? 19.969 30.719 8.016 1 93.56 231 ARG B N 1
ATOM 6900 C CA . ARG B 1 231 ? 20.859 31.766 8.531 1 93.56 231 ARG B CA 1
ATOM 6901 C C . ARG B 1 231 ? 22.328 31.375 8.336 1 93.56 231 ARG B C 1
ATOM 6903 O O . ARG B 1 231 ? 23.203 32.219 8.352 1 93.56 231 ARG B O 1
ATOM 6910 N N . LYS B 1 232 ? 22.531 30.125 8.141 1 90.5 232 LYS B N 1
ATOM 6911 C CA . LYS B 1 232 ? 23.875 29.641 7.832 1 90.5 232 LYS B CA 1
ATOM 6912 C C . LYS B 1 232 ? 24.172 29.734 6.336 1 90.5 232 LYS B C 1
ATOM 6914 O O . LYS B 1 232 ? 24.719 28.812 5.738 1 90.5 232 LYS B O 1
ATOM 6919 N N . ASP B 1 233 ? 23.672 30.734 5.66 1 90.12 233 ASP B N 1
ATOM 6920 C CA . ASP B 1 233 ? 23.953 31.109 4.277 1 90.12 233 ASP B CA 1
ATOM 6921 C C . ASP B 1 233 ? 23.312 30.141 3.301 1 90.12 233 ASP B C 1
ATOM 6923 O O . ASP B 1 233 ? 23.938 29.734 2.32 1 90.12 233 ASP B O 1
ATOM 6927 N N . ARG B 1 234 ? 22.203 29.688 3.605 1 92.88 234 ARG B N 1
ATOM 6928 C CA . ARG B 1 234 ? 21.422 28.812 2.721 1 92.88 234 ARG B CA 1
ATOM 6929 C C . ARG B 1 234 ? 20.094 29.453 2.35 1 92.88 234 ARG B C 1
ATOM 6931 O O . ARG B 1 234 ? 19.625 30.375 3.031 1 92.88 234 ARG B O 1
ATOM 6938 N N . ILE B 1 235 ? 19.594 29.078 1.199 1 95.81 235 ILE B N 1
ATOM 6939 C CA . ILE B 1 235 ? 18.25 29.484 0.784 1 95.81 235 ILE B CA 1
ATOM 6940 C C . ILE B 1 235 ? 17.266 28.359 1.094 1 95.81 235 ILE B C 1
ATOM 6942 O O . ILE B 1 235 ? 17.453 27.219 0.665 1 95.81 235 ILE B O 1
ATOM 6946 N N . VAL B 1 236 ? 16.266 28.625 1.895 1 96.75 236 VAL B N 1
ATOM 6947 C CA . VAL B 1 236 ? 15.289 27.609 2.27 1 96.75 236 VAL B CA 1
ATOM 6948 C C . VAL B 1 236 ? 13.891 28.031 1.816 1 96.75 236 VAL B C 1
ATOM 6950 O O . VAL B 1 236 ? 13.43 29.125 2.152 1 96.75 236 VAL B O 1
ATOM 6953 N N . ILE B 1 237 ? 13.258 27.266 0.979 1 97.25 237 ILE B N 1
ATOM 6954 C CA . ILE B 1 237 ? 11.883 27.469 0.548 1 97.25 237 ILE B CA 1
ATOM 6955 C C . ILE B 1 237 ? 11 26.328 1.046 1 97.25 237 ILE B C 1
ATOM 6957 O O . ILE B 1 237 ? 11.273 25.156 0.765 1 97.25 237 ILE B O 1
ATOM 6961 N N . ILE B 1 238 ? 9.984 26.641 1.772 1 96.19 238 ILE B N 1
ATOM 6962 C CA . ILE B 1 238 ? 9.125 25.609 2.324 1 96.19 238 ILE B CA 1
ATOM 6963 C C . ILE B 1 238 ? 7.664 25.891 1.98 1 96.19 238 ILE B C 1
ATOM 6965 O O . ILE B 1 238 ? 7.277 27.062 1.845 1 96.19 238 ILE B O 1
ATOM 6969 N N . THR B 1 239 ? 6.914 24.875 1.683 1 94.62 239 THR B N 1
ATOM 6970 C CA . THR B 1 239 ? 5.469 25 1.556 1 94.62 239 THR B CA 1
ATOM 6971 C C . THR B 1 239 ? 4.773 24.594 2.848 1 94.62 239 THR B C 1
ATOM 6973 O O . THR B 1 239 ? 5.145 23.578 3.463 1 94.62 239 THR B O 1
ATOM 6976 N N . ILE B 1 240 ? 3.898 25.422 3.357 1 88.38 240 ILE B N 1
ATOM 6977 C CA . ILE B 1 240 ? 3.201 25.125 4.605 1 88.38 240 ILE B CA 1
ATOM 6978 C C . ILE B 1 240 ? 1.7 25.344 4.422 1 88.38 240 ILE B C 1
ATOM 6980 O O . ILE B 1 240 ? 1.28 26.281 3.736 1 88.38 240 ILE B O 1
ATOM 6984 N N . HIS B 1 241 ? 0.998 24.562 5.008 1 76.94 241 HIS B N 1
ATOM 6985 C CA . HIS B 1 241 ? -0.449 24.75 4.98 1 76.94 241 HIS B CA 1
ATOM 6986 C C . HIS B 1 241 ? -0.917 25.656 6.113 1 76.94 241 HIS B C 1
ATOM 6988 O O . HIS B 1 241 ? -1.643 26.625 5.879 1 76.94 241 HIS B O 1
ATOM 6994 N N . GLN B 1 242 ? -0.575 25.234 7.359 1 74.56 242 GLN B N 1
ATOM 6995 C CA . GLN B 1 242 ? -1.054 25.984 8.516 1 74.56 242 GLN B CA 1
ATOM 6996 C C . GLN B 1 242 ? 0.084 26.266 9.492 1 74.56 242 GLN B C 1
ATOM 6998 O O . GLN B 1 242 ? 0.298 25.516 10.445 1 74.56 242 GLN B O 1
ATOM 7003 N N . PRO B 1 243 ? 0.667 27.438 9.289 1 74.75 243 PRO B N 1
ATOM 7004 C CA . PRO B 1 243 ? 1.717 27.766 10.258 1 74.75 243 PRO B CA 1
ATOM 7005 C C . PRO B 1 243 ? 1.175 28.453 11.508 1 74.75 243 PRO B C 1
ATOM 7007 O O . PRO B 1 243 ? 0.068 29 11.484 1 74.75 243 PRO B O 1
ATOM 7010 N N . ARG B 1 244 ? 1.915 28.375 12.539 1 77.12 244 ARG B N 1
ATOM 7011 C CA . ARG B 1 244 ? 1.617 29.094 13.773 1 77.12 244 ARG B CA 1
ATOM 7012 C C . ARG B 1 244 ? 1.911 30.578 13.617 1 77.12 244 ARG B C 1
ATOM 7014 O O . ARG B 1 244 ? 2.752 30.969 12.812 1 77.12 244 ARG B O 1
ATOM 7021 N N . SER B 1 245 ? 1.239 31.328 14.367 1 76.56 245 SER B N 1
ATOM 7022 C CA . SER B 1 245 ? 1.396 32.781 14.297 1 76.56 245 SER B CA 1
ATOM 7023 C C . SER B 1 245 ? 2.789 33.219 14.75 1 76.56 245 SER B C 1
ATOM 7025 O O . SER B 1 245 ? 3.332 34.188 14.25 1 76.56 245 SER B O 1
ATOM 7027 N N . GLU B 1 246 ? 3.34 32.375 15.617 1 77.19 246 GLU B N 1
ATOM 7028 C CA . GLU B 1 246 ? 4.645 32.75 16.172 1 77.19 246 GLU B CA 1
ATOM 7029 C C . GLU B 1 246 ? 5.738 32.625 15.109 1 77.19 246 GLU B C 1
ATOM 7031 O O . GLU B 1 246 ? 6.809 33.219 15.25 1 77.19 246 GLU B O 1
ATOM 7036 N N . LEU B 1 247 ? 5.395 31.953 14.117 1 83.12 247 LEU B N 1
ATOM 7037 C CA . LEU B 1 247 ? 6.395 31.719 13.078 1 83.12 247 LEU B CA 1
ATOM 7038 C C . LEU B 1 247 ? 6.445 32.875 12.094 1 83.12 247 LEU B C 1
ATOM 7040 O O . LEU B 1 247 ? 7.316 32.938 11.227 1 83.12 247 LEU B O 1
ATOM 7044 N N . PHE B 1 248 ? 5.598 33.844 12.289 1 84 248 PHE B N 1
ATOM 7045 C CA . PHE B 1 248 ? 5.492 34.969 11.398 1 84 248 PHE B CA 1
ATOM 7046 C C . PHE B 1 248 ? 6.793 35.781 11.375 1 84 248 PHE B C 1
ATOM 7048 O O . PHE B 1 248 ? 7.203 36.281 10.328 1 84 248 PHE B O 1
ATOM 7055 N N . ARG B 1 249 ? 7.465 35.75 12.453 1 83.38 249 ARG B N 1
ATOM 7056 C CA . ARG B 1 249 ? 8.68 36.562 12.578 1 83.38 249 ARG B CA 1
ATOM 7057 C C . ARG B 1 249 ? 9.898 35.781 12.094 1 83.38 249 ARG B C 1
ATOM 7059 O O . ARG B 1 249 ? 10.945 36.375 11.82 1 83.38 249 ARG B O 1
ATOM 7066 N N . LEU B 1 250 ? 9.695 34.562 11.945 1 90 250 LEU B N 1
ATOM 7067 C CA . LEU B 1 250 ? 10.828 33.719 11.555 1 90 250 LEU B CA 1
ATOM 7068 C C . LEU B 1 250 ? 11.039 33.75 10.047 1 90 250 LEU B C 1
ATOM 7070 O O . LEU B 1 250 ? 12.156 33.562 9.562 1 90 250 LEU B O 1
ATOM 7074 N N . PHE B 1 251 ? 10.023 34.062 9.32 1 94.31 251 PHE B N 1
ATOM 7075 C CA . PHE B 1 251 ? 10.109 34.062 7.863 1 94.31 251 PHE B CA 1
ATOM 7076 C C . PHE B 1 251 ? 10.594 35.406 7.328 1 94.31 251 PHE B C 1
ATOM 7078 O O . PHE B 1 251 ? 10.211 36.438 7.836 1 94.31 251 PHE B O 1
ATOM 7085 N N . ASP B 1 252 ? 11.422 35.344 6.383 1 95.5 252 ASP B N 1
ATOM 7086 C CA . ASP B 1 252 ? 11.891 36.562 5.723 1 95.5 252 ASP B CA 1
ATOM 7087 C C . ASP B 1 252 ? 10.953 36.969 4.594 1 95.5 252 ASP B C 1
ATOM 7089 O O . ASP B 1 252 ? 10.75 38.156 4.348 1 95.5 252 ASP B O 1
ATOM 7093 N N . LYS B 1 253 ? 10.469 35.969 3.92 1 95.81 253 LYS B N 1
ATOM 7094 C CA . LYS B 1 253 ? 9.508 36.219 2.84 1 95.81 253 LYS B CA 1
ATOM 7095 C C . LYS B 1 253 ? 8.336 35.219 2.938 1 95.81 253 LYS B C 1
ATOM 7097 O O . LYS B 1 253 ? 8.508 34.062 3.295 1 95.81 253 LYS B O 1
ATOM 7102 N N . ILE B 1 254 ? 7.195 35.75 2.645 1 95.81 254 ILE B N 1
ATOM 7103 C CA . ILE B 1 254 ? 5.98 34.938 2.629 1 95.81 254 ILE B CA 1
ATOM 7104 C C . ILE B 1 254 ? 5.289 35.062 1.271 1 95.81 254 ILE B C 1
ATOM 7106 O O . ILE B 1 254 ? 5.102 36.188 0.77 1 95.81 254 ILE B O 1
ATOM 7110 N N . ALA B 1 255 ? 5.031 33.938 0.657 1 96.5 255 ALA B N 1
ATOM 7111 C CA . ALA B 1 255 ? 4.309 33.906 -0.61 1 96.5 255 ALA B CA 1
ATOM 7112 C C . ALA B 1 255 ? 2.955 33.219 -0.448 1 96.5 255 ALA B C 1
ATOM 7114 O O . ALA B 1 255 ? 2.852 32.188 0.231 1 96.5 255 ALA B O 1
ATOM 7115 N N . ILE B 1 256 ? 1.95 33.812 -0.955 1 95.44 256 ILE B N 1
ATOM 7116 C CA . ILE B 1 256 ? 0.616 33.219 -0.95 1 95.44 256 ILE B CA 1
ATOM 7117 C C . ILE B 1 256 ? 0.199 32.875 -2.379 1 95.44 256 ILE B C 1
ATOM 7119 O O . ILE B 1 256 ? 0.211 33.719 -3.26 1 95.44 256 ILE B O 1
ATOM 7123 N N . MET B 1 257 ? -0.12 31.625 -2.559 1 94.75 257 MET B N 1
ATOM 7124 C CA . MET B 1 257 ? -0.522 31.141 -3.879 1 94.75 257 MET B CA 1
ATOM 7125 C C . MET B 1 257 ? -2.004 30.781 -3.898 1 94.75 257 MET B C 1
ATOM 7127 O O . MET B 1 257 ? -2.516 30.203 -2.941 1 94.75 257 MET B O 1
ATOM 7131 N N . SER B 1 258 ? -2.641 31.188 -4.941 1 92.44 258 SER B N 1
ATOM 7132 C CA . SER B 1 258 ? -4.031 30.828 -5.184 1 92.44 258 SER B CA 1
ATOM 7133 C C . SER B 1 258 ? -4.289 30.562 -6.664 1 92.44 258 SER B C 1
ATOM 7135 O O . SER B 1 258 ? -3.932 31.391 -7.512 1 92.44 258 SER B O 1
ATOM 7137 N N . PHE B 1 259 ? -4.832 29.5 -7.074 1 89 259 PHE B N 1
ATOM 7138 C CA . PHE B 1 259 ? -5.199 29.094 -8.43 1 89 259 PHE B CA 1
ATOM 7139 C C . PHE B 1 259 ? -4.016 29.219 -9.375 1 89 259 PHE B C 1
ATOM 7141 O O . PHE B 1 259 ? -4.148 29.766 -10.477 1 89 259 PHE B O 1
ATOM 7148 N N . GLY B 1 260 ? -2.895 28.875 -8.891 1 91.56 260 GLY B N 1
ATOM 7149 C CA . GLY B 1 260 ? -1.705 28.828 -9.727 1 91.56 260 GLY B CA 1
ATOM 7150 C C . GLY B 1 260 ? -1.019 30.172 -9.852 1 91.56 260 GLY B C 1
ATOM 7151 O O . GLY B 1 260 ? 0.008 30.297 -10.523 1 91.56 260 GLY B O 1
ATOM 7152 N N . GLU B 1 261 ? -1.571 31.188 -9.234 1 93.56 261 GLU B N 1
ATOM 7153 C CA . GLU B 1 261 ? -0.994 32.531 -9.305 1 93.56 261 GLU B CA 1
ATOM 7154 C C . GLU B 1 261 ? -0.474 32.969 -7.938 1 93.56 261 GLU B C 1
ATOM 7156 O O . GLU B 1 261 ? -0.937 32.469 -6.902 1 93.56 261 GLU B O 1
ATOM 7161 N N . LEU B 1 262 ? 0.48 33.875 -7.965 1 94.81 262 LEU B N 1
ATOM 7162 C CA . LEU B 1 262 ? 0.986 34.469 -6.734 1 94.81 262 LEU B CA 1
ATOM 7163 C C . LEU B 1 262 ? 0.169 35.688 -6.355 1 94.81 262 LEU B C 1
ATOM 7165 O O . LEU B 1 262 ? 0.164 36.688 -7.082 1 94.81 262 LEU B O 1
ATOM 7169 N N . VAL B 1 263 ? -0.466 35.656 -5.277 1 95.25 263 VAL B N 1
ATOM 7170 C CA . VAL B 1 263 ? -1.318 36.75 -4.816 1 95.25 263 VAL B CA 1
ATOM 7171 C C . VAL B 1 263 ? -0.48 37.781 -4.059 1 95.25 263 VAL B C 1
ATOM 7173 O O . VAL B 1 263 ? -0.828 38.969 -4.012 1 95.25 263 VAL B O 1
ATOM 7176 N N . PHE B 1 264 ? 0.511 37.219 -3.406 1 95.56 264 PHE B N 1
ATOM 7177 C CA . PHE B 1 264 ? 1.414 38.094 -2.648 1 95.56 264 PHE B CA 1
ATOM 7178 C C . PHE B 1 264 ? 2.76 37.406 -2.436 1 95.56 264 PHE B C 1
ATOM 7180 O O . PHE B 1 264 ? 2.826 36.188 -2.314 1 95.56 264 PHE B O 1
ATOM 7187 N N . CYS B 1 265 ? 3.809 38.125 -2.445 1 96.69 265 CYS B N 1
ATOM 7188 C CA . CYS B 1 265 ? 5.145 37.656 -2.084 1 96.69 265 CYS B CA 1
ATOM 7189 C C . CYS B 1 265 ? 5.992 38.781 -1.535 1 96.69 265 CYS B C 1
ATOM 7191 O O . CYS B 1 265 ? 6.297 39.75 -2.254 1 96.69 265 CYS B O 1
ATOM 7193 N N . GLY B 1 266 ? 6.285 38.75 -0.327 1 95.06 266 GLY B N 1
ATOM 7194 C CA . GLY B 1 266 ? 7.066 39.781 0.297 1 95.06 266 GLY B CA 1
ATOM 7195 C C . GLY B 1 266 ? 7.363 39.531 1.762 1 95.06 266 GLY B C 1
ATOM 7196 O O . GLY B 1 266 ? 7.211 38.406 2.238 1 95.06 266 GLY B O 1
ATOM 7197 N N . ALA B 1 267 ? 7.895 40.469 2.443 1 94.81 267 ALA B N 1
ATOM 7198 C CA . ALA B 1 267 ? 8.203 40.375 3.867 1 94.81 267 ALA B CA 1
ATOM 7199 C C . ALA B 1 267 ? 6.934 40.438 4.711 1 94.81 267 ALA B C 1
ATOM 7201 O O . ALA B 1 267 ? 5.914 40.969 4.273 1 94.81 267 ALA B O 1
ATOM 7202 N N . PRO B 1 268 ? 6.973 39.844 5.879 1 92.94 268 PRO B N 1
ATOM 7203 C CA . PRO B 1 268 ? 5.785 39.781 6.738 1 92.94 268 PRO B CA 1
ATOM 7204 C C . PRO B 1 268 ? 5.191 41.156 7.027 1 92.94 268 PRO B C 1
ATOM 7206 O O . PRO B 1 268 ? 3.98 41.375 6.906 1 92.94 268 PRO B O 1
ATOM 7209 N N . PRO B 1 269 ? 6.039 42.188 7.332 1 91.38 269 PRO B N 1
ATOM 7210 C CA . PRO B 1 269 ? 5.426 43.5 7.547 1 91.38 269 PRO B CA 1
ATOM 7211 C C . PRO B 1 269 ? 4.797 44.094 6.281 1 91.38 269 PRO B C 1
ATOM 7213 O O . PRO B 1 269 ? 3.771 44.781 6.352 1 91.38 269 PRO B O 1
ATOM 7216 N N . GLU B 1 270 ? 5.41 43.812 5.145 1 93.5 270 GLU B N 1
ATOM 7217 C CA . GLU B 1 270 ? 4.859 44.25 3.865 1 93.5 270 GLU B CA 1
ATOM 7218 C C . GLU B 1 270 ? 3.52 43.594 3.58 1 93.5 270 GLU B C 1
ATOM 7220 O O . GLU B 1 270 ? 2.654 44.156 2.928 1 93.5 270 GLU B O 1
ATOM 7225 N N . MET B 1 271 ? 3.42 42.406 4.082 1 93.19 271 MET B N 1
ATOM 7226 C CA . MET B 1 271 ? 2.178 41.656 3.881 1 93.19 271 MET B CA 1
ATOM 7227 C C . MET B 1 271 ? 1.021 42.344 4.613 1 93.19 271 MET B C 1
ATOM 7229 O O . MET B 1 271 ? -0.053 42.531 4.039 1 93.19 271 MET B O 1
ATOM 7233 N N . ILE B 1 272 ? 1.264 42.719 5.863 1 91.38 272 ILE B N 1
ATOM 7234 C CA . ILE B 1 272 ? 0.235 43.344 6.68 1 91.38 272 ILE B CA 1
ATOM 7235 C C . ILE B 1 272 ? -0.167 44.688 6.059 1 91.38 272 ILE B C 1
ATOM 7237 O O . ILE B 1 272 ? -1.355 45 5.961 1 91.38 272 ILE B O 1
ATOM 7241 N N . THR B 1 273 ? 0.814 45.438 5.531 1 92.56 273 THR B N 1
ATOM 7242 C CA . THR B 1 273 ? 0.561 46.719 4.93 1 92.56 273 THR B CA 1
ATOM 7243 C C . THR B 1 273 ? -0.194 46.594 3.611 1 92.56 273 THR B C 1
ATOM 7245 O O . THR B 1 273 ? -1.132 47.344 3.336 1 92.56 273 THR B O 1
ATOM 7248 N N . PHE B 1 274 ? 0.224 45.719 2.801 1 94.38 274 PHE B N 1
ATOM 7249 C CA . PHE B 1 274 ? -0.396 45.5 1.5 1 94.38 274 PHE B CA 1
ATOM 7250 C C . PHE B 1 274 ? -1.871 45.156 1.657 1 94.38 274 PHE B C 1
ATOM 7252 O O . PHE B 1 274 ? -2.729 45.75 1.002 1 94.38 274 PHE B O 1
ATOM 7259 N N . PHE B 1 275 ? -2.197 44.156 2.547 1 94.44 275 PHE B N 1
ATOM 7260 C CA . PHE B 1 275 ? -3.576 43.719 2.711 1 94.44 275 PHE B CA 1
ATOM 7261 C C . PHE B 1 275 ? -4.402 44.781 3.426 1 94.44 275 PHE B C 1
ATOM 7263 O O . PHE B 1 275 ? -5.598 44.938 3.162 1 94.44 275 PHE B O 1
ATOM 7270 N N . SER B 1 276 ? -3.74 45.469 4.344 1 92.62 276 SER B N 1
ATOM 7271 C CA . SER B 1 276 ? -4.438 46.594 4.961 1 92.62 276 SER B CA 1
ATOM 7272 C C . SER B 1 276 ? -4.805 47.656 3.93 1 92.62 276 SER B C 1
ATOM 7274 O O . SER B 1 276 ? -5.883 48.25 4 1 92.62 276 SER B O 1
ATOM 7276 N N . ASP B 1 277 ? -3.92 47.875 2.996 1 92.56 277 ASP B N 1
ATOM 7277 C CA . ASP B 1 277 ? -4.16 48.844 1.922 1 92.56 277 ASP B CA 1
ATOM 7278 C C . ASP B 1 277 ? -5.297 48.375 1.013 1 92.56 277 ASP B C 1
ATOM 7280 O O . ASP B 1 277 ? -5.992 49.188 0.408 1 92.56 277 ASP B O 1
ATOM 7284 N N . CYS B 1 278 ? -5.453 47.125 0.896 1 93 278 CYS B N 1
ATOM 7285 C CA . CYS B 1 278 ? -6.555 46.562 0.124 1 93 278 CYS B CA 1
ATOM 7286 C C . CYS B 1 278 ? -7.84 46.531 0.941 1 93 278 CYS B C 1
ATOM 7288 O O . CYS B 1 278 ? -8.836 45.938 0.524 1 93 278 CYS B O 1
ATOM 7290 N N . ASN B 1 279 ? -7.859 47 2.197 1 91 279 ASN B N 1
ATOM 7291 C CA . ASN B 1 279 ? -9.008 47.156 3.084 1 91 279 ASN B CA 1
ATOM 7292 C C . ASN B 1 279 ? -9.297 45.844 3.832 1 91 279 ASN B C 1
ATOM 7294 O O . ASN B 1 279 ? -10.453 45.562 4.168 1 91 279 ASN B O 1
ATOM 7298 N N . TYR B 1 280 ? -8.289 45.062 3.898 1 92.19 280 TYR B N 1
ATOM 7299 C CA . TYR B 1 280 ? -8.438 43.844 4.672 1 92.19 280 TYR B CA 1
ATOM 7300 C C . TYR B 1 280 ? -7.457 43.812 5.84 1 92.19 280 TYR B C 1
ATOM 7302 O O . TYR B 1 280 ? -6.441 43.125 5.789 1 92.19 280 TYR B O 1
ATOM 7310 N N . ALA B 1 281 ? -7.801 44.469 6.871 1 89.25 281 ALA B N 1
ATOM 7311 C CA . ALA B 1 281 ? -6.945 44.5 8.055 1 89.25 281 ALA B CA 1
ATOM 7312 C C . ALA B 1 281 ? -7.156 43.25 8.914 1 89.25 281 ALA B C 1
ATOM 7314 O O . ALA B 1 281 ? -8.281 42.781 9.062 1 89.25 281 ALA B O 1
ATOM 7315 N N . CYS B 1 282 ? -6.051 42.688 9.367 1 84.31 282 CYS B N 1
ATOM 7316 C CA . CYS B 1 282 ? -6.109 41.5 10.195 1 84.31 282 CYS B CA 1
ATOM 7317 C C . CYS B 1 282 ? -6.715 41.781 11.562 1 84.31 282 CYS B C 1
ATOM 7319 O O . CYS B 1 282 ? -6.273 42.719 12.25 1 84.31 282 CYS B O 1
ATOM 7321 N N . PRO B 1 283 ? -7.586 41.062 11.969 1 78.88 283 PRO B N 1
ATOM 7322 C CA . PRO B 1 283 ? -8.164 41.281 13.297 1 78.88 283 PRO B CA 1
ATOM 7323 C C . PRO B 1 283 ? -7.176 40.969 14.422 1 78.88 283 PRO B C 1
ATOM 7325 O O . PRO B 1 283 ? -6.246 40.188 14.234 1 78.88 283 PRO B O 1
ATOM 7328 N N . GLU B 1 284 ? -7.082 41.562 15.648 1 68.56 284 GLU B N 1
ATOM 7329 C CA . GLU B 1 284 ? -6.125 41.5 16.75 1 68.56 284 GLU B CA 1
ATOM 7330 C C . GLU B 1 284 ? -5.961 40.094 17.266 1 68.56 284 GLU B C 1
ATOM 7332 O O . GLU B 1 284 ? -4.859 39.688 17.656 1 68.56 284 GLU B O 1
ATOM 7337 N N . GLN B 1 285 ? -6.77 39.219 17.266 1 67.44 285 GLN B N 1
ATOM 7338 C CA . GLN B 1 285 ? -6.672 37.875 17.859 1 67.44 285 GLN B CA 1
ATOM 7339 C C . GLN B 1 285 ? -6.762 36.781 16.797 1 67.44 285 GLN B C 1
ATOM 7341 O O . GLN B 1 285 ? -7.227 35.688 17.062 1 67.44 285 GLN B O 1
ATOM 7346 N N . SER B 1 286 ? -6.203 37.219 15.711 1 74.56 286 SER B N 1
ATOM 7347 C CA . SER B 1 286 ? -6.246 36.219 14.648 1 74.56 286 SER B CA 1
ATOM 7348 C C . SER B 1 286 ? -4.859 35.938 14.078 1 74.56 286 SER B C 1
ATOM 7350 O O . SER B 1 286 ? -3.975 36.812 14.156 1 74.56 286 SER B O 1
ATOM 7352 N N . ASN B 1 287 ? -4.648 34.719 13.797 1 79.06 287 ASN B N 1
ATOM 7353 C CA . ASN B 1 287 ? -3.422 34.375 13.086 1 79.06 287 ASN B CA 1
ATOM 7354 C C . ASN B 1 287 ? -3.396 34.969 11.68 1 79.06 287 ASN B C 1
ATOM 7356 O O . ASN B 1 287 ? -4.254 34.625 10.852 1 79.06 287 ASN B O 1
ATOM 7360 N N . PRO B 1 288 ? -2.502 35.875 11.453 1 82.94 288 PRO B N 1
ATOM 7361 C CA . PRO B 1 288 ? -2.449 36.5 10.133 1 82.94 288 PRO B CA 1
ATOM 7362 C C . PRO B 1 288 ? -2.336 35.5 8.992 1 82.94 288 PRO B C 1
ATOM 7364 O O . PRO B 1 288 ? -2.9 35.719 7.918 1 82.94 288 PRO B O 1
ATOM 7367 N N . PHE B 1 289 ? -1.622 34.469 9.203 1 84.56 289 PHE B N 1
ATOM 7368 C CA . PHE B 1 289 ? -1.472 33.438 8.164 1 84.56 289 PHE B CA 1
ATOM 7369 C C . PHE B 1 289 ? -2.826 32.875 7.77 1 84.56 289 PHE B C 1
ATOM 7371 O O . PHE B 1 289 ? -3.15 32.781 6.582 1 84.56 289 PHE B O 1
ATOM 7378 N N . ASP B 1 290 ? -3.545 32.531 8.773 1 80.94 290 ASP B N 1
ATOM 7379 C CA . ASP B 1 290 ? -4.848 31.922 8.531 1 80.94 290 ASP B CA 1
ATOM 7380 C C . ASP B 1 290 ? -5.801 32.906 7.863 1 80.94 290 ASP B C 1
ATOM 7382 O O . ASP B 1 290 ? -6.547 32.531 6.949 1 80.94 290 ASP B O 1
ATOM 7386 N N . PHE B 1 291 ? -5.723 34.031 8.352 1 83 291 PHE B N 1
ATOM 7387 C CA . PHE B 1 291 ? -6.645 35.062 7.863 1 83 291 PHE B CA 1
ATOM 7388 C C . PHE B 1 291 ? -6.391 35.375 6.391 1 83 291 PHE B C 1
ATOM 7390 O O . PHE B 1 291 ? -7.324 35.375 5.586 1 83 291 PHE B O 1
ATOM 7397 N N . TYR B 1 292 ? -5.219 35.625 6.023 1 88.94 292 TYR B N 1
ATOM 7398 C CA . TYR B 1 292 ? -4.902 36.031 4.66 1 88.94 292 TYR B CA 1
ATOM 7399 C C . TYR B 1 292 ? -5.023 34.844 3.695 1 88.94 292 TYR B C 1
ATOM 7401 O O . TYR B 1 292 ? -5.395 35.031 2.533 1 88.94 292 TYR B O 1
ATOM 7409 N N . VAL B 1 293 ? -4.684 33.656 4.09 1 88 293 VAL B N 1
ATOM 7410 C CA . VAL B 1 293 ? -4.852 32.469 3.244 1 88 293 VAL B CA 1
ATOM 7411 C C . VAL B 1 293 ? -6.34 32.25 2.979 1 88 293 VAL B C 1
ATOM 7413 O O . VAL B 1 293 ? -6.727 31.891 1.866 1 88 293 VAL B O 1
ATOM 7416 N N . ASP B 1 294 ? -7.141 32.469 4 1 84.12 294 ASP B N 1
ATOM 7417 C CA . ASP B 1 294 ? -8.586 32.312 3.838 1 84.12 294 ASP B CA 1
ATOM 7418 C C . ASP B 1 294 ? -9.141 33.344 2.869 1 84.12 294 ASP B C 1
ATOM 7420 O O . ASP B 1 294 ? -10.031 33.062 2.076 1 84.12 294 ASP B O 1
ATOM 7424 N N . LEU B 1 295 ? -8.609 34.5 3.057 1 87.69 295 LEU B N 1
ATOM 7425 C CA . LEU B 1 295 ? -9.047 35.594 2.203 1 87.69 295 LEU B CA 1
ATOM 7426 C C . LEU B 1 295 ? -8.734 35.312 0.74 1 87.69 295 LEU B C 1
ATOM 7428 O O . LEU B 1 295 ? -9.477 35.719 -0.152 1 87.69 295 LEU B O 1
ATOM 7432 N N . THR B 1 296 ? -7.684 34.594 0.49 1 90.38 296 THR B N 1
ATOM 7433 C CA . THR B 1 296 ? -7.227 34.344 -0.875 1 90.38 296 THR B CA 1
ATOM 7434 C C . THR B 1 296 ? -7.613 32.938 -1.335 1 90.38 296 THR B C 1
ATOM 7436 O O . THR B 1 296 ? -7.051 32.438 -2.301 1 90.38 296 THR B O 1
ATOM 7439 N N . SER B 1 297 ? -8.383 32.312 -0.617 1 86.75 297 SER B N 1
ATOM 7440 C CA . SER B 1 297 ? -8.867 31 -1.012 1 86.75 297 SER B CA 1
ATOM 7441 C C . SER B 1 297 ? -10.242 31.094 -1.666 1 86.75 297 SER B C 1
ATOM 7443 O O . SER B 1 297 ? -11.031 31.984 -1.343 1 86.75 297 SER B O 1
ATOM 7445 N N . VAL B 1 298 ? -10.453 30.219 -2.678 1 83.44 298 VAL B N 1
ATOM 7446 C CA . VAL B 1 298 ? -11.734 30.188 -3.367 1 83.44 298 VAL B CA 1
ATOM 7447 C C . VAL B 1 298 ? -12.625 29.109 -2.738 1 83.44 298 VAL B C 1
ATOM 7449 O O . VAL B 1 298 ? -12.211 27.969 -2.568 1 83.44 298 VAL B O 1
ATOM 7452 N N . ASP B 1 299 ? -13.703 29.531 -2.32 1 78 299 ASP B N 1
ATOM 7453 C CA . ASP B 1 299 ? -14.68 28.625 -1.717 1 78 299 ASP B CA 1
ATOM 7454 C C . ASP B 1 299 ? -15.5 27.922 -2.787 1 78 299 ASP B C 1
ATOM 7456 O O . ASP B 1 299 ? -16.297 28.547 -3.488 1 78 299 ASP B O 1
ATOM 7460 N N . THR B 1 300 ? -15.344 26.609 -2.947 1 71.69 300 THR B N 1
ATOM 7461 C CA . THR B 1 300 ? -16.016 25.859 -4 1 71.69 300 THR B CA 1
ATOM 7462 C C . THR B 1 300 ? -17.281 25.188 -3.473 1 71.69 300 THR B C 1
ATOM 7464 O O . THR B 1 300 ? -17.781 24.234 -4.078 1 71.69 300 THR B O 1
ATOM 7467 N N . GLN B 1 301 ? -17.828 25.594 -2.359 1 69.88 301 GLN B N 1
ATOM 7468 C CA . GLN B 1 301 ? -19 24.953 -1.775 1 69.88 301 GLN B CA 1
ATOM 7469 C C . GLN B 1 301 ? -20.25 25.25 -2.604 1 69.88 301 GLN B C 1
ATOM 7471 O O . GLN B 1 301 ? -21.109 24.375 -2.785 1 69.88 301 GLN B O 1
ATOM 7476 N N . SER B 1 302 ? -20.422 26.562 -3.051 1 74.62 302 SER B N 1
ATOM 7477 C CA . SER B 1 302 ? -21.5 26.984 -3.926 1 74.62 302 SER B CA 1
ATOM 7478 C C . SER B 1 302 ? -20.984 27.766 -5.125 1 74.62 302 SER B C 1
ATOM 7480 O O . SER B 1 302 ? -19.906 28.344 -5.066 1 74.62 302 SER B O 1
ATOM 7482 N N . LYS B 1 303 ? -21.656 27.672 -6.145 1 79.5 303 LYS B N 1
ATOM 7483 C CA . LYS B 1 303 ? -21.234 28.375 -7.355 1 79.5 303 LYS B CA 1
ATOM 7484 C C . LYS B 1 303 ? -21.203 29.891 -7.133 1 79.5 303 LYS B C 1
ATOM 7486 O O . LYS B 1 303 ? -20.312 30.578 -7.641 1 79.5 303 LYS B O 1
ATOM 7491 N N . GLU B 1 304 ? -22.234 30.281 -6.43 1 83.56 304 GLU B N 1
ATOM 7492 C CA . GLU B 1 304 ? -22.297 31.703 -6.156 1 83.56 304 GLU B CA 1
ATOM 7493 C C . GLU B 1 304 ? -21.109 32.156 -5.309 1 83.56 304 GLU B C 1
ATOM 7495 O O . GLU B 1 304 ? -20.484 33.188 -5.598 1 83.56 304 GLU B O 1
ATOM 7500 N N . ARG B 1 305 ? -20.797 31.438 -4.328 1 82.69 305 ARG B N 1
ATOM 7501 C CA . ARG B 1 305 ? -19.672 31.766 -3.451 1 82.69 305 ARG B CA 1
ATOM 7502 C C . ARG B 1 305 ? -18.344 31.609 -4.18 1 82.69 305 ARG B C 1
ATOM 7504 O O . ARG B 1 305 ? -17.391 32.344 -3.924 1 82.69 305 ARG B O 1
ATOM 7511 N N . GLU B 1 306 ? -18.359 30.703 -5.07 1 85.62 306 GLU B N 1
ATOM 7512 C CA . GLU B 1 306 ? -17.156 30.469 -5.855 1 85.62 306 GLU B CA 1
ATOM 7513 C C . GLU B 1 306 ? -16.828 31.672 -6.738 1 85.62 306 GLU B C 1
ATOM 7515 O O . GLU B 1 306 ? -15.688 32.125 -6.797 1 85.62 306 GLU B O 1
ATOM 7520 N N . LEU B 1 307 ? -17.859 32.219 -7.387 1 89.38 307 LEU B N 1
ATOM 7521 C CA . LEU B 1 307 ? -17.656 33.375 -8.266 1 89.38 307 LEU B CA 1
ATOM 7522 C C . LEU B 1 307 ? -17.266 34.594 -7.465 1 89.38 307 LEU B C 1
ATOM 7524 O O . LEU B 1 307 ? -16.406 35.375 -7.891 1 89.38 307 LEU B O 1
ATOM 7528 N N . GLU B 1 308 ? -17.906 34.719 -6.348 1 90.81 308 GLU B N 1
ATOM 7529 C CA . GLU B 1 308 ? -17.609 35.875 -5.504 1 90.81 308 GLU B CA 1
ATOM 7530 C C . GLU B 1 308 ? -16.188 35.844 -4.973 1 90.81 308 GLU B C 1
ATOM 7532 O O . GLU B 1 308 ? -15.469 36.844 -5.016 1 90.81 308 GLU B O 1
ATOM 7537 N N . THR B 1 309 ? -15.797 34.75 -4.449 1 89.56 309 THR B N 1
ATOM 7538 C CA . THR B 1 309 ? -14.469 34.625 -3.875 1 89.56 309 THR B CA 1
ATOM 7539 C C . THR B 1 309 ? -13.398 34.656 -4.969 1 89.56 309 THR B C 1
ATOM 7541 O O . THR B 1 309 ? -12.281 35.125 -4.746 1 89.56 309 THR B O 1
ATOM 7544 N N . TYR B 1 310 ? -13.773 34.188 -6.133 1 89.94 310 TYR B N 1
ATOM 7545 C CA . TYR B 1 310 ? -12.844 34.25 -7.254 1 89.94 310 TYR B CA 1
ATOM 7546 C C . TYR B 1 310 ? -12.578 35.688 -7.68 1 89.94 310 TYR B C 1
ATOM 7548 O O . TYR B 1 310 ? -11.445 36.062 -7.973 1 89.94 310 TYR B O 1
ATOM 7556 N N . ARG B 1 311 ? -13.594 36.469 -7.727 1 92.44 311 ARG B N 1
ATOM 7557 C CA . ARG B 1 311 ? -13.453 37.875 -8.078 1 92.44 311 ARG B CA 1
ATOM 7558 C C . ARG B 1 311 ? -12.594 38.625 -7.047 1 92.44 311 ARG B C 1
ATOM 7560 O O . ARG B 1 311 ? -11.766 39.438 -7.406 1 92.44 311 ARG B O 1
ATOM 7567 N N . ARG B 1 312 ? -12.82 38.25 -5.824 1 93.06 312 ARG B N 1
ATOM 7568 C CA . ARG B 1 312 ? -12.039 38.875 -4.758 1 93.06 312 ARG B CA 1
ATOM 7569 C C . ARG B 1 312 ? -10.555 38.531 -4.91 1 93.06 312 ARG B C 1
ATOM 7571 O O . ARG B 1 312 ? -9.703 39.406 -4.809 1 93.06 312 ARG B O 1
ATOM 7578 N N . VAL B 1 313 ? -10.242 37.344 -5.152 1 92.44 313 VAL B N 1
ATOM 7579 C CA . VAL B 1 313 ? -8.867 36.906 -5.301 1 92.44 313 VAL B CA 1
ATOM 7580 C C . VAL B 1 313 ? -8.227 37.562 -6.512 1 92.44 313 VAL B C 1
ATOM 7582 O O . VAL B 1 313 ? -7.059 37.969 -6.469 1 92.44 313 VAL B O 1
ATOM 7585 N N . HIS B 1 314 ? -9.016 37.75 -7.57 1 92.31 314 HIS B N 1
ATOM 7586 C CA . HIS B 1 314 ? -8.508 38.375 -8.781 1 92.31 314 HIS B CA 1
ATOM 7587 C C . HIS B 1 314 ? -8.188 39.844 -8.547 1 92.31 314 HIS B C 1
ATOM 7589 O O . HIS B 1 314 ? -7.203 40.375 -9.078 1 92.31 314 HIS B O 1
ATOM 7595 N N . ILE B 1 315 ? -8.984 40.438 -7.805 1 94.12 315 ILE B N 1
ATOM 7596 C CA . ILE B 1 315 ? -8.773 41.844 -7.488 1 94.12 315 ILE B CA 1
ATOM 7597 C C . ILE B 1 315 ? -7.492 42.031 -6.664 1 94.12 315 ILE B C 1
ATOM 7599 O O . ILE B 1 315 ? -6.691 42.906 -6.918 1 94.12 315 ILE B O 1
ATOM 7603 N N . ILE B 1 316 ? -7.328 41.156 -5.727 1 95.12 316 ILE B N 1
ATOM 7604 C CA . ILE B 1 316 ? -6.156 41.219 -4.863 1 95.12 316 ILE B CA 1
ATOM 7605 C C . ILE B 1 316 ? -4.902 40.906 -5.672 1 95.12 316 ILE B C 1
ATOM 7607 O O . ILE B 1 316 ? -3.855 41.531 -5.484 1 95.12 316 ILE B O 1
ATOM 7611 N N . THR B 1 317 ? -4.992 39.969 -6.559 1 94.81 317 THR B N 1
ATOM 7612 C CA . THR B 1 317 ? -3.863 39.562 -7.395 1 94.81 317 THR B CA 1
ATOM 7613 C C . THR B 1 317 ? -3.459 40.719 -8.32 1 94.81 317 THR B C 1
ATOM 7615 O O . THR B 1 317 ? -2.27 40.969 -8.523 1 94.81 317 THR B O 1
ATOM 7618 N N . SER B 1 318 ? -4.461 41.375 -8.883 1 94.88 318 SER B N 1
ATOM 7619 C CA . SER B 1 318 ? -4.184 42.531 -9.742 1 94.88 318 SER B CA 1
ATOM 7620 C C . SER B 1 318 ? -3.545 43.656 -8.961 1 94.88 318 SER B C 1
ATOM 7622 O O . SER B 1 318 ? -2.67 44.375 -9.477 1 94.88 318 SER B O 1
ATOM 7624 N N . ALA B 1 319 ? -3.994 43.812 -7.766 1 95.56 319 ALA B N 1
ATOM 7625 C CA . ALA B 1 319 ? -3.408 44.844 -6.898 1 95.56 319 ALA B CA 1
ATOM 7626 C C . ALA B 1 319 ? -1.944 44.531 -6.598 1 95.56 319 ALA B C 1
ATOM 7628 O O . ALA B 1 319 ? -1.113 45.438 -6.531 1 95.56 319 ALA B O 1
ATOM 7629 N N . TYR B 1 320 ? -1.63 43.344 -6.383 1 95.81 320 TYR B N 1
ATOM 7630 C CA . TYR B 1 320 ? -0.26 42.938 -6.102 1 95.81 320 TYR B CA 1
ATOM 7631 C C . TYR B 1 320 ? 0.638 43.156 -7.312 1 95.81 320 TYR B C 1
ATOM 7633 O O . TYR B 1 320 ? 1.754 43.656 -7.18 1 95.81 320 TYR B O 1
ATOM 7641 N N . LYS B 1 321 ? 0.184 42.781 -8.5 1 94.25 321 LYS B N 1
ATOM 7642 C CA . LYS B 1 321 ? 0.964 42.906 -9.734 1 94.25 321 LYS B CA 1
ATOM 7643 C C . LYS B 1 321 ? 1.262 44.375 -10.039 1 94.25 321 LYS B C 1
ATOM 7645 O O . LYS B 1 321 ? 2.26 44.688 -10.688 1 94.25 321 LYS B O 1
ATOM 7650 N N . ASN B 1 322 ? 0.421 45.219 -9.477 1 93.94 322 ASN B N 1
ATOM 7651 C CA . ASN B 1 322 ? 0.606 46.656 -9.703 1 93.94 322 ASN B CA 1
ATOM 7652 C C . ASN B 1 322 ? 1.251 47.312 -8.5 1 93.94 322 ASN B C 1
ATOM 7654 O O . ASN B 1 322 ? 1.432 48.531 -8.492 1 93.94 322 ASN B O 1
ATOM 7658 N N . SER B 1 323 ? 1.611 46.594 -7.586 1 94.44 323 SER B N 1
ATOM 7659 C CA . SER B 1 323 ? 2.178 47.156 -6.355 1 94.44 323 SER B CA 1
ATOM 7660 C C . SER B 1 323 ? 3.672 47.406 -6.508 1 94.44 323 SER B C 1
ATOM 7662 O O . SER B 1 323 ? 4.297 46.938 -7.465 1 94.44 323 SER B O 1
ATOM 7664 N N . GLU B 1 324 ? 4.223 48.156 -5.582 1 94.12 324 GLU B N 1
ATOM 7665 C CA . GLU B 1 324 ? 5.648 48.469 -5.562 1 94.12 324 GLU B CA 1
ATOM 7666 C C . GLU B 1 324 ? 6.477 47.25 -5.195 1 94.12 324 GLU B C 1
ATOM 7668 O O . GLU B 1 324 ? 7.598 47.062 -5.684 1 94.12 324 GLU B O 1
ATOM 7673 N N . ILE B 1 325 ? 5.898 46.375 -4.414 1 94.38 325 ILE B N 1
ATOM 7674 C CA . ILE B 1 325 ? 6.598 45.188 -3.971 1 94.38 325 ILE B CA 1
ATOM 7675 C C . ILE B 1 325 ? 6.926 44.281 -5.176 1 94.38 325 ILE B C 1
ATOM 7677 O O . ILE B 1 325 ? 8.047 43.781 -5.297 1 94.38 325 ILE B O 1
ATOM 7681 N N . PHE B 1 326 ? 5.973 44.125 -6.059 1 95.25 326 PHE B N 1
ATOM 7682 C CA . PHE B 1 326 ? 6.16 43.281 -7.234 1 95.25 326 PHE B CA 1
ATOM 7683 C C . PHE B 1 326 ? 7.16 43.906 -8.195 1 95.25 326 PHE B C 1
ATOM 7685 O O . PHE B 1 326 ? 7.992 43.219 -8.781 1 95.25 326 PHE B O 1
ATOM 7692 N N . ARG B 1 327 ? 7.121 45.188 -8.359 1 95 327 ARG B N 1
ATOM 7693 C CA . ARG B 1 327 ? 8.055 45.906 -9.227 1 95 327 ARG B CA 1
ATOM 7694 C C . ARG B 1 327 ? 9.484 45.75 -8.719 1 95 327 ARG B C 1
ATOM 7696 O O . ARG B 1 327 ? 10.406 45.531 -9.508 1 95 327 ARG B O 1
ATOM 7703 N N . LYS B 1 328 ? 9.586 45.875 -7.445 1 94.44 328 LYS B N 1
ATOM 7704 C CA . LYS B 1 328 ? 10.906 45.719 -6.844 1 94.44 328 LYS B CA 1
ATOM 7705 C C . LYS B 1 328 ? 11.461 44.312 -7.066 1 94.44 328 LYS B C 1
ATOM 7707 O O . LYS B 1 328 ? 12.664 44.156 -7.262 1 94.44 328 LYS B O 1
ATOM 7712 N N . THR B 1 329 ? 10.602 43.344 -6.965 1 94.38 329 THR B N 1
ATOM 7713 C CA . THR B 1 329 ? 11 41.969 -7.195 1 94.38 329 THR B CA 1
ATOM 7714 C C . THR B 1 329 ? 11.477 41.781 -8.633 1 94.38 329 THR B C 1
ATOM 7716 O O . THR B 1 329 ? 12.5 41.125 -8.875 1 94.38 329 THR B O 1
ATOM 7719 N N . LEU B 1 330 ? 10.758 42.375 -9.633 1 94.75 330 LEU B N 1
ATOM 7720 C CA . LEU B 1 330 ? 11.133 42.25 -11.039 1 94.75 330 LEU B CA 1
ATOM 7721 C C . LEU B 1 330 ? 12.453 42.969 -11.305 1 94.75 330 LEU B C 1
ATOM 7723 O O . LEU B 1 330 ? 13.273 42.5 -12.102 1 94.75 330 LEU B O 1
ATOM 7727 N N . GLU B 1 331 ? 12.625 44.031 -10.625 1 94.88 331 GLU B N 1
ATOM 7728 C CA . GLU B 1 331 ? 13.875 44.781 -10.766 1 94.88 331 GLU B CA 1
ATOM 7729 C C . GLU B 1 331 ? 15.047 43.969 -10.188 1 94.88 331 GLU B C 1
ATOM 7731 O O . GLU B 1 331 ? 16.156 44 -10.742 1 94.88 331 GLU B O 1
ATOM 7736 N N . ALA B 1 332 ? 14.812 43.375 -9.102 1 92.75 332 ALA B N 1
ATOM 7737 C CA . ALA B 1 332 ? 15.859 42.562 -8.484 1 92.75 332 ALA B CA 1
ATOM 7738 C C . ALA B 1 332 ? 16.25 41.406 -9.398 1 92.75 332 ALA B C 1
ATOM 7740 O O . ALA B 1 332 ? 17.438 41.062 -9.484 1 92.75 332 ALA B O 1
ATOM 7741 N N . ILE B 1 333 ? 15.289 40.812 -10.047 1 93.75 333 ILE B N 1
ATOM 7742 C CA . ILE B 1 333 ? 15.547 39.688 -10.969 1 93.75 333 ILE B CA 1
ATOM 7743 C C . ILE B 1 333 ? 16.391 40.188 -12.141 1 93.75 333 ILE B C 1
ATOM 7745 O O . ILE B 1 333 ? 17.375 39.562 -12.508 1 93.75 333 ILE B O 1
ATOM 7749 N N . GLU B 1 334 ? 16.031 41.375 -12.648 1 92.62 334 GLU B N 1
ATOM 7750 C CA . GLU B 1 334 ? 16.75 41.938 -13.797 1 92.62 334 GLU B CA 1
ATOM 7751 C C . GLU B 1 334 ? 18.156 42.375 -13.398 1 92.62 334 GLU B C 1
ATOM 7753 O O . GLU B 1 334 ? 19.094 42.219 -14.188 1 92.62 334 GLU B O 1
ATOM 7758 N N . ARG B 1 335 ? 18.25 42.812 -12.234 1 91.25 335 ARG B N 1
ATOM 7759 C CA . ARG B 1 335 ? 19.562 43.25 -11.742 1 91.25 335 ARG B CA 1
ATOM 7760 C C . ARG B 1 335 ? 20.5 42.062 -11.586 1 91.25 335 ARG B C 1
ATOM 7762 O O . ARG B 1 335 ? 21.688 42.188 -11.914 1 91.25 335 ARG B O 1
ATOM 7769 N N . THR B 1 336 ? 20.047 41.031 -11.023 1 89.75 336 THR B N 1
ATOM 7770 C CA . THR B 1 336 ? 20.859 39.844 -10.828 1 89.75 336 THR B CA 1
ATOM 7771 C C . THR B 1 336 ? 21.266 39.219 -12.164 1 89.75 336 THR B C 1
ATOM 7773 O O . THR B 1 336 ? 22.359 38.688 -12.312 1 89.75 336 THR B O 1
ATOM 7776 N N . LYS B 1 337 ? 20.406 39.344 -13.164 1 87.31 337 LYS B N 1
ATOM 7777 C CA . LYS B 1 337 ? 20.688 38.844 -14.5 1 87.31 337 LYS B CA 1
ATOM 7778 C C . LYS B 1 337 ? 21.781 39.625 -15.195 1 87.31 337 LYS B C 1
ATOM 7780 O O . LYS B 1 337 ? 22.547 39.094 -15.992 1 87.31 337 LYS B O 1
ATOM 7785 N N . ARG B 1 338 ? 21.859 40.844 -14.93 1 84.69 338 ARG B N 1
ATOM 7786 C CA . ARG B 1 338 ? 22.75 41.75 -15.648 1 84.69 338 ARG B CA 1
ATOM 7787 C C . ARG B 1 338 ? 24.078 41.875 -14.93 1 84.69 338 ARG B C 1
ATOM 7789 O O . ARG B 1 338 ? 25 42.531 -15.43 1 84.69 338 ARG B O 1
ATOM 7796 N N . MET B 1 339 ? 24.172 41.219 -13.867 1 80.31 339 MET B N 1
ATOM 7797 C CA . MET B 1 339 ? 25.438 41.312 -13.156 1 80.31 339 MET B CA 1
ATOM 7798 C C . MET B 1 339 ? 26.594 40.812 -14.008 1 80.31 339 MET B C 1
ATOM 7800 O O . MET B 1 339 ? 26.453 39.812 -14.703 1 80.31 339 MET B O 1
ATOM 7804 N N . LYS B 1 340 ? 27.688 41.531 -14.219 1 66.38 340 LYS B N 1
ATOM 7805 C CA . LYS B 1 340 ? 28.844 41.188 -15.055 1 66.38 340 LYS B CA 1
ATOM 7806 C C . LYS B 1 340 ? 29.578 39.969 -14.516 1 66.38 340 LYS B C 1
ATOM 7808 O O . LYS B 1 340 ? 29.969 39.094 -15.289 1 66.38 340 LYS B O 1
ATOM 7813 N N . ASP B 1 341 ? 29.953 39.938 -13.133 1 69.56 341 ASP B N 1
ATOM 7814 C CA . ASP B 1 341 ? 30.656 38.812 -12.523 1 69.56 341 ASP B CA 1
ATOM 7815 C C . ASP B 1 341 ? 29.703 37.875 -11.805 1 69.56 341 ASP B C 1
ATOM 7817 O O . ASP B 1 341 ? 29.5 37.969 -10.594 1 69.56 341 ASP B O 1
ATOM 7821 N N . LEU B 1 342 ? 29.125 37 -12.625 1 70.62 342 LEU B N 1
ATOM 7822 C CA . LEU B 1 342 ? 28.156 36.094 -12.039 1 70.62 342 LEU B CA 1
ATOM 7823 C C . LEU B 1 342 ? 28.859 35 -11.219 1 70.62 342 LEU B C 1
ATOM 7825 O O . LEU B 1 342 ? 29.766 34.344 -11.711 1 70.62 342 LEU B O 1
ATOM 7829 N N . PRO B 1 343 ? 28.609 35.031 -9.906 1 72.5 343 PRO B N 1
ATOM 7830 C CA . PRO B 1 343 ? 29.156 33.938 -9.117 1 72.5 343 PRO B CA 1
ATOM 7831 C C . PRO B 1 343 ? 28.812 32.562 -9.688 1 72.5 343 PRO B C 1
ATOM 7833 O O . PRO B 1 343 ? 27.797 32.438 -10.383 1 72.5 343 PRO B O 1
ATOM 7836 N N . ALA B 1 344 ? 29.703 31.641 -9.469 1 76 344 ALA B N 1
ATOM 7837 C CA . ALA B 1 344 ? 29.516 30.281 -9.961 1 76 344 ALA B CA 1
ATOM 7838 C C . ALA B 1 344 ? 28.297 29.625 -9.305 1 76 344 ALA B C 1
ATOM 7840 O O . ALA B 1 344 ? 27.938 29.953 -8.18 1 76 344 ALA B O 1
ATOM 7841 N N . ILE B 1 345 ? 27.594 28.875 -10.039 1 76.94 345 ILE B N 1
ATOM 7842 C CA . ILE B 1 345 ? 26.469 28.109 -9.523 1 76.94 345 ILE B CA 1
ATOM 7843 C C . ILE B 1 345 ? 26.938 27.172 -8.414 1 76.94 345 ILE B C 1
ATOM 7845 O O . ILE B 1 345 ? 27.906 26.422 -8.594 1 76.94 345 ILE B O 1
ATOM 7849 N N . PRO B 1 346 ? 26.391 27.375 -7.219 1 77.88 346 PRO B N 1
ATOM 7850 C CA . PRO B 1 346 ? 26.766 26.516 -6.105 1 77.88 346 PRO B CA 1
ATOM 7851 C C . PRO B 1 346 ? 26.25 25.094 -6.254 1 77.88 346 PRO B C 1
ATOM 7853 O O . PRO B 1 346 ? 25.094 24.812 -5.93 1 77.88 346 PRO B O 1
ATOM 7856 N N . PHE B 1 347 ? 27.062 24.281 -6.824 1 76.31 347 PHE B N 1
ATOM 7857 C CA . PHE B 1 347 ? 26.656 22.891 -6.949 1 76.31 347 PHE B CA 1
ATOM 7858 C C . PHE B 1 347 ? 26.922 22.125 -5.648 1 76.31 347 PHE B C 1
ATOM 7860 O O . PHE B 1 347 ? 27.828 22.484 -4.891 1 76.31 347 PHE B O 1
ATOM 7867 N N . LYS B 1 348 ? 25.969 21.25 -5.477 1 75.94 348 LYS B N 1
ATOM 7868 C CA . LYS B 1 348 ? 26.188 20.344 -4.355 1 75.94 348 LYS B CA 1
ATOM 7869 C C . LYS B 1 348 ? 27.516 19.594 -4.5 1 75.94 348 LYS B C 1
ATOM 7871 O O . LYS B 1 348 ? 28.125 19.609 -5.574 1 75.94 348 LYS B O 1
ATOM 7876 N N . SER B 1 349 ? 28.109 19.156 -3.496 1 63.28 349 SER B N 1
ATOM 7877 C CA . SER B 1 349 ? 29.391 18.453 -3.541 1 63.28 349 SER B CA 1
ATOM 7878 C C . SER B 1 349 ? 29.391 17.375 -4.625 1 63.28 349 SER B C 1
ATOM 7880 O O . SER B 1 349 ? 28.531 16.484 -4.621 1 63.28 349 SER B O 1
ATOM 7882 N N . LYS B 1 350 ? 29.828 17.75 -5.887 1 60.75 350 LYS B N 1
ATOM 7883 C CA . LYS B 1 350 ? 29.766 16.969 -7.113 1 60.75 350 LYS B CA 1
ATOM 7884 C C . LYS B 1 350 ? 30.719 15.773 -7.051 1 60.75 350 LYS B C 1
ATOM 7886 O O . LYS B 1 350 ? 30.703 14.914 -7.938 1 60.75 350 LYS B O 1
ATOM 7891 N N . ASP B 1 351 ? 31.547 15.695 -6.047 1 68.5 351 ASP B N 1
ATOM 7892 C CA . ASP B 1 351 ? 32.438 14.562 -6.246 1 68.5 351 ASP B CA 1
ATOM 7893 C C . ASP B 1 351 ? 31.781 13.258 -5.848 1 68.5 351 ASP B C 1
ATOM 7895 O O . ASP B 1 351 ? 31.797 12.875 -4.676 1 68.5 351 ASP B O 1
ATOM 7899 N N . SER B 1 352 ? 31 12.75 -6.809 1 73.06 352 SER B N 1
ATOM 7900 C CA . SER B 1 352 ? 30.328 11.477 -6.57 1 73.06 352 SER B CA 1
ATOM 7901 C C . SER B 1 352 ? 31.312 10.312 -6.629 1 73.06 352 SER B C 1
ATOM 7903 O O . SER B 1 352 ? 32.281 10.352 -7.379 1 73.06 352 SER B O 1
ATOM 7905 N N . PRO B 1 353 ? 31.219 9.398 -5.676 1 81.94 353 PRO B N 1
ATOM 7906 C CA . PRO B 1 353 ? 32.062 8.203 -5.672 1 81.94 353 PRO B CA 1
ATOM 7907 C C . PRO B 1 353 ? 31.984 7.418 -6.98 1 81.94 353 PRO B C 1
ATOM 7909 O O . PRO B 1 353 ? 31.109 7.672 -7.805 1 81.94 353 PRO B O 1
ATOM 7912 N N . SER B 1 354 ? 32.969 6.609 -7.152 1 86 354 SER B N 1
ATOM 7913 C CA . SER B 1 354 ? 33 5.742 -8.32 1 86 354 SER B CA 1
ATOM 7914 C C . SER B 1 354 ? 31.812 4.77 -8.312 1 86 354 SER B C 1
ATOM 7916 O O . SER B 1 354 ? 31.188 4.57 -7.273 1 86 354 SER B O 1
ATOM 7918 N N . ALA B 1 355 ? 31.531 4.234 -9.398 1 88.44 355 ALA B N 1
ATOM 7919 C CA . ALA B 1 355 ? 30.391 3.322 -9.539 1 88.44 355 ALA B CA 1
ATOM 7920 C C . ALA B 1 355 ? 30.594 2.066 -8.695 1 88.44 355 ALA B C 1
ATOM 7922 O O . ALA B 1 355 ? 29.641 1.555 -8.102 1 88.44 355 ALA B O 1
ATOM 7923 N N . VAL B 1 356 ? 31.797 1.578 -8.641 1 92.12 356 VAL B N 1
ATOM 7924 C CA . VAL B 1 356 ? 32.094 0.362 -7.891 1 92.12 356 VAL B CA 1
ATOM 7925 C C . VAL B 1 356 ? 31.938 0.625 -6.398 1 92.12 356 VAL B C 1
ATOM 7927 O O . VAL B 1 356 ? 31.422 -0.223 -5.664 1 92.12 356 VAL B O 1
ATOM 7930 N N . SER B 1 357 ? 32.375 1.762 -5.961 1 91.12 357 SER B N 1
ATOM 7931 C CA . SER B 1 357 ? 32.219 2.123 -4.555 1 91.12 357 SER B CA 1
ATOM 7932 C C . SER B 1 357 ? 30.75 2.281 -4.176 1 91.12 357 SER B C 1
ATOM 7934 O O . SER B 1 357 ? 30.328 1.844 -3.104 1 91.12 357 SER B O 1
ATOM 7936 N N . LYS B 1 358 ? 30.047 2.924 -5.098 1 93.06 358 LYS B N 1
ATOM 7937 C CA . LYS B 1 358 ? 28.609 3.072 -4.848 1 93.06 358 LYS B CA 1
ATOM 7938 C C . LYS B 1 358 ? 27.922 1.712 -4.742 1 93.06 358 LYS B C 1
ATOM 7940 O O . LYS B 1 358 ? 27.078 1.505 -3.875 1 93.06 358 LYS B O 1
ATOM 7945 N N . LEU B 1 359 ? 28.359 0.837 -5.598 1 94.88 359 LEU B N 1
ATOM 7946 C CA . LEU B 1 359 ? 27.781 -0.502 -5.594 1 94.88 359 LEU B CA 1
ATOM 7947 C C . LEU B 1 359 ? 28.078 -1.217 -4.277 1 94.88 359 LEU B C 1
ATOM 7949 O O . LEU B 1 359 ? 27.203 -1.88 -3.719 1 94.88 359 LEU B O 1
ATOM 7953 N N . TRP B 1 360 ? 29.25 -1.061 -3.809 1 94.31 360 TRP B N 1
ATOM 7954 C CA . TRP B 1 360 ? 29.641 -1.711 -2.562 1 94.31 360 TRP B CA 1
ATOM 7955 C C . TRP B 1 360 ? 28.859 -1.15 -1.385 1 94.31 360 TRP B C 1
ATOM 7957 O O . TRP B 1 360 ? 28.422 -1.899 -0.507 1 94.31 360 TRP B O 1
ATOM 7967 N N . ILE B 1 361 ? 28.672 0.15 -1.37 1 94.44 361 ILE B N 1
ATOM 7968 C CA . ILE B 1 361 ? 27.922 0.797 -0.297 1 94.44 361 ILE B CA 1
ATOM 7969 C C . ILE B 1 361 ? 26.453 0.361 -0.352 1 94.44 361 ILE B C 1
ATOM 7971 O O . ILE B 1 361 ? 25.859 0.036 0.677 1 94.44 361 ILE B O 1
ATOM 7975 N N . LEU B 1 362 ? 25.922 0.385 -1.552 1 96.38 362 LEU B N 1
ATOM 7976 C CA . LEU B 1 362 ? 24.531 -0.029 -1.727 1 96.38 362 LEU B CA 1
ATOM 7977 C C . LEU B 1 362 ? 24.344 -1.486 -1.316 1 96.38 362 LEU B C 1
ATOM 7979 O O . LEU B 1 362 ? 23.328 -1.842 -0.726 1 96.38 362 LEU B O 1
ATOM 7983 N N . LEU B 1 363 ? 25.328 -2.326 -1.66 1 96.88 363 LEU B N 1
ATOM 7984 C CA . LEU B 1 363 ? 25.266 -3.732 -1.273 1 96.88 363 LEU B CA 1
ATOM 7985 C C . LEU B 1 363 ? 25.266 -3.879 0.245 1 96.88 363 LEU B C 1
ATOM 7987 O O . LEU B 1 363 ? 24.469 -4.633 0.802 1 96.88 363 LEU B O 1
ATOM 7991 N N . ARG B 1 364 ? 26.141 -3.162 0.874 1 96 364 ARG B N 1
ATOM 7992 C CA . ARG B 1 364 ? 26.234 -3.219 2.328 1 96 364 ARG B CA 1
ATOM 7993 C C . ARG B 1 364 ? 24.938 -2.727 2.975 1 96 364 ARG B C 1
ATOM 7995 O O . ARG B 1 364 ? 24.438 -3.338 3.922 1 96 364 ARG B O 1
ATOM 8002 N N . ARG B 1 365 ? 24.422 -1.673 2.459 1 95.31 365 ARG B N 1
ATOM 8003 C CA . ARG B 1 365 ? 23.188 -1.088 2.975 1 95.31 365 ARG B CA 1
ATOM 8004 C C . ARG B 1 365 ? 22.016 -2.047 2.805 1 95.31 365 ARG B C 1
ATOM 8006 O O . ARG B 1 365 ? 21.234 -2.256 3.738 1 95.31 365 ARG B O 1
ATOM 8013 N N . THR B 1 366 ? 21.922 -2.6 1.661 1 95.38 366 THR B N 1
ATOM 8014 C CA . THR B 1 366 ? 20.828 -3.514 1.355 1 95.38 366 THR B CA 1
ATOM 8015 C C . THR B 1 366 ? 20.938 -4.781 2.201 1 95.38 366 THR B C 1
ATOM 8017 O O . THR B 1 366 ? 19.922 -5.27 2.715 1 95.38 366 THR B O 1
ATOM 8020 N N . THR B 1 367 ? 22.109 -5.293 2.348 1 95.44 367 THR B N 1
ATOM 8021 C CA . THR B 1 367 ? 22.312 -6.5 3.141 1 95.44 367 THR B CA 1
ATOM 8022 C C . THR B 1 367 ? 21.984 -6.246 4.609 1 95.44 367 THR B C 1
ATOM 8024 O O . THR B 1 367 ? 21.375 -7.086 5.266 1 95.44 367 THR B O 1
ATOM 8027 N N . ARG B 1 368 ? 22.328 -5.109 5.105 1 93.62 368 ARG B N 1
ATOM 8028 C CA . ARG B 1 368 ? 22.031 -4.766 6.488 1 93.62 368 ARG B CA 1
ATOM 8029 C C . ARG B 1 368 ? 20.531 -4.605 6.703 1 93.62 368 ARG B C 1
ATOM 8031 O O . ARG B 1 368 ? 20 -5.051 7.723 1 93.62 368 ARG B O 1
ATOM 8038 N N . ASN B 1 369 ? 19.875 -3.969 5.805 1 92.44 369 ASN B N 1
ATOM 8039 C CA . ASN B 1 369 ? 18.438 -3.762 5.891 1 92.44 369 ASN B CA 1
ATOM 8040 C C . ASN B 1 369 ? 17.672 -5.082 5.84 1 92.44 369 ASN B C 1
ATOM 8042 O O . ASN B 1 369 ? 16.828 -5.344 6.684 1 92.44 369 ASN B O 1
ATOM 8046 N N . PHE B 1 370 ? 18.047 -5.961 4.938 1 91.31 370 PHE B N 1
ATOM 8047 C CA . PHE B 1 370 ? 17.297 -7.195 4.73 1 91.31 370 PHE B CA 1
ATOM 8048 C C . PHE B 1 370 ? 17.656 -8.227 5.793 1 91.31 370 PHE B C 1
ATOM 8050 O O . PHE B 1 370 ? 16.875 -9.156 6.051 1 91.31 370 PHE B O 1
ATOM 8057 N N . SER B 1 371 ? 18.828 -8.141 6.371 1 89.69 371 SER B N 1
ATOM 8058 C CA . SER B 1 371 ? 19.219 -9.07 7.426 1 89.69 371 SER B CA 1
ATOM 8059 C C . SER B 1 371 ? 18.359 -8.891 8.664 1 89.69 371 SER B C 1
ATOM 8061 O O . SER B 1 371 ? 18.25 -9.805 9.492 1 89.69 371 SER B O 1
ATOM 8063 N N . ARG B 1 372 ? 17.734 -7.773 8.773 1 88.25 372 ARG B N 1
ATOM 8064 C CA . ARG B 1 372 ? 16.906 -7.492 9.938 1 88.25 372 ARG B CA 1
ATOM 8065 C C . ARG B 1 372 ? 15.43 -7.723 9.641 1 88.25 372 ARG B C 1
ATOM 8067 O O . ARG B 1 372 ? 14.578 -7.594 10.523 1 88.25 372 ARG B O 1
ATOM 8074 N N . ASP B 1 373 ? 15.109 -8 8.445 1 87.62 373 ASP B N 1
ATOM 8075 C CA . ASP B 1 373 ? 13.75 -8.375 8.047 1 87.62 373 ASP B CA 1
ATOM 8076 C C . ASP B 1 373 ? 13.5 -9.859 8.266 1 87.62 373 ASP B C 1
ATOM 8078 O O . ASP B 1 373 ? 13.789 -10.68 7.395 1 87.62 373 ASP B O 1
ATOM 8082 N N . LYS B 1 374 ? 12.922 -10.242 9.305 1 85.75 374 LYS B N 1
ATOM 8083 C CA . LYS B 1 374 ? 12.719 -11.633 9.695 1 85.75 374 LYS B CA 1
ATOM 8084 C C . LYS B 1 374 ? 11.82 -12.367 8.703 1 85.75 374 LYS B C 1
ATOM 8086 O O . LYS B 1 374 ? 12.141 -13.477 8.266 1 85.75 374 LYS B O 1
ATOM 8091 N N . THR B 1 375 ? 10.773 -11.773 8.375 1 82.81 375 THR B N 1
ATOM 8092 C CA . THR B 1 375 ? 9.812 -12.398 7.48 1 82.81 375 THR B CA 1
ATOM 8093 C C . THR B 1 375 ? 10.43 -12.641 6.105 1 82.81 375 THR B C 1
ATOM 8095 O O . THR B 1 375 ? 10.211 -13.695 5.5 1 82.81 375 THR B O 1
ATOM 8098 N N . GLY B 1 376 ? 11.188 -11.672 5.664 1 86.69 376 GLY B N 1
ATOM 8099 C CA . GLY B 1 376 ? 11.836 -11.82 4.375 1 86.69 376 GLY B CA 1
ATOM 8100 C C . GLY B 1 376 ? 12.859 -12.938 4.344 1 86.69 376 GLY B C 1
ATOM 8101 O O . GLY B 1 376 ? 12.906 -13.719 3.389 1 86.69 376 GLY B O 1
ATOM 8102 N N . ILE B 1 377 ? 13.586 -13.141 5.336 1 88.56 377 ILE B N 1
ATOM 8103 C CA . ILE B 1 377 ? 14.625 -14.164 5.406 1 88.56 377 ILE B CA 1
ATOM 8104 C C . ILE B 1 377 ? 13.984 -15.547 5.5 1 88.56 377 ILE B C 1
ATOM 8106 O O . ILE B 1 377 ? 14.406 -16.48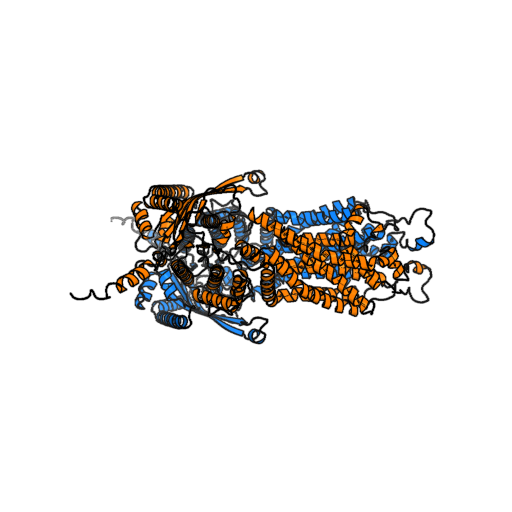4 4.812 1 88.56 377 ILE B O 1
ATOM 8110 N N . ILE B 1 378 ? 12.961 -15.625 6.25 1 87.56 378 ILE B N 1
ATOM 8111 C CA . ILE B 1 378 ? 12.289 -16.906 6.426 1 87.56 378 ILE B CA 1
ATOM 8112 C C . ILE B 1 378 ? 11.648 -17.344 5.109 1 87.56 378 ILE B C 1
ATOM 8114 O O . ILE B 1 378 ? 11.734 -18.516 4.727 1 87.56 378 ILE B O 1
ATOM 8118 N N . MET B 1 379 ? 11.047 -16.422 4.449 1 84.94 379 MET B N 1
ATOM 8119 C CA . MET B 1 379 ? 10.414 -16.75 3.176 1 84.94 379 MET B CA 1
ATOM 8120 C C . MET B 1 379 ? 11.453 -17.188 2.148 1 84.94 379 MET B C 1
ATOM 8122 O O . MET B 1 379 ? 11.25 -18.172 1.435 1 84.94 379 MET B O 1
ATOM 8126 N N . ARG B 1 380 ? 12.602 -16.609 2.154 1 90.19 380 ARG B N 1
ATOM 8127 C CA . ARG B 1 380 ? 13.648 -16.891 1.169 1 90.19 380 ARG B CA 1
ATOM 8128 C C . ARG B 1 380 ? 14.297 -18.234 1.428 1 90.19 380 ARG B C 1
ATOM 8130 O O . ARG B 1 380 ? 14.656 -18.953 0.487 1 90.19 380 ARG B O 1
ATOM 8137 N N . LEU B 1 381 ? 14.367 -18.625 2.643 1 91.62 381 LEU B N 1
ATOM 8138 C CA . LEU B 1 381 ? 15.133 -19.812 2.967 1 91.62 381 LEU B CA 1
ATOM 8139 C C . LEU B 1 381 ? 14.219 -21.031 3.111 1 91.62 381 LEU B C 1
ATOM 8141 O O . LEU B 1 381 ? 14.641 -22.156 2.871 1 91.62 381 LEU B O 1
ATOM 8145 N N . SER B 1 382 ? 12.984 -20.797 3.387 1 90.06 382 SER B N 1
ATOM 8146 C CA . SER B 1 382 ? 12.148 -21.922 3.762 1 90.06 382 SER B CA 1
ATOM 8147 C C . SER B 1 382 ? 11.25 -22.359 2.604 1 90.06 382 SER B C 1
ATOM 8149 O O . SER B 1 382 ? 10.805 -23.5 2.555 1 90.06 382 SER B O 1
ATOM 8151 N N . GLN B 1 383 ? 11.031 -21.562 1.657 1 89.75 383 GLN B N 1
ATOM 8152 C CA . GLN B 1 383 ? 10.047 -21.859 0.624 1 89.75 383 GLN B CA 1
ATOM 8153 C C . GLN B 1 383 ? 10.469 -23.078 -0.194 1 89.75 383 GLN B C 1
ATOM 8155 O O . GLN B 1 383 ? 9.664 -23.984 -0.441 1 89.75 383 GLN B O 1
ATOM 8160 N N . ASN B 1 384 ? 11.727 -23.156 -0.635 1 93.81 384 ASN B N 1
ATOM 8161 C CA . ASN B 1 384 ? 12.203 -24.312 -1.386 1 93.81 384 ASN B CA 1
ATOM 8162 C C . ASN B 1 384 ? 12.18 -25.578 -0.541 1 93.81 384 ASN B C 1
ATOM 8164 O O . ASN B 1 384 ? 11.844 -26.656 -1.04 1 93.81 384 ASN B O 1
ATOM 8168 N N . LEU B 1 385 ? 12.492 -25.406 0.693 1 93.5 385 LEU B N 1
ATOM 8169 C CA . LEU B 1 385 ? 12.484 -26.562 1.587 1 93.5 385 LEU B CA 1
ATOM 8170 C C . LEU B 1 385 ? 11.062 -27.062 1.791 1 93.5 385 LEU B C 1
ATOM 8172 O O . LEU B 1 385 ? 10.828 -28.281 1.796 1 93.5 385 LEU B O 1
ATOM 8176 N N . LEU B 1 386 ? 10.164 -26.188 1.992 1 89.06 386 LEU B N 1
ATOM 8177 C CA . LEU B 1 386 ? 8.766 -26.578 2.152 1 89.06 386 LEU B CA 1
ATOM 8178 C C . LEU B 1 386 ? 8.258 -27.297 0.906 1 89.06 386 LEU B C 1
ATOM 8180 O O . LEU B 1 386 ? 7.543 -28.297 1.01 1 89.06 386 LEU B O 1
ATOM 8184 N N . PHE B 1 387 ? 8.648 -26.844 -0.185 1 88.75 387 PHE B N 1
ATOM 8185 C CA . PHE B 1 387 ? 8.312 -27.5 -1.442 1 88.75 387 PHE B CA 1
ATOM 8186 C C . PHE B 1 387 ? 8.945 -28.891 -1.517 1 88.75 387 PHE B C 1
ATOM 8188 O O . PHE B 1 387 ? 8.289 -29.844 -1.916 1 88.75 387 PHE B O 1
ATOM 8195 N N . GLY B 1 388 ? 10.211 -28.922 -1.104 1 90.5 388 GLY B N 1
ATOM 8196 C CA . GLY B 1 388 ? 10.898 -30.203 -1.072 1 90.5 388 GLY B CA 1
ATOM 8197 C C . GLY B 1 388 ? 10.258 -31.203 -0.128 1 90.5 388 GLY B C 1
ATOM 8198 O O . GLY B 1 388 ? 10.203 -32.406 -0.424 1 90.5 388 GLY B O 1
ATOM 8199 N N . LEU B 1 389 ? 9.812 -30.703 0.944 1 87.75 389 LEU B N 1
ATOM 8200 C CA . LEU B 1 389 ? 9.141 -31.562 1.906 1 87.75 389 LEU B CA 1
ATOM 8201 C C . LEU B 1 389 ? 7.879 -32.188 1.299 1 87.75 389 LEU B C 1
ATOM 8203 O O . LEU B 1 389 ? 7.613 -33.375 1.483 1 87.75 389 LEU B O 1
ATOM 8207 N N . PHE B 1 390 ? 7.289 -31.469 0.581 1 83.12 390 PHE B N 1
ATOM 8208 C CA . PHE B 1 390 ? 6.086 -31.969 -0.081 1 83.12 390 PHE B CA 1
ATOM 8209 C C . PHE B 1 390 ? 6.438 -33.031 -1.12 1 83.12 390 PHE B C 1
ATOM 8211 O O . PHE B 1 390 ? 5.762 -34.062 -1.226 1 83.12 390 PHE B O 1
ATOM 8218 N N . LEU B 1 391 ? 7.438 -32.75 -1.877 1 86.12 391 LEU B N 1
ATOM 8219 C CA . LEU B 1 391 ? 7.875 -33.688 -2.898 1 86.12 391 LEU B CA 1
ATOM 8220 C C . LEU B 1 391 ? 8.375 -35 -2.264 1 86.12 391 LEU B C 1
ATOM 8222 O O . LEU B 1 391 ? 8.07 -36.094 -2.748 1 86.12 391 LEU B O 1
ATOM 8226 N N . ALA B 1 392 ? 9.117 -34.812 -1.192 1 87.69 392 ALA B N 1
ATOM 8227 C CA . ALA B 1 392 ? 9.672 -36 -0.512 1 87.69 392 ALA B CA 1
ATOM 8228 C C . ALA B 1 392 ? 8.562 -36.844 0.079 1 87.69 392 ALA B C 1
ATOM 8230 O O . ALA B 1 392 ? 8.641 -38.094 0.034 1 87.69 392 ALA B O 1
ATOM 8231 N N . LEU B 1 393 ? 7.625 -36.219 0.577 1 80.81 393 LEU B N 1
ATOM 8232 C CA . LEU B 1 393 ? 6.516 -36.969 1.154 1 80.81 393 LEU B CA 1
ATOM 8233 C C . LEU B 1 393 ? 5.715 -37.688 0.068 1 80.81 393 LEU B C 1
ATOM 8235 O O . LEU B 1 393 ? 5.188 -38.781 0.294 1 80.81 393 LEU B O 1
ATOM 8239 N N . PHE B 1 394 ? 5.754 -37.156 -1.048 1 78.44 394 PHE B N 1
ATOM 8240 C CA . PHE B 1 394 ? 5.004 -37.719 -2.162 1 78.44 394 PHE B CA 1
ATOM 8241 C C . PHE B 1 394 ? 5.766 -38.875 -2.791 1 78.44 394 PHE B C 1
ATOM 8243 O O . PHE B 1 394 ? 5.176 -39.906 -3.107 1 78.44 394 PHE B O 1
ATOM 8250 N N . LEU B 1 395 ? 7.023 -38.719 -3.039 1 81.5 395 LEU B N 1
ATOM 8251 C CA . LEU B 1 395 ? 7.809 -39.719 -3.75 1 81.5 395 LEU B CA 1
ATOM 8252 C C . LEU B 1 395 ? 8.359 -40.75 -2.785 1 81.5 395 LEU B C 1
ATOM 8254 O O . LEU B 1 395 ? 8.562 -41.906 -3.166 1 81.5 395 LEU B O 1
ATOM 8258 N N . LEU B 1 396 ? 8.453 -40.344 -1.46 1 80.88 396 LEU B N 1
ATOM 8259 C CA . LEU B 1 396 ? 9.094 -41.156 -0.437 1 80.88 396 LEU B CA 1
ATOM 8260 C C . LEU B 1 396 ? 10.469 -41.625 -0.9 1 80.88 396 LEU B C 1
ATOM 8262 O O . LEU B 1 396 ? 11.406 -40.844 -0.977 1 80.88 396 LEU B O 1
ATOM 8266 N N . ARG B 1 397 ? 10.609 -42.875 -1.552 1 84.44 397 ARG B N 1
ATOM 8267 C CA . ARG B 1 397 ? 11.867 -43.375 -2.098 1 84.44 397 ARG B CA 1
ATOM 8268 C C . ARG B 1 397 ? 11.68 -43.875 -3.525 1 84.44 397 ARG B C 1
ATOM 8270 O O . ARG B 1 397 ? 10.68 -44.5 -3.836 1 84.44 397 ARG B O 1
ATOM 8277 N N . LEU B 1 398 ? 12.633 -43.5 -4.359 1 86.94 398 LEU B N 1
ATOM 8278 C CA . LEU B 1 398 ? 12.578 -43.906 -5.762 1 86.94 398 LEU B CA 1
ATOM 8279 C C . LEU B 1 398 ? 12.844 -45.406 -5.898 1 86.94 398 LEU B C 1
ATOM 8281 O O . LEU B 1 398 ? 13.773 -45.938 -5.285 1 86.94 398 LEU B O 1
ATOM 8285 N N . LYS B 1 399 ? 11.969 -46.031 -6.566 1 83 399 LYS B N 1
ATOM 8286 C CA . LYS B 1 399 ? 12.125 -47.469 -6.816 1 83 399 LYS B CA 1
ATOM 8287 C C . LYS B 1 399 ? 12.82 -47.719 -8.148 1 83 399 LYS B C 1
ATOM 8289 O O . LYS B 1 399 ? 12.992 -46.781 -8.953 1 83 399 LYS B O 1
ATOM 8294 N N . ASN B 1 400 ? 13.305 -48.906 -8.383 1 85.12 400 ASN B N 1
ATOM 8295 C CA . ASN B 1 400 ? 13.992 -49.281 -9.617 1 85.12 400 ASN B CA 1
ATOM 8296 C C . ASN B 1 400 ? 13.117 -50.125 -10.531 1 85.12 400 ASN B C 1
ATOM 8298 O O . ASN B 1 400 ? 13.5 -50.406 -11.672 1 85.12 400 ASN B O 1
ATOM 8302 N N . ASP B 1 401 ? 11.906 -50.344 -10.055 1 81.75 401 ASP B N 1
ATOM 8303 C CA . ASP B 1 401 ? 11.008 -51.156 -10.844 1 81.75 401 ASP B CA 1
ATOM 8304 C C . ASP B 1 401 ? 10.164 -50.312 -11.797 1 81.75 401 ASP B C 1
ATOM 8306 O O . ASP B 1 401 ? 9.445 -49.406 -11.359 1 81.75 401 ASP B O 1
ATOM 8310 N N . LEU B 1 402 ? 10.297 -50.688 -13.062 1 78.75 402 LEU B N 1
ATOM 8311 C CA . LEU B 1 402 ? 9.609 -49.906 -14.094 1 78.75 402 LEU B CA 1
ATOM 8312 C C . LEU B 1 402 ? 8.102 -50.031 -13.961 1 78.75 402 LEU B C 1
ATOM 8314 O O . LEU B 1 402 ? 7.355 -49.125 -14.266 1 78.75 402 LEU B O 1
ATOM 8318 N N . LEU B 1 403 ? 7.695 -51.25 -13.516 1 70.75 403 LEU B N 1
ATOM 8319 C CA . LEU B 1 403 ? 6.262 -51.5 -13.406 1 70.75 403 LEU B CA 1
ATOM 8320 C C . LEU B 1 403 ? 5.652 -50.688 -12.273 1 70.75 403 LEU B C 1
ATOM 8322 O O . LEU B 1 403 ? 4.453 -50.375 -12.289 1 70.75 403 LEU B O 1
ATOM 8326 N N . LYS B 1 404 ? 6.531 -50.312 -11.398 1 73.75 404 LYS B N 1
ATOM 8327 C CA . LYS B 1 404 ? 6.047 -49.562 -10.258 1 73.75 404 LYS B CA 1
ATOM 8328 C C . LYS B 1 404 ? 6.266 -48.062 -10.477 1 73.75 404 LYS B C 1
ATOM 8330 O O . LYS B 1 404 ? 6.281 -47.281 -9.516 1 73.75 404 LYS B O 1
ATOM 8335 N N . GLY B 1 405 ? 6.57 -47.625 -11.656 1 77.69 405 GLY B N 1
ATOM 8336 C CA . GLY B 1 405 ? 6.633 -46.219 -12 1 77.69 405 GLY B CA 1
ATOM 8337 C C . GLY B 1 405 ? 7.988 -45.594 -11.727 1 77.69 405 GLY B C 1
ATOM 8338 O O . GLY B 1 405 ? 8.078 -44.406 -11.422 1 77.69 405 GLY B O 1
ATOM 8339 N N . ALA B 1 406 ? 9 -46.344 -11.75 1 83.38 406 ALA B N 1
ATOM 8340 C CA . ALA B 1 406 ? 10.344 -45.844 -11.453 1 83.38 406 ALA B CA 1
ATOM 8341 C C . ALA B 1 406 ? 10.75 -44.75 -12.422 1 83.38 406 ALA B C 1
ATOM 8343 O O . ALA B 1 406 ? 11.336 -43.719 -12.016 1 83.38 406 ALA B O 1
ATOM 8344 N N . LEU B 1 407 ? 10.43 -44.938 -13.688 1 83.25 407 LEU B N 1
ATOM 8345 C CA . LEU B 1 407 ? 10.781 -43.938 -14.695 1 83.25 407 LEU B CA 1
ATOM 8346 C C . LEU B 1 407 ? 9.945 -42.688 -14.547 1 83.25 407 LEU B C 1
ATOM 8348 O O . LEU B 1 407 ? 10.477 -41.562 -14.562 1 83.25 407 LEU B O 1
ATOM 8352 N N . GLN B 1 408 ? 8.719 -42.844 -14.297 1 77.81 408 GLN B N 1
ATOM 8353 C CA . GLN B 1 408 ? 7.797 -41.719 -14.195 1 77.81 408 GLN B CA 1
ATOM 8354 C C . GLN B 1 408 ? 8.102 -40.875 -12.953 1 77.81 408 GLN B C 1
ATOM 8356 O O . GLN B 1 408 ? 7.992 -39.656 -12.992 1 77.81 408 GLN B O 1
ATOM 8361 N N . ASP B 1 409 ? 8.461 -41.469 -11.875 1 84.12 409 ASP B N 1
ATOM 8362 C CA . ASP B 1 409 ? 8.773 -40.75 -10.648 1 84.12 409 ASP B CA 1
ATOM 8363 C C . ASP B 1 409 ? 10 -39.844 -10.828 1 84.12 409 ASP B C 1
ATOM 8365 O O . ASP B 1 409 ? 10.023 -38.719 -10.367 1 84.12 409 ASP B O 1
ATOM 8369 N N . ARG B 1 410 ? 10.938 -40.406 -11.555 1 89.62 410 ARG B N 1
ATOM 8370 C CA . ARG B 1 410 ? 12.164 -39.625 -11.766 1 89.62 410 ARG B CA 1
ATOM 8371 C C . ARG B 1 410 ? 11.93 -38.5 -12.742 1 89.62 410 ARG B C 1
ATOM 8373 O O . ARG B 1 410 ? 12.43 -37.375 -12.539 1 89.62 410 ARG B O 1
ATOM 8380 N N . VAL B 1 411 ? 11.164 -38.75 -13.742 1 86.75 411 VAL B N 1
ATOM 8381 C CA . VAL B 1 411 ? 10.828 -37.719 -14.719 1 86.75 411 VAL B CA 1
ATOM 8382 C C . VAL B 1 411 ? 9.984 -36.656 -14.047 1 86.75 411 VAL B C 1
ATOM 8384 O O . VAL B 1 411 ? 10.188 -35.438 -14.289 1 86.75 411 VAL B O 1
ATOM 8387 N N . GLY B 1 412 ? 9.055 -37.031 -13.195 1 83.38 412 GLY B N 1
ATOM 8388 C CA . GLY B 1 412 ? 8.242 -36.094 -12.453 1 83.38 412 GLY B CA 1
ATOM 8389 C C . GLY B 1 412 ? 9.055 -35.188 -11.539 1 83.38 412 GLY B C 1
ATOM 8390 O O . GLY B 1 412 ? 8.758 -34 -11.398 1 83.38 412 GLY B O 1
ATOM 8391 N N . LEU B 1 413 ? 9.984 -35.75 -10.922 1 89.69 413 LEU B N 1
ATOM 8392 C CA . LEU B 1 413 ? 10.844 -35 -10.031 1 89.69 413 LEU B CA 1
ATOM 8393 C C . LEU B 1 413 ? 11.617 -33.938 -10.812 1 89.69 413 LEU B C 1
ATOM 8395 O O . LEU B 1 413 ? 11.703 -32.781 -10.383 1 89.69 413 LEU B O 1
ATOM 8399 N N . ILE B 1 414 ? 12.148 -34.312 -11.969 1 91.88 414 ILE B N 1
ATOM 8400 C CA . ILE B 1 414 ? 12.898 -33.375 -12.797 1 91.88 414 ILE B CA 1
ATOM 8401 C C . ILE B 1 414 ? 11.969 -32.25 -13.273 1 91.88 414 ILE B C 1
ATOM 8403 O O . ILE B 1 414 ? 12.328 -31.078 -13.219 1 91.88 414 ILE B O 1
ATOM 8407 N N . TYR B 1 415 ? 10.812 -32.656 -13.648 1 87.25 415 TYR B N 1
ATOM 8408 C CA . TYR B 1 415 ? 9.828 -31.688 -14.117 1 87.25 415 TYR B CA 1
ATOM 8409 C C . TYR B 1 415 ? 9.5 -30.656 -13.031 1 87.25 415 TYR B C 1
ATOM 8411 O O . TYR B 1 415 ? 9.445 -29.453 -13.305 1 87.25 415 TYR B O 1
ATOM 8419 N N . GLN B 1 416 ? 9.266 -31.125 -11.859 1 86.94 416 GLN B N 1
ATOM 8420 C CA . GLN B 1 416 ? 8.906 -30.234 -10.75 1 86.94 416 GLN B CA 1
ATOM 8421 C C . GLN B 1 416 ? 10.062 -29.312 -10.391 1 86.94 416 GLN B C 1
ATOM 8423 O O . GLN B 1 416 ? 9.852 -28.141 -10.062 1 86.94 416 GLN B O 1
ATOM 8428 N N . CYS B 1 417 ? 11.242 -29.797 -10.477 1 92.31 417 CYS B N 1
ATOM 8429 C CA . CYS B 1 417 ? 12.398 -28.969 -10.156 1 92.31 417 CYS B CA 1
ATOM 8430 C C . CYS B 1 417 ? 12.562 -27.844 -11.172 1 92.31 417 CYS B C 1
ATOM 8432 O O . CYS B 1 417 ? 12.875 -26.703 -10.805 1 92.31 417 CYS B O 1
ATOM 8434 N N . VAL B 1 418 ? 12.297 -28.125 -12.406 1 92.81 418 VAL B N 1
ATOM 8435 C CA . VAL B 1 418 ? 12.5 -27.141 -13.469 1 92.81 418 VAL B CA 1
ATOM 8436 C C . VAL B 1 418 ? 11.336 -26.156 -13.484 1 92.81 418 VAL B C 1
ATOM 8438 O O . VAL B 1 418 ? 11.508 -25 -13.859 1 92.81 418 VAL B O 1
ATOM 8441 N N . SER B 1 419 ? 10.227 -26.562 -12.992 1 89 419 SER B N 1
ATOM 8442 C CA . SER B 1 419 ? 9.039 -25.734 -13.07 1 89 419 SER B CA 1
ATOM 8443 C C . SER B 1 419 ? 8.836 -24.938 -11.789 1 89 419 SER B C 1
ATOM 8445 O O . SER B 1 419 ? 8.469 -23.766 -11.828 1 89 419 SER B O 1
ATOM 8447 N N . ALA B 1 420 ? 9.031 -25.516 -10.641 1 90.19 420 ALA B N 1
ATOM 8448 C CA . ALA B 1 420 ? 8.641 -24.922 -9.367 1 90.19 420 ALA B CA 1
ATOM 8449 C C . ALA B 1 420 ? 9.703 -23.938 -8.867 1 90.19 420 ALA B C 1
ATOM 8451 O O . ALA B 1 420 ? 9.375 -22.891 -8.312 1 90.19 420 ALA B O 1
ATOM 8452 N N . LEU B 1 421 ? 10.938 -24.266 -9.047 1 94.31 421 LEU B N 1
ATOM 8453 C CA . LEU B 1 421 ? 12.008 -23.469 -8.453 1 94.31 421 LEU B CA 1
ATOM 8454 C C . LEU B 1 421 ? 12.016 -22.062 -9.031 1 94.31 421 LEU B C 1
ATOM 8456 O O . LEU B 1 421 ? 12.172 -21.094 -8.297 1 94.31 421 LEU B O 1
ATOM 8460 N N . PRO B 1 422 ? 11.82 -21.906 -10.383 1 94.94 422 PRO B N 1
ATOM 8461 C CA . PRO B 1 422 ? 11.734 -20.531 -10.891 1 94.94 422 PRO B CA 1
ATOM 8462 C C . PRO B 1 422 ? 10.555 -19.75 -10.305 1 94.94 422 PRO B C 1
ATOM 8464 O O . PRO B 1 422 ? 10.648 -18.547 -10.102 1 94.94 422 PRO B O 1
ATOM 8467 N N . TYR B 1 423 ? 9.562 -20.422 -10.055 1 90.56 423 TYR B N 1
ATOM 8468 C CA . TYR B 1 423 ? 8.391 -19.781 -9.484 1 90.56 423 TYR B CA 1
ATOM 8469 C C . TYR B 1 423 ? 8.672 -19.266 -8.078 1 90.56 423 TYR B C 1
ATOM 8471 O O . TYR B 1 423 ? 8.242 -18.172 -7.703 1 90.56 423 TYR B O 1
ATOM 8479 N N . ILE B 1 424 ? 9.328 -20.078 -7.324 1 92.25 424 ILE B N 1
ATOM 8480 C CA . ILE B 1 424 ? 9.688 -19.688 -5.965 1 92.25 424 ILE B CA 1
ATOM 8481 C C . ILE B 1 424 ? 10.617 -18.484 -6.008 1 92.25 424 ILE B C 1
ATOM 8483 O O . ILE B 1 424 ? 10.492 -17.562 -5.188 1 92.25 424 ILE B O 1
ATOM 8487 N N . GLY B 1 425 ? 11.492 -18.469 -6.965 1 94.19 425 GLY B N 1
ATOM 8488 C CA . GLY B 1 425 ? 12.328 -17.297 -7.148 1 94.19 425 GLY B CA 1
ATOM 8489 C C . GLY B 1 425 ? 11.531 -16.047 -7.457 1 94.19 425 GLY B C 1
ATOM 8490 O O . GLY B 1 425 ? 11.852 -14.961 -6.953 1 94.19 425 GLY B O 1
ATOM 8491 N N . MET B 1 426 ? 10.539 -16.219 -8.281 1 94.38 426 MET B N 1
ATOM 8492 C CA . MET B 1 426 ? 9.672 -15.094 -8.633 1 94.38 426 MET B CA 1
ATOM 8493 C C . MET B 1 426 ? 8.945 -14.555 -7.406 1 94.38 426 MET B C 1
ATOM 8495 O O . MET B 1 426 ? 8.852 -13.344 -7.219 1 94.38 426 MET B O 1
ATOM 8499 N N . LEU B 1 427 ? 8.469 -15.43 -6.504 1 90.81 427 LEU B N 1
ATOM 8500 C CA . LEU B 1 427 ? 7.738 -15.023 -5.309 1 90.81 427 LEU B CA 1
ATOM 8501 C C . LEU B 1 427 ? 8.625 -14.188 -4.391 1 90.81 427 LEU B C 1
ATOM 8503 O O . LEU B 1 427 ? 8.156 -13.219 -3.781 1 90.81 427 LEU B O 1
ATOM 8507 N N . ASN B 1 428 ? 9.852 -14.508 -4.344 1 92.94 428 ASN B N 1
ATOM 8508 C CA . ASN B 1 428 ? 10.789 -13.75 -3.514 1 92.94 428 ASN B CA 1
ATOM 8509 C C . ASN B 1 428 ? 11 -12.336 -4.051 1 92.94 428 ASN B C 1
ATOM 8511 O O . ASN B 1 428 ? 11 -11.375 -3.285 1 92.94 428 ASN B O 1
ATOM 8515 N N . ALA B 1 429 ? 11.141 -12.258 -5.328 1 94.19 429 ALA B N 1
ATOM 8516 C CA . ALA B 1 429 ? 11.398 -10.953 -5.938 1 94.19 429 ALA B CA 1
ATOM 8517 C C . ALA B 1 429 ? 10.188 -10.039 -5.816 1 94.19 429 ALA B C 1
ATOM 8519 O O . ALA B 1 429 ? 10.328 -8.844 -5.539 1 94.19 429 ALA B O 1
ATOM 8520 N N . VAL B 1 430 ? 9.039 -10.586 -5.969 1 91.88 430 VAL B N 1
ATOM 8521 C CA . VAL B 1 430 ? 7.816 -9.789 -5.934 1 91.88 430 VAL B CA 1
ATOM 8522 C C . VAL B 1 430 ? 7.551 -9.305 -4.508 1 91.88 430 VAL B C 1
ATOM 8524 O O . VAL B 1 430 ? 7.004 -8.219 -4.301 1 91.88 430 VAL B O 1
ATOM 8527 N N . ALA B 1 431 ? 8.031 -10.008 -3.547 1 88.94 431 ALA B N 1
ATOM 8528 C CA . ALA B 1 431 ? 7.77 -9.68 -2.146 1 88.94 431 ALA B CA 1
ATOM 8529 C C . ALA B 1 431 ? 8.789 -8.672 -1.619 1 88.94 431 ALA B C 1
ATOM 8531 O O . ALA B 1 431 ? 8.453 -7.789 -0.831 1 88.94 431 ALA B O 1
ATOM 8532 N N . LEU B 1 432 ? 9.969 -8.727 -2.102 1 90.75 432 LEU B N 1
ATOM 8533 C CA . LEU B 1 432 ? 11.031 -8.008 -1.393 1 90.75 432 LEU B CA 1
ATOM 8534 C C . LEU B 1 432 ? 11.531 -6.824 -2.211 1 90.75 432 LEU B C 1
ATOM 8536 O O . LEU B 1 432 ? 12.016 -5.84 -1.65 1 90.75 432 LEU B O 1
ATOM 8540 N N . PHE B 1 433 ? 11.398 -6.836 -3.496 1 94 433 PHE B N 1
ATOM 8541 C CA . PHE B 1 433 ? 12.062 -5.828 -4.32 1 94 433 PHE B CA 1
ATOM 8542 C C . PHE B 1 433 ? 11.227 -4.559 -4.395 1 94 433 PHE B C 1
ATOM 8544 O O . PHE B 1 433 ? 11.773 -3.453 -4.457 1 94 433 PHE B O 1
ATOM 8551 N N . PRO B 1 434 ? 9.93 -4.609 -4.41 1 92 434 PRO B N 1
ATOM 8552 C CA . PRO B 1 434 ? 9.133 -3.404 -4.645 1 92 434 PRO B CA 1
ATOM 8553 C C . PRO B 1 434 ? 9.383 -2.314 -3.604 1 92 434 PRO B C 1
ATOM 8555 O O . PRO B 1 434 ? 9.531 -1.143 -3.957 1 92 434 PRO B O 1
ATOM 8558 N N . PRO B 1 435 ? 9.492 -2.588 -2.314 1 89.25 435 PRO B N 1
ATOM 8559 C CA . PRO B 1 435 ? 9.812 -1.515 -1.37 1 89.25 435 PRO B CA 1
ATOM 8560 C C . PRO B 1 435 ? 11.172 -0.869 -1.652 1 89.25 435 PRO B C 1
ATOM 8562 O O . PRO B 1 435 ? 11.336 0.337 -1.452 1 89.25 435 PRO B O 1
ATOM 8565 N N . LEU B 1 436 ? 12.102 -1.637 -2.082 1 92.75 436 LEU B N 1
ATOM 8566 C CA . LEU B 1 436 ? 13.414 -1.115 -2.43 1 92.75 436 LEU B CA 1
ATOM 8567 C C . LEU B 1 436 ? 13.344 -0.241 -3.678 1 92.75 436 LEU B C 1
ATOM 8569 O O . LEU B 1 436 ? 14.031 0.777 -3.768 1 92.75 436 LEU B O 1
ATOM 8573 N N . ARG B 1 437 ? 12.531 -0.686 -4.578 1 91.81 437 ARG B N 1
ATOM 8574 C CA . ARG B 1 437 ? 12.344 0.084 -5.805 1 91.81 437 ARG B CA 1
ATOM 8575 C C . ARG B 1 437 ? 11.758 1.457 -5.504 1 91.81 437 ARG B C 1
ATOM 8577 O O . ARG B 1 437 ? 12.164 2.457 -6.102 1 91.81 437 ARG B O 1
ATOM 8584 N N . ALA B 1 438 ? 10.883 1.543 -4.605 1 88.56 438 ALA B N 1
ATOM 8585 C CA . ALA B 1 438 ? 10.25 2.809 -4.242 1 88.56 438 ALA B CA 1
ATOM 8586 C C . ALA B 1 438 ? 11.266 3.777 -3.645 1 88.56 438 ALA B C 1
ATOM 8588 O O . ALA B 1 438 ? 11.289 4.961 -3.994 1 88.56 438 ALA B O 1
ATOM 8589 N N . VAL B 1 439 ? 12.086 3.348 -2.801 1 90.69 439 VAL B N 1
ATOM 8590 C CA . VAL B 1 439 ? 13.117 4.176 -2.178 1 90.69 439 VAL B CA 1
ATOM 8591 C C . VAL B 1 439 ? 14.141 4.609 -3.229 1 90.69 439 VAL B C 1
ATOM 8593 O O . VAL B 1 439 ? 14.578 5.758 -3.234 1 90.69 439 VAL B O 1
ATOM 8596 N N . SER B 1 440 ? 14.445 3.682 -4.121 1 91.38 440 SER B N 1
ATOM 8597 C CA . SER B 1 440 ? 15.438 3.967 -5.152 1 91.38 440 SER B CA 1
ATOM 8598 C C . SER B 1 440 ? 14.938 5.023 -6.129 1 91.38 440 SER B C 1
ATOM 8600 O O . SER B 1 440 ? 15.719 5.832 -6.637 1 91.38 440 SER B O 1
ATOM 8602 N N . ASP B 1 441 ? 13.695 5.02 -6.402 1 86.75 441 ASP B N 1
ATOM 8603 C CA . ASP B 1 441 ? 13.117 6.016 -7.297 1 86.75 441 ASP B CA 1
ATOM 8604 C C . ASP B 1 441 ? 13.297 7.426 -6.734 1 86.75 441 ASP B C 1
ATOM 8606 O O . ASP B 1 441 ? 13.602 8.359 -7.477 1 86.75 441 ASP B O 1
ATOM 8610 N N . HIS B 1 442 ? 13.195 7.566 -5.461 1 85 442 HIS B N 1
ATOM 8611 C CA . HIS B 1 442 ? 13.352 8.867 -4.812 1 85 442 HIS B CA 1
ATOM 8612 C C . HIS B 1 442 ? 14.82 9.266 -4.723 1 85 442 HIS B C 1
ATOM 8614 O O . HIS B 1 442 ? 15.18 10.398 -5.055 1 85 442 HIS B O 1
ATOM 8620 N N . GLU B 1 443 ? 15.609 8.352 -4.348 1 88.19 443 GLU B N 1
ATOM 8621 C CA . GLU B 1 443 ? 17.031 8.648 -4.141 1 88.19 443 GLU B CA 1
ATOM 8622 C C . GLU B 1 443 ? 17.734 8.898 -5.469 1 88.19 443 GLU B C 1
ATOM 8624 O O . GLU B 1 443 ? 18.688 9.68 -5.527 1 88.19 443 GLU B O 1
ATOM 8629 N N . SER B 1 444 ? 17.297 8.227 -6.457 1 87.31 444 SER B N 1
ATOM 8630 C CA . SER B 1 444 ? 17.891 8.438 -7.77 1 87.31 444 SER B CA 1
ATOM 8631 C C . SER B 1 444 ? 17.531 9.805 -8.328 1 87.31 444 SER B C 1
ATOM 8633 O O . SER B 1 444 ? 18.328 10.43 -9.031 1 87.31 444 SER B O 1
ATOM 8635 N N . LYS B 1 445 ? 16.391 10.273 -8.039 1 81.38 445 LYS B N 1
ATOM 8636 C CA . LYS B 1 445 ? 15.977 11.609 -8.461 1 81.38 445 LYS B CA 1
ATOM 8637 C C . LYS B 1 445 ? 16.797 12.688 -7.77 1 81.38 445 LYS B C 1
ATOM 8639 O O . LYS B 1 445 ? 17.016 13.766 -8.32 1 81.38 445 LYS B O 1
ATOM 8644 N N . ASP B 1 446 ? 17.266 12.305 -6.586 1 83.44 446 ASP B N 1
ATOM 8645 C CA . ASP B 1 446 ? 18.109 13.234 -5.84 1 83.44 446 ASP B CA 1
ATOM 8646 C C . ASP B 1 446 ? 19.562 13.195 -6.34 1 83.44 446 ASP B C 1
ATOM 8648 O O . ASP B 1 446 ? 20.406 13.969 -5.883 1 83.44 446 ASP B O 1
ATOM 8652 N N . GLY B 1 447 ? 19.844 12.258 -7.223 1 81.75 447 GLY B N 1
ATOM 8653 C CA . GLY B 1 447 ? 21.156 12.195 -7.848 1 81.75 447 GLY B CA 1
ATOM 8654 C C . GLY B 1 447 ? 22.156 11.391 -7.047 1 81.75 447 GLY B C 1
ATOM 8655 O O . GLY B 1 447 ? 23.375 11.5 -7.266 1 81.75 447 GLY B O 1
ATOM 8656 N N . LEU B 1 448 ? 21.734 10.641 -6.113 1 86.38 448 LEU B N 1
ATOM 8657 C CA . LEU B 1 448 ? 22.656 9.875 -5.277 1 86.38 448 LEU B CA 1
ATOM 8658 C C . LEU B 1 448 ? 23.266 8.727 -6.066 1 86.38 448 LEU B C 1
ATOM 8660 O O . LEU B 1 448 ? 24.469 8.477 -5.965 1 86.38 448 LEU B O 1
ATOM 8664 N N . TYR B 1 449 ? 22.453 7.961 -6.762 1 89.88 449 TYR B N 1
ATOM 8665 C CA . TYR B 1 449 ? 22.891 6.852 -7.602 1 89.88 449 TYR B CA 1
ATOM 8666 C C . TYR B 1 449 ? 21.906 6.59 -8.727 1 89.88 449 TYR B C 1
ATOM 8668 O O . TYR B 1 449 ? 20.828 7.191 -8.766 1 89.88 449 TYR B O 1
ATOM 8676 N N . GLN B 1 450 ? 22.359 5.773 -9.594 1 89.94 450 GLN B N 1
ATOM 8677 C CA . GLN B 1 450 ? 21.469 5.371 -10.68 1 89.94 450 GLN B CA 1
ATOM 8678 C C . GLN B 1 450 ? 20.672 4.129 -10.305 1 89.94 450 GLN B C 1
ATOM 8680 O O . GLN B 1 450 ? 21.109 3.326 -9.484 1 89.94 450 GLN B O 1
ATOM 8685 N N . LYS B 1 451 ? 19.547 3.969 -10.953 1 91.56 451 LYS B N 1
ATOM 8686 C CA . LYS B 1 451 ? 18.625 2.896 -10.586 1 91.56 451 LYS B CA 1
ATOM 8687 C C . LYS B 1 451 ? 19.234 1.526 -10.867 1 91.56 451 LYS B C 1
ATOM 8689 O O . LYS B 1 451 ? 18.984 0.571 -10.125 1 91.56 451 LYS B O 1
ATOM 8694 N N . TRP B 1 452 ? 20.078 1.373 -11.914 1 92.06 452 TRP B N 1
ATOM 8695 C CA . TRP B 1 452 ? 20.656 0.076 -12.258 1 92.06 452 TRP B CA 1
ATOM 8696 C C . TRP B 1 452 ? 21.672 -0.365 -11.211 1 92.06 452 TRP B C 1
ATOM 8698 O O . TRP B 1 452 ? 21.922 -1.562 -11.039 1 92.06 452 TRP B O 1
ATOM 8708 N N . GLN B 1 453 ? 22.219 0.539 -10.445 1 94 453 GLN B N 1
ATOM 8709 C CA . GLN B 1 453 ? 23.203 0.201 -9.414 1 94 453 GLN B CA 1
ATOM 8710 C C . GLN B 1 453 ? 22.531 -0.494 -8.234 1 94 453 GLN B C 1
ATOM 8712 O O . GLN B 1 453 ? 23.062 -1.465 -7.695 1 94 453 GLN B O 1
ATOM 8717 N N . ILE B 1 454 ? 21.438 0.061 -7.867 1 94.25 454 ILE B N 1
ATOM 8718 C CA . ILE B 1 454 ? 20.719 -0.578 -6.766 1 94.25 454 ILE B CA 1
ATOM 8719 C C . ILE B 1 454 ? 20.203 -1.944 -7.207 1 94.25 454 ILE B C 1
ATOM 8721 O O . ILE B 1 454 ? 20.156 -2.883 -6.41 1 94.25 454 ILE B O 1
ATOM 8725 N N . LEU B 1 455 ? 19.844 -2.074 -8.469 1 96 455 LEU B N 1
ATOM 8726 C CA . LEU B 1 455 ? 19.422 -3.363 -9.008 1 96 455 LEU B CA 1
ATOM 8727 C C . LEU B 1 455 ? 20.547 -4.383 -8.914 1 96 455 LEU B C 1
ATOM 8729 O O . LEU B 1 455 ? 20.328 -5.516 -8.469 1 96 455 LEU B O 1
ATOM 8733 N N . LEU B 1 456 ? 21.703 -3.996 -9.305 1 96.19 456 LEU B N 1
ATOM 8734 C CA . LEU B 1 456 ? 22.859 -4.883 -9.25 1 96.19 456 LEU B CA 1
ATOM 8735 C C . LEU B 1 456 ? 23.203 -5.238 -7.812 1 96.19 456 LEU B C 1
ATOM 8737 O O . LEU B 1 456 ? 23.594 -6.371 -7.523 1 96.19 456 LEU B O 1
ATOM 8741 N N . ALA B 1 457 ? 23.078 -4.234 -6.938 1 96.5 457 ALA B N 1
ATOM 8742 C CA . ALA B 1 457 ? 23.312 -4.504 -5.523 1 96.5 457 ALA B CA 1
ATOM 8743 C C . ALA B 1 457 ? 22.328 -5.539 -4.984 1 96.5 457 ALA B C 1
ATOM 8745 O O . ALA B 1 457 ? 22.719 -6.422 -4.211 1 96.5 457 ALA B O 1
ATOM 8746 N N . TYR B 1 458 ? 21.109 -5.41 -5.402 1 96.75 458 TYR B N 1
ATOM 8747 C CA . TYR B 1 458 ? 20.094 -6.371 -4.98 1 96.75 458 TYR B CA 1
ATOM 8748 C C . TYR B 1 458 ? 20.422 -7.766 -5.512 1 96.75 458 TYR B C 1
ATOM 8750 O O . TYR B 1 458 ? 20.266 -8.758 -4.797 1 96.75 458 TYR B O 1
ATOM 8758 N N . ILE B 1 459 ? 20.859 -7.848 -6.73 1 97.5 459 ILE B N 1
ATOM 8759 C CA . ILE B 1 459 ? 21.188 -9.125 -7.355 1 97.5 459 ILE B CA 1
ATOM 8760 C C . ILE B 1 459 ? 22.344 -9.781 -6.613 1 97.5 459 ILE B C 1
ATOM 8762 O O . ILE B 1 459 ? 22.297 -10.969 -6.289 1 97.5 459 ILE B O 1
ATOM 8766 N N . LEU B 1 460 ? 23.328 -9.023 -6.289 1 96.62 460 LEU B N 1
ATOM 8767 C CA . LEU B 1 460 ? 24.484 -9.547 -5.566 1 96.62 460 LEU B CA 1
ATOM 8768 C C . LEU B 1 460 ? 24.078 -9.977 -4.156 1 96.62 460 LEU B C 1
ATOM 8770 O O . LEU B 1 460 ? 24.641 -10.938 -3.621 1 96.62 460 LEU B O 1
ATOM 8774 N N . HIS B 1 461 ? 23.172 -9.289 -3.633 1 95.75 461 HIS B N 1
ATOM 8775 C CA . HIS B 1 461 ? 22.719 -9.586 -2.279 1 95.75 461 HIS B CA 1
ATOM 8776 C C . HIS B 1 461 ? 21.953 -10.906 -2.238 1 95.75 461 HIS B C 1
ATOM 8778 O O . HIS B 1 461 ? 22.125 -11.695 -1.307 1 95.75 461 HIS B O 1
ATOM 8784 N N . PHE B 1 462 ? 21.031 -11.141 -3.199 1 95.56 462 PHE B N 1
ATOM 8785 C CA . PHE B 1 462 ? 20.156 -12.289 -3.039 1 95.56 462 PHE B CA 1
ATOM 8786 C C . PHE B 1 462 ? 20.828 -13.57 -3.504 1 95.56 462 PHE B C 1
ATOM 8788 O O . PHE B 1 462 ? 20.391 -14.672 -3.18 1 95.56 462 PHE B O 1
ATOM 8795 N N . LEU B 1 463 ? 21.969 -13.5 -4.246 1 96.38 463 LEU B N 1
ATOM 8796 C CA . LEU B 1 463 ? 22.641 -14.664 -4.824 1 96.38 463 LEU B CA 1
ATOM 8797 C C . LEU B 1 463 ? 23.062 -15.641 -3.732 1 96.38 463 LEU B C 1
ATOM 8799 O O . LEU B 1 463 ? 22.75 -16.828 -3.799 1 96.38 463 LEU B O 1
ATOM 8803 N N . PRO B 1 464 ? 23.719 -15.156 -2.664 1 95.06 464 PRO B N 1
ATOM 8804 C CA . PRO B 1 464 ? 24.094 -16.109 -1.613 1 95.06 464 PRO B CA 1
ATOM 8805 C C . PRO B 1 464 ? 22.891 -16.75 -0.943 1 95.06 464 PRO B C 1
ATOM 8807 O O . PRO B 1 464 ? 22.938 -17.938 -0.589 1 95.06 464 PRO B O 1
ATOM 8810 N N . PHE B 1 465 ? 21.875 -16.078 -0.775 1 94.25 465 PHE B N 1
ATOM 8811 C CA . PHE B 1 465 ? 20.672 -16.641 -0.162 1 94.25 465 PHE B CA 1
ATOM 8812 C C . PHE B 1 465 ? 20.016 -17.656 -1.08 1 94.25 465 PHE B C 1
ATOM 8814 O O . PHE B 1 465 ? 19.484 -18.672 -0.614 1 94.25 465 PHE B O 1
ATOM 8821 N N . SER B 1 466 ? 20.016 -17.328 -2.35 1 96 466 SER B N 1
ATOM 8822 C CA . SER B 1 466 ? 19.484 -18.281 -3.316 1 96 466 SER B CA 1
ATOM 8823 C C . SER B 1 466 ? 20.312 -19.562 -3.336 1 96 466 SER B C 1
ATOM 8825 O O . SER B 1 466 ? 19.75 -20.656 -3.4 1 96 466 SER B O 1
ATOM 8827 N N . ILE B 1 467 ? 21.625 -19.438 -3.23 1 97.31 467 ILE B N 1
ATOM 8828 C CA . ILE B 1 467 ? 22.531 -20.594 -3.232 1 97.31 467 ILE B CA 1
ATOM 8829 C C . ILE B 1 467 ? 22.281 -21.438 -1.983 1 97.31 467 ILE B C 1
ATOM 8831 O O . ILE B 1 467 ? 22.141 -22.656 -2.07 1 97.31 467 ILE B O 1
ATOM 8835 N N . ILE B 1 468 ? 22.125 -20.797 -0.873 1 96.75 468 ILE B N 1
ATOM 8836 C CA . ILE B 1 468 ? 21.906 -21.5 0.386 1 96.75 468 ILE B CA 1
ATOM 8837 C C . ILE B 1 468 ? 20.547 -22.172 0.37 1 96.75 468 ILE B C 1
ATOM 8839 O O . ILE B 1 468 ? 20.406 -23.344 0.766 1 96.75 468 ILE B O 1
ATOM 8843 N N . SER B 1 469 ? 19.562 -21.438 -0.067 1 96.69 469 SER B N 1
ATOM 8844 C CA . SER B 1 469 ? 18.203 -21.984 -0.122 1 96.69 469 SER B CA 1
ATOM 8845 C C . SER B 1 469 ? 18.141 -23.219 -1.004 1 96.69 469 SER B C 1
ATOM 8847 O O . SER B 1 469 ? 17.578 -24.25 -0.608 1 96.69 469 SER B O 1
ATOM 8849 N N . VAL B 1 470 ? 18.766 -23.188 -2.184 1 97.5 470 VAL B N 1
ATOM 8850 C CA . VAL B 1 470 ? 18.734 -24.312 -3.121 1 97.5 470 VAL B CA 1
ATOM 8851 C C . VAL B 1 470 ? 19.625 -25.438 -2.613 1 97.5 470 VAL B C 1
ATOM 8853 O O . VAL B 1 470 ? 19.344 -26.609 -2.838 1 97.5 470 VAL B O 1
ATOM 8856 N N . ALA B 1 471 ? 20.703 -25.078 -1.895 1 97.56 471 ALA B N 1
ATOM 8857 C CA . ALA B 1 471 ? 21.547 -26.109 -1.291 1 97.56 471 ALA B CA 1
ATOM 8858 C C . ALA B 1 471 ? 20.781 -26.922 -0.258 1 97.56 471 ALA B C 1
ATOM 8860 O O . ALA B 1 471 ? 20.859 -28.156 -0.236 1 97.56 471 ALA B O 1
ATOM 8861 N N . ILE B 1 472 ? 20.062 -26.25 0.55 1 97 472 ILE B N 1
ATOM 8862 C CA . ILE B 1 472 ? 19.25 -26.922 1.555 1 97 472 ILE B CA 1
ATOM 8863 C C . ILE B 1 472 ? 18.219 -27.812 0.868 1 97 472 ILE B C 1
ATOM 8865 O O . ILE B 1 472 ? 18.047 -28.969 1.242 1 97 472 ILE B O 1
ATOM 8869 N N . PHE B 1 473 ? 17.625 -27.312 -0.087 1 96.62 473 PHE B N 1
ATOM 8870 C CA . PHE B 1 473 ? 16.625 -28.047 -0.844 1 96.62 473 PHE B CA 1
ATOM 8871 C C . PHE B 1 473 ? 17.234 -29.281 -1.507 1 96.62 473 PHE B C 1
ATOM 8873 O O . PHE B 1 473 ? 16.719 -30.391 -1.366 1 96.62 473 PHE B O 1
ATOM 8880 N N . SER B 1 474 ? 18.344 -29.062 -2.256 1 97.12 474 SER B N 1
ATOM 8881 C CA . SER B 1 474 ? 18.984 -30.125 -3.02 1 97.12 474 SER B CA 1
ATOM 8882 C C . SER B 1 474 ? 19.5 -31.234 -2.1 1 97.12 474 SER B C 1
ATOM 8884 O O . SER B 1 474 ? 19.344 -32.406 -2.4 1 97.12 474 SER B O 1
ATOM 8886 N N . THR B 1 475 ? 20.094 -30.828 -1.008 1 96.62 475 THR B N 1
ATOM 8887 C CA . THR B 1 475 ? 20.609 -31.828 -0.068 1 96.62 475 THR B CA 1
ATOM 8888 C C . THR B 1 475 ? 19.469 -32.625 0.537 1 96.62 475 THR B C 1
ATOM 8890 O O . THR B 1 475 ? 19.562 -33.844 0.653 1 96.62 475 THR B O 1
ATOM 8893 N N . PHE B 1 476 ? 18.453 -32 0.829 1 95.69 476 PHE B N 1
ATOM 8894 C CA . PHE B 1 476 ? 17.312 -32.656 1.446 1 95.69 476 PHE B CA 1
ATOM 8895 C C . PHE B 1 476 ? 16.641 -33.594 0.455 1 95.69 476 PHE B C 1
ATOM 8897 O O . PHE B 1 476 ? 16.469 -34.781 0.73 1 95.69 476 PHE B O 1
ATOM 8904 N N . ILE B 1 477 ? 16.344 -33.094 -0.716 1 94.81 477 ILE B N 1
ATOM 8905 C CA . ILE B 1 477 ? 15.531 -33.844 -1.66 1 94.81 477 ILE B CA 1
ATOM 8906 C C . ILE B 1 477 ? 16.375 -34.969 -2.293 1 94.81 477 ILE B C 1
ATOM 8908 O O . ILE B 1 477 ? 15.906 -36.094 -2.461 1 94.81 477 ILE B O 1
ATOM 8912 N N . TYR B 1 478 ? 17.609 -34.719 -2.656 1 95 478 TYR B N 1
ATOM 8913 C CA . TYR B 1 478 ? 18.469 -35.656 -3.379 1 95 478 TYR B CA 1
ATOM 8914 C C . TYR B 1 478 ? 18.703 -36.906 -2.561 1 95 478 TYR B C 1
ATOM 8916 O O . TYR B 1 478 ? 18.562 -38.031 -3.072 1 95 478 TYR B O 1
ATOM 8924 N N . TRP B 1 479 ? 18.922 -36.781 -1.298 1 94.06 479 TRP B N 1
ATOM 8925 C CA . TRP B 1 479 ? 19.281 -37.938 -0.467 1 94.06 479 TRP B CA 1
ATOM 8926 C C . TRP B 1 479 ? 18.031 -38.594 0.128 1 94.06 479 TRP B C 1
ATOM 8928 O O . TRP B 1 479 ? 17.984 -39.781 0.339 1 94.06 479 TRP B O 1
ATOM 8938 N N . THR B 1 480 ? 17.047 -37.844 0.389 1 93 480 THR B N 1
ATOM 8939 C CA . THR B 1 480 ? 15.82 -38.375 0.957 1 93 480 THR B CA 1
ATOM 8940 C C . THR B 1 480 ? 15.102 -39.25 -0.057 1 93 480 THR B C 1
ATOM 8942 O O . THR B 1 480 ? 14.594 -40.344 0.293 1 93 480 THR B O 1
ATOM 8945 N N . VAL B 1 481 ? 15.055 -38.844 -1.363 1 92.62 481 VAL B N 1
ATOM 8946 C CA . VAL B 1 481 ? 14.32 -39.594 -2.377 1 92.62 481 VAL B CA 1
ATOM 8947 C C . VAL B 1 481 ? 15.203 -40.719 -2.928 1 92.62 481 VAL B C 1
ATOM 8949 O O . VAL B 1 481 ? 14.711 -41.656 -3.539 1 92.62 481 VAL B O 1
ATOM 8952 N N . GLY B 1 482 ? 16.438 -40.656 -2.709 1 91.44 482 GLY B N 1
ATOM 8953 C CA . GLY B 1 482 ? 17.359 -41.75 -3.086 1 91.44 482 GLY B CA 1
ATOM 8954 C C . GLY B 1 482 ? 17.781 -41.656 -4.539 1 91.44 482 GLY B C 1
ATOM 8955 O O . GLY B 1 482 ? 17.688 -42.656 -5.266 1 91.44 482 GLY B O 1
ATOM 8956 N N . MET B 1 483 ? 18.25 -40.594 -4.996 1 92.5 483 MET B N 1
ATOM 8957 C CA . MET B 1 483 ? 18.797 -40.469 -6.344 1 92.5 483 MET B CA 1
ATOM 8958 C C . MET B 1 483 ? 20.172 -41.125 -6.434 1 92.5 483 MET B C 1
ATOM 8960 O O . MET B 1 483 ? 20.641 -41.75 -5.477 1 92.5 483 MET B O 1
ATOM 8964 N N . ASN B 1 484 ? 20.734 -41.125 -7.605 1 89.06 484 ASN B N 1
ATOM 8965 C CA . ASN B 1 484 ? 22.031 -41.781 -7.777 1 89.06 484 ASN B CA 1
ATOM 8966 C C . ASN B 1 484 ? 23.016 -41.344 -6.695 1 89.06 484 ASN B C 1
ATOM 8968 O O . ASN B 1 484 ? 23.312 -40.156 -6.559 1 89.06 484 ASN B O 1
ATOM 8972 N N . PRO B 1 485 ? 23.547 -42.219 -5.898 1 90.06 485 PRO B N 1
ATOM 8973 C CA . PRO B 1 485 ? 24.312 -41.906 -4.695 1 90.06 485 PRO B CA 1
ATOM 8974 C C . PRO B 1 485 ? 25.703 -41.312 -5.016 1 90.06 485 PRO B C 1
ATOM 8976 O O . PRO B 1 485 ? 26.422 -40.906 -4.109 1 90.06 485 PRO B O 1
ATOM 8979 N N . ASP B 1 486 ? 26.031 -40.969 -6.152 1 92.81 486 ASP B N 1
ATOM 8980 C CA . ASP B 1 486 ? 27.328 -40.375 -6.512 1 92.81 486 ASP B CA 1
ATOM 8981 C C . ASP B 1 486 ? 27.391 -38.906 -6.156 1 92.81 486 ASP B C 1
ATOM 8983 O O . ASP B 1 486 ? 26.5 -38.125 -6.523 1 92.81 486 ASP B O 1
ATOM 8987 N N . VAL B 1 487 ? 28.453 -38.469 -5.48 1 94.12 487 VAL B N 1
ATOM 8988 C CA . VAL B 1 487 ? 28.625 -37.094 -4.992 1 94.12 487 VAL B CA 1
ATOM 8989 C C . VAL B 1 487 ? 28.797 -36.156 -6.172 1 94.12 487 VAL B C 1
ATOM 8991 O O . VAL B 1 487 ? 28.344 -35 -6.121 1 94.12 487 VAL B O 1
ATOM 8994 N N . SER B 1 488 ? 29.469 -36.625 -7.23 1 94.88 488 SER B N 1
ATOM 8995 C CA . SER B 1 488 ? 29.641 -35.781 -8.406 1 94.88 488 SER B CA 1
ATOM 8996 C C . SER B 1 488 ? 28.297 -35.5 -9.086 1 94.88 488 SER B C 1
ATOM 8998 O O . SER B 1 488 ? 28.078 -34.375 -9.578 1 94.88 488 SER B O 1
ATOM 9000 N N . ARG B 1 489 ? 27.422 -36.5 -9.062 1 96.06 489 ARG B N 1
ATOM 9001 C CA . ARG B 1 489 ? 26.094 -36.312 -9.656 1 96.06 489 ARG B CA 1
ATOM 9002 C C . ARG B 1 489 ? 25.219 -35.406 -8.781 1 96.06 489 ARG B C 1
ATOM 9004 O O . ARG B 1 489 ? 24.391 -34.656 -9.289 1 96.06 489 ARG B O 1
ATOM 9011 N N . PHE B 1 490 ? 25.516 -35.5 -7.508 1 97.19 490 PHE B N 1
ATOM 9012 C CA . PHE B 1 490 ? 24.812 -34.594 -6.605 1 97.19 490 PHE B CA 1
ATOM 9013 C C . PHE B 1 490 ? 25.219 -33.156 -6.879 1 97.19 490 PHE B C 1
ATOM 9015 O O . PHE B 1 490 ? 24.375 -32.25 -6.934 1 97.19 490 PHE B O 1
ATOM 9022 N N . GLY B 1 491 ? 26.5 -32.906 -6.977 1 97.12 491 GLY B N 1
ATOM 9023 C CA . GLY B 1 491 ? 26.984 -31.578 -7.297 1 97.12 491 GLY B CA 1
ATOM 9024 C C . GLY B 1 491 ? 26.406 -31.031 -8.594 1 97.12 491 GLY B C 1
ATOM 9025 O O . GLY B 1 491 ? 26.062 -29.844 -8.672 1 97.12 491 GLY B O 1
ATOM 9026 N N . CYS B 1 492 ? 26.297 -31.906 -9.602 1 96.94 492 CYS B N 1
ATOM 9027 C CA . CYS B 1 492 ? 25.719 -31.5 -10.875 1 96.94 492 CYS B CA 1
ATOM 9028 C C . CYS B 1 492 ? 24.25 -31.141 -10.703 1 96.94 492 CYS B C 1
ATOM 9030 O O . CYS B 1 492 ? 23.781 -30.141 -11.242 1 96.94 492 CYS B O 1
ATOM 9032 N N . PHE B 1 493 ? 23.547 -32 -9.93 1 97.81 493 PHE B N 1
ATOM 9033 C CA . PHE B 1 493 ? 22.141 -31.734 -9.648 1 97.81 493 PHE B CA 1
ATOM 9034 C C . PHE B 1 493 ? 21.969 -30.359 -8.992 1 97.81 493 PHE B C 1
ATOM 9036 O O . PHE B 1 493 ? 21.141 -29.562 -9.43 1 97.81 493 PHE B O 1
ATOM 9043 N N . PHE B 1 494 ? 22.703 -30.094 -8.023 1 97.75 494 PHE B N 1
ATOM 9044 C CA . PHE B 1 494 ? 22.672 -28.844 -7.293 1 97.75 494 PHE B CA 1
ATOM 9045 C C . PHE B 1 494 ? 22.953 -27.672 -8.227 1 97.75 494 PHE B C 1
ATOM 9047 O O . PHE B 1 494 ? 22.219 -26.672 -8.219 1 97.75 494 PHE B O 1
ATOM 9054 N N . ALA B 1 495 ? 23.969 -27.797 -9.016 1 97.94 495 ALA B N 1
ATOM 9055 C CA . ALA B 1 495 ? 24.391 -26.703 -9.906 1 97.94 495 ALA B CA 1
ATOM 9056 C C . ALA B 1 495 ? 23.312 -26.406 -10.953 1 97.94 495 ALA B C 1
ATOM 9058 O O . ALA B 1 495 ? 23.109 -25.25 -11.336 1 97.94 495 ALA B O 1
ATOM 9059 N N . VAL B 1 496 ? 22.625 -27.422 -11.391 1 98.12 496 VAL B N 1
ATOM 9060 C CA . VAL B 1 496 ? 21.641 -27.25 -12.453 1 98.12 496 VAL B CA 1
ATOM 9061 C C . VAL B 1 496 ? 20.344 -26.688 -11.883 1 98.12 496 VAL B C 1
ATOM 9063 O O . VAL B 1 496 ? 19.703 -25.828 -12.492 1 98.12 496 VAL B O 1
ATOM 9066 N N . VAL B 1 497 ? 19.953 -27.141 -10.695 1 97.75 497 VAL B N 1
ATOM 9067 C CA . VAL B 1 497 ? 18.703 -26.703 -10.086 1 97.75 497 VAL B CA 1
ATOM 9068 C C . VAL B 1 497 ? 18.844 -25.281 -9.57 1 97.75 497 VAL B C 1
ATOM 9070 O O . VAL B 1 497 ? 17.859 -24.547 -9.477 1 97.75 497 VAL B O 1
ATOM 9073 N N . LEU B 1 498 ? 19.953 -24.828 -9.32 1 98.19 498 LEU B N 1
ATOM 9074 C CA . LEU B 1 498 ? 20.234 -23.5 -8.828 1 98.19 498 LEU B CA 1
ATOM 9075 C C . LEU B 1 498 ? 19.875 -22.438 -9.867 1 98.19 498 LEU B C 1
ATOM 9077 O O . LEU B 1 498 ? 19.297 -21.406 -9.539 1 98.19 498 LEU B O 1
ATOM 9081 N N . VAL B 1 499 ? 20.078 -22.719 -11.117 1 98.06 499 VAL B N 1
ATOM 9082 C CA . VAL B 1 499 ? 19.984 -21.75 -12.195 1 98.06 499 VAL B CA 1
ATOM 9083 C C . VAL B 1 499 ? 18.516 -21.375 -12.422 1 98.06 499 VAL B C 1
ATOM 9085 O O . VAL B 1 499 ? 18.188 -20.188 -12.484 1 98.06 499 VAL B O 1
ATOM 9088 N N . PRO B 1 500 ? 17.578 -22.328 -12.461 1 97.56 500 PRO B N 1
ATOM 9089 C CA . PRO B 1 500 ? 16.172 -21.953 -12.633 1 97.56 500 PRO B CA 1
ATOM 9090 C C . PRO B 1 500 ? 15.664 -21.078 -11.5 1 97.56 500 PRO B C 1
ATOM 9092 O O . PRO B 1 500 ? 14.883 -20.141 -11.734 1 97.56 500 PRO B O 1
ATOM 9095 N N . HIS B 1 501 ? 16.094 -21.359 -10.367 1 97.31 501 HIS B N 1
ATOM 9096 C CA . HIS B 1 501 ? 15.672 -20.547 -9.227 1 97.31 501 HIS B CA 1
ATOM 9097 C C . HIS B 1 501 ? 16.141 -19.109 -9.391 1 97.31 501 HIS B C 1
ATOM 9099 O O . HIS B 1 501 ? 15.352 -18.172 -9.203 1 97.31 501 HIS B O 1
ATOM 9105 N N . ILE B 1 502 ? 17.344 -18.938 -9.75 1 98.06 502 ILE B N 1
ATOM 9106 C CA . ILE B 1 502 ? 17.922 -17.594 -9.914 1 98.06 502 ILE B CA 1
ATOM 9107 C C . ILE B 1 502 ? 17.266 -16.906 -11.109 1 98.06 502 ILE B C 1
ATOM 9109 O O . ILE B 1 502 ? 17 -15.703 -11.062 1 98.06 502 ILE B O 1
ATOM 9113 N N . ILE B 1 503 ? 17.016 -17.656 -12.133 1 97.81 503 ILE B N 1
ATOM 9114 C CA . ILE B 1 503 ? 16.422 -17.094 -13.344 1 97.81 503 ILE B CA 1
ATOM 9115 C C . ILE B 1 503 ? 15.023 -16.562 -13.031 1 97.81 503 ILE B C 1
ATOM 9117 O O . ILE B 1 503 ? 14.617 -15.516 -13.531 1 97.81 503 ILE B O 1
ATOM 9121 N N . GLY B 1 504 ? 14.312 -17.328 -12.219 1 96.62 504 GLY B N 1
ATOM 9122 C CA . GLY B 1 504 ? 13 -16.844 -11.82 1 96.62 504 GLY B CA 1
ATOM 9123 C C . GLY B 1 504 ? 13.039 -15.469 -11.172 1 96.62 504 GLY B C 1
ATOM 9124 O O . GLY B 1 504 ? 12.195 -14.617 -11.461 1 96.62 504 GLY B O 1
ATOM 9125 N N . GLU B 1 505 ? 13.922 -15.258 -10.328 1 96.69 505 GLU B N 1
ATOM 9126 C CA . GLU B 1 505 ? 14.055 -13.977 -9.641 1 96.69 505 GLU B CA 1
ATOM 9127 C C . GLU B 1 505 ? 14.531 -12.883 -10.594 1 96.69 505 GLU B C 1
ATOM 9129 O O . GLU B 1 505 ? 14.016 -11.766 -10.57 1 96.69 505 GLU B O 1
ATOM 9134 N N . LEU B 1 506 ? 15.445 -13.242 -11.469 1 97.94 506 LEU B N 1
ATOM 9135 C CA . LEU B 1 506 ? 15.984 -12.273 -12.406 1 97.94 506 LEU B CA 1
ATOM 9136 C C . LEU B 1 506 ? 14.93 -11.852 -13.422 1 97.94 506 LEU B C 1
ATOM 9138 O O . LEU B 1 506 ? 14.812 -10.664 -13.75 1 97.94 506 LEU B O 1
ATOM 9142 N N . LEU B 1 507 ? 14.203 -12.812 -13.922 1 97.06 507 LEU B N 1
ATOM 9143 C CA . LEU B 1 507 ? 13.141 -12.508 -14.875 1 97.06 507 LEU B CA 1
ATOM 9144 C C . LEU B 1 507 ? 12.109 -11.562 -14.258 1 97.06 507 LEU B C 1
ATOM 9146 O O . LEU B 1 507 ? 11.602 -10.664 -14.93 1 97.06 507 LEU B O 1
ATOM 9150 N N . THR B 1 508 ? 11.812 -11.781 -13.031 1 97.12 508 THR B N 1
ATOM 9151 C CA . THR B 1 508 ? 10.875 -10.922 -12.312 1 97.12 508 THR B CA 1
ATOM 9152 C C . THR B 1 508 ? 11.422 -9.5 -12.203 1 97.12 508 THR B C 1
ATOM 9154 O O . THR B 1 508 ? 10.688 -8.531 -12.406 1 97.12 508 THR B O 1
ATOM 9157 N N . LEU B 1 509 ? 12.688 -9.375 -11.953 1 97.06 509 LEU B N 1
ATOM 9158 C CA . LEU B 1 509 ? 13.312 -8.062 -11.852 1 97.06 509 LEU B CA 1
ATOM 9159 C C . LEU B 1 509 ? 13.273 -7.332 -13.195 1 97.06 509 LEU B C 1
ATOM 9161 O O . LEU B 1 509 ? 13.031 -6.125 -13.234 1 97.06 509 LEU B O 1
ATOM 9165 N N . VAL B 1 510 ? 13.453 -8.07 -14.297 1 96.75 510 VAL B N 1
ATOM 9166 C CA . VAL B 1 510 ? 13.406 -7.48 -15.633 1 96.75 510 VAL B CA 1
ATOM 9167 C C . VAL B 1 510 ? 12.023 -6.883 -15.883 1 96.75 510 VAL B C 1
ATOM 9169 O O . VAL B 1 510 ? 11.906 -5.738 -16.328 1 96.75 510 VAL B O 1
ATOM 9172 N N . LEU B 1 511 ? 11.047 -7.629 -15.5 1 95.56 511 LEU B N 1
ATOM 9173 C CA . LEU B 1 511 ? 9.68 -7.188 -15.773 1 95.56 511 LEU B CA 1
ATOM 9174 C C . LEU B 1 511 ? 9.273 -6.07 -14.828 1 95.56 511 LEU B C 1
ATOM 9176 O O . LEU B 1 511 ? 8.484 -5.191 -15.195 1 95.56 511 LEU B O 1
ATOM 9180 N N . LEU B 1 512 ? 9.781 -6.062 -13.586 1 94.5 512 LEU B N 1
ATOM 9181 C CA . LEU B 1 512 ? 9.492 -5.012 -12.617 1 94.5 512 LEU B CA 1
ATOM 9182 C C . LEU B 1 512 ? 10.102 -3.684 -13.062 1 94.5 512 LEU B C 1
ATOM 9184 O O . LEU B 1 512 ? 9.719 -2.623 -12.562 1 94.5 512 LEU B O 1
ATOM 9188 N N . GLY B 1 513 ? 11.039 -3.75 -13.93 1 91.88 513 GLY B N 1
ATOM 9189 C CA . GLY B 1 513 ? 11.586 -2.529 -14.5 1 91.88 513 GLY B CA 1
ATOM 9190 C C . GLY B 1 513 ? 10.633 -1.832 -15.453 1 91.88 513 GLY B C 1
ATOM 9191 O O . GLY B 1 513 ? 10.672 -0.607 -15.586 1 91.88 513 GLY B O 1
ATOM 9192 N N . VAL B 1 514 ? 9.688 -2.582 -16.016 1 88.69 514 VAL B N 1
ATOM 9193 C CA . VAL B 1 514 ? 8.805 -2.033 -17.031 1 88.69 514 VAL B CA 1
ATOM 9194 C C . VAL B 1 514 ? 7.398 -1.866 -16.469 1 88.69 514 VAL B C 1
ATOM 9196 O O . VAL B 1 514 ? 6.727 -0.868 -16.75 1 88.69 514 VAL B O 1
ATOM 9199 N N . VAL B 1 515 ? 7.031 -2.824 -15.68 1 88.38 515 VAL B N 1
ATOM 9200 C CA . VAL B 1 515 ? 5.668 -2.832 -15.148 1 88.38 515 VAL B CA 1
ATOM 9201 C C . VAL B 1 515 ? 5.68 -2.408 -13.68 1 88.38 515 VAL B C 1
ATOM 9203 O O . VAL B 1 515 ? 6.531 -2.855 -12.906 1 88.38 515 VAL B O 1
ATOM 9206 N N . GLN B 1 516 ? 4.684 -1.611 -13.305 1 85.38 516 GLN B N 1
ATOM 9207 C CA . GLN B 1 516 ? 4.648 -1.067 -11.945 1 85.38 516 GLN B CA 1
ATOM 9208 C C . GLN B 1 516 ? 3.867 -1.981 -11.008 1 85.38 516 GLN B C 1
ATOM 9210 O O . GLN B 1 516 ? 4.238 -2.143 -9.844 1 85.38 516 GLN B O 1
ATOM 9215 N N . ASN B 1 517 ? 2.887 -2.662 -11.531 1 86.06 517 ASN B N 1
ATOM 9216 C CA . ASN B 1 517 ? 2.029 -3.496 -10.695 1 86.06 517 ASN B CA 1
ATOM 9217 C C . ASN B 1 517 ? 2.629 -4.883 -10.484 1 86.06 517 ASN B C 1
ATOM 9219 O O . ASN B 1 517 ? 2.773 -5.652 -11.438 1 86.06 517 ASN B O 1
ATOM 9223 N N . PRO B 1 518 ? 2.961 -5.227 -9.234 1 88.81 518 PRO B N 1
ATOM 9224 C CA . PRO B 1 518 ? 3.59 -6.52 -8.961 1 88.81 518 PRO B CA 1
ATOM 9225 C C . PRO B 1 518 ? 2.68 -7.699 -9.297 1 88.81 518 PRO B C 1
ATOM 9227 O O . PRO B 1 518 ? 3.168 -8.781 -9.641 1 88.81 518 PRO B O 1
ATOM 9230 N N . ASN B 1 519 ? 1.374 -7.531 -9.273 1 83.94 519 ASN B N 1
ATOM 9231 C CA . ASN B 1 519 ? 0.461 -8.625 -9.578 1 83.94 519 ASN B CA 1
ATOM 9232 C C . ASN B 1 519 ? 0.459 -8.961 -11.062 1 83.94 519 ASN B C 1
ATOM 9234 O O . ASN B 1 519 ? 0.365 -10.133 -11.445 1 83.94 519 ASN B O 1
ATOM 9238 N N . VAL B 1 520 ? 0.578 -7.977 -11.859 1 85.38 520 VAL B N 1
ATOM 9239 C CA . VAL B 1 520 ? 0.667 -8.195 -13.305 1 85.38 520 VAL B CA 1
ATOM 9240 C C . VAL B 1 520 ? 1.981 -8.898 -13.633 1 85.38 520 VAL B C 1
ATOM 9242 O O . VAL B 1 520 ? 2.018 -9.789 -14.492 1 85.38 520 VAL B O 1
ATOM 9245 N N . VAL B 1 521 ? 3.02 -8.523 -12.922 1 90.75 521 VAL B N 1
ATOM 9246 C CA . VAL B 1 521 ? 4.324 -9.133 -13.141 1 90.75 521 VAL B CA 1
ATOM 9247 C C . VAL B 1 521 ? 4.289 -10.594 -12.719 1 90.75 521 VAL B C 1
ATOM 9249 O O . VAL B 1 521 ? 4.828 -11.469 -13.406 1 90.75 521 VAL B O 1
ATOM 9252 N N . ASN B 1 522 ? 3.629 -10.836 -11.602 1 89.19 522 ASN B N 1
ATOM 9253 C CA . ASN B 1 522 ? 3.461 -12.211 -11.125 1 89.19 522 ASN B CA 1
ATOM 9254 C C . ASN B 1 522 ? 2.762 -13.078 -12.172 1 89.19 522 ASN B C 1
ATOM 9256 O O . ASN B 1 522 ? 3.217 -14.188 -12.469 1 89.19 522 ASN B O 1
ATOM 9260 N N . SER B 1 523 ? 1.756 -12.578 -12.766 1 84.38 523 SER B N 1
ATOM 9261 C CA . SER B 1 523 ? 1.003 -13.312 -13.781 1 84.38 523 SER B CA 1
ATOM 9262 C C . SER B 1 523 ? 1.827 -13.508 -15.047 1 84.38 523 SER B C 1
ATOM 9264 O O . SER B 1 523 ? 1.822 -14.594 -15.633 1 84.38 523 SER B O 1
ATOM 9266 N N . ALA B 1 524 ? 2.559 -12.516 -15.414 1 88.56 524 ALA B N 1
ATOM 9267 C CA . ALA B 1 524 ? 3.363 -12.594 -16.641 1 88.56 524 ALA B CA 1
ATOM 9268 C C . ALA B 1 524 ? 4.488 -13.609 -16.484 1 88.56 524 ALA B C 1
ATOM 9270 O O . ALA B 1 524 ? 4.727 -14.414 -17.391 1 88.56 524 ALA B O 1
ATOM 9271 N N . VAL B 1 525 ? 5.172 -13.641 -15.367 1 91.69 525 VAL B N 1
ATOM 9272 C CA . VAL B 1 525 ? 6.277 -14.562 -15.141 1 91.69 525 VAL B CA 1
ATOM 9273 C C . VAL B 1 525 ? 5.75 -15.992 -15.055 1 91.69 525 VAL B C 1
ATOM 9275 O O . VAL B 1 525 ? 6.387 -16.922 -15.555 1 91.69 525 VAL B O 1
ATOM 9278 N N . MET B 1 526 ? 4.637 -16.125 -14.422 1 85.5 526 MET B N 1
ATOM 9279 C CA . MET B 1 526 ? 4.027 -17.453 -14.344 1 85.5 526 MET B CA 1
ATOM 9280 C C . MET B 1 526 ? 3.713 -18 -15.734 1 85.5 526 MET B C 1
ATOM 9282 O O . MET B 1 526 ? 4.008 -19.156 -16.047 1 85.5 526 MET B O 1
ATOM 9286 N N . LEU B 1 527 ? 3.188 -17.094 -16.547 1 84.19 527 LEU B N 1
ATOM 9287 C CA . LEU B 1 527 ? 2.84 -17.5 -17.906 1 84.19 527 LEU B CA 1
ATOM 9288 C C . LEU B 1 527 ? 4.09 -17.844 -18.703 1 84.19 527 LEU B C 1
ATOM 9290 O O . LEU B 1 527 ? 4.117 -18.828 -19.438 1 84.19 527 LEU B O 1
ATOM 9294 N N . LEU B 1 528 ? 5.078 -17.078 -18.547 1 89.19 528 LEU B N 1
ATOM 9295 C CA . LEU B 1 528 ? 6.328 -17.344 -19.25 1 89.19 528 LEU B CA 1
ATOM 9296 C C . LEU B 1 528 ? 6.969 -18.641 -18.766 1 89.19 528 LEU B C 1
ATOM 9298 O O . LEU B 1 528 ? 7.539 -19.375 -19.578 1 89.19 528 LEU B O 1
ATOM 9302 N N . ASN B 1 529 ? 6.918 -18.906 -17.5 1 89.5 529 ASN B N 1
ATOM 9303 C CA . ASN B 1 529 ? 7.473 -20.141 -16.938 1 89.5 529 ASN B CA 1
ATOM 9304 C C . ASN B 1 529 ? 6.719 -21.359 -17.438 1 89.5 529 ASN B C 1
ATOM 9306 O O . ASN B 1 529 ? 7.328 -22.375 -17.797 1 89.5 529 ASN B O 1
ATOM 9310 N N . VAL B 1 530 ? 5.445 -21.281 -17.453 1 81.81 530 VAL B N 1
ATOM 9311 C CA . VAL B 1 530 ? 4.637 -22.391 -17.922 1 81.81 530 VAL B CA 1
ATOM 9312 C C . VAL B 1 530 ? 4.922 -22.641 -19.406 1 81.81 530 VAL B C 1
ATOM 9314 O O . VAL B 1 530 ? 5.105 -23.797 -19.812 1 81.81 530 VAL B O 1
ATOM 9317 N N . ALA B 1 531 ? 5.039 -21.531 -20.109 1 83.25 531 ALA B N 1
ATOM 9318 C CA . ALA B 1 531 ? 5.371 -21.656 -21.531 1 83.25 531 ALA B CA 1
ATOM 9319 C C . ALA B 1 531 ? 6.754 -22.266 -21.719 1 83.25 531 ALA B C 1
ATOM 9321 O O . ALA B 1 531 ? 6.949 -23.109 -22.594 1 83.25 531 ALA B O 1
ATOM 9322 N N . GLY B 1 532 ? 7.672 -21.875 -20.906 1 88.5 532 GLY B N 1
ATOM 9323 C CA . GLY B 1 532 ? 9.023 -22.391 -21 1 88.5 532 GLY B CA 1
ATOM 9324 C C . GLY B 1 532 ? 9.117 -23.875 -20.688 1 88.5 532 GLY B C 1
ATOM 9325 O O . GLY B 1 532 ? 9.859 -24.609 -21.344 1 88.5 532 GLY B O 1
ATOM 9326 N N . VAL B 1 533 ? 8.375 -24.266 -19.75 1 86.75 533 VAL B N 1
ATOM 9327 C CA . VAL B 1 533 ? 8.406 -25.672 -19.344 1 86.75 533 VAL B CA 1
ATOM 9328 C C . VAL B 1 533 ? 7.746 -26.531 -20.422 1 86.75 533 VAL B C 1
ATOM 9330 O O . VAL B 1 533 ? 8.242 -27.609 -20.766 1 86.75 533 VAL B O 1
ATOM 9333 N N . LEU B 1 534 ? 6.723 -26.016 -21 1 80.56 534 LEU B N 1
ATOM 9334 C CA . LEU B 1 534 ? 5.992 -26.766 -22.016 1 80.56 534 LEU B CA 1
ATOM 9335 C C . LEU B 1 534 ? 6.812 -26.891 -23.297 1 80.56 534 LEU B C 1
ATOM 9337 O O . LEU B 1 534 ? 6.91 -27.969 -23.875 1 80.56 534 LEU B O 1
ATOM 9341 N N . VAL B 1 535 ? 7.469 -25.844 -23.625 1 83.06 535 VAL B N 1
ATOM 9342 C CA . VAL B 1 535 ? 8.188 -25.812 -24.891 1 83.06 535 VAL B CA 1
ATOM 9343 C C . VAL B 1 535 ? 9.594 -26.375 -24.703 1 83.06 535 VAL B C 1
ATOM 9345 O O . VAL B 1 535 ? 10.109 -27.062 -25.578 1 83.06 535 VAL B O 1
ATOM 9348 N N . GLY B 1 536 ? 10.125 -26.188 -23.578 1 86.31 536 GLY B N 1
ATOM 9349 C CA . GLY B 1 536 ? 11.555 -26.422 -23.453 1 86.31 536 GLY B CA 1
ATOM 9350 C C . GLY B 1 536 ? 11.883 -27.719 -22.719 1 86.31 536 GLY B C 1
ATOM 9351 O O . GLY B 1 536 ? 12.938 -28.312 -22.938 1 86.31 536 GLY B O 1
ATOM 9352 N N . SER B 1 537 ? 11.125 -28.188 -21.797 1 85.12 537 SER B N 1
ATOM 9353 C CA . SER B 1 537 ? 11.523 -29.297 -20.938 1 85.12 537 SER B CA 1
ATOM 9354 C C . SER B 1 537 ? 11.664 -30.578 -21.734 1 85.12 537 SER B C 1
ATOM 9356 O O . SER B 1 537 ? 12.477 -31.453 -21.406 1 85.12 537 SER B O 1
ATOM 9358 N N . GLY B 1 538 ? 10.922 -30.812 -22.891 1 76.81 538 GLY B N 1
ATOM 9359 C CA . GLY B 1 538 ? 10.961 -32.031 -23.672 1 76.81 538 GLY B CA 1
ATOM 9360 C C . GLY B 1 538 ? 10.352 -33.219 -22.953 1 76.81 538 GLY B C 1
ATOM 9361 O O . GLY B 1 538 ? 10.398 -34.344 -23.453 1 76.81 538 GLY B O 1
ATOM 9362 N N . LEU B 1 539 ? 9.898 -33.031 -21.766 1 75.31 539 LEU B N 1
ATOM 9363 C CA . LEU B 1 539 ? 9.367 -34.094 -20.938 1 75.31 539 LEU B CA 1
ATOM 9364 C C . LEU B 1 539 ? 7.883 -34.312 -21.219 1 75.31 539 LEU B C 1
ATOM 9366 O O . LEU B 1 539 ? 7.359 -35.406 -21.016 1 75.31 539 LEU B O 1
ATOM 9370 N N . VAL B 1 540 ? 7.309 -33.25 -21.641 1 71.19 540 VAL B N 1
ATOM 9371 C CA . VAL B 1 540 ? 5.891 -33.344 -21.953 1 71.19 540 VAL B CA 1
ATOM 9372 C C . VAL B 1 540 ? 5.711 -33.75 -23.422 1 71.19 540 VAL B C 1
ATOM 9374 O O . VAL B 1 540 ? 4.898 -34.625 -23.734 1 71.19 540 VAL B O 1
ATOM 9377 N N . ARG B 1 541 ? 6.484 -33.094 -24.25 1 71.56 541 ARG B N 1
ATOM 9378 C CA . ARG B 1 541 ? 6.57 -33.406 -25.672 1 71.56 541 ARG B CA 1
ATOM 9379 C C . ARG B 1 541 ? 8.016 -33.406 -26.156 1 71.56 541 ARG B C 1
ATOM 9381 O O . ARG B 1 541 ? 8.781 -32.5 -25.828 1 71.56 541 ARG B O 1
ATOM 9388 N N . ARG B 1 542 ? 8.203 -34.531 -26.922 1 76.62 542 ARG B N 1
ATOM 9389 C CA . ARG B 1 542 ? 9.57 -34.594 -27.438 1 76.62 542 ARG B CA 1
ATOM 9390 C C . ARG B 1 542 ? 9.867 -33.438 -28.359 1 76.62 542 ARG B C 1
ATOM 9392 O O . ARG B 1 542 ? 9.031 -33.062 -29.188 1 76.62 542 ARG B O 1
ATOM 9399 N N . THR B 1 543 ? 10.953 -32.844 -28.109 1 78.25 543 THR B N 1
ATOM 9400 C CA . THR B 1 543 ? 11.359 -31.672 -28.859 1 78.25 543 THR B CA 1
ATOM 9401 C C . THR B 1 543 ? 11.383 -31.969 -30.359 1 78.25 543 THR B C 1
ATOM 9403 O O . THR B 1 543 ? 11.07 -31.109 -31.172 1 78.25 543 THR B O 1
ATOM 9406 N N . ALA B 1 544 ? 11.664 -33.156 -30.688 1 74.81 544 ALA B N 1
ATOM 9407 C CA . ALA B 1 544 ? 11.789 -33.562 -32.094 1 74.81 544 ALA B CA 1
ATOM 9408 C C . ALA B 1 544 ? 10.422 -33.594 -32.781 1 74.81 544 ALA B C 1
ATOM 9410 O O . ALA B 1 544 ? 10.328 -33.406 -34 1 74.81 544 ALA B O 1
ATOM 9411 N N . ASP B 1 545 ? 9.406 -33.719 -32.031 1 72.31 545 ASP B N 1
ATOM 9412 C CA . ASP B 1 545 ? 8.055 -33.844 -32.562 1 72.31 545 ASP B CA 1
ATOM 9413 C C . ASP B 1 545 ? 7.344 -32.5 -32.562 1 72.31 545 ASP B C 1
ATOM 9415 O O . ASP B 1 545 ? 6.207 -32.375 -33.031 1 72.31 545 ASP B O 1
ATOM 9419 N N . MET B 1 546 ? 8.023 -31.516 -32.188 1 78.31 546 MET B N 1
ATOM 9420 C CA . MET B 1 546 ? 7.41 -30.203 -32.094 1 78.31 546 MET B CA 1
ATOM 9421 C C . MET B 1 546 ? 7.547 -29.453 -33.438 1 78.31 546 MET B C 1
ATOM 9423 O O . MET B 1 546 ? 8.5 -29.688 -34.188 1 78.31 546 MET B O 1
ATOM 9427 N N . PRO B 1 547 ? 6.5 -28.562 -33.75 1 77.69 547 PRO B N 1
ATOM 9428 C CA . PRO B 1 547 ? 6.637 -27.734 -34.938 1 77.69 547 PRO B CA 1
ATOM 9429 C C . PRO B 1 547 ? 7.891 -26.859 -34.906 1 77.69 547 PRO B C 1
ATOM 9431 O O . PRO B 1 547 ? 8.391 -26.531 -33.844 1 77.69 547 PRO B O 1
ATOM 9434 N N . THR B 1 548 ? 8.32 -26.438 -36 1 83 548 THR B N 1
ATOM 9435 C CA . THR B 1 548 ? 9.617 -25.812 -36.219 1 83 548 THR B CA 1
ATOM 9436 C C . THR B 1 548 ? 9.727 -24.516 -35.406 1 83 548 THR B C 1
ATOM 9438 O O . THR B 1 548 ? 10.734 -24.266 -34.75 1 83 548 THR B O 1
ATOM 9441 N N . PRO B 1 549 ? 8.695 -23.703 -35.406 1 82.94 549 PRO B N 1
ATOM 9442 C CA . PRO B 1 549 ? 8.859 -22.469 -34.625 1 82.94 549 PRO B CA 1
ATOM 9443 C C . PRO B 1 549 ? 9.078 -22.719 -33.125 1 82.94 549 PRO B C 1
ATOM 9445 O O . PRO B 1 549 ? 9.82 -21.984 -32.469 1 82.94 549 PRO B O 1
ATOM 9448 N N . PHE B 1 550 ? 8.562 -23.734 -32.656 1 82.06 550 PHE B N 1
ATOM 9449 C CA . PHE B 1 550 ? 8.688 -24.016 -31.234 1 82.06 550 PHE B CA 1
ATOM 9450 C C . PHE B 1 550 ? 10 -24.734 -30.938 1 82.06 550 PHE B C 1
ATOM 9452 O O . PHE B 1 550 ? 10.539 -24.609 -29.828 1 82.06 550 PHE B O 1
ATOM 9459 N N . LYS B 1 551 ? 10.422 -25.422 -31.953 1 85.44 551 LYS B N 1
ATOM 9460 C CA . LYS B 1 551 ? 11.75 -26.016 -31.797 1 85.44 551 LYS B CA 1
ATOM 9461 C C . LYS B 1 551 ? 12.812 -24.922 -31.641 1 85.44 551 LYS B C 1
ATOM 9463 O O . LYS B 1 551 ? 13.703 -25.031 -30.797 1 85.44 551 LYS B O 1
ATOM 9468 N N . VAL B 1 552 ? 12.523 -23.906 -32.375 1 87.56 552 VAL B N 1
ATOM 9469 C CA . VAL B 1 552 ? 13.469 -22.797 -32.312 1 87.56 552 VAL B CA 1
ATOM 9470 C C . VAL B 1 552 ? 13.297 -22.047 -31 1 87.56 552 VAL B C 1
ATOM 9472 O O . VAL B 1 552 ? 14.281 -21.625 -30.375 1 87.56 552 VAL B O 1
ATOM 9475 N N . LEU B 1 553 ? 12.156 -21.922 -30.547 1 87.81 553 LEU B N 1
ATOM 9476 C CA . LEU B 1 553 ? 11.875 -21.203 -29.297 1 87.81 553 LEU B CA 1
ATOM 9477 C C . LEU B 1 553 ? 12.406 -21.969 -28.094 1 87.81 553 LEU B C 1
ATOM 9479 O O . LEU B 1 553 ? 12.766 -21.375 -27.078 1 87.81 553 LEU B O 1
ATOM 9483 N N . SER B 1 554 ? 12.461 -23.266 -28.281 1 88.94 554 SER B N 1
ATOM 9484 C CA . SER B 1 554 ? 12.953 -24.094 -27.188 1 88.94 554 SER B CA 1
ATOM 9485 C C . SER B 1 554 ? 14.414 -23.797 -26.875 1 88.94 554 SER B C 1
ATOM 9487 O O . SER B 1 554 ? 14.859 -23.953 -25.734 1 88.94 554 SER B O 1
ATOM 9489 N N . TYR B 1 555 ? 15.094 -23.297 -27.891 1 89.94 555 TYR B N 1
ATOM 9490 C CA . TYR B 1 555 ? 16.5 -22.984 -27.688 1 89.94 555 TYR B CA 1
ATOM 9491 C C . TYR B 1 555 ? 16.672 -21.703 -26.875 1 89.94 555 TYR B C 1
ATOM 9493 O O . TYR B 1 555 ? 17.75 -21.453 -26.328 1 89.94 555 TYR B O 1
ATOM 9501 N N . LEU B 1 556 ? 15.578 -21.062 -26.688 1 91.62 556 LEU B N 1
ATOM 9502 C CA . LEU B 1 556 ? 15.625 -19.797 -25.953 1 91.62 556 LEU B CA 1
ATOM 9503 C C . LEU B 1 556 ? 15.102 -19.984 -24.531 1 91.62 556 LEU B C 1
ATOM 9505 O O . LEU B 1 556 ? 15.016 -19.016 -23.781 1 91.62 556 LEU B O 1
ATOM 9509 N N . THR B 1 557 ? 14.828 -21.188 -24.203 1 94.19 557 THR B N 1
ATOM 9510 C CA . THR B 1 557 ? 14.32 -21.453 -22.859 1 94.19 557 THR B CA 1
ATOM 9511 C C . THR B 1 557 ? 15.367 -22.188 -22.016 1 94.19 557 THR B C 1
ATOM 9513 O O . THR B 1 557 ? 16.078 -23.062 -22.516 1 94.19 557 THR B O 1
ATOM 9516 N N . PHE B 1 558 ? 15.562 -21.781 -20.797 1 96.19 558 PHE B N 1
ATOM 9517 C CA . PHE B 1 558 ? 16.531 -22.422 -19.906 1 96.19 558 PHE B CA 1
ATOM 9518 C C . PHE B 1 558 ? 16.047 -23.797 -19.484 1 96.19 558 PHE B C 1
ATOM 9520 O O . PHE B 1 558 ? 16.844 -24.641 -19.062 1 96.19 558 PHE B O 1
ATOM 9527 N N . GLN B 1 559 ? 14.805 -24.078 -19.594 1 95.25 559 GLN B N 1
ATOM 9528 C CA . GLN B 1 559 ? 14.219 -25.344 -19.188 1 95.25 559 GLN B CA 1
ATOM 9529 C C . GLN B 1 559 ? 14.719 -26.484 -20.078 1 95.25 559 GLN B C 1
ATOM 9531 O O . GLN B 1 559 ? 14.859 -27.625 -19.609 1 95.25 559 GLN B O 1
ATOM 9536 N N . LYS B 1 560 ? 14.992 -26.188 -21.344 1 94.56 560 LYS B N 1
ATOM 9537 C CA . LYS B 1 560 ? 15.523 -27.203 -22.25 1 94.56 560 LYS B CA 1
ATOM 9538 C C . LYS B 1 560 ? 16.859 -27.734 -21.734 1 94.56 560 LYS B C 1
ATOM 9540 O O . LYS B 1 560 ? 17.016 -28.953 -21.562 1 94.56 560 LYS B O 1
ATOM 9545 N N . TYR B 1 561 ? 17.672 -26.844 -21.438 1 96.25 561 TYR B N 1
ATOM 9546 C CA . TYR B 1 561 ? 19.031 -27.219 -21.047 1 96.25 561 TYR B CA 1
ATOM 9547 C C . TYR B 1 561 ? 19.031 -27.844 -19.656 1 96.25 561 TYR B C 1
ATOM 9549 O O . TYR B 1 561 ? 19.766 -28.812 -19.422 1 96.25 561 TYR B O 1
ATOM 9557 N N . SER B 1 562 ? 18.266 -27.312 -18.75 1 97.06 562 SER B N 1
ATOM 9558 C CA . SER B 1 562 ? 18.188 -27.859 -17.391 1 97.06 562 SER B CA 1
ATOM 9559 C C . SER B 1 562 ? 17.656 -29.297 -17.422 1 97.06 562 SER B C 1
ATOM 9561 O O . SER B 1 562 ? 18.203 -30.172 -16.75 1 97.06 562 SER B O 1
ATOM 9563 N N . SER B 1 563 ? 16.609 -29.531 -18.188 1 95.31 563 SER B N 1
ATOM 9564 C CA . SER B 1 563 ? 16 -30.859 -18.25 1 95.31 563 SER B CA 1
ATOM 9565 C C . SER B 1 563 ? 16.938 -31.875 -18.875 1 95.31 563 SER B C 1
ATOM 9567 O O . SER B 1 563 ? 17.047 -33 -18.406 1 95.31 563 SER B O 1
ATOM 9569 N N . GLU B 1 564 ? 17.641 -31.5 -19.922 1 95.38 564 GLU B N 1
ATOM 9570 C CA . GLU B 1 564 ? 18.547 -32.406 -20.609 1 95.38 564 GLU B CA 1
ATOM 9571 C C . GLU B 1 564 ? 19.703 -32.812 -19.703 1 95.38 564 GLU B C 1
ATOM 9573 O O . GLU B 1 564 ? 20.031 -34 -19.594 1 95.38 564 GLU B O 1
ATOM 9578 N N . VAL B 1 565 ? 20.234 -31.844 -19 1 97.19 565 VAL B N 1
ATOM 9579 C CA . VAL B 1 565 ? 21.375 -32.125 -18.141 1 97.19 565 VAL B CA 1
ATOM 9580 C C . VAL B 1 565 ? 20.922 -32.969 -16.953 1 97.19 565 VAL B C 1
ATOM 9582 O O . VAL B 1 565 ? 21.609 -33.938 -16.562 1 97.19 565 VAL B O 1
ATOM 9585 N N . LEU B 1 566 ? 19.812 -32.688 -16.375 1 96.81 566 LEU B N 1
ATOM 9586 C CA . LEU B 1 566 ? 19.297 -33.438 -15.234 1 96.81 566 LEU B CA 1
ATOM 9587 C C . LEU B 1 566 ? 18.953 -34.844 -15.633 1 96.81 566 LEU B C 1
ATOM 9589 O O . LEU B 1 566 ? 19.203 -35.781 -14.867 1 96.81 566 LEU B O 1
ATOM 9593 N N . ALA B 1 567 ? 18.391 -35.031 -16.828 1 94.88 567 ALA B N 1
ATOM 9594 C CA . ALA B 1 567 ? 18.031 -36.344 -17.312 1 94.88 567 ALA B CA 1
ATOM 9595 C C . ALA B 1 567 ? 19.281 -37.219 -17.516 1 94.88 567 ALA B C 1
ATOM 9597 O O . ALA B 1 567 ? 19.312 -38.375 -17.078 1 94.88 567 ALA B O 1
ATOM 9598 N N . VAL B 1 568 ? 20.281 -36.656 -18.125 1 95.69 568 VAL B N 1
ATOM 9599 C CA . VAL B 1 568 ? 21.516 -37.406 -18.344 1 95.69 568 VAL B CA 1
ATOM 9600 C C . VAL B 1 568 ? 22.156 -37.719 -17 1 95.69 568 VAL B C 1
ATOM 9602 O O . VAL B 1 568 ? 22.656 -38.844 -16.797 1 95.69 568 VAL B O 1
ATOM 9605 N N . ASN B 1 569 ? 22.125 -36.75 -16.062 1 95.94 569 ASN B N 1
ATOM 9606 C CA . ASN B 1 569 ? 22.734 -36.906 -14.75 1 95.94 569 ASN B CA 1
ATOM 9607 C C . ASN B 1 569 ? 22.047 -38.031 -13.961 1 95.94 569 ASN B C 1
ATOM 9609 O O . ASN B 1 569 ? 22.703 -38.75 -13.203 1 95.94 569 ASN B O 1
ATOM 9613 N N . GLU B 1 570 ? 20.797 -38.219 -14.148 1 94.19 570 GLU B N 1
ATOM 9614 C CA . GLU B 1 570 ? 20.047 -39.188 -13.352 1 94.19 570 GLU B CA 1
ATOM 9615 C C . GLU B 1 570 ? 20 -40.562 -14.031 1 94.19 570 GLU B C 1
ATOM 9617 O O . GLU B 1 570 ? 20.219 -41.594 -13.383 1 94.19 570 GLU B O 1
ATOM 9622 N N . PHE B 1 571 ? 19.828 -40.625 -15.359 1 93.31 571 PHE B N 1
ATOM 9623 C CA . PHE B 1 571 ? 19.484 -41.875 -16.031 1 93.31 571 PHE B CA 1
ATOM 9624 C C . PHE B 1 571 ? 20.734 -42.531 -16.625 1 93.31 571 PHE B C 1
ATOM 9626 O O . PHE B 1 571 ? 20.719 -43.719 -16.922 1 93.31 571 PHE B O 1
ATOM 9633 N N . TYR B 1 572 ? 21.781 -41.75 -16.703 1 92.88 572 TYR B N 1
ATOM 9634 C CA . TYR B 1 572 ? 22.984 -42.344 -17.266 1 92.88 572 TYR B CA 1
ATOM 9635 C C . TYR B 1 572 ? 23.516 -43.438 -16.375 1 92.88 572 TYR B C 1
ATOM 9637 O O . TYR B 1 572 ? 23.797 -43.219 -15.195 1 92.88 572 TYR B O 1
ATOM 9645 N N . GLY B 1 573 ? 23.578 -44.625 -16.828 1 88.56 573 GLY B N 1
ATOM 9646 C CA . GLY B 1 573 ? 24.141 -45.75 -16.109 1 88.56 573 GLY B CA 1
ATOM 9647 C C . GLY B 1 573 ? 23.141 -46.438 -15.18 1 88.56 573 GLY B C 1
ATOM 9648 O O . GLY B 1 573 ? 23.5 -47.344 -14.43 1 88.56 573 GLY B O 1
ATOM 9649 N N . LEU B 1 574 ? 21.922 -46 -15.219 1 90.31 574 LEU B N 1
ATOM 9650 C CA . LEU B 1 574 ? 20.891 -46.594 -14.375 1 90.31 574 LEU B CA 1
ATOM 9651 C C . LEU B 1 574 ? 20.219 -47.75 -15.07 1 90.31 574 LEU B C 1
ATOM 9653 O O . LEU B 1 574 ? 19.906 -47.688 -16.266 1 90.31 574 LEU B O 1
ATOM 9657 N N . ASN B 1 575 ? 20.094 -48.812 -14.359 1 88.12 575 ASN B N 1
ATOM 9658 C CA . ASN B 1 575 ? 19.406 -50 -14.875 1 88.12 575 ASN B CA 1
ATOM 9659 C C . ASN B 1 575 ? 18.094 -50.25 -14.141 1 88.12 575 ASN B C 1
ATOM 9661 O O . ASN B 1 575 ? 18.047 -50.188 -12.906 1 88.12 575 ASN B O 1
ATOM 9665 N N . PHE B 1 576 ? 17.094 -50.469 -14.922 1 87.69 576 PHE B N 1
ATOM 9666 C CA . PHE B 1 576 ? 15.773 -50.688 -14.344 1 87.69 576 PHE B CA 1
ATOM 9667 C C . PHE B 1 576 ? 15.43 -52.156 -14.336 1 87.69 576 PHE B C 1
ATOM 9669 O O . PHE B 1 576 ? 15.984 -52.938 -15.117 1 87.69 576 PHE B O 1
ATOM 9676 N N . THR B 1 577 ? 14.664 -52.562 -13.328 1 82.81 577 THR B N 1
ATOM 9677 C CA . THR B 1 577 ? 14.156 -53.938 -13.258 1 82.81 577 THR B CA 1
ATOM 9678 C C . THR B 1 577 ? 12.695 -54 -13.703 1 82.81 577 THR B C 1
ATOM 9680 O O . THR B 1 577 ? 11.992 -53 -13.656 1 82.81 577 THR B O 1
ATOM 9683 N N . CYS B 1 578 ? 12.336 -54.969 -14.508 1 77.56 578 CYS B N 1
ATOM 9684 C CA . CYS B 1 578 ? 10.961 -55.125 -14.961 1 77.56 578 CYS B CA 1
ATOM 9685 C C . CYS B 1 578 ? 10.281 -56.281 -14.227 1 77.56 578 CYS B C 1
ATOM 9687 O O . CYS B 1 578 ? 10.383 -57.438 -14.641 1 77.56 578 CYS B O 1
ATOM 9689 N N . GLY B 1 579 ? 9.57 -56.125 -13.305 1 66.12 579 GLY B N 1
ATOM 9690 C CA . GLY B 1 579 ? 8.781 -57.094 -12.586 1 66.12 579 GLY B CA 1
ATOM 9691 C C . GLY B 1 579 ? 9.586 -58.312 -12.141 1 66.12 579 GLY B C 1
ATOM 9692 O O . GLY B 1 579 ? 10.758 -58.438 -12.5 1 66.12 579 GLY B O 1
ATOM 9693 N N . GLY B 1 580 ? 9.305 -59.188 -11.141 1 56.22 580 GLY B N 1
ATOM 9694 C CA . GLY B 1 580 ? 9.922 -60.469 -10.742 1 56.22 580 GLY B CA 1
ATOM 9695 C C . GLY B 1 580 ? 9.93 -61.5 -11.852 1 56.22 580 GLY B C 1
ATOM 9696 O O . GLY B 1 580 ? 9.406 -61.25 -12.938 1 56.22 580 GLY B O 1
ATOM 9697 N N . SER B 1 581 ? 10.648 -62.656 -11.75 1 51.53 581 SER B N 1
ATOM 9698 C CA . SER B 1 581 ? 10.805 -63.781 -12.648 1 51.53 581 SER B CA 1
ATOM 9699 C C . SER B 1 581 ? 9.477 -64.188 -13.297 1 51.53 581 SER B C 1
ATOM 9701 O O . SER B 1 581 ? 9.453 -64.812 -14.352 1 51.53 581 SER B O 1
ATOM 9703 N N . ASN B 1 582 ? 8.305 -64.188 -12.648 1 44.59 582 ASN B N 1
ATOM 9704 C CA . ASN B 1 582 ? 7.078 -64.75 -13.172 1 44.59 582 ASN B CA 1
ATOM 9705 C C . ASN B 1 582 ? 6.309 -63.781 -14.047 1 44.59 582 ASN B C 1
ATOM 9707 O O . ASN B 1 582 ? 5.078 -63.812 -14.086 1 44.59 582 ASN B O 1
ATOM 9711 N N . VAL B 1 583 ? 6.812 -62.812 -14.391 1 49.72 583 VAL B N 1
ATOM 9712 C CA . VAL B 1 583 ? 5.961 -61.875 -15.109 1 49.72 583 VAL B CA 1
ATOM 9713 C C . VAL B 1 583 ? 5.746 -62.375 -16.531 1 49.72 583 VAL B C 1
ATOM 9715 O O . VAL B 1 583 ? 6.699 -62.781 -17.219 1 49.72 583 VAL B O 1
ATOM 9718 N N . SER B 1 584 ? 4.504 -62.781 -16.906 1 45.16 584 SER B N 1
ATOM 9719 C CA . SER B 1 584 ? 4.055 -63.25 -18.203 1 45.16 584 SER B CA 1
ATOM 9720 C C . SER B 1 584 ? 4.555 -62.344 -19.328 1 45.16 584 SER B C 1
ATOM 9722 O O . SER B 1 584 ? 4.773 -61.156 -19.094 1 45.16 584 SER B O 1
ATOM 9724 N N . PRO B 1 585 ? 5.043 -62.844 -20.406 1 43.69 585 PRO B N 1
ATOM 9725 C CA . PRO B 1 585 ? 5.605 -62.188 -21.594 1 43.69 585 PRO B CA 1
ATOM 9726 C C . PRO B 1 585 ? 4.82 -60.969 -22.031 1 43.69 585 PRO B C 1
ATOM 9728 O O . PRO B 1 585 ? 5.355 -60.094 -22.734 1 43.69 585 PRO B O 1
ATOM 9731 N N . GLY B 1 586 ? 3.625 -60.906 -21.906 1 44.44 586 GLY B N 1
ATOM 9732 C CA . GLY B 1 586 ? 2.814 -59.844 -22.438 1 44.44 586 GLY B CA 1
ATOM 9733 C C . GLY B 1 586 ? 3.096 -58.5 -21.781 1 44.44 586 GLY B C 1
ATOM 9734 O O . GLY B 1 586 ? 2.748 -57.438 -22.312 1 44.44 586 GLY B O 1
ATOM 9735 N N . VAL B 1 587 ? 3.375 -58.469 -20.562 1 49.06 587 VAL B N 1
ATOM 9736 C CA . VAL B 1 587 ? 3.635 -57.281 -19.797 1 49.06 587 VAL B CA 1
ATOM 9737 C C . VAL B 1 587 ? 5.012 -56.719 -20.156 1 49.06 587 VAL B C 1
ATOM 9739 O O . VAL B 1 587 ? 5.402 -55.656 -19.656 1 49.06 587 VAL B O 1
ATOM 9742 N N . SER B 1 588 ? 5.82 -57.438 -20.812 1 47.38 588 SER B N 1
ATOM 9743 C CA . SER B 1 588 ? 7.152 -57.031 -21.266 1 47.38 588 SER B CA 1
ATOM 9744 C C . SER B 1 588 ? 7.105 -55.781 -22.094 1 47.38 588 SER B C 1
ATOM 9746 O O . SER B 1 588 ? 8.109 -55.062 -22.234 1 47.38 588 SER B O 1
ATOM 9748 N N . ALA B 1 589 ? 6.051 -55.594 -22.734 1 49.16 589 ALA B N 1
ATOM 9749 C CA . ALA B 1 589 ? 5.934 -54.438 -23.609 1 49.16 589 ALA B CA 1
ATOM 9750 C C . ALA B 1 589 ? 5.977 -53.156 -22.797 1 49.16 589 ALA B C 1
ATOM 9752 O O . ALA B 1 589 ? 6.395 -52.094 -23.297 1 49.16 589 ALA B O 1
ATOM 9753 N N . SER B 1 590 ? 5.598 -53.312 -21.516 1 53.91 590 SER B N 1
ATOM 9754 C CA . SER B 1 590 ? 5.559 -52.094 -20.719 1 53.91 590 SER B CA 1
ATOM 9755 C C . SER B 1 590 ? 6.945 -51.75 -20.203 1 53.91 590 SER B C 1
ATOM 9757 O O . SER B 1 590 ? 7.156 -50.625 -19.688 1 53.91 590 SER B O 1
ATOM 9759 N N . CYS B 1 591 ? 7.848 -52.719 -20.359 1 61.94 591 CYS B N 1
ATOM 9760 C CA . CYS B 1 591 ? 9.219 -52.469 -19.938 1 61.94 591 CYS B CA 1
ATOM 9761 C C . CYS B 1 591 ? 10.055 -51.906 -21.094 1 61.94 591 CYS B C 1
ATOM 9763 O O . CYS B 1 591 ? 11.023 -52.531 -21.531 1 61.94 591 CYS B O 1
ATOM 9765 N N . VAL B 1 592 ? 9.648 -50.781 -21.609 1 63.44 592 VAL B N 1
ATOM 9766 C CA . VAL B 1 592 ? 10.141 -50.188 -22.844 1 63.44 592 VAL B CA 1
ATOM 9767 C C . VAL B 1 592 ? 11.594 -49.75 -22.656 1 63.44 592 VAL B C 1
ATOM 9769 O O . VAL B 1 592 ? 12.414 -49.875 -23.562 1 63.44 592 VAL B O 1
ATOM 9772 N N . PHE B 1 593 ? 12 -49.406 -21.422 1 74.56 593 PHE B N 1
ATOM 9773 C CA . PHE B 1 593 ? 13.352 -48.875 -21.266 1 74.56 593 PHE B CA 1
ATOM 9774 C C . PHE B 1 593 ? 14.086 -49.594 -20.141 1 74.56 593 PHE B C 1
ATOM 9776 O O . PHE B 1 593 ? 14.148 -49.094 -19.016 1 74.56 593 PHE B O 1
ATOM 9783 N N . PRO B 1 594 ? 14.648 -50.688 -20.469 1 78.5 594 PRO B N 1
ATOM 9784 C CA . PRO B 1 594 ? 15.352 -51.375 -19.391 1 78.5 594 PRO B CA 1
ATOM 9785 C C . PRO B 1 594 ? 16.609 -50.625 -18.922 1 78.5 594 PRO B C 1
ATOM 9787 O O . PRO B 1 594 ? 17.016 -50.75 -17.781 1 78.5 594 PRO B O 1
ATOM 9790 N N . GLN B 1 595 ? 17.188 -49.906 -19.906 1 87.38 595 GLN B N 1
ATOM 9791 C CA . GLN B 1 595 ? 18.359 -49.094 -19.547 1 87.38 595 GLN B CA 1
ATOM 9792 C C . GLN B 1 595 ? 18.062 -47.625 -19.656 1 87.38 595 GLN B C 1
ATOM 9794 O O . GLN B 1 595 ? 17.391 -47.188 -20.578 1 87.38 595 GLN B O 1
ATOM 9799 N N . GLY B 1 596 ? 18.609 -46.906 -18.641 1 89.31 596 GLY B N 1
ATOM 9800 C CA . GLY B 1 596 ? 18.406 -45.469 -18.594 1 89.31 596 GLY B CA 1
ATOM 9801 C C . GLY B 1 596 ? 18.922 -44.75 -19.844 1 89.31 596 GLY B C 1
ATOM 9802 O O . GLY B 1 596 ? 18.375 -43.75 -20.25 1 89.31 596 GLY B O 1
ATOM 9803 N N . ILE B 1 597 ? 19.906 -45.312 -20.484 1 89.5 597 ILE B N 1
ATOM 9804 C CA . ILE B 1 597 ? 20.531 -44.688 -21.656 1 89.5 597 ILE B CA 1
ATOM 9805 C C . ILE B 1 597 ? 19.531 -44.688 -22.812 1 89.5 597 ILE B C 1
ATOM 9807 O O . ILE B 1 597 ? 19.531 -43.75 -23.641 1 89.5 597 ILE B O 1
ATOM 9811 N N . GLN B 1 598 ? 18.672 -45.688 -22.875 1 87.44 598 GLN B N 1
ATOM 9812 C CA . GLN B 1 598 ? 17.672 -45.75 -23.938 1 87.44 598 GLN B CA 1
ATOM 9813 C C . GLN B 1 598 ? 16.641 -44.656 -23.781 1 87.44 598 GLN B C 1
ATOM 9815 O O . GLN B 1 598 ? 16.188 -44.062 -24.781 1 87.44 598 GLN B O 1
ATOM 9820 N N . PHE B 1 599 ? 16.391 -44.406 -22.531 1 86.5 599 PHE B N 1
ATOM 9821 C CA . PHE B 1 599 ? 15.453 -43.344 -22.266 1 86.5 599 PHE B CA 1
ATOM 9822 C C . PHE B 1 599 ? 16.047 -42 -22.703 1 86.5 599 PHE B C 1
ATOM 9824 O O . PHE B 1 599 ? 15.359 -41.188 -23.312 1 86.5 599 PHE B O 1
ATOM 9831 N N . ILE B 1 600 ? 17.312 -41.75 -22.453 1 91.44 600 ILE B N 1
ATOM 9832 C CA . ILE B 1 600 ? 17.984 -40.5 -22.797 1 91.44 600 ILE B CA 1
ATOM 9833 C C . ILE B 1 600 ? 18.031 -40.312 -24.312 1 91.44 600 ILE B C 1
ATOM 9835 O O . ILE B 1 600 ? 17.703 -39.25 -24.828 1 91.44 600 ILE B O 1
ATOM 9839 N N . GLU B 1 601 ? 18.297 -41.375 -25 1 88.5 601 GLU B N 1
ATOM 9840 C CA . GLU B 1 601 ? 18.453 -41.281 -26.453 1 88.5 601 GLU B CA 1
ATOM 9841 C C . GLU B 1 601 ? 17.125 -41.094 -27.156 1 88.5 601 GLU B C 1
ATOM 9843 O O . GLU B 1 601 ? 17.047 -40.438 -28.188 1 88.5 601 GLU B O 1
ATOM 9848 N N . THR B 1 602 ? 16.109 -41.625 -26.547 1 82.62 602 THR B N 1
ATOM 9849 C CA . THR B 1 602 ? 14.789 -41.531 -27.172 1 82.62 602 THR B CA 1
ATOM 9850 C C . THR B 1 602 ? 14.164 -40.156 -26.891 1 82.62 602 THR B C 1
ATOM 9852 O O . THR B 1 602 ? 13.555 -39.562 -27.781 1 82.62 602 THR B O 1
ATOM 9855 N N . THR B 1 603 ? 14.312 -39.688 -25.703 1 84.44 603 THR B N 1
ATOM 9856 C CA . THR B 1 603 ? 13.648 -38.469 -25.281 1 84.44 603 THR B CA 1
ATOM 9857 C C . THR B 1 603 ? 14.508 -37.25 -25.594 1 84.44 603 THR B C 1
ATOM 9859 O O . THR B 1 603 ? 13.992 -36.188 -25.969 1 84.44 603 THR B O 1
ATOM 9862 N N . PHE B 1 604 ? 15.766 -37.344 -25.391 1 90 604 PHE B N 1
ATOM 9863 C CA . PHE B 1 604 ? 16.703 -36.25 -25.625 1 90 604 PHE B CA 1
ATOM 9864 C C . PHE B 1 604 ? 17.844 -36.688 -26.547 1 90 604 PHE B C 1
ATOM 9866 O O . PHE B 1 604 ? 18.953 -36.938 -26.078 1 90 604 PHE B O 1
ATOM 9873 N N . PRO B 1 605 ? 17.469 -36.625 -27.812 1 88.06 605 PRO B N 1
ATOM 9874 C CA . PRO B 1 605 ? 18.516 -37.094 -28.719 1 88.06 605 PRO B CA 1
ATOM 9875 C C . PRO B 1 605 ? 19.797 -36.281 -28.641 1 88.06 605 PRO B C 1
ATOM 9877 O O . PRO B 1 605 ? 19.734 -35.031 -28.641 1 88.06 605 PRO B O 1
ATOM 9880 N N . ASP B 1 606 ? 20.938 -36.875 -28.469 1 88.88 606 ASP B N 1
ATOM 9881 C CA . ASP B 1 606 ? 22.281 -36.312 -28.484 1 88.88 606 ASP B CA 1
ATOM 9882 C C . ASP B 1 606 ? 22.562 -35.5 -27.219 1 88.88 606 ASP B C 1
ATOM 9884 O O . ASP B 1 606 ? 23.453 -34.656 -27.203 1 88.88 606 ASP B O 1
ATOM 9888 N N . ALA B 1 607 ? 21.797 -35.656 -26.203 1 91.25 607 ALA B N 1
ATOM 9889 C CA . ALA B 1 607 ? 21.984 -34.906 -24.969 1 91.25 607 ALA B CA 1
ATOM 9890 C C . ALA B 1 607 ? 23.281 -35.312 -24.266 1 91.25 607 ALA B C 1
ATOM 9892 O O . ALA B 1 607 ? 23.906 -34.5 -23.594 1 91.25 607 ALA B O 1
ATOM 9893 N N . MET B 1 608 ? 23.703 -36.562 -24.422 1 92.56 608 MET B N 1
ATOM 9894 C CA . MET B 1 608 ? 24.906 -37.062 -23.766 1 92.56 608 MET B CA 1
ATOM 9895 C C . MET B 1 608 ? 26.156 -36.406 -24.344 1 92.56 608 MET B C 1
ATOM 9897 O O . MET B 1 608 ? 27.078 -36.062 -23.609 1 92.56 608 MET B O 1
ATOM 9901 N N . SER B 1 609 ? 26.062 -36.156 -25.609 1 92.25 609 SER B N 1
ATOM 9902 C CA . SER B 1 609 ? 27.203 -35.531 -26.266 1 92.25 609 SER B CA 1
ATOM 9903 C C . SER B 1 609 ? 27.234 -34.031 -26 1 92.25 609 SER B C 1
ATOM 9905 O O . SER B 1 609 ? 28.312 -33.438 -26 1 92.25 609 SER B O 1
ATOM 9907 N N . ARG B 1 610 ? 26.156 -33.438 -25.781 1 94.44 610 ARG B N 1
ATOM 9908 C CA . ARG B 1 610 ? 26.047 -32 -25.578 1 94.44 610 ARG B CA 1
ATOM 9909 C C . ARG B 1 610 ? 25.938 -31.656 -24.094 1 94.44 610 ARG B C 1
ATOM 9911 O O . ARG B 1 610 ? 25.438 -30.578 -23.734 1 94.44 610 ARG B O 1
ATOM 9918 N N . PHE B 1 611 ? 26.344 -32.531 -23.281 1 95.62 611 PHE B N 1
ATOM 9919 C CA . PHE B 1 611 ? 26.188 -32.344 -21.844 1 95.62 611 PHE B CA 1
ATOM 9920 C C . PHE B 1 611 ? 26.891 -31.078 -21.375 1 95.62 611 PHE B C 1
ATOM 9922 O O . PHE B 1 611 ? 26.281 -30.234 -20.719 1 95.62 611 PHE B O 1
ATOM 9929 N N . THR B 1 612 ? 28.125 -30.828 -21.75 1 96.06 612 THR B N 1
ATOM 9930 C CA . THR B 1 612 ? 28.922 -29.688 -21.328 1 96.06 612 THR B CA 1
ATOM 9931 C C . THR B 1 612 ? 28.406 -28.406 -21.984 1 96.06 612 THR B C 1
ATOM 9933 O O . THR B 1 612 ? 28.328 -27.359 -21.344 1 96.06 612 THR B O 1
ATOM 9936 N N . THR B 1 613 ? 28.047 -28.531 -23.203 1 96.06 613 THR B N 1
ATOM 9937 C CA . THR B 1 613 ? 27.516 -27.359 -23.906 1 96.06 613 THR B CA 1
ATOM 9938 C C . THR B 1 613 ? 26.188 -26.922 -23.297 1 96.06 613 THR B C 1
ATOM 9940 O O . THR B 1 613 ? 25.938 -25.719 -23.156 1 96.06 613 THR B O 1
ATOM 9943 N N . ASP B 1 614 ? 25.328 -27.891 -22.984 1 96.56 614 ASP B N 1
ATOM 9944 C CA . ASP B 1 614 ? 24.047 -27.578 -22.359 1 96.56 614 ASP B CA 1
ATOM 9945 C C . ASP B 1 614 ? 24.25 -26.938 -20.984 1 96.56 614 ASP B C 1
ATOM 9947 O O . ASP B 1 614 ? 23.516 -26.016 -20.609 1 96.56 614 ASP B O 1
ATOM 9951 N N . PHE B 1 615 ? 25.203 -27.438 -20.297 1 97.19 615 PHE B N 1
ATOM 9952 C CA . PHE B 1 615 ? 25.516 -26.891 -18.984 1 97.19 615 PHE B CA 1
ATOM 9953 C C . PHE B 1 615 ? 26 -25.453 -19.109 1 97.19 615 PHE B C 1
ATOM 9955 O O . PHE B 1 615 ? 25.562 -24.578 -18.344 1 97.19 615 PHE B O 1
ATOM 9962 N N . LEU B 1 616 ? 26.812 -25.188 -20.094 1 96.94 616 LEU B N 1
ATOM 9963 C CA . LEU B 1 616 ? 27.344 -23.844 -20.297 1 96.94 616 LEU B CA 1
ATOM 9964 C C . LEU B 1 616 ? 26.266 -22.891 -20.797 1 96.94 616 LEU B C 1
ATOM 9966 O O . LEU B 1 616 ? 26.219 -21.734 -20.406 1 96.94 616 LEU B O 1
ATOM 9970 N N . MET B 1 617 ? 25.453 -23.422 -21.656 1 96.69 617 MET B N 1
ATOM 9971 C CA . MET B 1 617 ? 24.359 -22.594 -22.156 1 96.69 617 MET B CA 1
ATOM 9972 C C . MET B 1 617 ? 23.391 -22.234 -21.031 1 96.69 617 MET B C 1
ATOM 9974 O O . MET B 1 617 ? 22.859 -21.109 -21.016 1 96.69 617 MET B O 1
ATOM 9978 N N . LEU B 1 618 ? 23.172 -23.172 -20.188 1 97.56 618 LEU B N 1
ATOM 9979 C CA . LEU B 1 618 ? 22.297 -22.922 -19.047 1 97.56 618 LEU B CA 1
ATOM 9980 C C . LEU B 1 618 ? 22.844 -21.766 -18.203 1 97.56 618 LEU B C 1
ATOM 9982 O O . LEU B 1 618 ? 22.109 -20.844 -17.844 1 97.56 618 LEU B O 1
ATOM 9986 N N . TYR B 1 619 ? 24.078 -21.734 -17.906 1 97.88 619 TYR B N 1
ATOM 9987 C CA . TYR B 1 619 ? 24.688 -20.719 -17.047 1 97.88 619 TYR B CA 1
ATOM 9988 C C . TYR B 1 619 ? 24.844 -19.406 -17.797 1 97.88 619 TYR B C 1
ATOM 9990 O O . TYR B 1 619 ? 24.984 -18.344 -17.188 1 97.88 619 TYR B O 1
ATOM 9998 N N . ALA B 1 620 ? 24.781 -19.484 -19.141 1 97.38 620 ALA B N 1
ATOM 9999 C CA . ALA B 1 620 ? 24.891 -18.266 -19.953 1 97.38 620 ALA B CA 1
ATOM 10000 C C . ALA B 1 620 ? 23.641 -17.406 -19.828 1 97.38 620 ALA B C 1
ATOM 10002 O O . ALA B 1 620 ? 23.672 -16.203 -20.078 1 97.38 620 ALA B O 1
ATOM 10003 N N . PHE B 1 621 ? 22.562 -18.016 -19.391 1 97.31 621 PHE B N 1
ATOM 10004 C CA . PHE B 1 621 ? 21.312 -17.266 -19.234 1 97.31 621 PHE B CA 1
ATOM 10005 C C . PHE B 1 621 ? 21.438 -16.266 -18.094 1 97.31 621 PHE B C 1
ATOM 10007 O O . PHE B 1 621 ? 20.766 -15.227 -18.109 1 97.31 621 PHE B O 1
ATOM 10014 N N . LEU B 1 622 ? 22.266 -16.516 -17.109 1 97.56 622 LEU B N 1
ATOM 10015 C CA . LEU B 1 622 ? 22.359 -15.688 -15.922 1 97.56 622 LEU B CA 1
ATOM 10016 C C . LEU B 1 622 ? 22.922 -14.305 -16.266 1 97.56 622 LEU B C 1
ATOM 10018 O O . LEU B 1 622 ? 22.234 -13.297 -16.078 1 97.56 622 LEU B O 1
ATOM 10022 N N . PRO B 1 623 ? 24.078 -14.219 -16.922 1 96.88 623 PRO B N 1
ATOM 10023 C CA . PRO B 1 623 ? 24.562 -12.891 -17.297 1 96.88 623 PRO B CA 1
ATOM 10024 C C . PRO B 1 623 ? 23.672 -12.211 -18.328 1 96.88 623 PRO B C 1
ATOM 10026 O O . PRO B 1 623 ? 23.531 -10.984 -18.328 1 96.88 623 PRO B O 1
ATOM 10029 N N . ALA B 1 624 ? 23.047 -13.008 -19.188 1 96.88 624 ALA B N 1
ATOM 10030 C CA . ALA B 1 624 ? 22.156 -12.43 -20.188 1 96.88 624 ALA B CA 1
ATOM 10031 C C . ALA B 1 624 ? 20.969 -11.734 -19.531 1 96.88 624 ALA B C 1
ATOM 10033 O O . ALA B 1 624 ? 20.609 -10.625 -19.922 1 96.88 624 ALA B O 1
ATOM 10034 N N . LEU B 1 625 ? 20.422 -12.359 -18.547 1 97.25 625 LEU B N 1
ATOM 10035 C CA . LEU B 1 625 ? 19.266 -11.789 -17.875 1 97.25 625 LEU B CA 1
ATOM 10036 C C . LEU B 1 625 ? 19.672 -10.609 -17 1 97.25 625 LEU B C 1
ATOM 10038 O O . LEU B 1 625 ? 18.922 -9.656 -16.828 1 97.25 625 LEU B O 1
ATOM 10042 N N . VAL B 1 626 ? 20.859 -10.641 -16.438 1 97.5 626 VAL B N 1
ATOM 10043 C CA . VAL B 1 626 ? 21.359 -9.508 -15.664 1 97.5 626 VAL B CA 1
ATOM 10044 C C . VAL B 1 626 ? 21.5 -8.289 -16.578 1 97.5 626 VAL B C 1
ATOM 10046 O O . VAL B 1 626 ? 21.094 -7.184 -16.203 1 97.5 626 VAL B O 1
ATOM 10049 N N . ILE B 1 627 ? 22.016 -8.516 -17.75 1 97.25 627 ILE B N 1
ATOM 10050 C CA . ILE B 1 627 ? 22.188 -7.426 -18.703 1 97.25 627 ILE B CA 1
ATOM 10051 C C . ILE B 1 627 ? 20.812 -6.898 -19.125 1 97.25 627 ILE B C 1
ATOM 10053 O O . ILE B 1 627 ? 20.594 -5.688 -19.203 1 97.25 627 ILE B O 1
ATOM 10057 N N . LEU B 1 628 ? 19.922 -7.828 -19.328 1 96.69 628 LEU B N 1
ATOM 10058 C CA . LEU B 1 628 ? 18.578 -7.426 -19.719 1 96.69 628 LEU B CA 1
ATOM 10059 C C . LEU B 1 628 ? 17.922 -6.617 -18.594 1 96.69 628 LEU B C 1
ATOM 10061 O O . LEU B 1 628 ? 17.188 -5.664 -18.875 1 96.69 628 LEU B O 1
ATOM 10065 N N . ALA B 1 629 ? 18.125 -7.004 -17.391 1 96.62 629 ALA B N 1
ATOM 10066 C CA . ALA B 1 629 ? 17.578 -6.273 -16.25 1 96.62 629 ALA B CA 1
ATOM 10067 C C . ALA B 1 629 ? 18.172 -4.867 -16.172 1 96.62 629 ALA B C 1
ATOM 10069 O O . ALA B 1 629 ? 17.453 -3.898 -15.922 1 96.62 629 ALA B O 1
ATOM 10070 N N . ILE B 1 630 ? 19.422 -4.742 -16.422 1 95.75 630 ILE B N 1
ATOM 10071 C CA . ILE B 1 630 ? 20.078 -3.445 -16.391 1 95.75 630 ILE B CA 1
ATOM 10072 C C . ILE B 1 630 ? 19.5 -2.553 -17.5 1 95.75 630 ILE B C 1
ATOM 10074 O O . ILE B 1 630 ? 19.203 -1.382 -17.25 1 95.75 630 ILE B O 1
ATOM 10078 N N . VAL B 1 631 ? 19.297 -3.109 -18.641 1 94.94 631 VAL B N 1
ATOM 10079 C CA . VAL B 1 631 ? 18.75 -2.357 -19.766 1 94.94 631 VAL B CA 1
ATOM 10080 C C . VAL B 1 631 ? 17.328 -1.916 -19.453 1 94.94 631 VAL B C 1
ATOM 10082 O O . VAL B 1 631 ? 16.938 -0.782 -19.734 1 94.94 631 VAL B O 1
ATOM 10085 N N . SER B 1 632 ? 16.609 -2.807 -18.875 1 94.25 632 SER B N 1
ATOM 10086 C CA . SER B 1 632 ? 15.227 -2.486 -18.516 1 94.25 632 SER B CA 1
ATOM 10087 C C . SER B 1 632 ? 15.18 -1.308 -17.547 1 94.25 632 SER B C 1
ATOM 10089 O O . SER B 1 632 ? 14.359 -0.398 -17.703 1 94.25 632 SER B O 1
ATOM 10091 N N . PHE B 1 633 ? 16.016 -1.192 -16.594 1 92.94 633 PHE B N 1
ATOM 10092 C CA . PHE B 1 633 ? 16 -0.13 -15.586 1 92.94 633 PHE B CA 1
ATOM 10093 C C . PHE B 1 633 ? 16.625 1.146 -16.141 1 92.94 633 PHE B C 1
ATOM 10095 O O . PHE B 1 633 ? 16.297 2.248 -15.703 1 92.94 633 PHE B O 1
ATOM 10102 N N . LYS B 1 634 ? 17.453 0.987 -17.141 1 90 634 LYS B N 1
ATOM 10103 C CA . LYS B 1 634 ? 17.953 2.176 -17.812 1 90 634 LYS B CA 1
ATOM 10104 C C . LYS B 1 634 ? 16.859 2.818 -18.672 1 90 634 LYS B C 1
ATOM 10106 O O . LYS B 1 634 ? 16.766 4.047 -18.734 1 90 634 LYS B O 1
ATOM 10111 N N . ILE B 1 635 ? 16.062 1.954 -19.266 1 85.94 635 ILE B N 1
ATOM 10112 C CA . ILE B 1 635 ? 14.938 2.449 -20.047 1 85.94 635 ILE B CA 1
ATOM 10113 C C . ILE B 1 635 ? 13.914 3.105 -19.125 1 85.94 635 ILE B C 1
ATOM 10115 O O . ILE B 1 635 ? 13.352 4.148 -19.453 1 85.94 635 ILE B O 1
ATOM 10119 N N . ARG B 1 636 ? 13.711 2.568 -18.016 1 83.31 636 ARG B N 1
ATOM 10120 C CA . ARG B 1 636 ? 12.805 3.125 -17.031 1 83.31 636 ARG B CA 1
ATOM 10121 C C . ARG B 1 636 ? 13.258 4.512 -16.578 1 83.31 636 ARG B C 1
ATOM 10123 O O . ARG B 1 636 ? 12.438 5.406 -16.375 1 83.31 636 ARG B O 1
ATOM 10130 N N . ASP B 1 637 ? 14.453 4.66 -16.422 1 77.44 637 ASP B N 1
ATOM 10131 C CA . ASP B 1 637 ? 15 5.957 -16.031 1 77.44 637 ASP B CA 1
ATOM 10132 C C . ASP B 1 637 ? 14.711 7.012 -17.094 1 77.44 637 ASP B C 1
ATOM 10134 O O . ASP B 1 637 ? 14.398 8.156 -16.766 1 77.44 637 ASP B O 1
ATOM 10138 N N . ILE B 1 638 ? 14.656 6.5 -18.281 1 74.25 638 ILE B N 1
ATOM 10139 C CA . ILE B 1 638 ? 14.422 7.43 -19.391 1 74.25 638 ILE B CA 1
ATOM 10140 C C . ILE B 1 638 ? 12.938 7.754 -19.484 1 74.25 638 ILE B C 1
ATOM 10142 O O . ILE B 1 638 ? 12.562 8.906 -19.703 1 74.25 638 ILE B O 1
ATOM 10146 N N . ILE B 1 639 ? 12.07 6.777 -19.234 1 68.62 639 ILE B N 1
ATOM 10147 C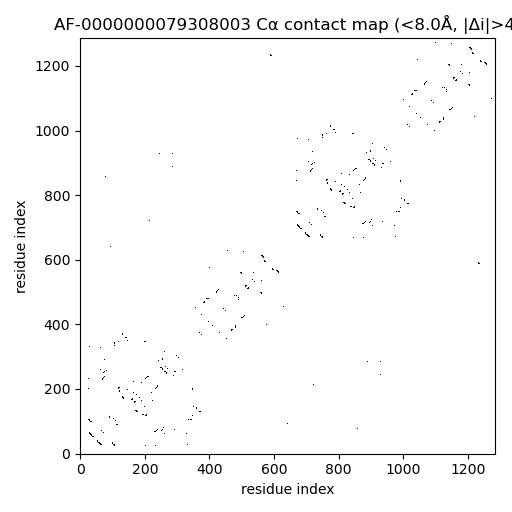 CA . ILE B 1 639 ? 10.633 6.957 -19.359 1 68.62 639 ILE B CA 1
ATOM 10148 C C . ILE B 1 639 ? 10.117 7.805 -18.188 1 68.62 639 ILE B C 1
ATOM 10150 O O . ILE B 1 639 ? 9.273 8.68 -18.375 1 68.62 639 ILE B O 1
ATOM 10154 N N . ILE B 1 640 ? 10.57 7.605 -17.062 1 61.69 640 ILE B N 1
ATOM 10155 C CA . ILE B 1 640 ? 10.109 8.344 -15.883 1 61.69 640 ILE B CA 1
ATOM 10156 C C . ILE B 1 640 ? 10.547 9.805 -15.992 1 61.69 640 ILE B C 1
ATOM 10158 O O . ILE B 1 640 ? 9.805 10.711 -15.609 1 61.69 640 ILE B O 1
ATOM 10162 N N . VAL B 1 641 ? 11.648 10.008 -16.547 1 53.72 641 VAL B N 1
ATOM 10163 C CA . VAL B 1 641 ? 12.102 11.383 -16.734 1 53.72 641 VAL B CA 1
ATOM 10164 C C . VAL B 1 641 ? 11.211 12.078 -17.766 1 53.72 641 VAL B C 1
ATOM 10166 O O . VAL B 1 641 ? 10.938 13.273 -17.656 1 53.72 641 VAL B O 1
ATOM 10169 N N . ARG B 1 642 ? 10.617 11.203 -18.656 1 47.62 642 ARG B N 1
ATOM 10170 C CA . ARG B 1 642 ? 9.75 11.773 -19.688 1 47.62 642 ARG B CA 1
ATOM 10171 C C . ARG B 1 642 ? 8.328 11.961 -19.156 1 47.62 642 ARG B C 1
ATOM 10173 O O . ARG B 1 642 ? 7.613 12.859 -19.609 1 47.62 642 ARG B O 1
ATOM 10180 N N . GLN B 1 643 ? 7.891 11.242 -18.125 1 48 643 GLN B N 1
ATOM 10181 C CA . GLN B 1 643 ? 6.547 11.391 -17.578 1 48 643 GLN B CA 1
ATOM 10182 C C . GLN B 1 643 ? 6.531 12.414 -16.438 1 48 643 GLN B C 1
ATOM 10184 O O . GLN B 1 643 ? 5.559 13.156 -16.281 1 48 643 GLN B O 1
#

pLDDT: mean 85.19, std 14.12, range [23.47, 98.19]

Secondary structure (DSSP, 8-state):
-----GGGSHHHHHHHHHH-S------EEEEEEEEEEEEEE-S-TT-HHHHT-EEEEEEEEEEEEEEETT-EEEEEE-TTSSHHHHHHHHHT--S-GGGEEEEEEETTEEPPGGGHHHHEEEE-SS----TTSBHHHHHHHHHHHH--S--HHHHHHHHHHHHHHTT-GGGTTSB---SSS--S-HHHHHHHHHHHHHTT--SEEEEESTTTT--HHHHHHHHHHHHHHHHTT-EEEEEESS--GGGGGT-SEEEEEETTEEEEEE-HHHHHHHHHHTT-PPPTTS-HHHHHHHHTS---SSHHHHHHHHHHHHHHHHHHHTSHHHHHHHHHHHHHHT-SS-PPP------PPPHHHHHHHHHHHHHHHHHT-HHHHHHHHHHHHHHHHHHHHHH-S--SBGGGTHHHHHHHHHHHHHHHHHHHHHHHHHHHHHHHHHHHHHHHHTTS--HHHHHHHHHHHHHHHHHHHHHHHHHHHHHHHT----HHHHHHHHHHHHHHHHHHHHHHHHHHTT-S-HHHHHHHHHHHHHHHHHHHSSSSS-GGGS-HHHHHHHTT-HHHHHHHHHHHHHHTT-B-B-S-TT--GGGGGG---SBHHHHHHHHSTTTTTTHHHHHHHHHHHHHHHHHHHHHHHHHHHHHHHH-/-----STTTHHHHHHHHHHSS------EEEEEEEEEEEEEE-S-TT-HHHHT-EEEEEEEEEEEEEEETT-EEEEEE-TTSSHHHHHHHHHT--S-GGGEEEEEEETTEEPPGGGHHHHEEEE-SS----TTSBHHHHHHHHHHHH--S--HHHHHHHHHHHHHHTT-GGGTTSB---SSS--S-HHHHHHHHHHHHHTT--SEEEEESTTTT--HHHHHHHHHHHHHHHHTT-EEEEEESS--GGGGGT-SEEEEEETTEEEEEE-HHHHHHHHHHTT-PPPTTS-HHHHHHHHT----SSHHHHHHHHHHHHHHHHHHHTSHHHHHHHHHHHHHHH-SS-PPP------PPPHHHHHHHHHHHHHHHHHT-HHHHHHHHHHHHHHHHHHHHHH-S--SBGGGTHHHHHHHHHHHHHHHHHHHHHHHHHHHHHHHHHHHHHHHHTTS--HHHHHHHHHHHHHHHHHHHHHHHHHHHHHHHT----HHHHHHHHHHHHHHHHHHHHHHHHHHTT-S-HHHHHHHHHHHHHHHHHHHSSSSS-GGGS-HHHHHHHTT-HHHHHHHHHHHHHHTT-B-B-S-TT--GGGGGG---SBHHHHHHHHSTTTTTTHHHHHHHHHHHHHHHHHHHHHHHHHHHHHHHH-

Foldseek 3Di:
DPPPDPVPVVVVVVVVVVVPVPCPPKKKKKWFQKWAKDWDQPDDVVVVVSRPDTDIATQAGGAIFMDIFLAEEEEEADPSLCPVVVLCVQLLNDQACPRIDTFMDMLQHTDDSVQSLFAEAEQEPDDQDQQFDFLQLRLLLLLLLQDPPDDSVVSSVLSCVLCVLLVNNVRRGWGNHDPVGDTDDLLSSLSSSVSSRCSLVHQEYEYEASCPPHDQVSSVSVLVSQLVVSNVGHYYYYYHHDHDLVCLVSHQWYWYGGSNYTLDIGRSVVVQVLVVVVVHHDDPPDRPSVRVNVQLYADPPDPVSRVVSVVSNVVSSVSRCPDPRVVVRVVVSVVSNPDPDRDDRDTGNPPGYDLVSSLVSLLVVVLSSVVSVPVLLCLLQCVLVVVLVVLCVVLQAQDQAVVVPNVVNLLVVLLCLLQVLLLSLLVSLLPPVLSVQVNLVVVVSSVSDASLSNVVSVLVNCLVSLLNSLVSNLVSNPPRHPFDPDVVLSVLLSLLSSLSNSVSNLQLLLVVLPDVDSVVSSVVSSVVSVLLSVLALLSVPALVPDDDVSVVVNLVHLNNLSNLLNLCSGQPPRAGDYDPPPDPPVCVVSVVDRGSVVVSCVRPNCSVVCNVVSSVSSVVVNVVSSVSSSVSNVVSVVVSSND/DDPDDPVVPVVVVVVVVVPPVDCPPKKKKKWFQKWAKDWDQPDDVVVVVSRPDTDIATQAGGAIFMDIFLAEEEEEADPSLCPVVVLCVQLLNDQACPRIDTFMDMLQHTDDSVQSLFAEAEQEPDDQDQQFDFLQLRLLLLLLLQAPPDDSVVSSVLSCVLCVLLVNNVRRGWGNHDPVGDTDDLLSSLSSSVSSRCSLVHQEYEYEASCPPHDQVSSVSVLVSQLVVSNVGHYYYYYHHDHDLVCLVSHQWYWYGGSNYTLDIGHSVVVQVLVVVVVHHDDPPDRPSVRVNVLLYADPPDPVSRVVSVVSNVVSSVSRCPDPRVVVRVVVSVVSNPDPDRDDRDTGNPPGYDLVSSLVSLLVVVLSSVVSVPVLLCLLQCVLVVVLVVLCVVLQAQDQAVVVPNVVNLLVVLLCLLQVLLLSLLVSLLPPVLSVQVNLVVVVSSVSDASLSNVVSVLVNCLVSLLNSLVVNLVSNPPRHPFDPDPVLSVLLSLLSSLSNSLSNLQLLLVVLPDVDSVVSSVVSSVVSVLLSVLALLSVPALVPDDPVSVVVNLVHLNNLSNLLNLCSGQPPRAGDYDPPPDPPVCVVSVVDRGSVVVSCVRPNCSVVCNVVSSVSSVVVNVVSSVSSSVSNVVSVVSSSND